Protein AF-A0AA48IDC5-F1 (afdb_monomer)

Mean predicted aligned error: 18.94 Å

Organism: NCBI:txid279322

Radius of gyration: 35.56 Å; Cα contacts (8 Å, |Δi|>4): 1472; chains: 1; bounding box: 93×81×82 Å

pLDDT: mean 74.86, std 23.6, range [21.69, 98.5]

Nearest PDB structures (foldseek):
  5vg6-assembly5_G  TM=8.678E-01  e=1.750E-10  Xanthobacter autotrophicus Py2
  4lcj-assembly4_G  TM=7.551E-01  e=1.052E-08  Homo sapiens
  6v8a-assembly1_A-2  TM=7.517E-01  e=8.453E-09  Homo sapiens
  7kwm-assembly1_A  TM=7.600E-01  e=1.052E-08  Homo sapiens
  1hku-assembly1_A  TM=7.545E-01  e=1.101E-07  Rattus norvegicus

Foldseek 3Di:
DDDDPPPDDDPDDPVPPPDDPLAFFFDPVFFDDPVPDDDPDDDDDLVVLLADPDPPDDDPPPPPDPPDDPDDDDDDDDDPDDDDLQQAADPVCLQPVDDPCPPNDPHDNDLLVNLVSAAAAAAFDDDFDDPDPDDDDQDDADDSGDHAGLNHAALQCVQPVAAPCASQFSRNNNFKDFDDDDADSHAHDPRIGGTPHDPPPDPPPQQQQKDLDDDPVNLVCLQVVNDDDDQQVVLCCQQPVPDDFPDDPDPDDPDDDDDDDDPPPDDDDDDDDDDDDDPVVVVVVVVVVPDDDDDDPDAPACVSSCVPDHDQDLVNADADPCQVAQAADQDPLQLAALLVVLLLVLPHQAHEFHEAELSCLSNSPPVRSNRLMYHPSRNAYEYEYKAQAQSRLLVSLLSCCVSQNCVSHQAYEYAQASLRPVSLVRRIHVNVLVVLRRVLSNLQSSSRSNRNHAYEYEHELHADQVDGCLLVCLLCCVQPRSHQAYEYFQHHSVCVPVDFRDLVVLLVSQVSNVVSCVVNVHDDRAYEYETFDQALVVFVVSCVVSVHSGHHDYLNCLQPSSRSNRNVVVHGDQDDLSNVLVSLSSSLSVQCSSQHSGPRSLLVSLQSSLLSLLSNLQDDRPVRGPDPDTTPSHGHRRTHHPDPSNNLSNDLESLSSSVSSCSRSNQDDQPRDHDHSSVSVYDDDPLRNNPNSPDDDDDPVSVDDPVPCPPCQPPVCPPVDHQLAAAEEEEADAEQVNQQVLVVSVVSNYAYAYEDQPQDQDFYDFDDDPPGGGRRSPSHPGYFHLVDPVRLLVRQLRALEYEADAFDDPCQFQSCALVSQVSHFQQREYEYLDEQRSHAPVSQVSQLPDPSHHVAYEEQYHVPPPDDPPPVLVVPPRYHYDPNCPQVDVCSVVVVVVLVVVQVVCVVVVHHRTPDDDVNSRD

Sequence (923 aa):
MTDTDIKVPKPIDDRDRGRMAGIAPVKAEYLIPADTTILVRSAPDDDAAEAAKDCRSGGDEKRQKTKGGWKARTKGQKPLLTGERSVRMCSGWEKTGKCPFGDQCKYAHSWDAYFAVKPVDIHYVRGTLSDEVTERVVGGEDPIGTKIDLATTCPVFAELGYCTFGWRCRFLGGHVKRAEGEEDNLTRVGGWELLGFPDMEGSREGRNAEVNWAKIDVLSSLQKSKYEYEFSPKYLAVVEPNKTFGRKPKKQPKKKRGPVNEEDAMNGEAEVTVQAPTEEEAMNEEEAANGEANGEQKGFVPGQAEAMDVPLRPEEKRRLNWDNGLYLAPLTTVGNLPFRRVCTDYGATITISEMALAEQIVQGKNEEWALVRRHESEKMFGVQLAGGWPNRMVPAAEVLARELGPSGIDFVDINMGCPIDLLFKQGAGSALMDNARRLGKICVGMNRALGEIPLTVKFRTGVANNHPIAHKLIPRFANEWGASAMTLHGRSRQQRYTKLADWAYIRKCVDVLRESTADAGLPPIPIFGNGDCYSAQSYWEEKEASGVDGVMVARGALIKPWLFTEIAERREWDISATERLEGIRKFAEYGLSHWGADTQGVNTTRRFLCEALSFQSRYIPIGLLERLPPMLNERPPAYRGRNELETLLGSSFVGDWVKISEMFLGPAGDDFNFQPKHKSNAYGSEEAQVIRTQGRWPRPGELTLNPDREADVRQFGSLGLINLHGKTVEMLGYGHIEGGAARLLHAFGCQILAANTASKKSGCHGYIIPGKGDVEGDIPTAWYSTQDPSSFKTFLSRSDILVGSLPSTPATRGMLTREHLAQLPPRALFINVRPGDLVFSDAILAALDAENGLFGAGLDVTDPEPLPAGHALFTHPRAVITPHSSADVEGYYDAGGELRVENIENMRRGGTPYNVVDPVKGY

Solvent-accessible surface area (backbone atoms only — not comparable to full-atom values): 53417 Å² total; per-residue (Å²): 138,80,84,81,81,76,76,74,76,75,85,74,69,71,80,82,70,81,64,66,88,55,51,40,58,60,37,75,92,36,50,56,68,76,93,72,58,78,79,84,63,85,76,77,59,76,63,62,31,63,67,52,79,80,78,84,61,79,84,79,75,83,71,79,80,77,87,78,86,92,77,89,84,77,94,86,73,81,90,76,78,86,88,66,90,65,75,46,71,30,71,53,24,50,74,66,75,48,49,99,54,56,95,76,45,95,41,43,86,44,68,69,70,37,59,75,58,49,71,57,41,28,57,41,84,84,73,88,80,66,98,66,90,73,86,78,86,86,82,82,92,59,92,78,67,87,33,72,37,67,87,15,43,31,64,47,28,75,73,68,59,30,43,98,52,50,94,54,27,34,24,39,24,47,43,47,44,81,48,90,75,86,73,43,81,74,55,25,56,94,59,31,30,56,46,61,62,69,79,81,89,71,68,82,72,63,57,83,55,37,44,45,75,78,51,69,67,60,33,52,24,24,56,68,70,64,59,86,68,86,55,47,65,60,54,39,51,71,77,39,68,90,58,66,78,88,57,80,82,79,79,75,82,76,80,83,76,78,90,78,81,90,80,79,89,78,82,82,91,80,85,89,77,86,78,80,85,57,76,74,65,61,56,60,58,58,57,70,72,66,69,78,93,83,73,90,81,77,69,92,60,72,71,76,66,53,80,79,54,85,74,78,50,82,83,70,35,56,79,80,86,56,82,83,40,36,30,47,43,62,31,73,90,63,31,42,65,32,49,51,50,49,26,35,78,25,54,35,45,31,44,37,18,26,71,32,47,16,61,41,48,50,43,34,36,69,74,46,48,55,43,58,40,40,47,73,83,56,81,32,36,30,38,27,36,31,55,53,46,44,78,32,40,18,48,26,33,32,48,48,34,71,76,37,32,73,90,49,32,60,29,40,30,41,40,27,43,48,63,40,62,74,48,29,76,66,34,9,18,31,43,35,69,85,34,59,73,59,41,45,52,28,40,40,42,26,31,59,40,26,53,53,38,30,27,30,39,35,31,31,32,24,56,44,77,94,53,67,45,40,66,74,46,43,44,44,37,55,76,73,25,57,41,51,31,41,33,41,30,29,35,23,37,70,42,66,74,85,58,78,51,37,53,70,61,46,22,56,35,44,54,49,40,56,52,48,29,56,77,67,72,45,74,93,64,52,37,27,40,30,58,79,40,56,44,22,66,53,43,52,54,51,26,65,74,23,66,35,63,30,56,38,35,48,70,30,39,52,34,34,43,51,48,40,41,17,45,75,69,68,38,86,71,68,70,50,56,62,61,50,48,49,55,53,47,49,32,50,48,40,19,28,54,72,63,25,51,24,70,67,12,42,53,51,29,45,52,51,48,39,52,42,42,56,35,32,19,73,48,71,58,56,88,49,37,72,57,82,80,70,57,74,75,36,38,78,64,66,58,56,43,99,44,70,66,34,31,56,53,40,45,56,40,56,32,52,39,52,50,60,43,28,66,60,63,27,79,79,56,97,85,69,79,85,75,67,78,54,64,54,76,56,62,70,57,80,70,56,44,66,64,50,66,80,54,82,83,82,52,81,75,74,72,51,88,63,90,89,50,84,74,62,80,68,68,78,47,89,78,78,55,76,78,54,58,75,32,30,36,30,28,41,35,57,42,64,68,42,21,37,48,46,51,56,43,41,74,51,45,26,44,36,33,33,30,39,75,77,37,58,87,50,34,36,80,67,83,66,62,89,98,53,48,28,60,77,29,75,74,45,79,47,57,26,20,69,74,40,71,68,43,37,50,55,49,39,50,57,19,44,30,40,37,37,57,43,54,55,37,93,83,35,50,49,60,48,40,50,72,53,56,66,44,32,37,68,52,15,35,41,34,35,66,31,48,21,48,35,37,45,49,71,33,53,50,55,31,45,75,37,95,68,25,38,56,32,38,42,28,36,38,43,35,62,74,78,68,60,91,86,45,65,64,84,72,35,94,46,43,46,76,52,92,62,49,91,74,76,49,93,60,46,69,54,55,54,47,52,53,52,52,51,31,54,53,36,39,75,73,72,46,74,64,56,78,71,76,41,67,91,70,26,80

InterPro domains:
  IPR000571 Zinc finger, CCCH-type [PF00642] (90-110)
  IPR000571 Zinc finger, CCCH-type [PS50103] (84-112)
  IPR000571 Zinc finger, CCCH-type [SM00356] (84-111)
  IPR000571 Zinc finger, CCCH-type [SM00356] (148-175)
  IPR006140 D-isomer specific 2-hydroxyacid dehydrogenase, NAD-binding domain [PF02826] (722-885)
  IPR013785 Aldolase-type TIM barrel [G3DSA:3.20.20.70] (321-575)
  IPR018517 tRNA-dihydrouridine synthase, conserved site [PS01136] (412-430)
  IPR035587 DUS-like, FMN-binding domain [PF01207] (328-578)
  IPR035587 DUS-like, FMN-binding domain [cd02801] (326-572)
  IPR036291 NAD(P)-binding domain superfamily [SSF51735] (719-885)
  IPR036855 Zinc finger, CCCH-type superfamily [SSF90229] (87-113)

Secondary structure (DSSP, 8-state):
-------PPPPP-GGGGTPPTTB--B-GGGBPPGGG-S----PPPTHHHHSS----S-----------------S------SS----PBPHHHHHHS--TTGGG-SSB--HHHHHTTSPPP-----SPPPSS----------SSTTS--TT---HHHHHHSS-TTGGG-TTGGGGEEE--S---SSSEETTEEESS---TTSTTTTGGGEE-PPPHHHHHHHHTT----SSHHHHHHHH-TTS-TT-PPPPPPPPPPPPPPS------------PPPPHHHHHHHHHTT-----S------GGGTTTSSPPPPTTTSPP---TT--EEPP-TTT--HHHHHHHHHTT--EEE---EEHHHHHTT-HHHHHHT-EETT-SEEEEEEE-S-HHHHHHHHHHHHHHHHHHH-SEEEEEE----HHHHHTT-GGGGTT-HHHHHHHHHHHHHHTTTS-EEEEEES-SSTT---HHHHHHHHHHTS--SEEEEESS-STTTTTS---HHHHHHHHHHHHHHHHHTTPPPPPEEEES---SHHHHHHHHHHH--SEEEE-HHHHH-TTHHHHHHHTS-----HHHHHHHHHHHHHHHHHHH-SSHHHHHHHHHHHHHHHHHHTT---GGGBSSSSPPTTPBPPSB--SSHHHHHHT--BHHHHHHHHHHHH-SPPTT-----SS--S-B--HHHHHHHHT-PPPPTTTSS--TT-TTGGGTT-TTSPPP-TT-EEEEES-SHHHHHHHHHHHHTTPEEEEEETT-------S---TT-S-SS--S-SEEEESS-HHHHHHHHTT-SEEEE-----TTTTT-B-HHHHTTSPTT-EEEE-S-GGGB-HHHHHHHHHSTT--SEEEESS-SSSSPPTT-GGGT-TTEEE--S-TT--TTHHHHHHHHHHHHHHHHHTTPPPTT---GGGT-

Structure (mmCIF, N/CA/C/O backbone):
data_AF-A0AA48IDC5-F1
#
_entry.id   AF-A0AA48IDC5-F1
#
loop_
_atom_site.group_PDB
_atom_site.id
_atom_site.type_symbol
_atom_site.label_atom_id
_atom_site.label_alt_id
_atom_site.label_comp_id
_atom_site.label_asym_id
_atom_site.label_entity_id
_atom_site.label_seq_id
_atom_site.pdbx_PDB_ins_code
_atom_site.Cartn_x
_atom_site.Cartn_y
_atom_site.Cartn_z
_atom_site.occupancy
_atom_site.B_iso_or_equiv
_atom_site.auth_seq_id
_atom_site.auth_comp_id
_atom_site.auth_asym_id
_atom_site.auth_atom_id
_atom_site.pdbx_PDB_model_num
ATOM 1 N N . MET A 1 1 ? 22.663 -29.780 32.218 1.00 31.39 1 MET A N 1
ATOM 2 C CA . MET A 1 1 ? 23.899 -28.983 32.094 1.00 31.39 1 MET A CA 1
ATOM 3 C C . MET A 1 1 ? 23.566 -27.848 31.137 1.00 31.39 1 MET A C 1
ATOM 5 O O . MET A 1 1 ? 23.567 -28.081 29.941 1.00 31.39 1 MET A O 1
ATOM 9 N N . THR A 1 2 ? 22.792 -26.862 31.596 1.00 26.19 2 THR A N 1
ATOM 10 C CA . THR A 1 2 ? 23.184 -25.638 32.340 1.00 26.19 2 THR A CA 1
ATOM 11 C C . THR A 1 2 ? 23.755 -24.568 31.417 1.00 26.19 2 THR A C 1
ATOM 13 O O . THR A 1 2 ? 24.827 -24.766 30.856 1.00 26.19 2 THR A O 1
ATOM 16 N N . ASP A 1 3 ? 22.994 -23.476 31.319 1.00 30.56 3 ASP A N 1
ATOM 17 C CA . ASP A 1 3 ? 23.389 -22.088 31.070 1.00 30.56 3 ASP A CA 1
ATOM 18 C C . ASP A 1 3 ? 24.533 -21.831 30.091 1.00 30.56 3 ASP A C 1
ATOM 20 O O . ASP A 1 3 ? 25.710 -21.799 30.444 1.00 30.56 3 ASP A O 1
ATOM 24 N N . THR A 1 4 ? 24.149 -21.464 28.873 1.00 27.50 4 THR A N 1
ATOM 25 C CA . THR A 1 4 ? 24.879 -20.439 28.130 1.00 27.50 4 THR A CA 1
ATOM 26 C C . THR A 1 4 ? 23.998 -19.202 28.066 1.00 27.50 4 THR A C 1
ATOM 28 O O . THR A 1 4 ? 23.135 -19.089 27.196 1.00 27.50 4 THR A O 1
ATOM 31 N N . ASP A 1 5 ? 24.221 -18.300 29.021 1.00 26.88 5 ASP A N 1
ATOM 32 C CA . ASP A 1 5 ? 23.822 -16.897 28.982 1.00 26.88 5 ASP A CA 1
ATOM 33 C C . ASP A 1 5 ? 24.224 -16.278 27.635 1.00 26.88 5 ASP A C 1
ATOM 35 O O . ASP A 1 5 ? 25.364 -15.847 27.434 1.00 26.88 5 ASP A O 1
ATOM 39 N N . ILE A 1 6 ? 23.277 -16.189 26.700 1.00 29.62 6 ILE A N 1
ATOM 40 C CA . ILE A 1 6 ? 23.376 -15.216 25.616 1.00 29.62 6 ILE A CA 1
ATOM 41 C C . ILE A 1 6 ? 23.132 -13.864 26.281 1.00 29.62 6 ILE A C 1
ATOM 43 O O . ILE A 1 6 ? 21.992 -13.457 26.500 1.00 29.62 6 ILE A O 1
ATOM 47 N N . LYS A 1 7 ? 24.216 -13.179 26.657 1.00 23.67 7 LYS A N 1
ATOM 48 C CA . LYS A 1 7 ? 24.152 -11.779 27.080 1.00 23.67 7 LYS A CA 1
ATOM 49 C C . LYS A 1 7 ? 23.504 -10.976 25.956 1.00 23.67 7 LYS A C 1
ATOM 51 O O . LYS A 1 7 ? 24.143 -10.701 24.943 1.00 23.67 7 LYS A O 1
ATOM 56 N N . VAL A 1 8 ? 22.248 -10.593 26.164 1.00 27.92 8 VAL A N 1
ATOM 57 C CA . VAL A 1 8 ? 21.567 -9.555 25.390 1.00 27.92 8 VAL A CA 1
ATOM 58 C C . VAL A 1 8 ? 22.476 -8.319 25.417 1.00 27.92 8 VAL A C 1
ATOM 60 O O . VAL A 1 8 ? 22.814 -7.851 26.512 1.00 27.92 8 VAL A O 1
ATOM 63 N N . PRO A 1 9 ? 22.950 -7.809 24.265 1.00 28.81 9 PRO A N 1
ATOM 64 C CA . PRO A 1 9 ? 23.740 -6.588 24.244 1.00 28.81 9 PRO A CA 1
ATOM 65 C C . PRO A 1 9 ? 22.922 -5.468 24.888 1.00 28.81 9 PRO A C 1
ATOM 67 O O . PRO A 1 9 ? 21.754 -5.280 24.550 1.00 28.81 9 PRO A O 1
ATOM 70 N N . LYS A 1 10 ? 23.519 -4.726 25.829 1.00 25.47 10 LYS A N 1
ATOM 71 C CA . LYS A 1 10 ? 22.894 -3.501 26.344 1.00 25.47 10 LYS A CA 1
ATOM 72 C C . LYS A 1 10 ? 22.547 -2.586 25.159 1.00 25.47 10 LYS A C 1
ATOM 74 O O . LYS A 1 10 ? 23.360 -2.510 24.233 1.00 25.47 10 LYS A O 1
ATOM 79 N N . PRO A 1 11 ? 21.411 -1.864 25.201 1.00 30.28 11 PRO A N 1
ATOM 80 C CA . PRO A 1 11 ? 21.120 -0.827 24.223 1.00 30.28 11 PRO A CA 1
ATOM 81 C C . PRO A 1 11 ? 22.310 0.129 24.178 1.00 30.28 11 PRO A C 1
ATOM 83 O O . PRO A 1 11 ? 22.698 0.692 25.203 1.00 30.28 11 PRO A O 1
ATOM 86 N N . ILE A 1 12 ? 22.939 0.240 23.013 1.00 34.03 12 ILE A N 1
ATOM 87 C CA . ILE A 1 12 ? 24.000 1.217 22.789 1.00 34.03 12 ILE A CA 1
ATOM 88 C C . ILE A 1 12 ? 23.316 2.588 22.822 1.00 34.03 12 ILE A C 1
ATOM 90 O O . ILE A 1 12 ? 22.380 2.813 22.057 1.00 34.03 12 ILE A O 1
ATOM 94 N N . ASP A 1 13 ? 23.738 3.469 23.731 1.00 34.34 13 ASP A N 1
ATOM 95 C CA . ASP A 1 13 ? 23.258 4.854 23.784 1.00 34.34 13 ASP A CA 1
ATOM 96 C C . ASP A 1 13 ? 23.673 5.555 22.479 1.00 34.34 13 ASP A C 1
ATOM 98 O O . ASP A 1 13 ? 24.862 5.724 22.199 1.00 34.34 13 ASP A O 1
ATOM 102 N N . ASP A 1 14 ? 22.693 5.931 21.652 1.00 40.31 14 ASP A N 1
ATOM 103 C CA . ASP A 1 14 ? 22.903 6.580 20.348 1.00 40.31 14 ASP A CA 1
ATOM 104 C C . ASP A 1 14 ? 23.605 7.949 20.459 1.00 40.31 14 ASP A C 1
ATOM 106 O O . ASP A 1 14 ? 24.038 8.513 19.450 1.00 40.31 14 ASP A O 1
ATOM 110 N N . ARG A 1 15 ? 23.771 8.482 21.678 1.00 38.53 15 ARG A N 1
ATOM 111 C CA . ARG A 1 15 ? 24.466 9.749 21.935 1.00 38.53 15 ARG A CA 1
ATOM 112 C C . ARG A 1 15 ? 25.980 9.695 21.712 1.00 38.53 15 ARG A C 1
ATOM 114 O O . ARG A 1 15 ? 26.565 10.738 21.439 1.00 38.53 15 ARG A O 1
ATOM 121 N N . ASP A 1 16 ? 26.602 8.516 21.734 1.00 36.53 16 ASP A N 1
ATOM 122 C CA . ASP A 1 16 ? 28.070 8.389 21.686 1.00 36.53 16 ASP A CA 1
ATOM 123 C C . ASP A 1 16 ? 28.682 8.364 20.268 1.00 36.53 16 ASP A C 1
ATOM 125 O O . ASP A 1 16 ? 29.903 8.303 20.128 1.00 36.53 16 ASP A O 1
ATOM 129 N N . ARG A 1 17 ? 27.882 8.419 19.188 1.00 43.44 17 ARG A N 1
ATOM 130 C CA . ARG A 1 17 ? 28.396 8.292 17.800 1.00 43.44 17 ARG A CA 1
ATOM 131 C C . ARG A 1 17 ? 28.074 9.445 16.844 1.00 43.44 17 ARG A C 1
ATOM 133 O O . ARG A 1 17 ? 28.305 9.301 15.648 1.00 43.44 17 ARG A O 1
ATOM 140 N N . GLY A 1 18 ? 27.547 10.575 17.323 1.00 40.53 18 GLY A N 1
ATOM 141 C CA . GLY A 1 18 ? 27.271 11.735 16.456 1.00 40.53 18 GLY A CA 1
ATOM 142 C C . GLY A 1 18 ? 26.286 11.446 15.309 1.00 40.53 18 GLY A C 1
ATOM 143 O O . GLY A 1 18 ? 26.368 12.067 14.251 1.00 40.53 18 GLY A O 1
ATOM 144 N N . ARG A 1 19 ? 25.378 10.476 15.486 1.00 52.69 19 ARG A N 1
ATOM 145 C CA . ARG A 1 19 ? 24.436 10.043 14.445 1.00 52.69 19 ARG A CA 1
ATOM 146 C C . ARG A 1 19 ? 23.284 11.034 14.276 1.00 52.69 19 ARG A C 1
ATOM 148 O O . ARG A 1 19 ? 22.738 11.548 15.249 1.00 52.69 19 ARG A O 1
ATOM 155 N N . MET A 1 20 ? 22.874 11.250 13.027 1.00 54.09 20 MET A N 1
ATOM 156 C CA . MET A 1 20 ? 21.693 12.049 12.701 1.00 54.09 20 MET A CA 1
ATOM 157 C C . MET A 1 20 ? 20.408 11.305 13.079 1.00 54.09 20 MET A C 1
ATOM 159 O O . MET A 1 20 ? 20.185 10.170 12.655 1.00 54.09 20 MET A O 1
ATOM 163 N N . ALA A 1 21 ? 19.531 11.967 13.833 1.00 58.72 21 ALA A N 1
ATOM 164 C CA . ALA A 1 21 ? 18.211 11.438 14.154 1.00 58.72 21 ALA A CA 1
ATOM 165 C C . ALA A 1 21 ? 17.409 11.135 12.872 1.00 58.72 21 ALA A C 1
ATOM 167 O O . ALA A 1 21 ? 17.327 11.968 11.970 1.00 58.72 21 ALA A O 1
ATOM 168 N N . GLY A 1 22 ? 16.792 9.950 12.805 1.00 69.81 22 GLY A N 1
ATOM 169 C CA . GLY A 1 22 ? 15.922 9.548 11.694 1.00 69.81 22 GLY A CA 1
ATOM 170 C C . GLY A 1 22 ? 16.614 8.850 10.518 1.00 69.81 22 GLY A C 1
ATOM 171 O O . GLY A 1 22 ? 15.933 8.538 9.544 1.00 69.81 22 GLY A O 1
ATOM 172 N N . ILE A 1 23 ? 17.918 8.557 10.591 1.00 76.81 23 ILE A N 1
ATOM 173 C CA . ILE A 1 23 ? 18.627 7.728 9.600 1.00 76.81 23 ILE A CA 1
ATOM 174 C C . ILE A 1 23 ? 18.795 6.303 10.135 1.00 76.81 23 ILE A C 1
ATOM 176 O O . ILE A 1 23 ? 19.140 6.105 11.297 1.00 76.81 23 ILE A O 1
ATOM 180 N N . ALA A 1 24 ? 18.551 5.309 9.282 1.00 80.88 24 ALA A N 1
ATOM 181 C CA . ALA A 1 24 ? 18.725 3.904 9.616 1.00 80.88 24 ALA A CA 1
ATOM 182 C C . ALA A 1 24 ? 20.210 3.549 9.773 1.00 80.88 24 ALA A C 1
ATOM 184 O O . ALA A 1 24 ? 21.031 3.971 8.953 1.00 80.88 24 ALA A O 1
ATOM 185 N N . PRO A 1 25 ? 20.569 2.747 10.787 1.00 84.62 25 PRO A N 1
ATOM 186 C CA . PRO A 1 25 ? 21.957 2.444 11.099 1.00 84.62 25 PRO A CA 1
ATOM 187 C C . PRO A 1 25 ? 22.474 1.328 10.187 1.00 84.62 25 PRO A C 1
ATOM 189 O O . PRO A 1 25 ? 22.516 0.168 10.585 1.00 84.62 25 PRO A O 1
ATOM 192 N N . VAL A 1 26 ? 22.830 1.668 8.950 1.00 83.88 26 VAL A N 1
ATOM 193 C CA . VAL A 1 26 ? 23.448 0.745 7.983 1.00 83.88 26 VAL A CA 1
ATOM 194 C C . VAL A 1 26 ? 24.960 0.705 8.206 1.00 83.88 26 VAL A C 1
ATOM 196 O O . VAL A 1 26 ? 25.578 1.753 8.383 1.00 83.88 26 VAL A O 1
ATOM 199 N N . LYS A 1 27 ? 25.552 -0.496 8.196 1.00 86.44 27 LYS A N 1
ATOM 200 C CA . LYS A 1 27 ? 26.997 -0.696 8.377 1.00 86.44 27 LYS A CA 1
ATOM 201 C C . LYS A 1 27 ? 27.793 0.020 7.284 1.00 86.44 27 LYS A C 1
ATOM 203 O O . LYS A 1 27 ? 27.407 0.000 6.113 1.00 86.44 27 LYS A O 1
ATOM 208 N N . ALA A 1 28 ? 28.920 0.614 7.671 1.00 84.44 28 ALA A N 1
ATOM 209 C CA . ALA A 1 28 ? 29.726 1.481 6.814 1.00 84.44 28 ALA A CA 1
ATOM 210 C C . ALA A 1 28 ? 30.139 0.845 5.473 1.00 84.44 28 ALA A C 1
ATOM 212 O O . ALA A 1 28 ? 30.149 1.535 4.459 1.00 84.44 28 ALA A O 1
ATOM 213 N N . GLU A 1 29 ? 30.423 -0.460 5.434 1.00 83.31 29 GLU A N 1
ATOM 214 C CA . GLU A 1 29 ? 30.843 -1.169 4.218 1.00 83.31 29 GLU A CA 1
ATOM 215 C C . GLU A 1 29 ? 29.757 -1.281 3.130 1.00 83.31 29 GLU A C 1
ATOM 217 O O . GLU A 1 29 ? 30.081 -1.559 1.976 1.00 83.31 29 GLU A O 1
ATOM 222 N N . TYR A 1 30 ? 28.486 -1.046 3.473 1.00 79.62 30 TYR A N 1
ATOM 223 C CA . TYR A 1 30 ? 27.371 -1.039 2.518 1.00 79.62 30 TYR A CA 1
ATOM 224 C C . TYR A 1 30 ? 26.939 0.373 2.114 1.00 79.62 30 TYR A C 1
ATOM 226 O O . TYR A 1 30 ? 26.104 0.516 1.218 1.00 79.62 30 TYR A O 1
ATOM 234 N N . LEU A 1 31 ? 27.467 1.417 2.759 1.00 77.12 31 LEU A N 1
ATOM 235 C CA . LEU A 1 31 ? 27.123 2.801 2.445 1.00 77.12 31 LEU A CA 1
ATOM 236 C C . LEU A 1 31 ? 27.760 3.237 1.123 1.00 77.12 31 LEU A C 1
ATOM 238 O O . LEU A 1 31 ? 28.914 2.928 0.831 1.00 77.12 31 LEU A O 1
ATOM 242 N N . ILE A 1 32 ? 27.005 3.998 0.335 1.00 70.00 32 ILE A N 1
ATOM 243 C CA . ILE A 1 32 ? 27.517 4.648 -0.873 1.00 70.00 32 ILE A CA 1
ATOM 244 C C . ILE A 1 32 ? 28.080 6.026 -0.459 1.00 70.00 32 ILE A C 1
ATOM 246 O O . ILE A 1 32 ? 27.336 6.793 0.159 1.00 70.00 32 ILE A O 1
ATOM 250 N N . PRO A 1 33 ? 29.361 6.354 -0.748 1.00 51.00 33 PRO A N 1
ATOM 251 C CA . PRO A 1 33 ? 29.984 7.620 -0.344 1.00 51.00 33 PRO A CA 1
ATOM 252 C C . PRO A 1 33 ? 29.205 8.858 -0.814 1.00 51.00 33 PRO A C 1
ATOM 254 O O . PRO A 1 33 ? 28.761 8.930 -1.960 1.00 51.00 33 PRO A O 1
ATOM 257 N N . ALA A 1 34 ? 29.062 9.854 0.066 1.00 45.72 34 ALA A N 1
ATOM 258 C CA . ALA A 1 34 ? 28.258 11.061 -0.172 1.00 45.72 34 ALA A CA 1
ATOM 259 C C . ALA A 1 34 ? 28.821 11.975 -1.288 1.00 45.72 34 ALA A C 1
ATOM 261 O O . ALA A 1 34 ? 28.124 12.823 -1.850 1.00 45.72 34 ALA A O 1
ATOM 262 N N . ASP A 1 35 ? 30.077 11.758 -1.649 1.00 37.09 35 ASP A N 1
ATOM 263 C CA . ASP A 1 35 ? 30.888 12.456 -2.642 1.00 37.09 35 ASP A CA 1
ATOM 264 C C . ASP A 1 35 ? 30.360 12.245 -4.079 1.00 37.09 35 ASP A C 1
ATOM 266 O O . ASP A 1 35 ? 30.745 12.956 -5.004 1.00 37.09 35 ASP A O 1
ATOM 270 N N . THR A 1 36 ? 29.462 11.267 -4.269 1.00 33.38 36 THR A N 1
ATOM 271 C CA . THR A 1 36 ? 28.839 10.894 -5.555 1.00 33.38 36 THR A CA 1
ATOM 272 C C . THR A 1 36 ? 27.326 11.151 -5.610 1.00 33.38 36 THR A C 1
ATOM 274 O O . THR A 1 36 ? 26.657 10.735 -6.558 1.00 33.38 36 THR A O 1
ATOM 277 N N . THR A 1 37 ? 26.743 11.842 -4.625 1.00 31.66 37 THR A N 1
ATOM 278 C CA . THR A 1 37 ? 25.279 11.928 -4.526 1.00 31.66 37 THR A CA 1
ATOM 279 C C . THR A 1 37 ? 24.675 13.060 -5.354 1.00 31.66 37 THR A C 1
ATOM 281 O O . THR A 1 37 ? 24.789 14.243 -5.036 1.00 31.66 37 THR A O 1
ATOM 284 N N . ILE A 1 38 ? 23.889 12.661 -6.357 1.00 31.53 38 ILE A N 1
ATOM 285 C CA . ILE A 1 38 ? 22.650 13.348 -6.729 1.00 31.53 38 ILE A CA 1
ATOM 286 C C . ILE A 1 38 ? 21.923 13.701 -5.426 1.00 31.53 38 ILE A C 1
ATOM 288 O O . ILE A 1 38 ? 21.572 12.808 -4.659 1.00 31.53 38 ILE A O 1
ATOM 292 N N . LEU A 1 39 ? 21.764 15.001 -5.179 1.00 30.66 39 LEU A N 1
ATOM 293 C CA . LEU A 1 39 ? 21.049 15.625 -4.065 1.00 30.66 39 LEU A CA 1
ATOM 294 C C . LEU A 1 39 ? 20.069 14.682 -3.339 1.00 30.66 39 LEU A C 1
ATOM 296 O O . LEU A 1 39 ? 18.935 14.489 -3.787 1.00 30.66 39 LEU A O 1
ATOM 300 N N . VAL A 1 40 ? 20.448 14.192 -2.155 1.00 31.97 40 VAL A N 1
ATOM 301 C CA . VAL A 1 40 ? 19.464 13.793 -1.139 1.00 31.97 40 VAL A CA 1
ATOM 302 C C . VAL A 1 40 ? 18.832 15.090 -0.637 1.00 31.97 40 VAL A C 1
ATOM 304 O O . VAL A 1 40 ? 19.255 15.673 0.357 1.00 31.97 40 VAL A O 1
ATOM 307 N N . ARG A 1 41 ? 17.853 15.613 -1.385 1.00 34.41 41 ARG A N 1
ATOM 308 C CA . ARG A 1 41 ? 16.985 16.679 -0.878 1.00 34.41 41 ARG A CA 1
ATOM 309 C C . ARG A 1 41 ? 16.205 16.124 0.309 1.00 34.41 41 ARG A C 1
ATOM 311 O O . ARG A 1 41 ? 15.836 14.949 0.316 1.00 34.41 41 ARG A O 1
ATOM 318 N N . SER A 1 42 ? 15.951 16.973 1.301 1.00 33.09 42 SER A N 1
ATOM 319 C CA . SER A 1 42 ? 15.080 16.661 2.432 1.00 33.09 42 SER A CA 1
ATOM 320 C C . SER A 1 42 ? 13.773 16.043 1.927 1.00 33.09 42 SER A C 1
ATOM 322 O O . SER A 1 42 ? 13.011 16.659 1.179 1.00 33.09 42 SER A O 1
ATOM 324 N N . ALA A 1 43 ? 13.548 14.779 2.288 1.00 37.38 43 ALA A N 1
ATOM 325 C CA . ALA A 1 43 ? 12.343 14.060 1.912 1.00 37.38 43 ALA A CA 1
ATOM 326 C C . ALA A 1 43 ? 11.121 14.774 2.523 1.00 37.38 43 ALA A C 1
ATOM 328 O O . ALA A 1 43 ? 11.148 15.091 3.716 1.00 37.38 43 ALA A O 1
ATOM 329 N N . PRO A 1 44 ? 10.049 15.039 1.754 1.00 36.22 44 PRO A N 1
ATOM 330 C CA . PRO A 1 44 ? 8.798 15.517 2.326 1.00 36.22 44 PRO A CA 1
ATOM 331 C C . PRO A 1 44 ? 8.267 14.517 3.361 1.00 36.22 44 PRO A C 1
ATOM 333 O O . PRO A 1 44 ? 8.351 13.307 3.160 1.00 36.22 44 PRO A O 1
ATOM 336 N N . ASP A 1 45 ? 7.695 15.031 4.449 1.00 42.38 45 ASP A N 1
ATOM 337 C CA . ASP A 1 45 ? 7.010 14.244 5.480 1.00 42.38 45 ASP A CA 1
ATOM 338 C C . ASP A 1 45 ? 5.945 13.314 4.849 1.00 42.38 45 ASP A C 1
ATOM 340 O O . ASP A 1 45 ? 5.235 13.725 3.922 1.00 42.38 45 ASP A O 1
ATOM 344 N N . ASP A 1 46 ? 5.797 12.078 5.361 1.00 44.44 46 ASP A N 1
ATOM 345 C CA . ASP A 1 46 ? 4.763 11.108 4.936 1.00 44.44 46 ASP A CA 1
ATOM 346 C C . ASP A 1 46 ? 3.347 11.744 5.025 1.00 44.44 46 ASP A C 1
ATOM 348 O O . ASP A 1 46 ? 2.410 11.327 4.337 1.00 44.44 46 ASP A O 1
ATOM 352 N N . ASP A 1 47 ? 3.195 12.810 5.816 1.00 42.50 47 ASP A N 1
ATOM 353 C CA . ASP A 1 47 ? 1.999 13.647 5.911 1.00 42.50 47 ASP A CA 1
ATOM 354 C C . ASP A 1 47 ? 1.567 14.306 4.584 1.00 42.50 47 ASP A C 1
ATOM 356 O O . ASP A 1 47 ? 0.365 14.513 4.365 1.00 42.50 47 ASP A O 1
ATOM 360 N N . ALA A 1 48 ? 2.498 14.580 3.661 1.00 37.94 48 ALA A N 1
ATOM 361 C CA . ALA A 1 48 ? 2.202 15.167 2.351 1.00 37.94 48 ALA A CA 1
ATOM 362 C C . ALA A 1 48 ? 1.478 14.191 1.401 1.00 37.94 48 ALA A C 1
ATOM 364 O O . ALA A 1 48 ? 0.783 14.632 0.479 1.00 37.94 48 ALA A O 1
ATOM 365 N N . ALA A 1 49 ? 1.610 12.877 1.625 1.00 37.91 49 ALA A N 1
ATOM 366 C CA . ALA A 1 49 ? 0.955 11.833 0.835 1.00 37.91 49 ALA A CA 1
ATOM 367 C C . ALA A 1 49 ? -0.544 11.697 1.170 1.00 37.91 49 ALA A C 1
ATOM 369 O O . ALA A 1 49 ? -1.363 11.510 0.276 1.00 37.91 49 ALA A O 1
ATOM 370 N N . GLU A 1 50 ? -0.920 11.870 2.442 1.00 40.31 50 GLU A N 1
ATOM 371 C CA . GLU A 1 50 ? -2.316 11.805 2.920 1.00 40.31 50 GLU A CA 1
ATOM 372 C C . GLU A 1 50 ? -3.069 13.146 2.797 1.00 40.31 50 GLU A C 1
ATOM 374 O O . GLU A 1 50 ? -4.277 13.222 3.037 1.00 40.31 50 GLU A O 1
ATOM 379 N N . ALA A 1 51 ? -2.362 14.237 2.479 1.00 31.83 51 ALA A N 1
ATOM 380 C CA . ALA A 1 51 ? -2.938 15.561 2.221 1.00 31.83 51 ALA A CA 1
ATOM 381 C C . ALA A 1 51 ? -3.250 15.811 0.729 1.00 31.83 51 ALA A C 1
ATOM 383 O O . ALA A 1 51 ? -3.890 16.812 0.389 1.00 31.83 51 ALA A O 1
ATOM 384 N N . ALA A 1 52 ? -2.813 14.921 -0.171 1.00 31.03 52 ALA A N 1
ATOM 385 C CA . ALA A 1 52 ? -3.096 15.028 -1.597 1.00 31.03 52 ALA A CA 1
ATOM 386 C C . ALA A 1 52 ? -4.600 14.845 -1.877 1.00 31.03 52 ALA A C 1
ATOM 388 O O . ALA A 1 52 ? -5.276 14.017 -1.265 1.00 31.03 52 ALA A O 1
ATOM 389 N N . LYS A 1 53 ? -5.148 15.652 -2.796 1.00 27.50 53 LYS A N 1
ATOM 390 C CA . LYS A 1 53 ? -6.564 15.580 -3.185 1.00 27.50 53 LYS A CA 1
ATOM 391 C C . LYS A 1 53 ? -6.863 14.190 -3.749 1.00 27.50 53 LYS A C 1
ATOM 393 O O . LYS A 1 53 ? -6.185 13.737 -4.660 1.00 27.50 53 LYS A O 1
ATOM 398 N N . ASP A 1 54 ? -7.898 13.550 -3.218 1.00 30.41 54 ASP A N 1
ATOM 399 C CA . ASP A 1 54 ? -8.399 12.257 -3.677 1.00 30.41 54 ASP A CA 1
ATOM 400 C C . ASP A 1 54 ? -8.865 12.368 -5.143 1.00 30.41 54 ASP A C 1
ATOM 402 O O . ASP A 1 54 ? -9.929 12.920 -5.430 1.00 30.41 54 ASP A O 1
ATOM 406 N N . CYS A 1 55 ? -8.066 11.872 -6.091 1.00 25.53 55 CYS A N 1
ATOM 407 C CA . CYS A 1 55 ? -8.375 11.858 -7.527 1.00 25.53 55 CYS A CA 1
ATOM 408 C C . CYS A 1 55 ? -9.400 10.768 -7.901 1.00 25.53 55 CYS A C 1
ATOM 410 O O . CYS A 1 55 ? -9.328 10.193 -8.983 1.00 25.53 55 CYS A O 1
ATOM 412 N N . ARG A 1 56 ? -10.348 10.436 -7.015 1.00 26.81 56 ARG A N 1
ATOM 413 C CA . ARG A 1 56 ? -11.440 9.487 -7.309 1.00 26.81 56 ARG A CA 1
ATOM 414 C C . ARG A 1 56 ? -12.579 10.111 -8.127 1.00 26.81 56 ARG A C 1
ATOM 416 O O . ARG A 1 56 ? -13.540 9.425 -8.461 1.00 26.81 56 ARG A O 1
ATOM 423 N N . SER A 1 57 ? -12.500 11.394 -8.481 1.00 24.36 57 SER A N 1
ATOM 424 C CA . SER A 1 57 ? -13.377 11.973 -9.500 1.00 24.36 57 SER A CA 1
ATOM 425 C C . SER A 1 57 ? -12.728 11.827 -10.872 1.00 24.36 57 SER A C 1
ATOM 427 O O . SER A 1 57 ? -11.706 12.464 -11.129 1.00 24.36 57 SER A O 1
ATOM 429 N N . GLY A 1 58 ? -13.343 11.028 -11.748 1.00 24.66 58 GLY A N 1
ATOM 430 C CA . GLY A 1 58 ? -13.058 11.059 -13.182 1.00 24.66 58 GLY A CA 1
ATOM 431 C C . GLY A 1 58 ? -12.986 12.503 -13.687 1.00 24.66 58 GLY A C 1
ATOM 432 O O . GLY A 1 58 ? -13.740 13.362 -13.224 1.00 24.66 58 GLY A O 1
ATOM 433 N N . GLY A 1 59 ? -12.015 12.760 -14.561 1.00 25.00 59 GLY A N 1
ATOM 434 C CA . GLY A 1 59 ? -11.630 14.097 -14.986 1.00 25.00 59 GLY A CA 1
ATOM 435 C C . GLY A 1 59 ? -12.803 14.939 -15.479 1.00 25.00 59 GLY A C 1
ATOM 436 O O . GLY A 1 59 ? -13.466 14.590 -16.449 1.00 25.00 59 GLY A O 1
ATOM 437 N N . ASP A 1 60 ? -12.988 16.090 -14.842 1.00 24.30 60 ASP A N 1
ATOM 438 C CA . ASP A 1 60 ? -13.475 17.291 -15.512 1.00 24.30 60 ASP A CA 1
ATOM 439 C C . ASP A 1 60 ? -12.278 18.242 -15.600 1.00 24.30 60 ASP A C 1
ATOM 441 O O . ASP A 1 60 ? -12.123 19.188 -14.820 1.00 24.30 60 ASP A O 1
ATOM 445 N N . GLU A 1 61 ? -11.384 17.968 -16.552 1.00 26.02 61 GLU A N 1
ATOM 446 C CA . GLU A 1 61 ? -10.533 19.030 -17.071 1.00 26.02 61 GLU A CA 1
ATOM 447 C C . GLU A 1 61 ? -11.458 20.111 -17.621 1.00 26.02 61 GLU A C 1
ATOM 449 O O . GLU A 1 61 ? -12.274 19.882 -18.520 1.00 26.02 61 GLU A O 1
ATOM 454 N N . LYS A 1 62 ? -11.353 21.314 -17.055 1.00 24.33 62 LYS A N 1
ATOM 455 C CA . LYS A 1 62 ? -12.009 22.506 -17.582 1.00 24.33 62 LYS A CA 1
ATOM 456 C C . LYS A 1 62 ? -11.461 22.790 -18.978 1.00 24.33 62 LYS A C 1
ATOM 458 O O . LYS A 1 62 ? -10.561 23.605 -19.153 1.00 24.33 62 LYS A O 1
ATOM 463 N N . ARG A 1 63 ? -12.067 22.174 -19.989 1.00 25.58 63 ARG A N 1
ATOM 464 C CA . ARG A 1 63 ? -11.966 22.607 -21.378 1.00 25.58 63 ARG A CA 1
ATOM 465 C C . ARG A 1 63 ? -12.544 24.020 -21.442 1.00 25.58 63 ARG A C 1
ATOM 467 O O . ARG A 1 63 ? -13.752 24.214 -21.274 1.00 25.58 63 ARG A O 1
ATOM 474 N N . GLN A 1 64 ? -11.682 25.017 -21.632 1.00 26.08 64 GLN A N 1
ATOM 475 C CA . GLN A 1 64 ? -12.110 26.371 -21.963 1.00 26.08 64 GLN A CA 1
ATOM 476 C C . GLN A 1 64 ? -13.022 26.290 -23.193 1.00 26.08 64 GLN A C 1
ATOM 478 O O . GLN A 1 64 ? -12.603 25.899 -24.280 1.00 26.08 64 GLN A O 1
ATOM 483 N N . LYS A 1 65 ? -14.305 26.616 -23.010 1.00 24.06 65 LYS A N 1
ATOM 484 C CA . LYS A 1 65 ? -15.251 26.769 -24.115 1.00 24.06 65 LYS A CA 1
ATOM 485 C C . LYS A 1 65 ? -14.903 28.050 -24.868 1.00 24.06 65 LYS A C 1
ATOM 487 O O . LYS A 1 65 ? -15.419 29.114 -24.533 1.00 24.06 65 LYS A O 1
ATOM 492 N N . THR A 1 66 ? -14.096 27.947 -25.915 1.00 26.00 66 THR A N 1
ATOM 493 C CA . THR A 1 66 ? -14.113 28.934 -26.995 1.00 26.00 66 THR A CA 1
ATOM 494 C C . THR A 1 66 ? -15.424 28.758 -27.765 1.00 26.00 66 THR A C 1
ATOM 496 O O . THR A 1 66 ? -15.660 27.781 -28.474 1.00 26.00 66 THR A O 1
ATOM 499 N N . LYS A 1 67 ? -16.358 29.688 -27.543 1.00 27.02 67 LYS A N 1
ATOM 500 C CA . LYS A 1 67 ? -17.574 29.821 -28.349 1.00 27.02 67 LYS A CA 1
ATOM 501 C C . LYS A 1 67 ? -17.180 30.380 -29.716 1.00 27.02 67 LYS A C 1
ATOM 503 O O . LYS A 1 67 ? -16.910 31.569 -29.823 1.00 27.02 67 LYS A O 1
ATOM 508 N N . GLY A 1 68 ? -17.212 29.552 -30.753 1.00 30.58 68 GLY A N 1
ATOM 509 C CA . GLY A 1 68 ? -17.159 30.033 -32.133 1.00 30.58 68 GLY A CA 1
ATOM 510 C C . GLY A 1 68 ? -16.779 28.940 -33.122 1.00 30.58 68 GLY A C 1
ATOM 511 O O . GLY A 1 68 ? -15.648 28.481 -33.114 1.00 30.58 68 GLY A O 1
ATOM 512 N N . GLY A 1 69 ? -17.721 28.550 -33.986 1.00 26.98 69 GLY A N 1
ATOM 513 C CA . GLY A 1 69 ? -17.419 27.759 -35.184 1.00 26.98 69 GLY A CA 1
ATOM 514 C C . GLY A 1 69 ? -17.896 26.308 -35.160 1.00 26.98 69 GLY A C 1
ATOM 515 O O . GLY A 1 69 ? -17.095 25.391 -35.282 1.00 26.98 69 GLY A O 1
ATOM 516 N N . TRP A 1 70 ? -19.208 26.077 -35.066 1.00 25.38 70 TRP A N 1
ATOM 517 C CA . TRP A 1 70 ? -19.791 24.779 -35.430 1.00 25.38 70 TRP A CA 1
ATOM 518 C C . TRP A 1 70 ? -20.767 24.946 -36.591 1.00 25.38 70 TRP A C 1
ATOM 520 O O . TRP A 1 70 ? -21.980 24.905 -36.411 1.00 25.38 70 TRP A O 1
ATOM 530 N N . LYS A 1 71 ? -20.226 25.174 -37.794 1.00 28.56 71 LYS A N 1
ATOM 531 C CA . LYS A 1 71 ? -20.894 24.861 -39.063 1.00 28.56 71 LYS A CA 1
ATOM 532 C C . LYS A 1 71 ? -19.847 24.459 -40.104 1.00 28.56 71 LYS A C 1
ATOM 534 O O . LYS A 1 71 ? -18.893 25.189 -40.329 1.00 28.56 71 LYS A O 1
ATOM 539 N N . ALA A 1 72 ? -20.121 23.320 -40.742 1.00 31.41 72 ALA A N 1
ATOM 540 C CA . ALA A 1 72 ? -19.465 22.741 -41.915 1.00 31.41 72 ALA A CA 1
ATOM 541 C C . ALA A 1 72 ? -18.109 22.036 -41.705 1.00 31.41 72 ALA A C 1
ATOM 543 O O . ALA A 1 72 ? -17.055 22.645 -41.833 1.00 31.41 72 ALA A O 1
ATOM 544 N N . ARG A 1 73 ? -18.150 20.699 -41.563 1.00 29.91 73 ARG A N 1
ATOM 545 C CA . ARG A 1 73 ? -17.483 19.794 -42.522 1.00 29.91 73 ARG A CA 1
ATOM 546 C C . ARG A 1 73 ? -17.881 18.316 -42.341 1.00 29.91 73 ARG A C 1
ATOM 548 O O . ARG A 1 73 ? -17.694 17.726 -41.288 1.00 29.91 73 ARG A O 1
ATOM 555 N N . THR A 1 74 ? -18.445 17.788 -43.432 1.00 27.58 74 THR A N 1
ATOM 556 C CA . THR A 1 74 ? -18.413 16.403 -43.951 1.00 27.58 74 THR A CA 1
ATOM 557 C C . THR A 1 74 ? -18.920 15.227 -43.102 1.00 27.58 74 THR A C 1
ATOM 559 O O . THR A 1 74 ? -18.216 14.642 -42.287 1.00 27.58 74 THR A O 1
ATOM 562 N N . LYS A 1 75 ? -20.140 14.785 -43.460 1.00 31.09 75 LYS A N 1
ATOM 563 C CA . LYS A 1 75 ? -20.592 13.384 -43.424 1.00 31.09 75 LYS A CA 1
ATOM 564 C C . LYS A 1 75 ? -19.510 12.479 -44.038 1.00 31.09 75 LYS A C 1
ATOM 566 O O . LYS A 1 75 ? -19.115 12.743 -45.169 1.00 31.09 75 LYS A O 1
ATOM 571 N N . GLY A 1 76 ? -19.093 11.416 -43.344 1.00 31.55 76 GLY A N 1
ATOM 572 C CA . GLY A 1 76 ? -18.354 10.321 -43.992 1.00 31.55 76 GLY A CA 1
ATOM 573 C C . GLY A 1 76 ? -17.227 9.623 -43.228 1.00 31.55 76 GLY A C 1
ATOM 574 O O . GLY A 1 76 ? -16.639 8.722 -43.808 1.00 31.55 76 GLY A O 1
ATOM 575 N N . GLN A 1 77 ? -16.915 9.953 -41.970 1.00 27.56 77 GLN A N 1
ATOM 576 C CA . GLN A 1 77 ? -15.951 9.167 -41.182 1.00 27.56 77 GLN A CA 1
ATOM 577 C C . GLN A 1 77 ? -16.446 8.959 -39.746 1.00 27.56 77 GLN A C 1
ATOM 579 O O . GLN A 1 77 ? -16.784 9.912 -39.045 1.00 27.56 77 GLN A O 1
ATOM 584 N N . LYS A 1 78 ? -16.532 7.685 -39.333 1.00 27.86 78 LYS A N 1
ATOM 585 C CA . LYS A 1 78 ? -16.785 7.276 -37.943 1.00 27.86 78 LYS A CA 1
ATOM 586 C C . LYS A 1 78 ? -15.634 7.810 -37.068 1.00 27.86 78 LYS A C 1
ATOM 588 O O . LYS A 1 78 ? -14.490 7.720 -37.513 1.00 27.86 78 LYS A O 1
ATOM 593 N N . PRO A 1 79 ? -15.876 8.329 -35.849 1.00 28.62 79 PRO A N 1
ATOM 594 C CA . PRO A 1 79 ? -14.788 8.727 -34.968 1.00 28.62 79 PRO A CA 1
ATOM 595 C C . PRO A 1 79 ? -14.055 7.462 -34.507 1.00 28.62 79 PRO A C 1
ATOM 597 O O . PRO A 1 79 ? -14.564 6.701 -33.685 1.00 28.62 79 PRO A O 1
ATOM 600 N N . LEU A 1 80 ? -12.880 7.218 -35.078 1.00 34.72 80 LEU A N 1
ATOM 601 C CA . LEU A 1 80 ? -11.885 6.310 -34.529 1.00 34.72 80 LEU A CA 1
ATOM 602 C C . LEU A 1 80 ? -11.222 7.000 -33.331 1.00 34.72 80 LEU A C 1
ATOM 604 O O . LEU A 1 80 ? -10.743 8.122 -33.453 1.00 34.72 80 LEU A O 1
ATOM 608 N N . LEU A 1 81 ? -11.184 6.280 -32.208 1.00 40.56 81 LEU A N 1
ATOM 609 C CA . LEU A 1 81 ? -10.111 6.319 -31.210 1.00 40.56 81 LEU A CA 1
ATOM 610 C C . LEU A 1 81 ? -9.812 7.689 -30.578 1.00 40.56 81 LEU A C 1
ATOM 612 O O . LEU A 1 81 ? -8.925 8.423 -31.003 1.00 40.56 81 LEU A O 1
ATOM 616 N N . THR A 1 82 ? -10.453 7.962 -29.444 1.00 29.70 82 THR A N 1
ATOM 617 C CA . THR A 1 82 ? -9.877 8.847 -28.425 1.00 29.70 82 THR A CA 1
ATOM 618 C C . THR A 1 82 ? -9.340 7.986 -27.283 1.00 29.70 82 THR A C 1
ATOM 620 O O . THR A 1 82 ? -10.124 7.510 -26.467 1.00 29.70 82 THR A O 1
ATOM 623 N N . GLY A 1 83 ? -8.018 7.777 -27.279 1.00 33.78 83 GLY A N 1
ATOM 624 C CA . GLY A 1 83 ? -7.213 7.347 -26.128 1.00 33.78 83 GLY A CA 1
ATOM 625 C C . GLY A 1 83 ? -7.480 5.949 -25.567 1.00 33.78 83 GLY A C 1
ATOM 626 O O . GLY A 1 83 ? -7.953 5.850 -24.449 1.00 33.78 83 GLY A O 1
ATOM 627 N N . GLU A 1 84 ? -7.190 4.889 -26.325 1.00 40.06 84 GLU A N 1
ATOM 628 C CA . GLU A 1 84 ? -6.953 3.509 -25.846 1.00 40.06 84 GLU A CA 1
ATOM 629 C C . GLU A 1 84 ? -6.628 2.661 -27.097 1.00 40.06 84 GLU A C 1
ATOM 631 O O . GLU A 1 84 ? -7.525 2.329 -27.871 1.00 40.06 84 GLU A O 1
ATOM 636 N N . ARG A 1 85 ? -5.360 2.291 -27.339 1.00 40.56 85 ARG A N 1
ATOM 637 C CA . ARG A 1 85 ? -4.987 1.296 -28.377 1.00 40.56 85 ARG A CA 1
ATOM 638 C C . ARG A 1 85 ? -5.339 -0.149 -27.970 1.00 40.56 85 ARG A C 1
ATOM 640 O O . ARG A 1 85 ? -4.807 -1.100 -28.526 1.00 40.56 85 ARG A O 1
ATOM 647 N N . SER A 1 86 ? -6.246 -0.347 -27.012 1.00 49.56 86 SER A N 1
ATOM 648 C CA . SER A 1 86 ? -6.751 -1.666 -26.631 1.00 49.56 86 SER A CA 1
ATOM 649 C C . SER A 1 86 ? -8.113 -1.901 -27.276 1.00 49.56 86 SER A C 1
ATOM 651 O O . SER A 1 86 ? -9.124 -1.340 -26.848 1.00 49.56 86 SER A O 1
ATOM 653 N N . VAL A 1 87 ? -8.165 -2.758 -28.291 1.00 57.91 87 VAL A N 1
ATOM 654 C CA . VAL A 1 87 ? -9.437 -3.264 -28.807 1.00 57.91 87 VAL A CA 1
ATOM 655 C C . VAL A 1 87 ? -10.092 -4.090 -27.698 1.00 57.91 87 VAL A C 1
ATOM 657 O O . VAL A 1 87 ? -9.600 -5.155 -27.337 1.00 57.91 87 VAL A O 1
ATOM 660 N N . ARG A 1 88 ? -11.187 -3.602 -27.106 1.00 68.94 88 ARG A N 1
ATOM 661 C CA . ARG A 1 88 ? -11.987 -4.399 -26.163 1.00 68.94 88 ARG A CA 1
ATOM 662 C C . ARG A 1 88 ? -12.982 -5.248 -26.948 1.00 68.94 88 ARG A C 1
ATOM 664 O O . ARG A 1 88 ? -13.719 -4.715 -27.779 1.00 68.94 88 ARG A O 1
ATOM 671 N N . MET A 1 89 ? -13.010 -6.549 -26.671 1.00 76.75 89 MET A N 1
ATOM 672 C CA . MET A 1 89 ? -13.996 -7.466 -27.244 1.00 76.75 89 MET A CA 1
ATOM 673 C C . MET A 1 89 ? -15.389 -7.183 -26.673 1.00 76.75 89 MET A C 1
ATOM 675 O O . MET A 1 89 ? -15.533 -6.885 -25.483 1.00 76.75 89 MET A O 1
ATOM 679 N N . CYS A 1 90 ? -16.430 -7.271 -27.502 1.00 78.94 90 CYS A N 1
ATOM 680 C CA . CYS A 1 90 ? -17.799 -7.167 -27.014 1.00 78.94 90 CYS A CA 1
ATOM 681 C C . CYS A 1 90 ? -18.186 -8.446 -26.271 1.00 78.94 90 CYS A C 1
ATOM 683 O O . CYS A 1 90 ? -18.299 -9.504 -26.880 1.00 78.94 90 CYS A O 1
ATOM 685 N N . SER A 1 91 ? -18.483 -8.338 -24.977 1.00 72.31 91 SER A N 1
ATOM 686 C CA . SER A 1 91 ? -18.872 -9.486 -24.148 1.00 72.31 91 SER A CA 1
ATOM 687 C C . SER A 1 91 ? -20.183 -10.155 -24.580 1.00 72.31 91 SER A C 1
ATOM 689 O O . SER A 1 91 ? -20.375 -11.341 -24.332 1.00 72.31 91 SER A O 1
ATOM 691 N N . GLY A 1 92 ? -21.106 -9.416 -25.208 1.00 72.75 92 GLY A N 1
ATOM 692 C CA . GLY A 1 92 ? -22.343 -9.988 -25.756 1.00 72.75 92 GLY A CA 1
ATOM 693 C C . GLY A 1 92 ? -22.081 -10.818 -27.012 1.00 72.75 92 GLY A C 1
ATOM 694 O O . GLY A 1 92 ? -22.574 -11.940 -27.130 1.00 72.75 92 GLY A O 1
ATOM 695 N N . TRP A 1 93 ? -21.247 -10.284 -27.908 1.00 80.44 93 TRP A N 1
ATOM 696 C CA . TRP A 1 93 ? -20.845 -10.965 -29.135 1.00 80.44 93 TRP A CA 1
ATOM 697 C C . TRP A 1 93 ? -19.962 -12.185 -28.849 1.00 80.44 93 TRP A C 1
ATOM 699 O O . TRP A 1 93 ? -20.261 -13.256 -29.355 1.00 80.44 93 TRP A O 1
ATOM 709 N N . GLU A 1 94 ? -18.966 -12.055 -27.966 1.00 75.81 94 GLU A N 1
ATOM 710 C CA . GLU A 1 94 ? -18.086 -13.147 -27.505 1.00 75.81 94 GLU A CA 1
ATOM 711 C C . GLU A 1 94 ? -18.887 -14.368 -27.036 1.00 75.81 94 GLU A C 1
ATOM 713 O O . GLU A 1 94 ? -18.540 -15.501 -27.337 1.00 75.81 94 GLU A O 1
ATOM 718 N N . LYS A 1 95 ? -19.988 -14.137 -26.315 1.00 70.69 95 LYS A N 1
ATOM 719 C CA . LYS A 1 95 ? -20.787 -15.213 -25.719 1.00 70.69 95 LYS A CA 1
ATOM 720 C C . LYS A 1 95 ? -21.813 -15.833 -26.654 1.00 70.69 95 LYS A C 1
ATOM 722 O O . LYS A 1 95 ? -22.149 -16.996 -26.491 1.00 70.69 95 LYS A O 1
ATOM 727 N N . THR A 1 96 ? -22.396 -15.039 -27.547 1.00 71.56 96 THR A N 1
ATOM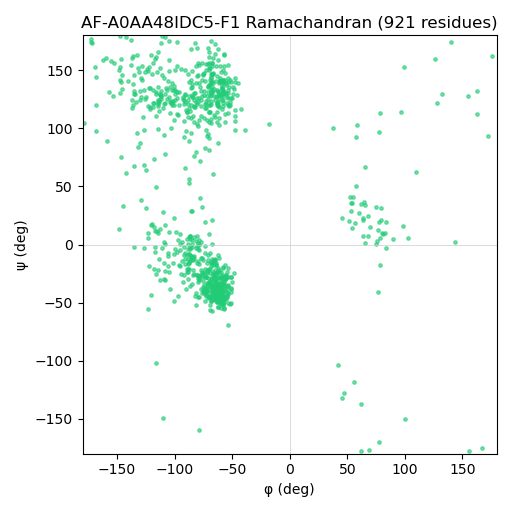 728 C CA . THR A 1 96 ? -23.613 -15.440 -28.281 1.00 71.56 96 THR A CA 1
ATOM 729 C C . THR A 1 96 ? -23.484 -15.318 -29.797 1.00 71.56 96 THR A C 1
ATOM 731 O O . THR A 1 96 ? -24.437 -15.598 -30.522 1.00 71.56 96 THR A O 1
ATOM 734 N N . GLY A 1 97 ? -22.350 -14.815 -30.293 1.00 74.69 97 GLY A N 1
ATOM 735 C CA . GLY A 1 97 ? -22.156 -14.411 -31.687 1.00 74.69 97 GLY A CA 1
ATOM 736 C C . GLY A 1 97 ? -23.021 -13.218 -32.118 1.00 74.69 97 GLY A C 1
ATOM 737 O O . GLY A 1 97 ? -22.968 -12.801 -33.274 1.00 74.69 97 GLY A O 1
ATOM 738 N N . LYS A 1 98 ? -23.838 -12.650 -31.218 1.00 79.19 98 LYS A N 1
ATOM 739 C CA . LYS A 1 98 ? -24.795 -11.577 -31.512 1.00 79.19 98 LYS A CA 1
ATOM 740 C C . LYS A 1 98 ? -24.587 -10.400 -30.564 1.00 79.19 98 LYS A C 1
ATOM 742 O O . LYS A 1 98 ? -24.484 -10.554 -29.352 1.00 79.19 98 LYS A O 1
ATOM 747 N N . CYS A 1 99 ? -24.555 -9.191 -31.119 1.00 80.88 99 CYS A N 1
ATOM 748 C CA . CYS A 1 99 ? -24.473 -7.960 -30.337 1.00 80.88 99 CYS A CA 1
ATOM 749 C C . CYS A 1 99 ? -25.778 -7.164 -30.463 1.00 80.88 99 CYS A C 1
ATOM 751 O O . CYS A 1 99 ? -26.164 -6.842 -31.588 1.00 80.88 99 CYS A O 1
ATOM 753 N N . PRO A 1 100 ? -26.422 -6.760 -29.351 1.00 77.56 100 PRO A N 1
ATOM 754 C CA . PRO A 1 100 ? -27.639 -5.943 -29.399 1.00 77.56 100 PRO A CA 1
ATOM 755 C C . PRO A 1 100 ? -27.412 -4.548 -30.005 1.00 77.56 100 PRO A C 1
ATOM 757 O O . PRO A 1 100 ? -28.367 -3.896 -30.411 1.00 77.56 100 PRO A O 1
ATOM 760 N N . PHE A 1 101 ? -26.157 -4.093 -30.086 1.00 80.69 101 PHE A N 1
ATOM 761 C CA . PHE A 1 101 ? -25.779 -2.802 -30.665 1.00 80.69 101 PHE A CA 1
ATOM 762 C C . PHE A 1 101 ? -25.290 -2.899 -32.122 1.00 80.69 101 PHE A C 1
ATOM 764 O O . PHE A 1 101 ? -25.052 -1.860 -32.737 1.00 80.69 101 PHE A O 1
ATOM 771 N N . GLY A 1 102 ? -25.132 -4.112 -32.676 1.00 78.62 102 GLY A N 1
ATOM 772 C CA . GLY A 1 102 ? -24.691 -4.340 -34.061 1.00 78.62 102 GLY A CA 1
ATOM 773 C C . GLY A 1 102 ? -23.491 -3.473 -34.469 1.00 78.62 102 GLY A C 1
ATOM 774 O O . GLY A 1 102 ? -22.535 -3.319 -33.710 1.00 78.62 102 GLY A O 1
ATOM 775 N N . ASP A 1 103 ? -23.572 -2.831 -35.633 1.00 74.81 103 ASP A N 1
ATOM 776 C CA . ASP A 1 103 ? -22.505 -1.980 -36.191 1.00 74.81 103 ASP A CA 1
ATOM 777 C C . ASP A 1 103 ? -22.262 -0.656 -35.438 1.00 74.81 103 ASP A C 1
ATOM 779 O O . ASP A 1 103 ? -21.325 0.082 -35.766 1.00 74.81 103 ASP A O 1
ATOM 783 N N . GLN A 1 104 ? -23.110 -0.325 -34.456 1.00 77.06 104 GLN A N 1
ATOM 784 C CA . GLN A 1 104 ? -22.947 0.832 -33.566 1.00 77.06 104 GLN A CA 1
ATOM 785 C C . GLN A 1 104 ? -22.190 0.478 -32.278 1.00 77.06 104 GLN A C 1
ATOM 787 O O . GLN A 1 104 ? -21.951 1.347 -31.436 1.00 77.06 104 GLN A O 1
ATOM 792 N N . CYS A 1 105 ? -21.817 -0.790 -32.098 1.00 76.19 105 CYS A N 1
ATOM 793 C CA . CYS A 1 105 ? -21.030 -1.219 -30.956 1.00 76.19 105 CYS A CA 1
ATOM 794 C C . CYS A 1 105 ? -19.625 -0.601 -30.990 1.00 76.19 105 CYS A C 1
ATOM 796 O O . CYS A 1 105 ? -18.936 -0.629 -32.005 1.00 76.19 105 CYS A O 1
ATOM 798 N N . LYS A 1 106 ? -19.175 -0.083 -29.845 1.00 76.62 106 LYS A N 1
ATOM 799 C CA . LYS A 1 106 ? -17.826 0.484 -29.668 1.00 76.62 106 LYS A CA 1
ATOM 800 C C . LYS A 1 106 ? -16.728 -0.566 -29.423 1.00 76.62 106 LYS A C 1
ATOM 802 O O . LYS A 1 106 ? -15.596 -0.200 -29.129 1.00 76.62 106 LYS A O 1
ATOM 807 N N . TYR A 1 107 ? -17.080 -1.848 -29.463 1.00 79.12 107 TYR A N 1
ATOM 808 C CA . TYR A 1 107 ? -16.226 -2.987 -29.127 1.00 79.12 107 TYR A CA 1
ATOM 809 C C . TYR A 1 107 ? -16.055 -3.901 -30.345 1.00 79.12 107 TYR A C 1
ATOM 811 O O . TYR A 1 107 ? -16.911 -3.901 -31.229 1.00 79.12 107 TYR A O 1
ATOM 819 N N . ALA A 1 108 ? -14.977 -4.687 -30.395 1.00 78.38 108 ALA A N 1
ATOM 820 C CA . ALA A 1 108 ? -14.751 -5.620 -31.499 1.00 78.38 108 ALA A CA 1
ATOM 821 C C . ALA A 1 108 ? -15.771 -6.764 -31.513 1.00 78.38 108 ALA A C 1
ATOM 823 O O . ALA A 1 108 ? -16.214 -7.231 -30.462 1.00 78.38 108 ALA A O 1
ATOM 824 N N . HIS A 1 109 ? -16.103 -7.200 -32.729 1.00 83.25 109 HIS A N 1
ATOM 825 C CA . HIS A 1 109 ? -16.972 -8.336 -33.057 1.00 83.25 109 HIS A CA 1
ATOM 826 C C . HIS A 1 109 ? -16.248 -9.339 -33.973 1.00 83.25 109 HIS A C 1
ATOM 828 O O . HIS A 1 109 ? -16.849 -9.911 -34.874 1.00 83.25 109 HIS A O 1
ATOM 834 N N . SER A 1 110 ? -14.928 -9.456 -33.838 1.00 81.62 110 SER A N 1
ATOM 835 C CA . SER A 1 110 ? -14.104 -10.369 -34.630 1.00 81.62 110 SER A CA 1
ATOM 836 C C . SER A 1 110 ? -12.867 -10.731 -33.821 1.00 81.62 110 SER A C 1
ATOM 838 O O . SER A 1 110 ? -12.169 -9.838 -33.326 1.00 81.62 110 SER A O 1
ATOM 840 N N . TRP A 1 111 ? -12.614 -12.034 -33.683 1.00 78.50 111 TRP A N 1
ATOM 841 C CA . TRP A 1 111 ? -11.414 -12.547 -33.031 1.00 78.50 111 TRP A CA 1
ATOM 842 C C . TRP A 1 111 ? -10.149 -12.165 -33.799 1.00 78.50 111 TRP A C 1
ATOM 844 O O . TRP A 1 111 ? -9.205 -11.703 -33.167 1.00 78.50 111 TRP A O 1
ATOM 854 N N . ASP A 1 112 ? -10.162 -12.204 -35.134 1.00 77.69 112 ASP A N 1
ATOM 855 C CA . ASP A 1 112 ? -9.031 -11.762 -35.965 1.00 77.69 112 ASP A CA 1
ATOM 856 C C . ASP A 1 112 ? -8.664 -10.298 -35.699 1.00 77.69 112 ASP A C 1
ATOM 858 O O . ASP A 1 112 ? -7.502 -9.963 -35.469 1.00 77.69 112 ASP A O 1
ATOM 862 N N . ALA A 1 113 ? -9.668 -9.416 -35.646 1.00 75.69 113 ALA A N 1
ATOM 863 C CA . ALA A 1 113 ? -9.457 -8.001 -35.345 1.00 75.69 113 ALA A CA 1
ATOM 864 C C . ALA A 1 113 ? -8.932 -7.775 -33.917 1.00 75.69 113 ALA A C 1
ATOM 866 O O . ALA A 1 113 ? -8.184 -6.829 -33.672 1.00 75.69 113 ALA A O 1
ATOM 867 N N . TYR A 1 114 ? -9.324 -8.625 -32.965 1.00 79.94 114 TYR A N 1
ATOM 868 C CA . TYR A 1 114 ? -8.816 -8.572 -31.597 1.00 79.94 114 TYR A CA 1
ATOM 869 C C . TYR A 1 114 ? -7.373 -9.080 -31.510 1.00 79.94 114 TYR A C 1
ATOM 871 O O . TYR A 1 114 ? -6.523 -8.388 -30.949 1.00 79.94 114 TYR A O 1
ATOM 879 N N . PHE A 1 115 ? -7.067 -10.237 -32.103 1.00 77.81 115 PHE A N 1
ATOM 880 C CA . PHE A 1 115 ? -5.725 -10.820 -32.108 1.00 77.81 115 PHE A CA 1
ATOM 881 C C . PHE A 1 115 ? -4.711 -9.963 -32.868 1.00 77.81 115 PHE A C 1
ATOM 883 O O . PHE A 1 115 ? -3.562 -9.889 -32.443 1.00 77.81 115 PHE A O 1
ATOM 890 N N . ALA A 1 116 ? -5.143 -9.223 -33.894 1.00 75.12 116 ALA A N 1
ATOM 891 C CA . ALA A 1 116 ? -4.299 -8.254 -34.592 1.00 75.12 116 ALA A CA 1
ATOM 892 C C . ALA A 1 116 ? -3.741 -7.148 -33.672 1.00 75.12 116 ALA A C 1
ATOM 894 O O . ALA A 1 116 ? -2.676 -6.599 -33.948 1.00 75.12 116 ALA A O 1
ATOM 895 N N . VAL A 1 117 ? -4.442 -6.813 -32.580 1.00 74.56 117 VAL A N 1
ATOM 896 C CA . VAL A 1 117 ? -4.053 -5.738 -31.643 1.00 74.56 117 VAL A CA 1
ATOM 897 C C . VAL A 1 117 ? -3.667 -6.282 -30.259 1.00 74.56 117 VAL A C 1
ATOM 899 O O . VAL A 1 117 ? -3.085 -5.565 -29.444 1.00 74.56 117 VAL A O 1
ATOM 902 N N . LYS A 1 118 ? -3.953 -7.558 -29.970 1.00 77.38 118 LYS A N 1
ATOM 903 C CA . LYS A 1 118 ? -3.579 -8.213 -28.712 1.00 77.38 118 LYS A CA 1
ATOM 904 C C . LYS A 1 118 ? -2.045 -8.265 -28.593 1.00 77.38 118 LYS A C 1
ATOM 906 O O . LYS A 1 118 ? -1.372 -8.752 -29.504 1.00 77.38 118 LYS A O 1
ATOM 911 N N . PRO A 1 119 ? -1.460 -7.804 -27.472 1.00 75.19 119 PRO A N 1
ATOM 912 C CA . PRO A 1 119 ? -0.027 -7.961 -27.253 1.00 75.19 119 PRO A CA 1
ATOM 913 C C . PRO A 1 119 ? 0.354 -9.440 -27.081 1.00 75.19 119 PRO A C 1
ATOM 915 O O . PRO A 1 119 ? -0.497 -10.273 -26.755 1.00 75.19 119 PRO A O 1
ATOM 918 N N . VAL A 1 120 ? 1.639 -9.752 -27.274 1.00 75.81 120 VAL A N 1
ATOM 919 C CA . VAL A 1 120 ? 2.171 -11.123 -27.156 1.00 75.81 120 VAL A CA 1
ATOM 920 C C . VAL A 1 120 ? 1.841 -11.696 -25.775 1.00 75.81 120 VAL A C 1
ATOM 922 O O . VAL A 1 120 ? 1.731 -10.950 -24.786 1.00 75.81 120 VAL A O 1
ATOM 925 N N . ASP A 1 121 ? 1.636 -13.008 -25.715 1.00 78.44 121 ASP A N 1
ATOM 926 C CA . ASP A 1 121 ? 1.520 -13.714 -24.448 1.00 78.44 121 ASP A CA 1
ATOM 927 C C . ASP A 1 121 ? 2.757 -13.505 -23.558 1.00 78.44 121 ASP A C 1
ATOM 929 O O . ASP A 1 121 ? 3.859 -13.188 -24.001 1.00 78.44 121 ASP A O 1
ATOM 933 N N . ILE A 1 122 ? 2.530 -13.621 -22.258 1.00 82.19 122 ILE A N 1
ATOM 934 C CA . ILE A 1 122 ? 3.487 -13.388 -21.191 1.00 82.19 122 ILE A CA 1
ATOM 935 C C . ILE A 1 122 ? 3.925 -14.750 -20.666 1.00 82.19 122 ILE A C 1
ATOM 937 O O . ILE A 1 122 ? 3.091 -15.608 -20.377 1.00 82.19 122 ILE A O 1
ATOM 941 N N . HIS A 1 123 ? 5.225 -14.937 -20.453 1.00 75.31 123 HIS A N 1
ATOM 942 C CA . HIS A 1 123 ? 5.698 -16.070 -19.666 1.00 75.31 123 HIS A CA 1
ATOM 943 C C . HIS A 1 123 ? 5.560 -15.766 -18.184 1.00 75.31 123 HIS A C 1
ATOM 945 O O . HIS A 1 123 ? 6.161 -14.826 -17.669 1.00 75.31 123 HIS A O 1
ATOM 951 N N . TYR A 1 124 ? 4.800 -16.602 -17.491 1.00 72.06 124 TYR A N 1
ATOM 952 C CA . TYR A 1 124 ? 4.792 -16.616 -16.041 1.00 72.06 124 TYR A CA 1
ATOM 953 C C . TYR A 1 124 ? 5.818 -17.636 -15.546 1.00 72.06 124 TYR A C 1
ATOM 955 O O . TYR A 1 124 ? 5.728 -18.820 -15.877 1.00 72.06 124 TYR A O 1
ATOM 963 N N . VAL A 1 125 ? 6.805 -17.201 -14.765 1.00 65.62 125 VAL A N 1
ATOM 964 C CA . VAL A 1 125 ? 7.804 -18.112 -14.195 1.00 65.62 125 VAL A CA 1
ATOM 965 C C . VAL A 1 125 ? 7.180 -18.861 -13.014 1.00 65.62 125 VAL A C 1
ATOM 967 O O . VAL A 1 125 ? 6.930 -18.268 -11.967 1.00 65.62 125 VAL A O 1
ATOM 970 N N . ARG A 1 126 ? 6.941 -20.171 -13.167 1.00 57.09 126 ARG A N 1
ATOM 971 C CA . ARG A 1 126 ? 6.656 -21.090 -12.051 1.00 57.09 126 ARG A CA 1
ATOM 972 C C . ARG A 1 126 ? 7.908 -21.912 -11.730 1.00 57.09 126 ARG A C 1
ATOM 974 O O . ARG A 1 126 ? 8.417 -22.603 -12.607 1.00 57.09 126 ARG A O 1
ATOM 981 N N . GLY A 1 127 ? 8.399 -21.832 -10.491 1.00 55.56 127 GLY A N 1
ATOM 982 C CA . GLY A 1 127 ? 9.570 -22.576 -10.006 1.00 55.56 127 GLY A CA 1
ATOM 983 C C . GLY A 1 127 ? 10.471 -21.746 -9.088 1.00 55.56 127 GLY A C 1
ATOM 984 O O . GLY A 1 127 ? 10.243 -20.550 -8.918 1.00 55.56 127 GLY A O 1
ATOM 985 N N . THR A 1 128 ? 11.490 -22.379 -8.500 1.00 49.81 128 THR A N 1
ATOM 986 C CA . THR A 1 128 ? 12.481 -21.703 -7.651 1.00 49.81 128 THR A CA 1
ATOM 987 C C . THR A 1 128 ? 13.230 -20.658 -8.472 1.00 49.81 128 THR A C 1
ATOM 989 O O . THR A 1 128 ? 13.872 -20.985 -9.471 1.00 49.81 128 THR A O 1
ATOM 992 N N . LEU A 1 129 ? 13.112 -19.394 -8.073 1.00 55.31 129 LEU A N 1
ATOM 993 C CA . LEU A 1 129 ? 13.834 -18.287 -8.689 1.00 55.31 129 LEU A CA 1
ATOM 994 C C . LEU A 1 129 ? 15.335 -18.449 -8.387 1.00 55.31 129 LEU A C 1
ATOM 996 O O . LEU A 1 129 ? 15.706 -18.716 -7.246 1.00 55.31 129 LEU A O 1
ATOM 1000 N N . SER A 1 130 ? 16.187 -18.345 -9.408 1.00 50.81 130 SER A N 1
ATOM 1001 C CA . SER A 1 130 ? 17.648 -18.333 -9.261 1.00 50.81 130 SER A CA 1
ATOM 1002 C C . SER A 1 130 ? 18.166 -16.898 -9.192 1.00 50.81 130 SER A C 1
ATOM 1004 O O . SER A 1 130 ? 17.601 -16.019 -9.841 1.00 50.81 130 SER A O 1
ATOM 1006 N N . ASP A 1 131 ? 19.285 -16.678 -8.501 1.00 42.28 131 ASP A N 1
ATOM 1007 C CA . ASP A 1 131 ? 19.926 -15.356 -8.370 1.00 42.28 131 ASP A CA 1
ATOM 1008 C C . ASP A 1 131 ? 20.461 -14.792 -9.707 1.00 42.28 131 ASP A C 1
ATOM 1010 O O . ASP A 1 131 ? 20.793 -13.612 -9.807 1.00 42.28 131 ASP A O 1
ATOM 1014 N N . GLU A 1 132 ? 20.528 -15.614 -10.758 1.00 38.88 132 GLU A N 1
ATOM 1015 C CA . GLU A 1 132 ? 20.972 -15.215 -12.093 1.00 38.88 132 GLU A CA 1
ATOM 1016 C C . GLU A 1 132 ? 19.809 -14.695 -12.957 1.00 38.88 132 GLU A C 1
ATOM 1018 O O . GLU A 1 132 ? 18.852 -15.417 -13.262 1.00 38.88 132 GLU A O 1
ATOM 1023 N N . VAL A 1 133 ? 19.919 -13.441 -13.414 1.00 37.09 133 VAL A N 1
ATOM 1024 C CA . VAL A 1 133 ? 18.989 -12.827 -14.377 1.00 37.09 133 VAL A CA 1
ATOM 1025 C C . VAL A 1 133 ? 19.181 -13.478 -15.752 1.00 37.09 133 VAL A C 1
ATOM 1027 O O . VAL A 1 133 ? 20.012 -13.052 -16.557 1.00 37.09 133 VAL A O 1
ATOM 1030 N N . THR A 1 134 ? 18.418 -14.533 -16.029 1.00 35.41 134 THR A N 1
ATOM 1031 C CA . THR A 1 134 ? 18.436 -15.219 -17.327 1.00 35.41 134 THR A CA 1
ATOM 1032 C C . THR A 1 134 ? 17.480 -14.543 -18.313 1.00 35.41 134 THR A C 1
ATOM 1034 O O . THR A 1 134 ? 16.274 -14.462 -18.084 1.00 35.41 134 THR A O 1
ATOM 1037 N N . GLU A 1 135 ? 18.014 -14.054 -19.436 1.00 34.38 135 GLU A N 1
ATOM 1038 C CA . GLU A 1 135 ? 17.200 -13.692 -20.602 1.00 34.38 135 GLU A CA 1
ATOM 1039 C C . GLU A 1 135 ? 16.584 -14.957 -21.195 1.00 34.38 135 GLU A C 1
ATOM 1041 O O . GLU A 1 135 ? 17.278 -15.955 -21.402 1.00 34.38 135 GLU A O 1
ATOM 1046 N N . ARG A 1 136 ? 15.280 -14.921 -21.478 1.00 43.59 136 ARG A N 1
ATOM 1047 C CA . ARG A 1 136 ? 14.568 -16.044 -22.088 1.00 43.59 136 ARG A CA 1
ATOM 1048 C C . ARG A 1 136 ? 14.121 -15.675 -23.495 1.00 43.59 136 ARG A C 1
ATOM 1050 O O . ARG A 1 136 ? 13.512 -14.631 -23.710 1.00 43.59 136 ARG A O 1
ATOM 1057 N N . VAL A 1 137 ? 14.467 -16.549 -24.435 1.00 35.53 137 VAL A N 1
ATOM 1058 C CA . VAL A 1 137 ? 14.165 -16.433 -25.863 1.00 35.53 137 VAL A CA 1
ATOM 1059 C C . VAL A 1 137 ? 12.718 -16.868 -26.098 1.00 35.53 137 VAL A C 1
ATOM 1061 O O . VAL A 1 137 ? 12.354 -17.993 -25.766 1.00 35.53 137 VAL A O 1
ATOM 1064 N N . VAL A 1 138 ? 11.914 -15.973 -26.671 1.00 37.78 138 VAL A N 1
ATOM 1065 C CA . VAL A 1 138 ? 10.545 -16.235 -27.149 1.00 37.78 138 VAL A CA 1
ATOM 1066 C C . VAL A 1 138 ? 10.657 -16.952 -28.500 1.00 37.78 138 VAL A C 1
ATOM 1068 O O . VAL A 1 138 ? 11.368 -16.459 -29.378 1.00 37.78 138 VAL A O 1
ATOM 1071 N N . GLY A 1 139 ? 10.023 -18.115 -28.684 1.00 30.78 139 GLY A N 1
ATOM 1072 C CA . GLY A 1 139 ? 10.209 -18.944 -29.885 1.00 30.78 139 GLY A CA 1
ATOM 1073 C C . GLY A 1 139 ? 8.923 -19.522 -30.488 1.00 30.78 139 GLY A C 1
ATOM 1074 O O . GLY A 1 139 ? 8.095 -20.062 -29.762 1.00 30.78 139 GLY A O 1
ATOM 1075 N N . GLY A 1 140 ? 8.830 -19.482 -31.831 1.00 35.75 140 GLY A N 1
ATOM 1076 C CA . GLY A 1 140 ? 7.968 -20.332 -32.680 1.00 35.75 140 GLY A CA 1
ATOM 1077 C C . GLY A 1 140 ? 7.055 -19.595 -33.684 1.00 35.75 140 GLY A C 1
ATOM 1078 O O . GLY A 1 140 ? 6.212 -18.803 -33.278 1.00 35.75 140 GLY A O 1
ATOM 1079 N N . GLU A 1 141 ? 7.183 -19.884 -34.989 1.00 42.78 141 GLU A N 1
ATOM 1080 C CA . GLU A 1 141 ? 6.322 -19.378 -36.085 1.00 42.78 141 GLU A CA 1
ATOM 1081 C C . GLU A 1 141 ? 5.142 -20.333 -36.380 1.00 42.78 141 GLU A C 1
ATOM 1083 O O . GLU A 1 141 ? 5.402 -21.496 -36.677 1.00 42.78 141 GLU A O 1
ATOM 1088 N N . ASP A 1 142 ? 3.876 -19.863 -36.345 1.00 45.16 142 ASP A N 1
ATOM 1089 C CA . ASP A 1 142 ? 2.719 -20.431 -37.091 1.00 45.16 142 ASP A CA 1
ATOM 1090 C C . ASP A 1 142 ? 1.440 -19.533 -36.975 1.00 45.16 142 ASP A C 1
ATOM 1092 O O . ASP A 1 142 ? 1.450 -18.546 -36.236 1.00 45.16 142 ASP A O 1
ATOM 1096 N N . PRO A 1 143 ? 0.312 -19.796 -37.671 1.00 44.78 143 PRO A N 1
ATOM 1097 C CA . PRO A 1 143 ? -0.265 -18.961 -38.722 1.00 44.78 143 PRO A CA 1
ATOM 1098 C C . PRO A 1 143 ? -1.376 -17.990 -38.241 1.00 44.78 143 PRO A C 1
ATOM 1100 O O . PRO A 1 143 ? -1.857 -17.188 -39.037 1.00 44.78 143 PRO A O 1
ATOM 1103 N N . ILE A 1 144 ? -1.715 -17.969 -36.936 1.00 51.28 144 ILE A N 1
ATOM 1104 C CA . ILE A 1 144 ? -2.339 -16.823 -36.222 1.00 51.28 144 ILE A CA 1
ATOM 1105 C C . ILE A 1 144 ? -1.191 -15.919 -35.727 1.00 51.28 144 ILE A C 1
ATOM 1107 O O . ILE A 1 144 ? -0.965 -15.723 -34.531 1.00 51.28 144 ILE A O 1
ATOM 1111 N N . GLY A 1 145 ? -0.366 -15.493 -36.683 1.00 47.72 145 GLY A N 1
ATOM 1112 C CA . GLY A 1 145 ? 1.040 -15.146 -36.489 1.00 47.72 145 GLY A CA 1
ATOM 1113 C C . GLY A 1 145 ? 1.365 -14.202 -35.325 1.00 47.72 145 GLY A C 1
ATOM 1114 O O . GLY A 1 145 ? 0.776 -13.134 -35.172 1.00 47.72 145 GLY A O 1
ATOM 1115 N N . THR A 1 146 ? 2.425 -14.563 -34.590 1.00 53.06 146 THR A N 1
ATOM 1116 C CA . THR A 1 146 ? 3.267 -13.749 -33.680 1.00 53.06 146 THR A CA 1
ATOM 1117 C C . THR A 1 146 ? 2.824 -13.494 -32.232 1.00 53.06 146 THR A C 1
ATOM 1119 O O . THR A 1 146 ? 3.595 -12.859 -31.512 1.00 53.06 146 THR A O 1
ATOM 1122 N N . LYS A 1 147 ? 1.650 -13.946 -31.755 1.00 58.81 147 LYS A N 1
ATOM 1123 C CA . LYS A 1 147 ? 1.144 -13.523 -30.419 1.00 58.81 147 LYS A CA 1
ATOM 1124 C C . LYS A 1 147 ? 0.857 -14.619 -29.387 1.00 58.81 147 LYS A C 1
ATOM 1126 O O . LYS A 1 147 ? 0.768 -14.271 -28.209 1.00 58.81 147 LYS A O 1
ATOM 1131 N N . ILE A 1 148 ? 0.696 -15.880 -29.790 1.00 66.94 148 ILE A N 1
ATOM 1132 C CA . ILE A 1 148 ? 0.446 -17.000 -28.867 1.00 66.94 148 ILE A CA 1
ATOM 1133 C C . ILE A 1 148 ? 1.756 -17.735 -28.630 1.00 66.94 148 ILE A C 1
ATOM 1135 O O . ILE A 1 148 ? 2.379 -18.189 -29.586 1.00 66.94 148 ILE A O 1
ATOM 1139 N N . ASP A 1 149 ? 2.145 -17.871 -27.368 1.00 72.12 149 ASP A N 1
ATOM 1140 C CA . ASP A 1 149 ? 3.350 -18.600 -26.982 1.00 72.12 149 ASP A CA 1
ATOM 1141 C C . ASP A 1 149 ? 2.970 -19.825 -26.142 1.00 72.12 149 ASP A C 1
ATOM 1143 O O . ASP A 1 149 ? 2.513 -19.706 -25.003 1.00 72.12 149 ASP A O 1
ATOM 1147 N N . LEU A 1 150 ? 3.150 -21.018 -26.717 1.00 71.75 150 LEU A N 1
ATOM 1148 C CA . LEU A 1 150 ? 2.767 -22.300 -26.111 1.00 71.75 150 LEU A CA 1
ATOM 1149 C C . LEU A 1 150 ? 3.610 -22.690 -24.890 1.00 71.75 150 LEU A C 1
ATOM 1151 O O . LEU A 1 150 ? 3.211 -23.577 -24.142 1.00 71.75 150 LEU A O 1
ATOM 1155 N N . ALA A 1 151 ? 4.754 -22.042 -24.664 1.00 70.56 151 ALA A N 1
ATOM 1156 C CA . ALA A 1 151 ? 5.558 -22.236 -23.461 1.00 70.56 151 ALA A CA 1
ATOM 1157 C C . ALA A 1 151 ? 5.080 -21.355 -22.291 1.00 70.56 151 ALA A C 1
ATOM 1159 O O . ALA A 1 151 ? 5.697 -21.332 -21.221 1.00 70.56 151 ALA A O 1
ATOM 1160 N N . THR A 1 152 ? 3.991 -20.603 -22.462 1.00 77.56 152 THR A N 1
ATOM 1161 C CA . THR A 1 152 ? 3.409 -19.811 -21.377 1.00 77.56 152 THR A CA 1
ATOM 1162 C C . THR A 1 152 ? 2.656 -20.685 -20.388 1.00 77.56 152 THR A C 1
ATOM 1164 O O . THR A 1 152 ? 2.068 -21.707 -20.720 1.00 77.56 152 THR A O 1
ATOM 1167 N N . THR A 1 153 ? 2.686 -20.281 -19.121 1.00 83.00 153 THR A N 1
ATOM 1168 C CA . THR A 1 153 ? 1.930 -20.929 -18.049 1.00 83.00 153 THR A CA 1
ATOM 1169 C C . THR A 1 153 ? 0.974 -19.902 -17.472 1.00 83.00 153 THR A C 1
ATOM 1171 O O . THR A 1 153 ? 1.406 -18.869 -16.971 1.00 83.00 153 THR A O 1
ATOM 1174 N N . CYS A 1 154 ? -0.330 -20.152 -17.552 1.00 86.06 154 CYS A N 1
ATOM 1175 C CA . CYS A 1 154 ? -1.320 -19.261 -16.959 1.00 86.06 154 CYS A CA 1
ATOM 1176 C C . CYS A 1 154 ? -1.483 -19.595 -15.467 1.00 86.06 154 CYS A C 1
ATOM 1178 O O . CYS A 1 154 ? -1.914 -20.711 -15.163 1.00 86.06 154 CYS A O 1
ATOM 1180 N N . PRO A 1 155 ? -1.195 -18.666 -14.532 1.00 83.88 155 PRO A N 1
ATOM 1181 C CA . PRO A 1 155 ? -1.347 -18.939 -13.103 1.00 83.88 155 PRO A CA 1
ATOM 1182 C C . PRO A 1 155 ? -2.792 -19.298 -12.732 1.00 83.88 155 PRO A C 1
ATOM 1184 O O . PRO A 1 155 ? -3.018 -20.270 -12.020 1.00 83.88 155 PRO A O 1
ATOM 1187 N N . VAL A 1 156 ? -3.764 -18.582 -13.310 1.00 84.44 156 VAL A N 1
ATOM 1188 C CA . VAL A 1 156 ? -5.201 -18.808 -13.085 1.00 84.44 156 VAL A CA 1
ATOM 1189 C C . VAL A 1 156 ? -5.631 -20.191 -13.579 1.00 84.44 156 VAL A C 1
ATOM 1191 O O . VAL A 1 156 ? -6.269 -20.943 -12.850 1.00 84.44 156 VAL A O 1
ATOM 1194 N N . PHE A 1 157 ? -5.251 -20.556 -14.809 1.00 84.88 157 PHE A N 1
ATOM 1195 C CA . PHE A 1 157 ? -5.587 -21.867 -15.372 1.00 84.88 157 PHE A CA 1
ATOM 1196 C C . PHE A 1 157 ? -4.955 -23.002 -14.574 1.00 84.88 157 PHE A C 1
ATOM 1198 O O . PHE A 1 157 ? -5.578 -24.032 -14.363 1.00 84.88 157 PHE A O 1
ATOM 1205 N N . ALA A 1 158 ? -3.718 -22.826 -14.124 1.00 82.38 158 ALA A N 1
ATOM 1206 C CA . ALA A 1 158 ? -3.012 -23.875 -13.419 1.00 82.38 158 ALA A CA 1
ATOM 1207 C C . ALA A 1 158 ? -3.439 -24.009 -11.943 1.00 82.38 158 ALA A C 1
ATOM 1209 O O . ALA A 1 158 ? -3.144 -25.031 -11.333 1.00 82.38 158 ALA A O 1
ATOM 1210 N N . GLU A 1 159 ? -4.112 -23.005 -11.370 1.00 78.19 159 GLU A N 1
ATOM 1211 C CA . GLU A 1 159 ? -4.796 -23.088 -10.068 1.00 78.19 159 GLU A CA 1
ATOM 1212 C C . GLU A 1 159 ? -6.187 -23.735 -10.211 1.00 78.19 159 GLU A C 1
ATOM 1214 O O . GLU A 1 159 ? -6.537 -24.618 -9.434 1.00 78.19 159 GLU A O 1
ATOM 1219 N N . LEU A 1 160 ? -6.967 -23.340 -11.226 1.00 75.56 160 LEU A N 1
ATOM 1220 C CA . LEU A 1 160 ? -8.380 -23.726 -11.346 1.00 75.56 160 LEU A CA 1
ATOM 1221 C C . LEU A 1 160 ? -8.699 -24.852 -12.336 1.00 75.56 160 LEU A C 1
ATOM 1223 O O . LEU A 1 160 ? -9.818 -25.361 -12.347 1.00 75.56 160 LEU A O 1
ATOM 1227 N N . GLY A 1 161 ? -7.780 -25.184 -13.235 1.00 79.12 161 GLY A N 1
ATOM 1228 C CA . GLY A 1 161 ? -8.048 -26.016 -14.412 1.00 79.12 161 GLY A CA 1
ATOM 1229 C C . GLY A 1 161 ? -8.810 -25.300 -15.538 1.00 79.12 161 GLY A C 1
ATOM 1230 O O . GLY A 1 161 ? -9.087 -25.919 -16.563 1.00 79.12 161 GLY A O 1
ATOM 1231 N N . TYR A 1 162 ? -9.150 -24.014 -15.377 1.00 81.44 162 TYR A N 1
ATOM 1232 C CA . TYR A 1 162 ? -9.792 -23.185 -16.404 1.00 81.44 162 TYR A CA 1
ATOM 1233 C C . TYR A 1 162 ? -9.475 -21.691 -16.229 1.00 81.44 162 TYR A C 1
ATOM 1235 O O . TYR A 1 162 ? -9.172 -21.225 -15.134 1.00 81.44 162 TYR A O 1
ATOM 1243 N N . CYS A 1 163 ? -9.560 -20.906 -17.310 1.00 82.19 163 CYS A N 1
ATOM 1244 C CA . CYS A 1 163 ? -9.356 -19.454 -17.274 1.00 82.19 163 CYS A CA 1
ATOM 1245 C C . CYS A 1 163 ? -10.597 -18.718 -17.789 1.00 82.19 163 CYS A C 1
ATOM 1247 O O . CYS A 1 163 ? -10.947 -18.808 -18.964 1.00 82.19 163 CYS A O 1
ATOM 1249 N N . THR A 1 164 ? -11.237 -17.921 -16.928 1.00 77.69 164 THR A N 1
ATOM 1250 C CA . THR A 1 164 ? -12.464 -17.168 -17.277 1.00 77.69 164 THR A CA 1
ATOM 1251 C C . THR A 1 164 ? -12.264 -16.083 -18.336 1.00 77.69 164 THR A C 1
ATOM 1253 O O . THR A 1 164 ? -13.238 -15.577 -18.895 1.00 77.69 164 THR A O 1
ATOM 1256 N N . PHE A 1 165 ? -11.014 -15.716 -18.621 1.00 80.62 165 PHE A N 1
ATOM 1257 C CA . PHE A 1 165 ? -10.681 -14.775 -19.687 1.00 80.62 165 PHE A CA 1
ATOM 1258 C C . PHE A 1 165 ? -10.549 -15.455 -21.053 1.00 80.62 165 PHE A C 1
ATOM 1260 O O . PHE A 1 165 ? -10.561 -14.742 -22.053 1.00 80.62 165 PHE A O 1
ATOM 1267 N N . GLY A 1 166 ? -10.470 -16.793 -21.112 1.00 83.38 166 GLY A N 1
ATOM 1268 C CA . GLY A 1 166 ? -10.428 -17.562 -22.360 1.00 83.38 166 GLY A CA 1
ATOM 1269 C C . GLY A 1 166 ? -9.420 -16.984 -23.356 1.00 83.38 166 GLY A C 1
ATOM 1270 O O . GLY A 1 166 ? -8.285 -16.679 -22.995 1.00 83.38 166 GLY A O 1
ATOM 1271 N N . TRP A 1 167 ? -9.868 -16.732 -24.584 1.00 82.69 167 TRP A N 1
ATOM 1272 C CA . TRP A 1 167 ? -9.083 -16.131 -25.672 1.00 82.69 167 TRP A CA 1
ATOM 1273 C C . TRP A 1 167 ? -8.483 -14.743 -25.369 1.00 82.69 167 TRP A C 1
ATOM 1275 O O . TRP A 1 167 ? -7.534 -14.317 -26.029 1.00 82.69 167 TRP A O 1
ATOM 1285 N N . ARG A 1 168 ? -9.001 -14.017 -24.367 1.00 85.00 168 ARG A N 1
ATOM 1286 C CA . ARG A 1 168 ? -8.475 -12.706 -23.935 1.00 85.00 168 ARG A CA 1
ATOM 1287 C C . ARG A 1 168 ? -7.288 -12.816 -22.977 1.00 85.00 168 ARG A C 1
ATOM 1289 O O . ARG A 1 168 ? -6.660 -11.801 -22.672 1.00 85.00 168 ARG A O 1
ATOM 1296 N N . CYS A 1 169 ? -6.991 -14.018 -22.486 1.00 87.19 169 CYS A N 1
ATOM 1297 C CA . CYS A 1 169 ? -5.883 -14.269 -21.575 1.00 87.19 169 CYS A CA 1
ATOM 1298 C C . CYS A 1 169 ? -4.543 -13.840 -22.196 1.00 87.19 169 CYS A C 1
ATOM 1300 O O . CYS A 1 169 ? -4.287 -14.042 -23.382 1.00 87.19 169 CYS A O 1
ATOM 1302 N N . ARG A 1 170 ? -3.667 -13.248 -21.383 1.00 88.00 170 ARG A N 1
ATOM 1303 C CA . ARG A 1 170 ? -2.284 -12.912 -21.745 1.00 88.00 170 ARG A CA 1
ATOM 1304 C C . ARG A 1 170 ? -1.307 -14.060 -21.506 1.00 88.00 170 ARG A C 1
ATOM 1306 O O . ARG A 1 170 ? -0.115 -13.858 -21.648 1.00 88.00 170 ARG A O 1
ATOM 1313 N N . PHE A 1 171 ? -1.806 -15.238 -21.158 1.00 87.50 171 PHE A N 1
ATOM 1314 C CA . PHE A 1 171 ? -1.051 -16.479 -20.976 1.00 87.50 171 PHE A CA 1
ATOM 1315 C C . PHE A 1 171 ? -1.734 -17.597 -21.780 1.00 87.50 171 PHE A C 1
ATOM 1317 O O . PHE A 1 171 ? -1.938 -18.701 -21.273 1.00 87.50 171 PHE A O 1
ATOM 1324 N N . LEU A 1 172 ? -2.226 -17.251 -22.976 1.00 86.00 172 LEU A N 1
ATOM 1325 C CA . LEU A 1 172 ? -3.183 -18.057 -23.729 1.00 86.00 172 LEU A CA 1
ATOM 1326 C C . LEU A 1 172 ? -2.592 -19.407 -24.136 1.00 86.00 172 LEU A C 1
ATOM 1328 O O . LEU A 1 172 ? -3.281 -20.419 -24.019 1.00 86.00 172 LEU A O 1
ATOM 1332 N N . GLY A 1 173 ? -1.320 -19.436 -24.543 1.00 80.44 173 GLY A N 1
ATOM 1333 C CA . GLY A 1 173 ? -0.650 -20.673 -24.944 1.00 80.44 173 GLY A CA 1
ATOM 1334 C C . GLY A 1 173 ? -0.671 -21.785 -23.890 1.00 80.44 173 GLY A C 1
ATOM 1335 O O . GLY A 1 173 ? -0.743 -22.954 -24.254 1.00 80.44 173 GLY A O 1
ATOM 1336 N N . GLY A 1 174 ? -0.727 -21.442 -22.600 1.00 80.50 174 GLY A N 1
ATOM 1337 C CA . GLY A 1 174 ? -0.821 -22.421 -21.513 1.00 80.50 174 GLY A CA 1
ATOM 1338 C C . GLY A 1 174 ? -2.168 -23.144 -21.390 1.00 80.50 174 GLY A C 1
ATOM 1339 O O . GLY A 1 174 ? -2.282 -24.065 -20.584 1.00 80.50 174 GLY A O 1
ATOM 1340 N N . HIS A 1 175 ? -3.200 -22.729 -22.132 1.00 85.56 175 HIS A N 1
ATOM 1341 C CA . HIS A 1 175 ? -4.530 -23.343 -22.062 1.00 85.56 175 HIS A CA 1
ATOM 1342 C C . HIS A 1 175 ? -5.266 -23.395 -23.412 1.00 85.56 175 HIS A C 1
ATOM 1344 O O . HIS A 1 175 ? -6.498 -23.322 -23.465 1.00 85.56 175 HIS A O 1
ATOM 1350 N N . VAL A 1 176 ? -4.513 -23.557 -24.503 1.00 85.50 176 VAL A N 1
ATOM 1351 C CA . VAL A 1 176 ? -5.032 -23.856 -25.847 1.00 85.50 176 VAL A CA 1
ATOM 1352 C C . VAL A 1 176 ? -4.325 -25.073 -26.436 1.00 85.50 176 VAL A C 1
ATOM 1354 O O . VAL A 1 176 ? -3.177 -25.361 -26.106 1.00 85.50 176 VAL A O 1
ATOM 1357 N N . LYS A 1 177 ? -4.995 -25.782 -27.343 1.00 84.44 177 LYS A N 1
ATOM 1358 C CA . LYS A 1 177 ? -4.383 -26.824 -28.185 1.00 84.44 177 LYS A CA 1
ATOM 1359 C C . LYS A 1 177 ? -4.885 -26.707 -29.620 1.00 84.44 177 LYS A C 1
ATOM 1361 O O . LYS A 1 177 ? -5.946 -26.132 -29.853 1.00 84.44 177 LYS A O 1
ATOM 1366 N N . ARG A 1 178 ? -4.158 -27.281 -30.578 1.00 82.44 178 ARG A N 1
ATOM 1367 C CA . ARG A 1 178 ? -4.679 -27.429 -31.943 1.00 82.44 178 ARG A CA 1
ATOM 1368 C C . ARG A 1 178 ? -5.829 -28.424 -31.964 1.00 82.44 178 ARG A C 1
ATOM 1370 O O . ARG A 1 178 ? -5.750 -29.463 -31.305 1.00 82.44 178 ARG A O 1
ATOM 1377 N N . ALA A 1 179 ? -6.867 -28.105 -32.725 1.00 76.94 179 ALA A N 1
ATOM 1378 C CA . ALA A 1 179 ? -8.012 -28.979 -32.922 1.00 76.94 179 ALA A CA 1
ATOM 1379 C C . ALA A 1 179 ? -8.493 -28.916 -34.375 1.00 76.94 179 ALA A C 1
ATOM 1381 O O . ALA A 1 179 ? -8.533 -27.847 -34.979 1.00 76.94 179 ALA A O 1
ATOM 1382 N N . GLU A 1 180 ? -8.872 -30.073 -34.915 1.00 70.50 180 GLU A N 1
ATOM 1383 C CA . GLU A 1 180 ? -9.504 -30.213 -36.229 1.00 70.50 180 GLU A CA 1
ATOM 1384 C C . GLU A 1 180 ? -11.024 -30.358 -36.030 1.00 70.50 180 GLU A C 1
ATOM 1386 O O . GLU A 1 180 ? -11.468 -31.168 -35.213 1.00 70.50 180 GLU A O 1
ATOM 1391 N N . GLY A 1 181 ? -11.838 -29.565 -36.735 1.00 68.31 181 GLY A N 1
ATOM 1392 C CA . GLY A 1 181 ? -13.303 -29.602 -36.621 1.00 68.31 181 GLY A CA 1
ATOM 1393 C C . GLY A 1 181 ? -13.985 -28.290 -37.018 1.00 68.31 181 GLY A C 1
ATOM 1394 O O . GLY A 1 181 ? -13.317 -27.347 -37.432 1.00 68.31 181 GLY A O 1
ATOM 1395 N N . GLU A 1 182 ? -15.318 -28.232 -36.898 1.00 70.62 182 GLU A N 1
ATOM 1396 C CA . GLU A 1 182 ? -16.077 -26.987 -37.094 1.00 70.62 182 GLU A CA 1
ATOM 1397 C C . GLU A 1 182 ? -15.671 -25.937 -36.050 1.00 70.62 182 GLU A C 1
ATOM 1399 O O . GLU A 1 182 ? -15.592 -26.230 -34.852 1.00 70.62 182 GLU A O 1
ATOM 1404 N N . GLU A 1 183 ? -15.397 -24.722 -36.528 1.00 72.81 183 GLU A N 1
ATOM 1405 C CA . GLU A 1 183 ? -15.116 -23.562 -35.686 1.00 72.81 183 GLU A CA 1
ATOM 1406 C C . GLU A 1 183 ? -16.396 -23.042 -35.032 1.00 72.81 183 GLU A C 1
ATOM 1408 O O . GLU A 1 183 ? -17.482 -23.062 -35.618 1.00 72.81 183 GLU A O 1
ATOM 1413 N N . ASP A 1 184 ? -16.251 -22.513 -33.824 1.00 72.69 184 ASP A N 1
ATOM 1414 C CA . ASP A 1 184 ? -17.308 -21.807 -33.121 1.00 72.69 184 ASP A CA 1
ATOM 1415 C C . ASP A 1 184 ? -16.763 -20.488 -32.546 1.00 72.69 184 ASP A C 1
ATOM 1417 O O . ASP A 1 184 ? -15.564 -20.260 -32.423 1.00 72.69 184 ASP A O 1
ATOM 1421 N N . ASN A 1 185 ? -17.645 -19.561 -32.185 1.00 70.62 185 ASN A N 1
ATOM 1422 C CA . ASN A 1 185 ? -17.193 -18.244 -31.723 1.00 70.62 185 ASN A CA 1
ATOM 1423 C C . ASN A 1 185 ? -16.722 -18.218 -30.253 1.00 70.62 185 ASN A C 1
ATOM 1425 O O . ASN A 1 185 ? -16.370 -17.138 -29.771 1.00 70.62 185 ASN A O 1
ATOM 1429 N N . LEU A 1 186 ? -16.729 -19.352 -29.536 1.00 74.31 186 LEU A N 1
ATOM 1430 C CA . LEU A 1 186 ? -16.576 -19.412 -28.078 1.00 74.31 186 LEU A CA 1
ATOM 1431 C C . LEU A 1 186 ? -15.399 -20.291 -27.625 1.00 74.31 186 LEU A C 1
ATOM 1433 O O . LEU A 1 186 ? -14.524 -19.818 -26.903 1.00 74.31 186 LEU A O 1
ATOM 1437 N N . THR A 1 187 ? -15.364 -21.553 -28.039 1.00 78.69 187 THR A N 1
ATOM 1438 C CA . THR A 1 187 ? -14.387 -22.573 -27.648 1.00 78.69 187 THR A CA 1
ATOM 1439 C C . THR A 1 187 ? -13.394 -22.937 -28.750 1.00 78.69 187 THR A C 1
ATOM 1441 O O . THR A 1 187 ? -12.295 -23.377 -28.408 1.00 78.69 187 THR A O 1
ATOM 1444 N N . ARG A 1 188 ? -13.719 -22.711 -30.037 1.00 81.25 188 ARG A N 1
ATOM 1445 C CA . ARG A 1 188 ? -12.890 -23.119 -31.189 1.00 81.25 188 ARG A CA 1
ATOM 1446 C C . ARG A 1 188 ? -12.682 -22.021 -32.229 1.00 81.25 188 ARG A C 1
ATOM 1448 O O . ARG A 1 188 ? -13.492 -21.870 -33.134 1.00 81.25 188 ARG A O 1
ATOM 1455 N N . VAL A 1 189 ? -11.563 -21.304 -32.149 1.00 78.06 189 VAL A N 1
ATOM 1456 C CA . VAL A 1 189 ? -11.280 -20.132 -32.993 1.00 78.06 189 VAL A CA 1
ATOM 1457 C C . VAL A 1 189 ? -9.952 -20.310 -33.731 1.00 78.06 189 VAL A C 1
ATOM 1459 O O . VAL A 1 189 ? -8.924 -20.564 -33.101 1.00 78.06 189 VAL A O 1
ATOM 1462 N N . GLY A 1 190 ? -9.953 -20.149 -35.058 1.00 74.50 190 GLY A N 1
ATOM 1463 C CA . GLY A 1 190 ? -8.740 -20.132 -35.885 1.00 74.50 190 GLY A CA 1
ATOM 1464 C C . GLY A 1 190 ? -7.938 -21.442 -35.855 1.00 74.50 190 GLY A C 1
ATOM 1465 O O . GLY A 1 190 ? -6.708 -21.417 -35.852 1.00 74.50 190 GLY A O 1
ATOM 1466 N N . GLY A 1 191 ? -8.610 -22.592 -35.764 1.00 75.56 191 GLY A N 1
ATOM 1467 C CA . GLY A 1 191 ? -7.962 -23.911 -35.636 1.00 75.56 191 GLY A CA 1
ATOM 1468 C C . GLY A 1 191 ? -7.394 -24.255 -34.245 1.00 75.56 191 GLY A C 1
ATOM 1469 O O . GLY A 1 191 ? -6.655 -25.235 -34.099 1.00 75.56 191 GLY A O 1
ATOM 1470 N N . TRP A 1 192 ? -7.731 -23.477 -33.211 1.00 81.38 192 TRP A N 1
ATOM 1471 C CA . TRP A 1 192 ? -7.374 -23.753 -31.814 1.00 81.38 192 TRP A CA 1
ATOM 1472 C C . TRP A 1 192 ? -8.615 -24.020 -30.963 1.00 81.38 192 TRP A C 1
ATOM 1474 O O . TRP A 1 192 ? -9.660 -23.417 -31.178 1.00 81.38 192 TRP A O 1
ATOM 1484 N N . GLU A 1 193 ? -8.477 -24.871 -29.949 1.00 84.44 193 GLU A N 1
ATOM 1485 C CA . GLU A 1 193 ? -9.501 -25.179 -28.946 1.00 84.44 193 GLU A CA 1
ATOM 1486 C C . GLU A 1 193 ? -9.031 -24.736 -27.551 1.00 84.44 193 GLU A C 1
ATOM 1488 O O . GLU A 1 193 ? -7.907 -25.053 -27.139 1.00 84.44 193 GLU A O 1
ATOM 1493 N N . LEU A 1 194 ? -9.886 -24.014 -26.815 1.00 84.38 194 LEU A N 1
ATOM 1494 C CA . LEU A 1 194 ? -9.647 -23.660 -25.411 1.00 84.38 194 LEU A CA 1
ATOM 1495 C C . LEU A 1 194 ? -9.768 -24.891 -24.510 1.00 84.38 194 LEU A C 1
ATOM 1497 O O . LEU A 1 194 ? -10.763 -25.614 -24.537 1.00 84.38 194 LEU A O 1
ATOM 1501 N N . LEU A 1 195 ? -8.781 -25.087 -23.640 1.00 82.94 195 LEU A N 1
ATOM 1502 C CA . LEU A 1 195 ? -8.794 -26.154 -22.647 1.00 82.94 195 LEU A CA 1
ATOM 1503 C C . LEU A 1 195 ? -9.618 -25.754 -21.421 1.00 82.94 195 LEU A C 1
ATOM 1505 O O . LEU A 1 195 ? -9.522 -24.626 -20.937 1.00 82.94 195 LEU A O 1
ATOM 1509 N N . GLY A 1 196 ? -10.404 -26.700 -20.902 1.00 72.88 196 GLY A N 1
ATOM 1510 C CA . GLY A 1 196 ? -11.087 -26.583 -19.610 1.00 72.88 196 GLY A CA 1
ATOM 1511 C C . GLY A 1 196 ? -12.136 -25.472 -19.512 1.00 72.88 196 GLY A C 1
ATOM 1512 O O . GLY A 1 196 ? -12.631 -25.224 -18.421 1.00 72.88 196 GLY A O 1
ATOM 1513 N N . PHE A 1 197 ? -12.482 -24.781 -20.603 1.00 70.44 197 PHE A N 1
ATOM 1514 C CA . PHE A 1 197 ? -13.421 -23.661 -20.562 1.00 70.44 197 PHE A CA 1
ATOM 1515 C C . PHE A 1 197 ? -14.841 -24.173 -20.248 1.00 70.44 197 PHE A C 1
ATOM 1517 O O . PHE A 1 197 ? -15.391 -24.922 -21.054 1.00 70.44 197 PHE A O 1
ATOM 1524 N N . PRO A 1 198 ? -15.430 -23.834 -19.085 1.00 63.12 198 PRO A N 1
ATOM 1525 C CA . PRO A 1 198 ? -16.699 -24.419 -18.667 1.00 63.12 198 PRO A CA 1
ATOM 1526 C C . PRO A 1 198 ? -17.872 -23.868 -19.487 1.00 63.12 198 PRO A C 1
ATOM 1528 O O . PRO A 1 198 ? -17.865 -22.695 -19.877 1.00 63.12 198 PRO A O 1
ATOM 1531 N N . ASP A 1 199 ? -18.917 -24.682 -19.665 1.00 53.75 199 ASP A N 1
ATOM 1532 C CA . ASP A 1 199 ? -20.213 -24.227 -20.175 1.00 53.75 199 ASP A CA 1
ATOM 1533 C C . ASP A 1 199 ? -20.735 -23.094 -19.274 1.00 53.75 199 ASP A C 1
ATOM 1535 O O . ASP A 1 199 ? -21.024 -23.264 -18.087 1.00 53.75 199 ASP A O 1
ATOM 1539 N N . MET A 1 200 ? -20.790 -21.883 -19.834 1.00 51.06 200 MET A N 1
ATOM 1540 C CA . MET A 1 200 ? -20.911 -20.612 -19.104 1.00 51.06 200 MET A CA 1
ATOM 1541 C C . MET A 1 200 ? -22.270 -20.360 -18.423 1.00 51.06 200 MET A C 1
ATOM 1543 O O . MET A 1 200 ? -22.506 -19.253 -17.928 1.00 51.06 200 MET A O 1
ATOM 1547 N N . GLU A 1 201 ? -23.164 -21.349 -18.371 1.00 40.78 201 GLU A N 1
ATOM 1548 C CA . GLU A 1 201 ? -24.492 -21.210 -17.763 1.00 40.78 201 GLU A CA 1
ATOM 1549 C C . GLU A 1 201 ? -24.473 -21.205 -16.220 1.00 40.78 201 GLU A C 1
ATOM 1551 O O . GLU A 1 201 ? -25.448 -20.757 -15.620 1.00 40.78 201 GLU A O 1
ATOM 1556 N N . GLY A 1 202 ? -23.366 -21.585 -15.558 1.00 37.34 202 GLY A N 1
ATOM 1557 C CA . GLY A 1 202 ? -23.341 -21.757 -14.091 1.00 37.34 202 GLY A CA 1
ATOM 1558 C C . GLY A 1 202 ? -22.408 -20.877 -13.236 1.00 37.34 202 GLY A C 1
ATOM 1559 O O . GLY A 1 202 ? -22.647 -20.739 -12.043 1.00 37.34 202 GLY A O 1
ATOM 1560 N N . SER A 1 203 ? -21.336 -20.268 -13.754 1.00 40.06 203 SER A N 1
ATOM 1561 C CA . SER A 1 203 ? -20.139 -20.037 -12.908 1.00 40.06 203 SER A CA 1
ATOM 1562 C C . SER A 1 203 ? -19.745 -18.572 -12.632 1.00 40.06 203 SER A C 1
ATOM 1564 O O . SER A 1 203 ? -18.584 -18.183 -12.809 1.00 40.06 203 SER A O 1
ATOM 1566 N N . ARG A 1 204 ? -20.676 -17.704 -12.202 1.00 44.47 204 ARG A N 1
ATOM 1567 C CA . ARG A 1 204 ? -20.260 -16.434 -11.552 1.00 44.47 204 ARG A CA 1
ATOM 1568 C C . ARG A 1 204 ? -19.872 -16.630 -10.088 1.00 44.47 204 ARG A C 1
ATOM 1570 O O . ARG A 1 204 ? -19.034 -15.867 -9.605 1.00 44.47 204 ARG A O 1
ATOM 1577 N N . GLU A 1 205 ? -20.460 -17.622 -9.431 1.00 41.44 205 GLU A N 1
ATOM 1578 C CA . GLU A 1 205 ? -20.149 -18.047 -8.067 1.00 41.44 205 GLU A CA 1
ATOM 1579 C C . GLU A 1 205 ? -18.941 -19.002 -8.115 1.00 41.44 205 GLU A C 1
ATOM 1581 O O . GLU A 1 205 ? -18.934 -19.938 -8.910 1.00 41.44 205 GLU A O 1
ATOM 1586 N N . GLY A 1 206 ? -17.884 -18.724 -7.339 1.00 49.78 206 GLY A N 1
ATOM 1587 C CA . GLY A 1 206 ? -16.716 -19.616 -7.212 1.00 49.78 206 GLY A CA 1
ATOM 1588 C C . GLY A 1 206 ? -15.471 -19.290 -8.054 1.00 49.78 206 GLY A C 1
ATOM 1589 O O . GLY A 1 206 ? -14.597 -20.139 -8.193 1.00 49.78 206 GLY A O 1
ATOM 1590 N N . ARG A 1 207 ? -15.329 -18.076 -8.611 1.00 59.59 207 ARG A N 1
ATOM 1591 C CA . ARG A 1 207 ? -14.072 -17.670 -9.279 1.00 59.59 207 ARG A CA 1
ATOM 1592 C C . ARG A 1 207 ? -12.913 -17.631 -8.274 1.00 59.59 207 ARG A C 1
ATOM 1594 O O . ARG A 1 207 ? -12.968 -16.831 -7.349 1.00 59.59 207 ARG A O 1
ATOM 1601 N N . ASN A 1 208 ? -11.863 -18.426 -8.496 1.00 66.94 208 ASN A N 1
ATOM 1602 C CA . ASN A 1 208 ? -10.587 -18.360 -7.760 1.00 66.94 208 ASN A CA 1
ATOM 1603 C C . ASN A 1 208 ? -10.732 -18.461 -6.233 1.00 66.94 208 ASN A C 1
ATOM 1605 O O . ASN A 1 208 ? -10.054 -17.733 -5.516 1.00 66.94 208 ASN A O 1
ATOM 1609 N N . ALA A 1 209 ? -11.683 -19.274 -5.753 1.00 80.06 209 ALA A N 1
ATOM 1610 C CA . ALA A 1 209 ? -12.044 -19.377 -4.335 1.00 80.06 209 ALA A CA 1
ATOM 1611 C C . ALA A 1 209 ? -12.352 -18.026 -3.638 1.00 80.06 209 ALA A C 1
ATOM 1613 O O . ALA A 1 209 ? -12.328 -17.907 -2.409 1.00 80.06 209 ALA A O 1
ATOM 1614 N N . GLU A 1 210 ? -12.674 -16.991 -4.424 1.00 87.44 210 GLU A N 1
ATOM 1615 C CA . GLU A 1 210 ? -13.156 -15.714 -3.918 1.00 87.44 210 GLU A CA 1
ATOM 1616 C C . GLU A 1 210 ? -14.653 -15.789 -3.627 1.00 87.44 210 GLU A C 1
ATOM 1618 O O . GLU A 1 210 ? -15.467 -16.155 -4.482 1.00 87.44 210 GLU A O 1
ATOM 1623 N N . VAL A 1 211 ? -15.022 -15.346 -2.432 1.00 89.31 211 VAL A N 1
ATOM 1624 C CA . VAL A 1 211 ? -16.400 -15.225 -1.959 1.00 89.31 211 VAL A CA 1
ATOM 1625 C C . VAL A 1 211 ? -16.790 -13.749 -1.808 1.00 89.31 211 VAL A C 1
ATOM 1627 O O . VAL A 1 211 ? -16.007 -12.838 -2.091 1.00 89.31 211 VAL A O 1
ATOM 1630 N N . ASN A 1 212 ? -18.031 -13.497 -1.384 1.00 91.38 212 ASN A N 1
ATOM 1631 C CA . ASN A 1 212 ? -18.630 -12.162 -1.250 1.00 91.38 212 ASN A CA 1
ATOM 1632 C C . ASN A 1 212 ? -18.821 -11.409 -2.577 1.00 91.38 212 ASN A C 1
ATOM 1634 O O . ASN A 1 212 ? -18.736 -10.180 -2.647 1.00 91.38 212 ASN A O 1
ATOM 1638 N N . TRP A 1 213 ? -19.111 -12.137 -3.654 1.00 87.25 213 TRP A N 1
ATOM 1639 C CA . TRP A 1 213 ? -19.528 -11.519 -4.907 1.00 87.25 213 TRP A CA 1
ATOM 1640 C C . TRP A 1 213 ? -20.922 -10.912 -4.767 1.00 87.25 213 TRP A C 1
ATOM 1642 O O . TRP A 1 213 ? -21.903 -11.615 -4.538 1.00 87.25 213 TRP A O 1
ATOM 1652 N N . ALA A 1 214 ? -21.022 -9.601 -4.972 1.00 82.31 214 ALA A N 1
ATOM 1653 C CA . ALA A 1 214 ? -22.312 -8.932 -5.003 1.00 82.31 214 ALA A CA 1
ATOM 1654 C C . ALA A 1 214 ? -23.150 -9.423 -6.197 1.00 82.31 214 ALA A C 1
ATOM 1656 O O . ALA A 1 214 ? -22.717 -9.347 -7.357 1.00 82.31 214 ALA A O 1
ATOM 1657 N N . LYS A 1 215 ? -24.362 -9.909 -5.917 1.00 87.12 215 LYS A N 1
ATOM 1658 C CA . LYS A 1 215 ? -25.296 -10.365 -6.950 1.00 87.12 215 LYS A CA 1
ATOM 1659 C C . LYS A 1 215 ? -25.781 -9.179 -7.801 1.00 87.12 215 LYS A C 1
ATOM 1661 O O . LYS A 1 215 ? -25.879 -8.041 -7.337 1.00 87.12 215 LYS A O 1
ATOM 1666 N N . ILE A 1 216 ? -26.031 -9.417 -9.091 1.00 86.06 216 ILE A N 1
ATOM 1667 C CA . ILE A 1 216 ? -26.326 -8.342 -10.066 1.00 86.06 216 ILE A CA 1
ATOM 1668 C C . ILE A 1 216 ? -27.640 -7.629 -9.733 1.00 86.06 216 ILE A C 1
ATOM 1670 O O . ILE A 1 216 ? -27.743 -6.409 -9.844 1.00 86.06 216 ILE A O 1
ATOM 1674 N N . ASP A 1 217 ? -28.648 -8.403 -9.363 1.00 89.75 217 ASP A N 1
ATOM 1675 C CA . ASP A 1 217 ? -29.963 -7.971 -8.901 1.00 89.75 217 ASP A CA 1
ATOM 1676 C C . ASP A 1 217 ? -29.865 -7.119 -7.630 1.00 89.75 217 ASP A C 1
ATOM 1678 O O . ASP A 1 217 ? -30.447 -6.032 -7.577 1.00 89.75 217 ASP A O 1
ATOM 1682 N N . VAL A 1 218 ? -29.043 -7.536 -6.666 1.00 90.44 218 VAL A N 1
ATOM 1683 C CA . VAL A 1 218 ? -28.740 -6.769 -5.449 1.00 90.44 218 VAL A CA 1
ATOM 1684 C C . VAL A 1 218 ? -28.124 -5.418 -5.805 1.00 90.44 218 VAL A C 1
ATOM 1686 O O . VAL A 1 218 ? -28.681 -4.374 -5.462 1.00 90.44 218 VAL A O 1
ATOM 1689 N N . LEU A 1 219 ? -27.039 -5.402 -6.585 1.00 91.56 219 LEU A N 1
ATOM 1690 C CA . LEU A 1 219 ? -26.403 -4.156 -7.025 1.00 91.56 219 LEU A CA 1
ATOM 1691 C C . LEU A 1 219 ? -27.369 -3.268 -7.816 1.00 91.56 219 LEU A C 1
ATOM 1693 O O . LEU A 1 219 ? -27.447 -2.061 -7.576 1.00 91.56 219 LEU A O 1
ATOM 1697 N N . SER A 1 220 ? -28.146 -3.851 -8.733 1.00 91.62 220 SER A N 1
ATOM 1698 C CA . SER A 1 220 ? -29.121 -3.102 -9.521 1.00 91.62 220 SER A CA 1
ATOM 1699 C C . SER A 1 220 ? -30.232 -2.515 -8.651 1.00 91.62 220 SER A C 1
ATOM 1701 O O . SER A 1 220 ? -30.720 -1.431 -8.981 1.00 91.62 220 SER A O 1
ATOM 1703 N N . SER A 1 221 ? -30.683 -3.213 -7.610 1.00 92.94 221 SER A N 1
ATOM 1704 C CA . SER A 1 221 ? -31.733 -2.719 -6.717 1.00 92.94 221 SER A CA 1
ATOM 1705 C C . SER A 1 221 ? -31.218 -1.577 -5.838 1.00 92.94 221 SER A C 1
ATOM 1707 O O . SER A 1 221 ? -31.891 -0.550 -5.744 1.00 92.94 221 SER A O 1
ATOM 1709 N N . LEU A 1 222 ? -29.991 -1.676 -5.314 1.00 92.88 222 LEU A N 1
ATOM 1710 C CA . LEU A 1 222 ? -29.313 -0.604 -4.575 1.00 92.88 222 LEU A CA 1
ATOM 1711 C C . LEU A 1 222 ? -29.140 0.652 -5.442 1.00 92.88 222 LEU A C 1
ATOM 1713 O O . LEU A 1 222 ? -29.577 1.743 -5.067 1.00 92.88 222 LEU A O 1
ATOM 1717 N N . GLN A 1 223 ? -28.608 0.496 -6.658 1.00 92.19 223 GLN A N 1
ATOM 1718 C CA . GLN A 1 223 ? -28.405 1.598 -7.610 1.00 92.19 223 GLN A CA 1
ATOM 1719 C C . GLN A 1 223 ? -29.716 2.298 -7.996 1.00 92.19 223 GLN A C 1
ATOM 1721 O O . GLN A 1 223 ? -29.746 3.516 -8.172 1.00 92.19 223 GLN A O 1
ATOM 1726 N N . LYS A 1 224 ? -30.814 1.540 -8.110 1.00 91.44 224 LYS A N 1
ATOM 1727 C CA . LYS A 1 224 ? -32.160 2.066 -8.395 1.00 91.44 224 LYS A CA 1
ATOM 1728 C C . LYS A 1 224 ? -32.897 2.541 -7.138 1.00 91.44 224 LYS A C 1
ATOM 1730 O O . LYS A 1 224 ? -34.036 2.984 -7.259 1.00 91.44 224 LYS A O 1
ATOM 1735 N N . SER A 1 225 ? -32.276 2.450 -5.957 1.00 88.25 225 SER A N 1
ATOM 1736 C CA . SER A 1 225 ? -32.900 2.740 -4.656 1.00 88.25 225 SER A CA 1
ATOM 1737 C C . SER A 1 225 ? -34.206 1.960 -4.424 1.00 88.25 225 SER A C 1
ATOM 1739 O O . SER A 1 225 ? -35.155 2.487 -3.852 1.00 88.25 225 SER A O 1
ATOM 1741 N N . LYS A 1 226 ? -34.254 0.714 -4.910 1.00 91.69 226 LYS A N 1
ATOM 1742 C CA . LYS A 1 226 ? -35.362 -0.245 -4.763 1.00 91.69 226 LYS A CA 1
ATOM 1743 C C . LYS A 1 226 ? -35.032 -1.403 -3.818 1.00 91.69 226 LYS A C 1
ATOM 1745 O O . LYS A 1 226 ? -35.832 -2.317 -3.692 1.00 91.69 226 LYS A O 1
ATOM 1750 N N . TYR A 1 227 ? -33.844 -1.399 -3.220 1.00 92.88 227 TYR A N 1
ATOM 1751 C CA . TYR A 1 227 ? -33.466 -2.401 -2.232 1.00 92.88 227 TYR A CA 1
ATOM 1752 C C . TYR A 1 227 ? -34.354 -2.254 -0.993 1.00 92.88 227 TYR A C 1
ATOM 1754 O O . TYR A 1 227 ? -34.489 -1.155 -0.450 1.00 92.88 227 TYR A O 1
ATOM 1762 N N . GLU A 1 228 ? -34.964 -3.354 -0.568 1.00 92.19 228 GLU A N 1
ATOM 1763 C CA . GLU A 1 228 ? -35.844 -3.386 0.596 1.00 92.19 228 GLU A CA 1
ATOM 1764 C C . GLU A 1 228 ? -35.016 -3.570 1.866 1.00 92.19 228 GLU A C 1
ATOM 1766 O O . GLU A 1 228 ? -34.197 -4.482 1.946 1.00 92.19 228 GLU A O 1
ATOM 1771 N N . TYR A 1 229 ? -35.218 -2.684 2.839 1.00 92.31 229 TYR A N 1
ATOM 1772 C CA . TYR A 1 229 ? -34.575 -2.733 4.149 1.00 92.31 229 TYR A CA 1
ATOM 1773 C C . TYR A 1 229 ? -35.640 -3.034 5.200 1.00 92.31 229 TYR A C 1
ATOM 1775 O O . TYR A 1 229 ? -36.662 -2.346 5.256 1.00 92.31 229 TYR A O 1
ATOM 1783 N N . GLU A 1 230 ? -35.390 -4.021 6.048 1.00 90.31 230 GLU A N 1
ATOM 1784 C CA . GLU A 1 230 ? -36.322 -4.460 7.084 1.00 90.31 230 GLU A CA 1
ATOM 1785 C C . GLU A 1 230 ? -36.105 -3.696 8.392 1.00 90.31 230 GLU A C 1
ATOM 1787 O O . GLU A 1 230 ? -37.069 -3.318 9.068 1.00 90.31 230 GLU A O 1
ATOM 1792 N N . PHE A 1 231 ? -34.840 -3.428 8.730 1.00 91.12 231 PHE A N 1
ATOM 1793 C CA . PHE A 1 231 ? -34.441 -2.842 10.007 1.00 91.12 231 PHE A CA 1
ATOM 1794 C C . PHE A 1 231 ? -34.161 -1.339 9.908 1.00 91.12 231 PHE A C 1
ATOM 1796 O O . PHE A 1 231 ? -34.678 -0.545 10.700 1.00 91.12 231 PHE A O 1
ATOM 1803 N N . SER A 1 232 ? -33.367 -0.901 8.930 1.00 91.75 232 SER A N 1
ATOM 1804 C CA . SER A 1 232 ? -32.860 0.477 8.895 1.00 91.75 232 SER A CA 1
ATOM 1805 C C . SER A 1 232 ? -33.944 1.561 8.872 1.00 91.75 232 SER A C 1
ATOM 1807 O O . SER A 1 232 ? -33.804 2.531 9.621 1.00 91.75 232 SER A O 1
ATOM 1809 N N . PRO A 1 233 ? -35.028 1.467 8.071 1.00 89.94 233 PRO A N 1
ATOM 1810 C CA . PRO A 1 233 ? -36.077 2.484 8.063 1.00 89.94 233 PRO A CA 1
ATOM 1811 C C . PRO A 1 233 ? -36.768 2.617 9.422 1.00 89.94 233 PRO A C 1
ATOM 1813 O O . PRO A 1 233 ? -37.024 3.735 9.869 1.00 89.94 233 PRO A O 1
ATOM 1816 N N . LYS A 1 234 ? -37.005 1.485 10.100 1.00 89.56 234 LYS A N 1
ATOM 1817 C CA . LYS A 1 234 ? -37.594 1.419 11.442 1.00 89.56 234 LYS A CA 1
ATOM 1818 C C . LYS A 1 234 ? -36.689 2.121 12.458 1.00 89.56 234 LYS A C 1
ATOM 1820 O O . LYS A 1 234 ? -37.116 3.068 13.115 1.00 89.56 234 LYS A O 1
ATOM 1825 N N . TYR A 1 235 ? -35.415 1.735 12.505 1.00 88.88 235 TYR A N 1
ATOM 1826 C CA . TYR A 1 235 ? -34.432 2.330 13.412 1.00 88.88 235 TYR A CA 1
ATOM 1827 C C . TYR A 1 235 ? -34.273 3.846 13.203 1.00 88.88 235 TYR A C 1
ATOM 1829 O O . TYR A 1 235 ? -34.253 4.634 14.153 1.00 88.88 235 TYR A O 1
ATOM 1837 N N . LEU A 1 236 ? -34.186 4.282 11.944 1.00 87.81 236 LEU A N 1
ATOM 1838 C CA . LEU A 1 236 ? -33.984 5.691 11.605 1.00 87.81 236 LEU A CA 1
ATOM 1839 C C . LEU A 1 236 ? -35.207 6.556 11.917 1.00 87.81 236 LEU A C 1
ATOM 1841 O O . LEU A 1 236 ? -35.024 7.712 12.295 1.00 87.81 236 LEU A O 1
ATOM 1845 N N . ALA A 1 237 ? -36.424 6.010 11.833 1.00 86.62 237 ALA A N 1
ATOM 1846 C CA . ALA A 1 237 ? -37.635 6.720 12.239 1.00 86.62 237 ALA A CA 1
ATOM 1847 C C . ALA A 1 237 ? -37.612 7.104 13.730 1.00 86.62 237 ALA A C 1
ATOM 1849 O O . ALA A 1 237 ? -38.081 8.180 14.091 1.00 86.62 237 ALA A O 1
ATOM 1850 N N . VAL A 1 238 ? -37.009 6.273 14.586 1.00 84.12 238 VAL A N 1
ATOM 1851 C CA . VAL A 1 238 ? -36.858 6.560 16.023 1.00 84.12 238 VAL A CA 1
ATOM 1852 C C . VAL A 1 238 ? -35.714 7.537 16.282 1.00 84.12 238 VAL A C 1
ATOM 1854 O O . VAL A 1 238 ? -35.838 8.488 17.053 1.00 84.12 238 VAL A O 1
ATOM 1857 N N . VAL A 1 239 ? -34.569 7.313 15.640 1.00 82.62 239 VAL A N 1
ATOM 1858 C CA . VAL A 1 239 ? -33.314 7.969 16.025 1.00 82.62 239 VAL A CA 1
ATOM 1859 C C . VAL A 1 239 ? -33.062 9.283 15.275 1.00 82.62 239 VAL A C 1
ATOM 1861 O O . VAL A 1 239 ? -32.374 10.175 15.795 1.00 82.62 239 VAL A O 1
ATOM 1864 N N . GLU A 1 240 ? -33.617 9.428 14.072 1.00 78.06 240 GLU A N 1
ATOM 1865 C CA . GLU A 1 240 ? -33.563 10.630 13.236 1.00 78.06 240 GLU A CA 1
ATOM 1866 C C . GLU A 1 240 ? -34.899 10.869 12.478 1.00 78.06 240 GLU A C 1
ATOM 1868 O O . GLU A 1 240 ? -34.882 10.954 11.249 1.00 78.06 240 GLU A O 1
ATOM 1873 N N . PRO A 1 241 ? -36.048 11.074 13.165 1.00 67.06 241 PRO A N 1
ATOM 1874 C CA . PRO A 1 241 ? -37.384 11.172 12.538 1.00 67.06 241 PRO A CA 1
ATOM 1875 C C . PRO A 1 241 ? -37.498 12.249 11.446 1.00 67.06 241 PRO A C 1
ATOM 1877 O O . PRO A 1 241 ? -38.294 12.137 10.519 1.00 67.06 241 PRO A O 1
ATOM 1880 N N . ASN A 1 242 ? -36.667 13.293 11.531 1.00 65.81 242 ASN A N 1
ATOM 1881 C CA . ASN A 1 242 ? -36.666 14.428 10.605 1.00 65.81 242 ASN A CA 1
ATOM 1882 C C . ASN A 1 242 ? -35.671 14.286 9.437 1.00 65.81 242 ASN A C 1
ATOM 1884 O O . ASN A 1 242 ? -35.532 15.217 8.640 1.00 65.81 242 ASN A O 1
ATOM 1888 N N . LYS A 1 243 ? -34.937 13.169 9.326 1.00 63.09 243 LYS A N 1
ATOM 1889 C CA . LYS A 1 243 ? -34.008 12.921 8.216 1.00 63.09 243 LYS A CA 1
ATOM 1890 C C . LYS A 1 243 ? -34.499 11.762 7.360 1.00 63.09 243 LYS A C 1
ATOM 1892 O O . LYS A 1 243 ? -34.650 10.639 7.814 1.00 63.09 243 LYS A O 1
ATOM 1897 N N . THR A 1 244 ? -34.695 12.037 6.075 1.00 55.94 244 THR A N 1
ATOM 1898 C CA . THR A 1 244 ? -35.111 11.027 5.099 1.00 55.94 244 THR A CA 1
ATOM 1899 C C . THR A 1 244 ? -33.989 10.041 4.790 1.00 55.94 244 THR A C 1
ATOM 1901 O O . THR A 1 244 ? -32.854 10.447 4.512 1.00 55.94 244 THR A O 1
ATOM 1904 N N . PHE A 1 245 ? -34.348 8.759 4.749 1.00 57.34 245 PHE A N 1
ATOM 1905 C CA . PHE A 1 245 ? -33.541 7.671 4.204 1.00 57.34 245 PHE A CA 1
ATOM 1906 C C . PHE A 1 245 ? -32.990 8.040 2.815 1.00 57.34 245 PHE A C 1
ATOM 1908 O O . PHE A 1 245 ? -33.708 8.576 1.970 1.00 57.34 245 PHE A O 1
ATOM 1915 N N . GLY A 1 246 ? -31.703 7.800 2.563 1.00 52.31 246 GLY A N 1
ATOM 1916 C CA . GLY A 1 246 ? -31.152 7.873 1.206 1.00 52.31 246 GLY A CA 1
ATOM 1917 C C . GLY A 1 246 ? -30.846 9.265 0.613 1.00 52.31 246 GLY A C 1
ATOM 1918 O O . GLY A 1 246 ? -30.061 9.328 -0.337 1.00 52.31 246 GLY A O 1
ATOM 1919 N N . ARG A 1 247 ? -31.382 10.384 1.137 1.00 42.44 247 ARG A N 1
ATOM 1920 C CA . ARG A 1 247 ? -31.236 11.737 0.537 1.00 42.44 247 ARG A CA 1
ATOM 1921 C C . ARG A 1 247 ? -30.327 12.691 1.327 1.00 42.44 247 ARG A C 1
ATOM 1923 O O . ARG A 1 247 ? -30.355 12.728 2.554 1.00 42.44 247 ARG A O 1
ATOM 1930 N N . LYS A 1 248 ? -29.556 13.521 0.602 1.00 32.34 248 LYS A N 1
ATOM 1931 C CA . LYS A 1 248 ? -28.749 14.620 1.175 1.00 32.34 248 LYS A CA 1
ATOM 1932 C C . LYS A 1 248 ? -29.648 15.600 1.951 1.00 32.34 248 LYS A C 1
ATOM 1934 O O . LYS A 1 248 ? -30.732 15.920 1.457 1.00 32.34 248 LYS A O 1
ATOM 1939 N N . PRO A 1 249 ? -29.201 16.148 3.097 1.00 32.06 249 PRO A N 1
ATOM 1940 C CA . PRO A 1 249 ? -29.911 17.246 3.744 1.00 32.06 249 PRO A CA 1
ATOM 1941 C C . PRO A 1 249 ? -30.008 18.438 2.779 1.00 32.06 249 PRO A C 1
ATOM 1943 O O . PRO A 1 249 ? -29.008 18.842 2.177 1.00 32.06 249 PRO A O 1
ATOM 1946 N N . LYS A 1 250 ? -31.212 19.004 2.607 1.00 27.86 250 LYS A N 1
ATOM 1947 C CA . LYS A 1 250 ? -31.391 20.269 1.877 1.00 27.86 250 LYS A CA 1
ATOM 1948 C C . LYS A 1 250 ? -30.548 21.337 2.582 1.00 27.86 250 LYS A C 1
ATOM 1950 O O . LYS A 1 250 ? -30.717 21.551 3.780 1.00 27.86 250 LYS A O 1
ATOM 1955 N N . LYS A 1 251 ? -29.645 22.002 1.849 1.00 29.28 251 LYS A N 1
ATOM 1956 C CA . LYS A 1 251 ? -28.948 23.197 2.351 1.00 29.28 251 LYS A CA 1
ATOM 1957 C C . LYS A 1 251 ? -30.010 24.188 2.830 1.00 29.28 251 LYS A C 1
ATOM 1959 O O . LYS A 1 251 ? -30.846 24.606 2.031 1.00 29.28 251 LYS A O 1
ATOM 1964 N N . GLN A 1 252 ? -29.978 24.553 4.109 1.00 28.14 252 GLN A N 1
ATOM 1965 C CA . GLN A 1 252 ? -30.744 25.701 4.582 1.00 28.14 252 GLN A CA 1
ATOM 1966 C C . GLN A 1 252 ? -30.263 26.953 3.826 1.00 28.14 252 GLN A C 1
ATOM 1968 O O . GLN A 1 252 ? -29.062 27.071 3.548 1.00 28.14 252 GLN A O 1
ATOM 1973 N N . PRO A 1 253 ? -31.167 27.869 3.444 1.00 28.31 253 PRO A N 1
ATOM 1974 C CA . PRO A 1 253 ? -30.779 29.079 2.739 1.00 28.31 253 PRO A CA 1
ATOM 1975 C C . PRO A 1 253 ? -29.881 29.916 3.653 1.00 28.31 253 PRO A C 1
ATOM 1977 O O . PRO A 1 253 ? -30.272 30.288 4.759 1.00 28.31 253 PRO A O 1
ATOM 1980 N N . LYS A 1 254 ? -28.654 30.201 3.198 1.00 30.73 254 LYS A N 1
ATOM 1981 C CA . LYS A 1 254 ? -27.771 31.158 3.871 1.00 30.73 254 LYS A CA 1
ATOM 1982 C C . LYS A 1 254 ? -28.503 32.502 3.938 1.00 30.73 254 LYS A C 1
ATOM 1984 O O . LYS A 1 254 ? -28.864 33.045 2.894 1.00 30.73 254 LYS A O 1
ATOM 1989 N N . LYS A 1 255 ? -28.706 33.042 5.146 1.00 28.05 255 LYS A N 1
ATOM 1990 C CA . LYS A 1 255 ? -29.091 34.448 5.326 1.00 28.05 255 LYS A CA 1
ATOM 1991 C C . LYS A 1 255 ? -28.060 35.310 4.589 1.00 28.05 255 LYS A C 1
ATOM 1993 O O . LYS A 1 255 ? -26.864 35.189 4.852 1.00 28.05 255 LYS A O 1
ATOM 1998 N N . LYS A 1 256 ? -28.523 36.126 3.639 1.00 25.58 256 LYS A N 1
ATOM 1999 C CA . LYS A 1 256 ? -27.696 37.109 2.930 1.00 25.58 256 LYS A CA 1
ATOM 2000 C C . LYS A 1 256 ? -27.091 38.061 3.968 1.00 25.58 256 LYS A C 1
ATOM 2002 O O . LYS A 1 256 ? -27.839 38.756 4.648 1.00 25.58 256 LYS A O 1
ATOM 2007 N N . ARG A 1 257 ? -25.763 38.081 4.100 1.00 30.03 257 ARG A N 1
ATOM 2008 C CA . ARG A 1 257 ? -25.057 39.255 4.634 1.00 30.03 257 ARG A CA 1
ATOM 2009 C C . ARG A 1 257 ? -24.987 40.284 3.500 1.00 30.03 257 ARG A C 1
ATOM 2011 O O . ARG A 1 257 ? -24.802 39.890 2.349 1.00 30.03 257 ARG A O 1
ATOM 2018 N N . GLY A 1 258 ? -25.268 41.544 3.831 1.00 27.20 258 GLY A N 1
ATOM 2019 C CA . GLY A 1 258 ? -25.317 42.666 2.890 1.00 27.20 258 GLY A CA 1
ATOM 2020 C C . GLY A 1 258 ? -23.966 42.943 2.219 1.00 27.20 258 GLY A C 1
ATOM 2021 O O . GLY A 1 258 ? -22.961 42.355 2.622 1.00 27.20 258 GLY A O 1
ATOM 2022 N N . PRO A 1 259 ? -23.954 43.786 1.174 1.00 27.34 259 PRO A N 1
ATOM 2023 C CA . PRO A 1 259 ? -22.763 44.034 0.376 1.00 27.34 259 PRO A CA 1
ATOM 2024 C C . PRO A 1 259 ? -21.725 44.788 1.213 1.00 27.34 259 PRO A C 1
ATOM 2026 O O . PRO A 1 259 ? -22.064 45.730 1.925 1.00 27.34 259 PRO A O 1
ATOM 2029 N N . VAL A 1 260 ? -20.476 44.335 1.146 1.00 28.98 260 VAL A N 1
ATOM 2030 C CA . VAL A 1 260 ? -19.316 45.054 1.681 1.00 28.98 260 VAL A CA 1
ATOM 2031 C C . VAL A 1 260 ? -18.780 45.916 0.539 1.00 28.98 260 VAL A C 1
ATOM 2033 O O . VAL A 1 260 ? -18.635 45.410 -0.573 1.00 28.98 260 VAL A O 1
ATOM 2036 N N . ASN A 1 261 ? -18.575 47.206 0.810 1.00 26.52 261 ASN A N 1
ATOM 2037 C CA . ASN A 1 261 ? -18.082 48.200 -0.143 1.00 26.52 261 ASN A CA 1
ATOM 2038 C C . ASN A 1 261 ? -16.686 47.835 -0.679 1.00 26.52 261 ASN A C 1
ATOM 2040 O O . ASN A 1 261 ? -15.845 47.313 0.049 1.00 26.52 261 ASN A O 1
ATOM 2044 N N . GLU A 1 262 ? -16.468 48.133 -1.959 1.00 29.59 262 GLU A N 1
ATOM 2045 C CA . GLU A 1 262 ? -15.308 47.770 -2.786 1.00 29.59 262 GLU A CA 1
ATOM 2046 C C . GLU A 1 262 ? -14.096 48.727 -2.668 1.00 29.59 262 GLU A C 1
ATOM 2048 O O . GLU A 1 262 ? -13.325 48.832 -3.614 1.00 29.59 262 GLU A O 1
ATOM 2053 N N . GLU A 1 263 ? -13.867 49.411 -1.540 1.00 25.94 263 GLU A N 1
ATOM 2054 C CA . GLU A 1 263 ? -12.830 50.472 -1.483 1.00 25.94 263 GLU A CA 1
ATOM 2055 C C . GLU A 1 263 ? -11.574 50.206 -0.630 1.00 25.94 263 GLU A C 1
ATOM 2057 O O . GLU A 1 263 ? -10.637 50.988 -0.726 1.00 25.94 263 GLU A O 1
ATOM 2062 N N . ASP A 1 264 ? -11.441 49.081 0.084 1.00 27.94 264 ASP A N 1
ATOM 2063 C CA . ASP A 1 264 ? -10.227 48.816 0.899 1.00 27.94 264 ASP A CA 1
ATOM 2064 C C . ASP A 1 264 ? -9.260 47.778 0.294 1.00 27.94 264 ASP A C 1
ATOM 2066 O O . ASP A 1 264 ? -8.308 47.328 0.933 1.00 27.94 264 ASP A O 1
ATOM 2070 N N . ALA A 1 265 ? -9.468 47.377 -0.961 1.00 29.64 265 ALA A N 1
ATOM 2071 C CA . ALA A 1 265 ? -8.618 46.402 -1.644 1.00 29.64 265 ALA A CA 1
ATOM 2072 C C . ALA A 1 265 ? -7.422 47.062 -2.345 1.00 29.64 265 ALA A C 1
ATOM 2074 O O . ALA A 1 265 ? -7.228 46.845 -3.535 1.00 29.64 265 ALA A O 1
ATOM 2075 N N . MET A 1 266 ? -6.631 47.870 -1.636 1.00 29.09 266 MET A N 1
ATOM 2076 C CA . MET A 1 266 ? -5.341 48.369 -2.128 1.00 29.09 266 MET A CA 1
ATOM 2077 C C . MET A 1 266 ? -4.557 49.027 -0.987 1.00 29.09 266 MET A C 1
ATOM 2079 O O . MET A 1 266 ? -4.817 50.178 -0.656 1.00 29.09 266 MET A O 1
ATOM 2083 N N . ASN A 1 267 ? -3.628 48.283 -0.373 1.00 25.36 267 ASN A N 1
ATOM 2084 C CA . ASN A 1 267 ? -2.277 48.724 0.021 1.00 25.36 267 ASN A CA 1
ATOM 2085 C C . ASN A 1 267 ? -1.646 47.774 1.054 1.00 25.36 267 ASN A C 1
ATOM 2087 O O . ASN A 1 267 ? -2.233 47.508 2.096 1.00 25.36 267 ASN A O 1
ATOM 2091 N N . GLY A 1 268 ? -0.395 47.388 0.792 1.00 25.39 268 GLY A N 1
ATOM 2092 C CA . GLY A 1 268 ? 0.629 47.279 1.834 1.00 25.39 268 GLY A CA 1
ATOM 2093 C C . GLY A 1 268 ? 0.882 45.900 2.438 1.00 25.39 268 GLY A C 1
ATOM 2094 O O . GLY A 1 268 ? 0.058 45.343 3.149 1.00 25.39 268 GLY A O 1
ATOM 2095 N N . GLU A 1 269 ? 2.086 45.406 2.179 1.00 30.38 269 GLU A N 1
ATOM 2096 C CA . GLU A 1 269 ? 2.775 44.293 2.831 1.00 30.38 269 GLU A CA 1
ATOM 2097 C C . GLU A 1 269 ? 2.794 44.424 4.368 1.00 30.38 269 GLU A C 1
ATOM 2099 O O . GLU A 1 269 ? 3.042 45.510 4.890 1.00 30.38 269 GLU A O 1
ATOM 2104 N N . ALA A 1 270 ? 2.603 43.315 5.093 1.00 23.73 270 ALA A N 1
ATOM 2105 C CA . ALA A 1 270 ? 3.052 43.183 6.481 1.00 23.73 270 ALA A CA 1
ATOM 2106 C C . ALA A 1 270 ? 3.220 41.706 6.883 1.00 23.73 270 ALA A C 1
ATOM 2108 O O . ALA A 1 270 ? 2.344 40.868 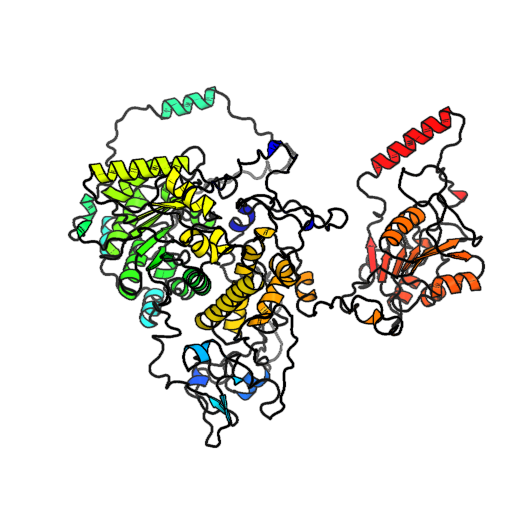6.660 1.00 23.73 270 ALA A O 1
ATOM 2109 N N . GLU A 1 271 ? 4.377 41.419 7.474 1.00 23.95 271 GLU A N 1
ATOM 2110 C CA . GLU A 1 271 ? 4.803 40.154 8.068 1.00 23.95 271 GLU A CA 1
ATOM 2111 C C . GLU A 1 271 ? 3.810 39.622 9.115 1.00 23.95 271 GLU A C 1
ATOM 2113 O O . GLU A 1 271 ? 3.314 40.362 9.963 1.00 23.95 271 GLU A O 1
ATOM 2118 N N . VAL A 1 272 ? 3.574 38.306 9.117 1.00 24.33 272 VAL A N 1
ATOM 2119 C CA . VAL A 1 272 ? 2.817 37.632 10.181 1.00 24.33 272 VAL A CA 1
ATOM 2120 C C . VAL A 1 272 ? 3.799 37.150 11.246 1.00 24.33 272 VAL A C 1
ATOM 2122 O O . VAL A 1 272 ? 4.337 36.047 11.165 1.00 24.33 272 VAL A O 1
ATOM 2125 N N . THR A 1 273 ? 4.022 37.976 12.265 1.00 21.69 273 THR A N 1
ATOM 2126 C CA . THR A 1 273 ? 4.539 37.523 13.560 1.00 21.69 273 THR A CA 1
ATOM 2127 C C . THR A 1 273 ? 3.370 36.996 14.391 1.00 21.69 273 THR A C 1
ATOM 2129 O O . THR A 1 273 ? 2.409 37.707 14.675 1.00 21.69 273 THR A O 1
ATOM 2132 N N . VAL A 1 274 ? 3.430 35.718 14.766 1.00 26.05 274 VAL A N 1
ATOM 2133 C CA . VAL A 1 274 ? 2.472 35.098 15.689 1.00 26.05 274 VAL A CA 1
ATOM 2134 C C . VAL A 1 274 ? 2.932 35.412 17.112 1.00 26.05 274 VAL A C 1
ATOM 2136 O O . VAL A 1 274 ? 3.909 34.832 17.580 1.00 26.05 274 VAL A O 1
ATOM 2139 N N . GLN A 1 275 ? 2.253 36.331 17.798 1.00 24.09 275 GLN A N 1
ATOM 2140 C CA . GLN A 1 275 ? 2.371 36.463 19.252 1.00 24.09 275 GLN A CA 1
ATOM 2141 C C . GLN A 1 275 ? 1.401 35.492 19.936 1.00 24.09 275 GLN A C 1
ATOM 2143 O O . GLN A 1 275 ? 0.253 35.344 19.518 1.00 24.09 275 GLN A O 1
ATOM 2148 N N . ALA A 1 276 ? 1.897 34.796 20.961 1.00 29.34 276 ALA A N 1
ATOM 2149 C CA . ALA A 1 276 ? 1.103 33.928 21.824 1.00 29.34 276 ALA A CA 1
ATOM 2150 C C . ALA A 1 276 ? 0.142 34.759 22.705 1.00 29.34 276 ALA A C 1
ATOM 2152 O O . ALA A 1 276 ? 0.477 35.904 23.020 1.00 29.34 276 ALA A O 1
ATOM 2153 N N . PRO A 1 277 ? -1.016 34.208 23.119 1.00 29.84 277 PRO A N 1
ATOM 2154 C CA . PRO A 1 277 ? -1.962 34.923 23.971 1.00 29.84 277 PRO A CA 1
ATOM 2155 C C . PRO A 1 277 ? -1.386 35.127 25.377 1.00 29.84 277 PRO A C 1
ATOM 2157 O O . PRO A 1 277 ? -0.632 34.288 25.877 1.00 29.84 277 PRO A O 1
ATOM 2160 N N . THR A 1 278 ? -1.736 36.245 26.008 1.00 32.09 278 THR A N 1
ATOM 2161 C CA . THR A 1 278 ? -1.311 36.613 27.364 1.00 32.09 278 THR A CA 1
ATOM 2162 C C . THR A 1 278 ? -2.132 35.893 28.440 1.00 32.09 278 THR A C 1
ATOM 2164 O O . THR A 1 278 ? -3.269 35.482 28.213 1.00 32.09 278 THR A O 1
ATOM 2167 N N . GLU A 1 279 ? -1.551 35.761 29.638 1.00 31.22 279 GLU A N 1
ATOM 2168 C CA . GLU A 1 279 ? -2.099 35.028 30.797 1.00 31.22 279 GLU A CA 1
ATOM 2169 C C . GLU A 1 279 ? -3.500 35.498 31.257 1.00 31.22 279 GLU A C 1
ATOM 2171 O O . GLU A 1 279 ? -4.215 34.731 31.895 1.00 31.22 279 GLU A O 1
ATOM 2176 N N . GLU A 1 280 ? -3.955 36.696 30.868 1.00 26.92 280 GLU A N 1
ATOM 2177 C CA . GLU A 1 280 ? -5.318 37.187 31.143 1.00 26.92 280 GLU A CA 1
ATOM 2178 C C . GLU A 1 280 ? -6.405 36.570 30.237 1.00 26.92 280 GLU A C 1
ATOM 2180 O O . GLU A 1 280 ? -7.555 36.456 30.660 1.00 26.92 280 GLU A O 1
ATOM 2185 N N . GLU A 1 281 ? -6.077 36.111 29.020 1.00 30.19 281 GLU A N 1
ATOM 2186 C CA . GLU A 1 281 ? -7.048 35.416 28.151 1.00 30.19 281 GLU A CA 1
ATOM 2187 C C . GLU A 1 281 ? -7.223 33.940 28.549 1.00 30.19 281 GLU A C 1
ATOM 2189 O O . GLU A 1 281 ? -8.302 33.377 28.367 1.00 30.19 281 GLU A O 1
ATOM 2194 N N . ALA A 1 282 ? -6.203 33.335 29.171 1.00 32.41 282 ALA A N 1
ATOM 2195 C CA . ALA A 1 282 ? -6.250 31.962 29.682 1.00 32.41 282 ALA A CA 1
ATOM 2196 C C . ALA A 1 282 ? -7.127 31.821 30.942 1.00 32.41 282 ALA A C 1
ATOM 2198 O O . ALA A 1 282 ? -7.729 30.770 31.159 1.00 32.41 282 ALA A O 1
ATOM 2199 N N . MET A 1 283 ? -7.258 32.883 31.744 1.00 28.23 283 MET A N 1
ATOM 2200 C CA . MET A 1 283 ? -8.089 32.869 32.956 1.00 28.23 283 MET A CA 1
ATOM 2201 C C . MET A 1 283 ? -9.597 32.964 32.665 1.00 28.23 283 MET A C 1
ATOM 2203 O O . MET A 1 283 ? -10.401 32.467 33.451 1.00 28.23 283 MET A O 1
ATOM 2207 N N . ASN A 1 284 ? -10.006 33.508 31.512 1.00 28.55 284 ASN A N 1
ATOM 2208 C CA . ASN A 1 284 ? -11.424 33.578 31.130 1.00 28.55 284 ASN A CA 1
ATOM 2209 C C . ASN A 1 284 ? -11.979 32.257 30.554 1.00 28.55 284 ASN A C 1
ATOM 2211 O O . ASN A 1 284 ? -13.198 32.088 30.484 1.00 28.55 284 ASN A O 1
ATOM 2215 N N . GLU A 1 285 ? -11.127 31.295 30.176 1.00 30.42 285 GLU A N 1
ATOM 2216 C CA . GLU A 1 285 ? -11.574 29.944 29.793 1.00 30.42 285 GLU A CA 1
ATOM 2217 C C . GLU A 1 285 ? -11.783 29.014 31.005 1.00 30.42 285 GLU A C 1
ATOM 2219 O O . GLU A 1 285 ? -12.592 28.086 30.919 1.00 30.42 285 GLU A O 1
ATOM 2224 N N . GLU A 1 286 ? -11.157 29.286 32.158 1.00 29.50 286 GLU A N 1
ATOM 2225 C CA . GLU A 1 286 ? -11.411 28.540 33.404 1.00 29.50 286 GLU A CA 1
ATOM 2226 C C . GLU A 1 286 ? -12.753 28.914 34.063 1.00 29.50 286 GLU A C 1
ATOM 2228 O O . GLU A 1 286 ? -13.427 28.041 34.613 1.00 29.50 286 GLU A O 1
ATOM 2233 N N . GLU A 1 287 ? -13.229 30.159 33.934 1.00 27.38 287 GLU A N 1
ATOM 2234 C CA . GLU A 1 287 ? -14.559 30.546 34.445 1.00 27.38 287 GLU A CA 1
ATOM 2235 C C . GLU A 1 287 ? -15.720 30.030 33.572 1.00 27.38 287 GLU A C 1
ATOM 2237 O O . GLU A 1 287 ? -16.809 29.758 34.083 1.00 27.38 287 GLU A O 1
ATOM 2242 N N . ALA A 1 288 ? -15.489 29.767 32.279 1.00 28.95 288 ALA A N 1
ATOM 2243 C CA . ALA A 1 288 ? -16.467 29.094 31.416 1.00 28.95 288 ALA A CA 1
ATOM 2244 C C . ALA A 1 288 ? -16.626 27.591 31.737 1.00 28.95 288 ALA A C 1
ATOM 2246 O O . ALA A 1 288 ? -17.616 26.975 31.331 1.00 28.95 288 ALA A O 1
ATOM 2247 N N . ALA A 1 289 ? -15.681 27.003 32.483 1.00 30.64 289 ALA A N 1
ATOM 2248 C CA . ALA A 1 289 ? -15.721 25.611 32.926 1.00 30.64 289 ALA A CA 1
ATOM 2249 C C . ALA A 1 289 ? -16.486 25.399 34.252 1.00 30.64 289 ALA A C 1
ATOM 2251 O O . ALA A 1 289 ? -16.847 24.260 34.548 1.00 30.64 289 ALA A O 1
ATOM 2252 N N . ASN A 1 290 ? -16.796 26.465 35.007 1.00 29.64 290 ASN A N 1
ATOM 2253 C CA . ASN A 1 290 ? -17.448 26.391 36.327 1.00 29.64 290 ASN A CA 1
ATOM 2254 C C . ASN A 1 290 ? -18.808 27.121 36.429 1.00 29.64 290 ASN A C 1
ATOM 2256 O O . ASN A 1 290 ? -19.316 27.337 37.528 1.00 29.64 290 ASN A O 1
ATOM 2260 N N . GLY A 1 291 ? -19.448 27.456 35.305 1.00 24.55 291 GLY A N 1
ATOM 2261 C CA . GLY A 1 291 ? -20.818 27.982 35.291 1.00 24.55 291 GLY A CA 1
ATOM 2262 C C . GLY A 1 291 ? -21.858 26.919 35.670 1.00 24.55 291 GLY A C 1
ATOM 2263 O O . GLY A 1 291 ? -22.061 25.948 34.942 1.00 24.55 291 GLY A O 1
ATOM 2264 N N . GLU A 1 292 ? -22.509 27.124 36.813 1.00 25.75 292 GLU A N 1
ATOM 2265 C CA . GLU A 1 292 ? -23.443 26.217 37.474 1.00 25.75 292 GLU A CA 1
ATOM 2266 C C . GLU A 1 292 ? -24.527 25.592 36.580 1.00 25.75 292 GLU A C 1
ATOM 2268 O O . GLU A 1 292 ? -25.187 26.214 35.744 1.00 25.75 292 GLU A O 1
ATOM 2273 N N . ALA A 1 293 ? -24.742 24.313 36.876 1.00 37.16 293 ALA A N 1
ATOM 2274 C CA . ALA A 1 293 ? -25.839 23.467 36.466 1.00 37.16 293 ALA A CA 1
ATOM 2275 C C . ALA A 1 293 ? -27.216 24.132 36.646 1.00 37.16 293 ALA A C 1
ATOM 2277 O O . ALA A 1 293 ? -27.715 24.251 37.759 1.00 37.16 293 ALA A O 1
ATOM 2278 N N . ASN A 1 294 ? -27.885 24.460 35.539 1.00 27.91 294 ASN A N 1
ATOM 2279 C CA . ASN A 1 294 ? -29.348 24.462 35.474 1.00 27.91 294 ASN A CA 1
ATOM 2280 C C . ASN A 1 294 ? -29.832 24.360 34.023 1.00 27.91 294 ASN A C 1
ATOM 2282 O O . ASN A 1 294 ? -30.056 25.338 33.316 1.00 27.91 294 ASN A O 1
ATOM 2286 N N . GLY A 1 295 ? -29.986 23.118 33.580 1.00 25.06 295 GLY A N 1
ATOM 2287 C CA . GLY A 1 295 ? -30.563 22.750 32.295 1.00 25.06 295 GLY A CA 1
ATOM 2288 C C . GLY A 1 295 ? -30.379 21.256 32.107 1.00 25.06 295 GLY A C 1
ATOM 2289 O O . GLY A 1 295 ? -29.307 20.831 31.693 1.00 25.06 295 GLY A O 1
ATOM 2290 N N . GLU A 1 296 ? -31.389 20.467 32.488 1.00 28.62 296 GLU A N 1
ATOM 2291 C CA . GLU A 1 296 ? -31.387 18.998 32.474 1.00 28.62 296 GLU A CA 1
ATOM 2292 C C . GLU A 1 296 ? -30.675 18.409 31.237 1.00 28.62 296 GLU A C 1
ATOM 2294 O O . GLU A 1 296 ? -31.244 18.272 30.150 1.00 28.62 296 GLU A O 1
ATOM 2299 N N . GLN A 1 297 ? -29.415 18.008 31.420 1.00 33.47 297 GLN A N 1
ATOM 2300 C CA . GLN A 1 297 ? -28.659 17.198 30.474 1.00 33.47 297 GLN A CA 1
ATOM 2301 C C . GLN A 1 297 ? -29.191 15.761 30.519 1.00 33.47 297 GLN A C 1
ATOM 2303 O O . GLN A 1 297 ? -28.636 14.888 31.181 1.00 33.47 297 GLN A O 1
ATOM 2308 N N . LYS A 1 298 ? -30.277 15.478 29.794 1.00 29.23 298 LYS A N 1
ATOM 2309 C CA . LYS A 1 298 ? -30.673 14.090 29.518 1.00 29.23 298 LYS A CA 1
ATOM 2310 C C . LYS A 1 298 ? -29.810 13.541 28.382 1.00 29.23 298 LYS A C 1
ATOM 2312 O O . LYS A 1 298 ? -30.017 13.852 27.207 1.00 29.23 298 LYS A O 1
ATOM 2317 N N . GLY A 1 299 ? -28.810 12.738 28.752 1.00 35.47 299 GLY A N 1
ATOM 2318 C CA . GLY A 1 299 ? -28.033 11.912 27.831 1.00 35.47 299 GLY A CA 1
ATOM 2319 C C . GLY A 1 299 ? -28.941 11.028 26.968 1.00 35.47 299 GLY A C 1
ATOM 2320 O O . GLY A 1 299 ? -30.070 10.715 27.335 1.00 35.47 299 GLY A O 1
ATOM 2321 N N . PHE A 1 300 ? -28.467 10.638 25.783 1.00 41.03 300 PHE A N 1
ATOM 2322 C CA . PHE A 1 300 ? -29.134 9.592 25.004 1.00 41.03 300 PHE A CA 1
ATOM 2323 C C . PHE A 1 300 ? -29.084 8.293 25.815 1.00 41.03 300 PHE A C 1
ATOM 2325 O O . PHE A 1 300 ? -28.022 7.688 25.923 1.00 41.03 300 PHE A O 1
ATOM 2332 N N . VAL A 1 301 ? -30.220 7.912 26.398 1.00 42.28 301 VAL A N 1
ATOM 2333 C CA . VAL A 1 301 ? -30.410 6.635 27.085 1.00 42.28 301 VAL A CA 1
ATOM 2334 C C . VAL A 1 301 ? -30.847 5.603 26.032 1.00 42.28 301 VAL A C 1
ATOM 2336 O O . VAL A 1 301 ? -31.807 5.882 25.303 1.00 42.28 301 VAL A O 1
ATOM 2339 N N . PRO A 1 302 ? -30.180 4.436 25.924 1.00 45.62 302 PRO A N 1
ATOM 2340 C CA . PRO A 1 302 ? -30.510 3.360 24.975 1.00 45.62 302 PRO A CA 1
ATOM 2341 C C . PRO A 1 302 ? -32.000 2.960 24.924 1.00 45.62 302 PRO A C 1
ATOM 2343 O O . PRO A 1 302 ? -32.487 2.546 23.867 1.00 45.62 302 PRO A O 1
ATOM 2346 N N . GLY A 1 303 ? -32.739 3.202 26.013 1.00 45.50 303 GLY A N 1
ATOM 2347 C CA . GLY A 1 303 ? -34.155 2.874 26.210 1.00 45.50 303 GLY A CA 1
ATOM 2348 C C . GLY A 1 303 ? -35.142 3.313 25.125 1.00 45.50 303 GLY A C 1
ATOM 2349 O O . GLY A 1 303 ? -36.144 2.644 24.909 1.00 45.50 303 GLY A O 1
ATOM 2350 N N . GLN A 1 304 ? -34.883 4.386 24.368 1.00 44.00 304 GLN A N 1
ATOM 2351 C CA . GLN A 1 304 ? -35.812 4.791 23.295 1.00 44.00 304 GLN A CA 1
ATOM 2352 C C . GLN A 1 304 ? -35.710 3.924 22.030 1.00 44.00 304 GLN A C 1
ATOM 2354 O O . GLN A 1 304 ? -36.664 3.864 21.259 1.00 44.00 304 GLN A O 1
ATOM 2359 N N . ALA A 1 305 ? -34.586 3.231 21.815 1.00 41.59 305 ALA A N 1
ATOM 2360 C CA . ALA A 1 305 ? -34.437 2.268 20.723 1.00 41.59 305 ALA A CA 1
ATOM 2361 C C . ALA A 1 305 ? -34.883 0.849 21.126 1.00 41.59 305 ALA A C 1
ATOM 2363 O O . ALA A 1 305 ? -35.093 0.012 20.255 1.00 41.59 305 ALA A O 1
ATOM 2364 N N . GLU A 1 306 ? -35.024 0.546 22.419 1.00 45.06 306 GLU A N 1
ATOM 2365 C CA . GLU A 1 306 ? -35.450 -0.770 22.944 1.00 45.06 306 GLU A CA 1
ATOM 2366 C C . GLU A 1 306 ? -36.897 -1.148 22.583 1.00 45.06 306 GLU A C 1
ATOM 2368 O O . GLU A 1 306 ? -37.255 -2.316 22.644 1.00 45.06 306 GLU A O 1
ATOM 2373 N N . ALA A 1 307 ? -37.717 -0.197 22.128 1.00 46.16 307 ALA A N 1
ATOM 2374 C CA . ALA A 1 307 ? -39.128 -0.420 21.809 1.00 46.16 307 ALA A CA 1
ATOM 2375 C C . ALA A 1 307 ? -39.404 -1.093 20.443 1.00 46.16 307 ALA A C 1
ATOM 2377 O O . ALA A 1 307 ? -40.566 -1.194 20.055 1.00 46.16 307 ALA A O 1
ATOM 2378 N N . MET A 1 308 ? -38.375 -1.494 19.681 1.00 53.25 308 MET A N 1
ATOM 2379 C CA . MET A 1 308 ? -38.553 -2.007 18.309 1.00 53.25 308 MET A CA 1
ATOM 2380 C C . MET A 1 308 ? -38.326 -3.514 18.153 1.00 53.25 308 MET A C 1
ATOM 2382 O O . MET A 1 308 ? -38.970 -4.082 17.285 1.00 53.25 308 MET A O 1
ATOM 2386 N N . ASP A 1 309 ? -37.447 -4.109 18.971 1.00 52.97 309 ASP A N 1
ATOM 2387 C CA . ASP A 1 309 ? -37.151 -5.547 19.114 1.00 52.97 309 ASP A CA 1
ATOM 2388 C C . ASP A 1 309 ? -36.275 -5.741 20.374 1.00 52.97 309 ASP A C 1
ATOM 2390 O O . ASP A 1 309 ? -35.537 -4.820 20.753 1.00 52.97 309 ASP A O 1
ATOM 2394 N N . VAL A 1 310 ? -36.333 -6.916 21.021 1.00 54.00 310 VAL A N 1
ATOM 2395 C CA . VAL A 1 310 ? -35.464 -7.247 22.170 1.00 54.00 310 VAL A CA 1
ATOM 2396 C C . VAL A 1 310 ? -34.005 -7.226 21.692 1.00 54.00 310 VAL A C 1
ATOM 2398 O O . VAL A 1 310 ? -33.671 -7.973 20.771 1.00 54.00 310 VAL A O 1
ATOM 2401 N N . PRO A 1 311 ? -33.122 -6.374 22.252 1.00 56.56 311 PRO A N 1
ATOM 2402 C CA . PRO A 1 311 ? -31.715 -6.369 21.872 1.00 56.56 311 PRO A CA 1
ATOM 2403 C C . PRO A 1 311 ? -31.106 -7.746 22.138 1.00 56.56 311 PRO A C 1
ATOM 2405 O O . PRO A 1 311 ? -31.307 -8.282 23.228 1.00 56.56 311 PRO A O 1
ATOM 2408 N N . LEU A 1 312 ? -30.337 -8.278 21.180 1.00 60.50 312 LEU A N 1
ATOM 2409 C CA . LEU A 1 312 ? -29.519 -9.463 21.437 1.00 60.50 312 LEU A CA 1
ATOM 2410 C C . LEU A 1 312 ? -28.655 -9.188 22.667 1.00 60.50 312 LEU A C 1
ATOM 2412 O O . LEU A 1 312 ? -27.947 -8.173 22.730 1.00 60.50 312 LEU A O 1
ATOM 2416 N N . ARG A 1 313 ? -28.738 -10.075 23.655 1.00 64.75 313 ARG A N 1
ATOM 2417 C CA . ARG A 1 313 ? -27.888 -10.007 24.840 1.00 64.75 313 ARG A CA 1
ATOM 2418 C C . ARG A 1 313 ? -26.432 -10.109 24.381 1.00 64.75 313 ARG A C 1
ATOM 2420 O O . ARG A 1 313 ? -26.152 -10.820 23.416 1.00 64.75 313 ARG A O 1
ATOM 2427 N N . PRO A 1 314 ? -25.473 -9.479 25.079 1.00 64.12 314 PRO A N 1
ATOM 2428 C CA . PRO A 1 314 ? -24.051 -9.657 24.773 1.00 64.12 314 PRO A CA 1
ATOM 2429 C C . PRO A 1 314 ? -23.621 -11.134 24.678 1.00 64.12 314 PRO A C 1
ATOM 2431 O O . PRO A 1 314 ? -22.699 -11.465 23.940 1.00 64.12 314 PRO A O 1
ATOM 2434 N N . GLU A 1 315 ? -24.310 -12.021 25.401 1.00 64.94 315 GLU A N 1
ATOM 2435 C CA . GLU A 1 315 ? -24.124 -13.477 25.389 1.00 64.94 315 GLU A CA 1
ATOM 2436 C C . GLU A 1 315 ? -24.634 -14.171 24.117 1.00 64.94 315 GLU A C 1
ATOM 2438 O O . GLU A 1 315 ? -24.097 -15.208 23.740 1.00 64.94 315 GLU A O 1
ATOM 2443 N N . GLU A 1 316 ? -25.641 -13.606 23.450 1.00 68.56 316 GLU A N 1
ATOM 2444 C CA . GL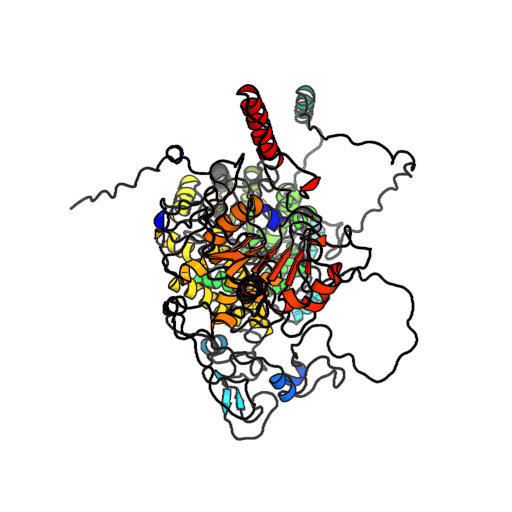U A 1 316 ? -26.250 -14.151 22.227 1.00 68.56 316 GLU A CA 1
ATOM 2445 C C . GLU A 1 316 ? -25.465 -13.750 20.971 1.00 68.56 316 GLU A C 1
ATOM 2447 O O . GLU A 1 316 ? -25.691 -14.282 19.887 1.00 68.56 316 GLU A O 1
ATOM 2452 N N . LYS A 1 317 ? -24.520 -12.815 21.103 1.00 76.25 317 LYS A N 1
ATOM 2453 C CA . LYS A 1 317 ? -23.672 -12.383 19.999 1.00 76.25 317 LYS A CA 1
ATOM 2454 C C . LYS A 1 317 ? -22.467 -13.307 19.847 1.00 76.25 317 LYS A C 1
ATOM 2456 O O . LYS A 1 317 ? -21.816 -13.658 20.834 1.00 76.25 317 LYS A O 1
ATOM 2461 N N . ARG A 1 318 ? -22.115 -13.655 18.601 1.00 81.94 318 ARG A N 1
ATOM 2462 C CA . ARG A 1 318 ? -20.908 -14.444 18.310 1.00 81.94 318 ARG A CA 1
ATOM 2463 C C . ARG A 1 318 ? -19.701 -13.759 18.951 1.00 81.94 318 ARG A C 1
ATOM 2465 O O . ARG A 1 318 ? -19.489 -12.561 18.782 1.00 81.94 318 ARG A O 1
ATOM 2472 N N . ARG A 1 319 ? -18.894 -14.509 19.698 1.00 81.75 319 ARG A N 1
ATOM 2473 C CA . ARG A 1 319 ? -17.679 -13.961 20.307 1.00 81.75 319 ARG A CA 1
ATOM 2474 C C . ARG A 1 319 ? -16.503 -14.050 19.351 1.00 81.75 319 ARG A C 1
ATOM 2476 O O . ARG A 1 319 ? -16.321 -15.051 18.659 1.00 81.75 319 ARG A O 1
ATOM 2483 N N . LEU A 1 320 ? -15.695 -12.999 19.352 1.00 85.62 320 LEU A N 1
ATOM 2484 C CA . LEU A 1 320 ? -14.429 -12.965 18.640 1.00 85.62 320 LEU A CA 1
ATOM 2485 C C . LEU A 1 320 ? -13.356 -13.580 19.534 1.00 85.62 320 LEU A C 1
ATOM 2487 O O . LEU A 1 320 ? -12.974 -12.987 20.538 1.00 85.62 320 LEU A O 1
ATOM 2491 N N . ASN A 1 321 ? -12.894 -14.779 19.179 1.00 81.06 321 ASN A N 1
ATOM 2492 C CA . ASN A 1 321 ? -11.707 -15.361 19.793 1.00 81.06 321 ASN A CA 1
ATOM 2493 C C . ASN A 1 321 ? -10.480 -14.929 18.983 1.00 81.06 321 ASN A C 1
ATOM 2495 O O . ASN A 1 321 ? -10.205 -15.488 17.921 1.00 81.06 321 ASN A O 1
ATOM 2499 N N . TRP A 1 322 ? -9.807 -13.885 19.461 1.00 87.19 322 TRP A N 1
ATOM 2500 C CA . TRP A 1 322 ? -8.615 -13.299 18.839 1.00 87.19 322 TRP A CA 1
ATOM 2501 C C . TRP A 1 322 ? -7.340 -13.603 19.631 1.00 87.19 322 TRP A C 1
ATOM 2503 O O . TRP A 1 322 ? -6.318 -12.950 19.418 1.00 87.19 322 TRP A O 1
ATOM 2513 N N . ASP A 1 323 ? -7.382 -14.587 20.531 1.00 76.94 323 ASP A N 1
ATOM 2514 C CA . ASP A 1 323 ? -6.239 -14.959 21.357 1.00 76.94 323 ASP A CA 1
ATOM 2515 C C . ASP A 1 323 ? -5.055 -15.363 20.473 1.00 76.94 323 ASP A C 1
ATOM 2517 O O . ASP A 1 323 ? -5.160 -16.240 19.615 1.00 76.94 323 ASP A O 1
ATOM 2521 N N . ASN A 1 324 ? -3.916 -14.691 20.670 1.00 79.56 324 ASN A N 1
ATOM 2522 C CA . ASN A 1 324 ? -2.710 -14.830 19.844 1.00 79.56 324 ASN A CA 1
ATOM 2523 C C . ASN A 1 324 ? -2.929 -14.565 18.339 1.00 79.56 324 ASN A C 1
ATOM 2525 O O . ASN A 1 324 ? -2.100 -14.950 17.515 1.00 79.56 324 ASN A O 1
ATOM 2529 N N . GLY A 1 325 ? -4.024 -13.894 17.974 1.00 90.56 325 GLY A N 1
ATOM 2530 C CA . GLY A 1 325 ? -4.332 -13.536 16.600 1.00 90.56 325 GLY A CA 1
ATOM 2531 C C . GLY A 1 325 ? -3.364 -12.488 16.053 1.00 90.56 325 GLY A C 1
ATOM 2532 O O . GLY A 1 325 ? -3.143 -11.441 16.660 1.00 90.56 325 GLY A O 1
ATOM 2533 N N . LEU A 1 326 ? -2.815 -12.753 14.870 1.00 96.94 326 LEU A N 1
ATOM 2534 C CA . LEU A 1 326 ? -1.951 -11.835 14.140 1.00 96.94 326 LEU A CA 1
ATOM 2535 C C . LEU A 1 326 ? -2.794 -10.990 13.188 1.00 96.94 326 LEU A C 1
ATOM 2537 O O . LEU A 1 326 ? -3.290 -11.487 12.174 1.00 96.94 326 LEU A O 1
ATOM 2541 N N . TYR A 1 327 ? -2.984 -9.720 13.554 1.00 97.75 327 TYR A N 1
ATOM 2542 C CA . TYR A 1 327 ? -3.987 -8.852 12.946 1.00 97.75 327 TYR A CA 1
ATOM 2543 C C . TYR A 1 327 ? -3.375 -7.837 11.975 1.00 97.75 327 TYR A C 1
ATOM 2545 O O . TYR A 1 327 ? -2.669 -6.908 12.376 1.00 97.75 327 TYR A O 1
ATOM 2553 N N . LEU A 1 328 ? -3.689 -7.989 10.687 1.00 98.25 328 LEU A N 1
ATOM 2554 C CA . LEU A 1 328 ? -3.375 -7.014 9.647 1.00 98.25 328 LEU A CA 1
ATOM 2555 C C . LEU A 1 328 ? -4.338 -5.818 9.696 1.00 98.25 328 LEU A C 1
ATOM 2557 O O . LEU A 1 328 ? -5.554 -5.984 9.734 1.00 98.25 328 LEU A O 1
ATOM 2561 N N . ALA A 1 329 ? -3.798 -4.600 9.653 1.00 97.56 329 ALA A N 1
ATOM 2562 C CA . ALA A 1 329 ? -4.590 -3.376 9.638 1.00 97.56 329 ALA A CA 1
ATOM 2563 C C . ALA A 1 329 ? -5.354 -3.165 8.314 1.00 97.56 329 ALA A C 1
ATOM 2565 O O . ALA A 1 329 ? -4.892 -3.594 7.257 1.00 97.56 329 ALA A O 1
ATOM 2566 N N . PRO A 1 330 ? -6.461 -2.397 8.331 1.00 96.00 330 PRO A N 1
ATOM 2567 C CA . PRO A 1 330 ? -7.104 -1.923 7.111 1.00 96.00 330 PRO A CA 1
ATOM 2568 C C . PRO A 1 330 ? -6.241 -0.831 6.472 1.00 96.00 330 PRO A C 1
ATOM 2570 O O . PRO A 1 330 ? -5.952 0.197 7.095 1.00 96.00 330 PRO A O 1
ATOM 2573 N N . LEU A 1 331 ? -5.814 -1.053 5.228 1.00 93.38 331 LEU A N 1
ATOM 2574 C CA . LEU A 1 331 ? -4.846 -0.205 4.530 1.00 93.38 331 LEU A CA 1
ATOM 2575 C C . LEU A 1 331 ? -5.412 0.241 3.179 1.00 93.38 331 LEU A C 1
ATOM 2577 O O . LEU A 1 331 ? -5.374 -0.499 2.207 1.00 93.38 331 LEU A O 1
ATOM 2581 N N . THR A 1 332 ? -5.950 1.455 3.093 1.00 87.94 332 THR A N 1
ATOM 2582 C CA . THR A 1 332 ? -6.536 1.967 1.843 1.00 87.94 332 THR A CA 1
ATOM 2583 C C . THR A 1 332 ? -5.508 1.985 0.703 1.00 87.94 332 THR A C 1
ATOM 2585 O O . THR A 1 332 ? -4.396 2.475 0.874 1.00 87.94 332 THR A O 1
ATOM 2588 N N . THR A 1 333 ? -5.907 1.554 -0.492 1.00 83.75 333 THR A N 1
ATOM 2589 C CA . THR A 1 333 ? -5.120 1.375 -1.730 1.00 83.75 333 THR A CA 1
ATOM 2590 C C . THR A 1 333 ? -4.234 0.129 -1.755 1.00 83.75 333 THR A C 1
ATOM 2592 O O . THR A 1 333 ? -4.137 -0.530 -2.788 1.00 83.75 333 THR A O 1
ATOM 2595 N N . VAL A 1 334 ? -3.573 -0.196 -0.646 1.00 89.75 334 VAL A N 1
ATOM 2596 C CA . VAL A 1 334 ? -2.521 -1.230 -0.607 1.00 89.75 334 VAL A CA 1
ATOM 2597 C C . VAL A 1 334 ? -2.936 -2.509 0.129 1.00 89.75 334 VAL A C 1
ATOM 2599 O O . VAL A 1 334 ? -2.325 -3.549 -0.069 1.00 89.75 334 VAL A O 1
ATOM 2602 N N . GLY A 1 335 ? -4.015 -2.471 0.913 1.00 92.75 335 GLY A N 1
ATOM 2603 C CA . GLY A 1 335 ? -4.625 -3.598 1.636 1.00 92.75 335 GLY A CA 1
ATOM 2604 C C . GLY A 1 335 ? -5.625 -4.413 0.809 1.00 92.75 335 GLY A C 1
ATOM 2605 O O . GLY A 1 335 ? -6.588 -4.964 1.353 1.00 92.75 335 GLY A O 1
ATOM 2606 N N . ASN A 1 336 ? -5.424 -4.455 -0.508 1.00 95.50 336 ASN A N 1
ATOM 2607 C CA . ASN A 1 336 ? -6.255 -5.213 -1.441 1.00 95.50 336 ASN A CA 1
ATOM 2608 C C . ASN A 1 336 ? -6.155 -6.729 -1.187 1.00 95.50 336 ASN A C 1
ATOM 2610 O O . ASN A 1 336 ? -5.248 -7.207 -0.506 1.00 95.50 336 ASN A O 1
ATOM 2614 N N . LEU A 1 337 ? -7.102 -7.499 -1.733 1.00 95.50 337 LEU A N 1
ATOM 2615 C CA . LEU A 1 337 ? -7.191 -8.942 -1.489 1.00 95.50 337 LEU A CA 1
ATOM 2616 C C . LEU A 1 337 ? -5.881 -9.705 -1.801 1.00 95.50 337 LEU A C 1
ATOM 2618 O O . LEU A 1 337 ? -5.459 -10.486 -0.945 1.00 95.50 337 LEU A O 1
ATOM 2622 N N . PRO A 1 338 ? -5.181 -9.456 -2.930 1.00 96.12 338 PRO A N 1
ATOM 2623 C CA . PRO A 1 338 ? -3.870 -10.057 -3.190 1.00 96.12 338 PRO A CA 1
ATOM 2624 C C . PRO A 1 338 ? -2.846 -9.814 -2.078 1.00 96.12 338 PRO A C 1
ATOM 2626 O O . PRO A 1 338 ? -2.197 -10.758 -1.629 1.00 96.12 338 PRO A O 1
ATOM 2629 N N . PHE A 1 339 ? -2.742 -8.581 -1.570 1.00 97.81 339 PHE A N 1
ATOM 2630 C CA . PHE A 1 339 ? -1.846 -8.266 -0.455 1.00 97.81 339 PHE A CA 1
ATOM 2631 C C . PHE A 1 339 ? -2.206 -9.042 0.818 1.00 97.81 339 PHE A C 1
ATOM 2633 O O . PHE A 1 339 ? -1.333 -9.618 1.466 1.00 97.81 339 PHE A O 1
ATOM 2640 N N . ARG A 1 340 ? -3.498 -9.108 1.165 1.00 98.00 340 ARG A N 1
ATOM 2641 C CA . ARG A 1 340 ? -3.955 -9.834 2.362 1.00 98.00 340 ARG A CA 1
ATOM 2642 C C . ARG A 1 340 ? -3.682 -11.333 2.265 1.00 98.00 340 ARG A C 1
ATOM 2644 O O . ARG A 1 340 ? -3.306 -11.936 3.269 1.00 98.00 340 ARG A O 1
ATOM 2651 N N . ARG A 1 341 ? -3.801 -11.922 1.067 1.00 96.50 341 ARG A N 1
ATOM 2652 C CA . ARG A 1 341 ? -3.395 -13.314 0.807 1.00 96.50 341 ARG A CA 1
ATOM 2653 C C . ARG A 1 341 ? -1.898 -13.512 1.043 1.00 96.50 341 ARG A C 1
ATOM 2655 O O . ARG A 1 341 ? -1.535 -14.431 1.764 1.00 96.50 341 ARG A O 1
ATOM 2662 N N . VAL A 1 342 ? -1.042 -12.615 0.544 1.00 97.44 342 VAL A N 1
ATOM 2663 C CA . VAL A 1 342 ? 0.407 -12.670 0.831 1.00 97.44 342 VAL A CA 1
ATOM 2664 C C . VAL A 1 342 ? 0.678 -12.595 2.338 1.00 97.44 342 VAL A C 1
ATOM 2666 O O . VAL A 1 342 ? 1.445 -13.395 2.860 1.00 97.44 342 VAL A O 1
ATOM 2669 N N . CYS A 1 343 ? 0.025 -11.693 3.074 1.00 98.19 343 CYS A N 1
ATOM 2670 C CA . CYS A 1 343 ? 0.167 -11.643 4.534 1.00 98.19 343 CYS A CA 1
ATOM 2671 C C . CYS A 1 343 ? -0.332 -12.921 5.228 1.00 98.19 343 CYS A C 1
ATOM 2673 O O . CYS A 1 343 ? 0.256 -13.338 6.223 1.00 98.19 343 CYS A O 1
ATOM 2675 N N . THR A 1 344 ? -1.390 -13.547 4.705 1.00 97.69 344 THR A N 1
ATOM 2676 C CA . THR A 1 344 ? -1.926 -14.820 5.216 1.00 97.69 344 THR A CA 1
ATOM 2677 C C . THR A 1 344 ? -0.927 -15.960 5.022 1.00 97.69 344 THR A C 1
ATOM 2679 O O . THR A 1 344 ? -0.706 -16.729 5.955 1.00 97.69 344 THR A O 1
ATOM 2682 N N . ASP A 1 345 ? -0.262 -16.029 3.864 1.00 96.62 345 ASP A N 1
ATOM 2683 C CA . ASP A 1 345 ? 0.818 -16.994 3.604 1.00 96.62 345 ASP A CA 1
ATOM 2684 C C . ASP A 1 345 ? 1.970 -16.855 4.609 1.00 96.62 345 ASP A C 1
ATOM 2686 O O . ASP A 1 345 ? 2.588 -17.847 4.985 1.00 96.62 345 ASP A O 1
ATOM 2690 N N . TYR A 1 346 ? 2.239 -15.629 5.065 1.00 97.38 346 TYR A N 1
ATOM 2691 C CA . TYR A 1 346 ? 3.235 -15.331 6.096 1.00 97.38 346 TYR A CA 1
ATOM 2692 C C . TYR A 1 346 ? 2.702 -15.438 7.536 1.00 97.38 346 TYR A C 1
ATOM 2694 O O . TYR A 1 346 ? 3.411 -15.107 8.486 1.00 97.38 346 TYR A O 1
ATOM 2702 N N . GLY A 1 347 ? 1.474 -15.918 7.730 1.00 96.38 347 GLY A N 1
ATOM 2703 C CA . GLY A 1 347 ? 0.933 -16.247 9.049 1.00 96.38 347 GLY A CA 1
ATOM 2704 C C . GLY A 1 347 ? -0.038 -15.229 9.646 1.00 96.38 347 GLY A C 1
ATOM 2705 O O . GLY A 1 347 ? -0.465 -15.430 10.782 1.00 96.38 347 GLY A O 1
ATOM 2706 N N . ALA A 1 348 ? -0.440 -14.173 8.928 1.00 97.56 348 ALA A N 1
ATOM 2707 C CA . ALA A 1 348 ? -1.549 -13.330 9.384 1.00 97.56 348 ALA A CA 1
ATOM 2708 C C . ALA A 1 348 ? -2.820 -14.181 9.554 1.00 97.56 348 ALA A C 1
ATOM 2710 O O . ALA A 1 348 ? -3.228 -14.896 8.638 1.00 97.56 348 ALA A O 1
ATOM 2711 N N . THR A 1 349 ? -3.455 -14.109 10.724 1.00 96.88 349 THR A N 1
ATOM 2712 C CA . THR A 1 349 ? -4.642 -14.924 11.039 1.00 96.88 349 THR A CA 1
ATOM 2713 C C . THR A 1 349 ? -5.934 -14.122 11.002 1.00 96.88 349 THR A C 1
ATOM 2715 O O . THR A 1 349 ? -6.998 -14.710 10.821 1.00 96.88 349 THR A O 1
ATOM 2718 N N . ILE A 1 350 ? -5.845 -12.801 11.184 1.00 97.69 350 ILE A N 1
ATOM 2719 C CA . ILE A 1 350 ? -6.975 -11.874 11.127 1.00 97.69 350 ILE A CA 1
ATOM 2720 C C . ILE A 1 350 ? -6.678 -10.850 10.034 1.00 97.69 350 ILE A C 1
ATOM 2722 O O . ILE A 1 350 ? -5.704 -10.095 10.115 1.00 97.69 350 ILE A O 1
ATOM 2726 N N . THR A 1 351 ? -7.524 -10.819 9.011 1.00 97.88 351 THR A N 1
ATOM 2727 C CA . THR A 1 351 ? -7.460 -9.849 7.920 1.00 97.88 351 THR A CA 1
ATOM 2728 C C . THR A 1 351 ? -8.715 -8.987 7.909 1.00 97.88 351 THR A C 1
ATOM 2730 O O . THR A 1 351 ? -9.752 -9.317 8.487 1.00 97.88 351 THR A O 1
ATOM 2733 N N . ILE A 1 352 ? -8.620 -7.830 7.269 1.00 98.00 352 ILE A N 1
ATOM 2734 C CA . ILE A 1 352 ? -9.728 -6.889 7.157 1.00 98.00 352 ILE A CA 1
ATOM 2735 C C . ILE A 1 352 ? -9.661 -6.180 5.812 1.00 98.00 352 ILE A C 1
ATOM 2737 O O . ILE A 1 352 ? -8.572 -5.932 5.289 1.00 98.00 352 ILE A O 1
ATOM 2741 N N . SER A 1 353 ? -10.822 -5.864 5.245 1.00 97.44 353 SER A N 1
ATOM 2742 C CA . SER A 1 353 ? -10.919 -5.099 4.006 1.00 97.44 353 SER A CA 1
ATOM 2743 C C . SER A 1 353 ? -10.222 -3.741 4.110 1.00 97.44 353 SER A C 1
ATOM 2745 O O . SER A 1 353 ? -10.017 -3.177 5.188 1.00 97.44 353 SER A O 1
ATOM 2747 N N . GLU A 1 354 ? -9.959 -3.142 2.953 1.00 95.44 354 GLU A N 1
ATOM 2748 C CA . GLU A 1 354 ? -9.763 -1.698 2.889 1.00 95.44 354 GLU A CA 1
ATOM 2749 C C . GLU A 1 354 ? -10.993 -0.957 3.440 1.00 95.44 354 GLU A C 1
ATOM 2751 O O . GLU A 1 354 ? -12.084 -1.520 3.578 1.00 95.44 354 GLU A O 1
ATOM 2756 N N . MET A 1 355 ? -10.826 0.330 3.741 1.00 93.69 355 MET A N 1
ATOM 2757 C CA . MET A 1 355 ? -11.921 1.165 4.221 1.00 93.69 355 MET A CA 1
ATOM 2758 C C . MET A 1 355 ? -12.989 1.339 3.132 1.00 93.69 355 MET A C 1
ATOM 2760 O O . MET A 1 355 ? -12.760 2.063 2.161 1.00 93.69 355 MET A O 1
ATOM 2764 N N . ALA A 1 356 ? -14.165 0.746 3.349 1.00 95.69 356 ALA A N 1
ATOM 2765 C CA . ALA A 1 356 ? -15.327 0.883 2.487 1.00 95.69 356 ALA A CA 1
ATOM 2766 C C . ALA A 1 356 ? -16.252 2.030 2.950 1.00 95.69 356 ALA A C 1
ATOM 2768 O O . ALA A 1 356 ? -16.718 2.079 4.087 1.00 95.69 356 ALA A O 1
ATOM 2769 N N . LEU A 1 357 ? -16.559 2.980 2.078 1.00 95.75 357 LEU A N 1
ATOM 2770 C CA . LEU A 1 357 ? -17.497 4.069 2.285 1.00 95.75 357 LEU A CA 1
ATOM 2771 C C . LEU A 1 357 ? -18.930 3.528 2.317 1.00 95.75 357 LEU A C 1
ATOM 2773 O O . LEU A 1 357 ? -19.490 3.115 1.299 1.00 95.75 357 LEU A O 1
ATOM 2777 N N . ALA A 1 358 ? -19.575 3.633 3.478 1.00 96.06 358 ALA A N 1
ATOM 2778 C CA . ALA A 1 358 ? -20.935 3.144 3.702 1.00 96.06 358 ALA A CA 1
ATOM 2779 C C . ALA A 1 358 ? -21.951 3.720 2.698 1.00 96.06 358 ALA A C 1
ATOM 2781 O O . ALA A 1 358 ? -22.858 3.027 2.243 1.00 96.06 358 ALA A O 1
ATOM 2782 N N . GLU A 1 359 ? -21.781 4.984 2.290 1.00 93.69 359 GLU A N 1
ATOM 2783 C CA . GLU A 1 359 ? -22.630 5.591 1.260 1.00 93.69 359 GLU A CA 1
ATOM 2784 C C . GLU A 1 359 ? -22.496 4.892 -0.103 1.00 93.69 359 GLU A C 1
ATOM 2786 O O . GLU A 1 359 ? -23.499 4.739 -0.797 1.00 93.69 359 GLU A O 1
ATOM 2791 N N . GLN A 1 360 ? -21.300 4.447 -0.488 1.00 95.25 360 GLN A N 1
ATOM 2792 C CA . GLN A 1 360 ? -21.064 3.814 -1.787 1.00 95.25 360 GLN A CA 1
ATOM 2793 C C . GLN A 1 360 ? -21.505 2.345 -1.814 1.00 95.25 360 GLN A C 1
ATOM 2795 O O . GLN A 1 360 ? -22.032 1.898 -2.837 1.00 95.25 360 GLN A O 1
ATOM 2800 N N . ILE A 1 361 ? -21.405 1.639 -0.681 1.00 95.62 361 ILE A N 1
ATOM 2801 C CA . ILE A 1 361 ? -22.005 0.307 -0.495 1.00 95.62 361 ILE A CA 1
ATOM 2802 C C . ILE A 1 361 ? -23.520 0.373 -0.720 1.00 95.62 361 ILE A C 1
ATOM 2804 O O . ILE A 1 361 ? -24.052 -0.345 -1.567 1.00 95.62 361 ILE A O 1
ATOM 2808 N N . VAL A 1 362 ? -24.204 1.312 -0.055 1.00 95.00 362 VAL A N 1
ATOM 2809 C CA . VAL A 1 362 ? -25.661 1.522 -0.184 1.00 95.00 362 VAL A CA 1
ATOM 2810 C C . VAL A 1 362 ? -26.065 2.002 -1.585 1.00 95.00 362 VAL A C 1
ATOM 2812 O O . VAL A 1 362 ? -27.176 1.746 -2.036 1.00 95.00 362 VAL A O 1
ATOM 2815 N N . GLN A 1 363 ? -25.170 2.678 -2.310 1.00 94.31 363 GLN A N 1
ATOM 2816 C CA . GLN A 1 363 ? -25.388 3.057 -3.712 1.00 94.31 363 GLN A CA 1
ATOM 2817 C C . GLN A 1 363 ? -25.129 1.913 -4.707 1.00 94.31 363 GLN A C 1
ATOM 2819 O O . GLN A 1 363 ? -25.317 2.116 -5.908 1.00 94.31 363 GLN A O 1
ATOM 2824 N N . GLY A 1 364 ? -24.669 0.742 -4.252 1.00 93.19 364 GLY A N 1
ATOM 2825 C CA . GLY A 1 364 ? -24.341 -0.386 -5.124 1.00 93.19 364 GLY A CA 1
ATOM 2826 C C . GLY A 1 364 ? -23.178 -0.087 -6.074 1.00 93.19 364 GLY A C 1
ATOM 2827 O O . GLY A 1 364 ? -23.220 -0.472 -7.243 1.00 93.19 364 GLY A O 1
ATOM 2828 N N . LYS A 1 365 ? -22.162 0.668 -5.628 1.00 94.06 365 LYS A N 1
ATOM 2829 C CA . LYS A 1 365 ? -20.973 0.956 -6.446 1.00 94.06 365 LYS A CA 1
ATOM 2830 C C . LYS A 1 365 ? -20.089 -0.286 -6.550 1.00 94.06 365 LYS A C 1
ATOM 2832 O O . LYS A 1 365 ? -19.606 -0.781 -5.539 1.00 94.06 365 LYS A O 1
ATOM 2837 N N . ASN A 1 366 ? -19.846 -0.753 -7.776 1.00 90.50 366 ASN A N 1
ATOM 2838 C CA . ASN A 1 366 ? -19.071 -1.974 -8.033 1.00 90.50 366 ASN A CA 1
ATOM 2839 C C . ASN A 1 366 ? -17.658 -1.930 -7.435 1.00 90.50 366 ASN A C 1
ATOM 2841 O O . ASN A 1 366 ? -17.183 -2.947 -6.945 1.00 90.50 366 ASN A O 1
ATOM 2845 N N . GLU A 1 367 ? -17.002 -0.769 -7.491 1.00 90.38 367 GLU A N 1
ATOM 2846 C CA . GLU A 1 367 ? -15.653 -0.562 -6.947 1.00 90.38 367 GLU A CA 1
ATOM 2847 C C . GLU A 1 367 ? -15.628 -0.774 -5.429 1.00 90.38 367 GLU A C 1
ATOM 2849 O O . GLU A 1 367 ? -14.745 -1.453 -4.920 1.00 90.38 367 GLU A O 1
ATOM 2854 N N . GLU A 1 368 ? -16.652 -0.293 -4.721 1.00 93.25 368 GLU A N 1
ATOM 2855 C CA . GLU A 1 368 ? -16.729 -0.423 -3.266 1.00 93.25 368 GLU A CA 1
ATOM 2856 C C . GLU A 1 368 ? -17.075 -1.844 -2.825 1.00 93.25 368 GLU A C 1
ATOM 2858 O O . GLU A 1 368 ? -16.502 -2.380 -1.881 1.00 93.25 368 GLU A O 1
ATOM 2863 N N . TRP A 1 369 ? -17.973 -2.495 -3.565 1.00 93.88 369 TRP A N 1
ATOM 2864 C CA . TRP A 1 369 ? -18.305 -3.903 -3.362 1.00 93.88 369 TRP A CA 1
ATOM 2865 C C . TRP A 1 369 ? -17.161 -4.855 -3.733 1.00 93.88 369 TRP A C 1
ATOM 2867 O O . TRP A 1 369 ? -17.178 -6.015 -3.331 1.00 93.88 369 TRP A O 1
ATOM 2877 N N . ALA A 1 370 ? -16.151 -4.400 -4.479 1.00 91.94 370 ALA A N 1
ATOM 2878 C CA . ALA A 1 370 ? -14.942 -5.187 -4.700 1.00 91.94 370 ALA A CA 1
ATOM 2879 C C . ALA A 1 370 ? -14.044 -5.236 -3.450 1.00 91.94 370 ALA A C 1
ATOM 2881 O O . ALA A 1 370 ? -13.357 -6.235 -3.253 1.00 91.94 370 ALA A O 1
ATOM 2882 N N . LEU A 1 371 ? -14.085 -4.214 -2.582 1.00 94.75 371 LEU A N 1
ATOM 2883 C CA . LEU A 1 371 ? -13.249 -4.141 -1.374 1.00 94.75 371 LEU A CA 1
ATOM 2884 C C . LEU A 1 371 ? -13.634 -5.188 -0.321 1.00 94.75 371 LEU A C 1
ATOM 2886 O O . LEU A 1 371 ? -12.776 -5.650 0.427 1.00 94.75 371 LEU A O 1
ATOM 2890 N N . VAL A 1 372 ? -14.914 -5.572 -0.276 1.00 94.94 372 VAL A N 1
ATOM 2891 C CA . VAL A 1 372 ? -15.469 -6.527 0.704 1.00 94.94 372 VAL A CA 1
ATOM 2892 C C . VAL A 1 372 ? -15.331 -7.993 0.275 1.00 94.94 372 VAL A C 1
ATOM 2894 O O . VAL A 1 372 ? -15.838 -8.890 0.952 1.00 94.94 372 VAL A O 1
ATOM 2897 N N . ARG A 1 373 ? -14.652 -8.248 -0.852 1.00 93.88 373 ARG A N 1
ATOM 2898 C CA . ARG A 1 373 ? -14.338 -9.607 -1.300 1.00 93.88 373 ARG A CA 1
ATOM 2899 C C . ARG A 1 373 ? -13.333 -10.271 -0.372 1.00 93.88 373 ARG A C 1
ATOM 2901 O O . ARG A 1 373 ? -12.403 -9.624 0.118 1.00 93.88 373 ARG A O 1
ATOM 2908 N N . ARG A 1 374 ? -13.525 -11.575 -0.201 1.00 94.12 374 ARG A N 1
ATOM 2909 C CA . ARG A 1 374 ? -12.738 -12.457 0.660 1.00 94.12 374 ARG A CA 1
ATOM 2910 C C . ARG A 1 374 ? -12.221 -13.632 -0.159 1.00 94.12 374 ARG A C 1
ATOM 2912 O O . ARG A 1 374 ? -12.910 -14.077 -1.072 1.00 94.12 374 ARG A O 1
ATOM 2919 N N . HIS A 1 375 ? -11.054 -14.152 0.192 1.00 93.94 375 HIS A N 1
ATOM 2920 C CA . HIS A 1 375 ? -10.564 -15.440 -0.301 1.00 93.94 375 HIS A CA 1
ATOM 2921 C C . HIS A 1 375 ? -10.683 -16.517 0.786 1.00 93.94 375 HIS A C 1
ATOM 2923 O O . HIS A 1 375 ? -10.551 -16.208 1.970 1.00 93.94 375 HIS A O 1
ATOM 2929 N N . GLU A 1 376 ? -10.898 -17.781 0.413 1.00 91.81 376 GLU A N 1
ATOM 2930 C CA . GLU A 1 376 ? -11.057 -18.889 1.374 1.00 91.81 376 GLU A CA 1
ATOM 2931 C C . GLU A 1 376 ? -9.860 -19.076 2.324 1.00 91.81 376 GLU A C 1
ATOM 2933 O O . GLU A 1 376 ? -10.022 -19.539 3.451 1.00 91.81 376 GLU A O 1
ATOM 2938 N N . SER A 1 377 ? -8.659 -18.668 1.895 1.00 92.81 377 SER A N 1
ATOM 2939 C CA . SER A 1 377 ? -7.452 -18.714 2.729 1.00 92.81 377 SER A CA 1
ATOM 2940 C C . SER A 1 377 ? -7.523 -17.769 3.932 1.00 92.81 377 SER A C 1
ATOM 2942 O O . SER A 1 377 ? -6.842 -17.997 4.931 1.00 92.81 377 SER A O 1
ATOM 2944 N N . GLU A 1 378 ? -8.320 -16.697 3.856 1.00 94.75 378 GLU A N 1
ATOM 2945 C CA . GLU A 1 378 ? -8.511 -15.756 4.959 1.00 94.75 378 GLU A CA 1
ATOM 2946 C C . GLU A 1 378 ? -9.366 -16.427 6.040 1.00 94.75 378 GLU A C 1
ATOM 2948 O O . GLU A 1 378 ? -10.592 -16.476 5.938 1.00 94.75 378 GLU A O 1
ATOM 2953 N N . LYS A 1 379 ? -8.717 -16.954 7.086 1.00 90.38 379 LYS A N 1
ATOM 2954 C CA . LYS A 1 379 ? -9.380 -17.692 8.180 1.00 90.38 379 LYS A CA 1
ATOM 2955 C C . LYS A 1 379 ? -10.399 -16.840 8.930 1.00 90.38 379 LYS A C 1
ATOM 2957 O O . LYS A 1 379 ? -11.464 -17.330 9.290 1.00 90.38 379 LYS A O 1
ATOM 2962 N N . MET A 1 380 ? -10.065 -15.572 9.147 1.00 94.31 380 MET A N 1
ATOM 2963 C CA . MET A 1 380 ? -10.928 -14.604 9.800 1.00 94.31 380 MET A CA 1
ATOM 2964 C C . MET A 1 380 ? -10.862 -13.278 9.057 1.00 94.31 380 MET A C 1
ATOM 2966 O O . MET A 1 380 ? -9.798 -12.663 8.987 1.00 94.31 380 MET A O 1
ATOM 2970 N N . PHE A 1 381 ? -12.003 -12.849 8.521 1.00 97.06 381 PHE A N 1
ATOM 2971 C CA . PHE A 1 381 ? -12.084 -11.682 7.649 1.00 97.06 381 PHE A CA 1
ATOM 2972 C C . PHE A 1 381 ? -13.104 -10.663 8.154 1.00 97.06 381 PHE A C 1
ATOM 2974 O O . PHE A 1 381 ? -14.283 -10.979 8.335 1.00 97.06 381 PHE A O 1
ATOM 2981 N N . GLY A 1 382 ? -12.654 -9.424 8.334 1.00 97.19 382 GLY A N 1
ATOM 2982 C CA . GLY A 1 382 ? -13.513 -8.293 8.660 1.00 97.19 382 GLY A CA 1
ATOM 2983 C C . GLY A 1 382 ? -13.767 -7.347 7.491 1.00 97.19 382 GLY A C 1
ATOM 2984 O O . GLY A 1 382 ? -12.958 -7.236 6.571 1.00 97.19 382 GLY A O 1
ATOM 2985 N N . VAL A 1 383 ? -14.847 -6.571 7.575 1.00 98.31 383 VAL A N 1
ATOM 2986 C CA . VAL A 1 383 ? -15.093 -5.434 6.671 1.00 98.31 383 VAL A CA 1
ATOM 2987 C C . VAL A 1 383 ? -15.066 -4.127 7.446 1.00 98.31 383 VAL A C 1
ATOM 2989 O O . VAL A 1 383 ? -15.856 -3.941 8.368 1.00 98.31 383 VAL A O 1
ATOM 2992 N N . GLN A 1 384 ? -14.201 -3.190 7.053 1.00 98.31 384 GLN A N 1
ATOM 2993 C CA . GLN A 1 384 ? -14.174 -1.860 7.656 1.00 98.31 384 GLN A CA 1
ATOM 2994 C C . GLN A 1 384 ? -15.079 -0.879 6.905 1.00 98.31 384 GLN A C 1
ATOM 2996 O O . GLN A 1 384 ? -14.854 -0.593 5.731 1.00 98.31 384 GLN A O 1
ATOM 3001 N N . LEU A 1 385 ? -16.044 -0.282 7.607 1.00 97.94 385 LEU A N 1
ATOM 3002 C CA . LEU A 1 385 ? -16.927 0.762 7.096 1.00 97.94 385 LEU A CA 1
ATOM 3003 C C . LEU A 1 385 ? -16.525 2.162 7.576 1.00 97.94 385 LEU A C 1
ATOM 3005 O O . LEU A 1 385 ? -16.241 2.391 8.752 1.00 97.94 385 LEU A O 1
ATOM 3009 N N . ALA A 1 386 ? -16.599 3.136 6.672 1.00 96.44 386 ALA A N 1
ATOM 3010 C CA . ALA A 1 386 ? -16.451 4.555 6.963 1.00 96.44 386 ALA A CA 1
ATOM 3011 C C . ALA A 1 386 ? -17.688 5.356 6.549 1.00 96.44 386 ALA A C 1
ATOM 3013 O O . ALA A 1 386 ? -18.217 5.241 5.443 1.00 96.44 386 ALA A O 1
ATOM 3014 N N . GLY A 1 387 ? -18.121 6.237 7.441 1.00 94.50 387 GLY A N 1
ATOM 3015 C CA . GLY A 1 387 ? -19.242 7.138 7.220 1.00 94.50 387 GLY A CA 1
ATOM 3016 C C . GLY A 1 387 ? -19.535 7.944 8.477 1.00 94.50 387 GLY A C 1
ATOM 3017 O O . GLY A 1 387 ? -19.064 7.620 9.559 1.00 94.50 387 GLY A O 1
ATOM 3018 N N . GLY A 1 388 ? -20.270 9.043 8.323 1.00 91.44 388 GLY A N 1
ATOM 3019 C CA . GLY A 1 388 ? -20.455 10.022 9.400 1.00 91.44 388 GLY A CA 1
ATOM 3020 C C . GLY A 1 388 ? -21.848 10.049 10.016 1.00 91.44 388 GLY A C 1
ATOM 3021 O O . GLY A 1 388 ? -22.112 10.907 10.859 1.00 91.44 388 GLY A O 1
ATOM 3022 N N . TRP A 1 389 ? -22.770 9.199 9.548 1.00 92.62 389 TRP A N 1
ATOM 3023 C CA . TRP A 1 389 ? -24.204 9.354 9.806 1.00 92.62 389 TRP A CA 1
ATOM 3024 C C . TRP A 1 389 ? -24.944 8.010 9.929 1.00 92.62 389 TRP A C 1
ATOM 3026 O O . TRP A 1 389 ? -24.700 7.119 9.107 1.00 92.62 389 TRP A O 1
ATOM 3036 N N . PRO A 1 390 ? -25.897 7.873 10.880 1.00 93.62 390 PRO A N 1
ATOM 3037 C CA . PRO A 1 390 ? -26.696 6.654 11.046 1.00 93.62 390 PRO A CA 1
ATOM 3038 C C . PRO A 1 390 ? -27.425 6.228 9.768 1.00 93.62 390 PRO A C 1
ATOM 3040 O O . PRO A 1 390 ? -27.396 5.058 9.404 1.00 93.62 390 PRO A O 1
ATOM 3043 N N . ASN A 1 391 ? -27.996 7.183 9.026 1.00 90.94 391 ASN A N 1
ATOM 3044 C CA . ASN A 1 391 ? -28.749 6.935 7.791 1.00 90.94 391 ASN A CA 1
ATOM 3045 C C . ASN A 1 391 ? -27.919 6.408 6.600 1.00 90.94 391 ASN A C 1
ATOM 3047 O O . ASN A 1 391 ? -28.465 6.213 5.513 1.00 90.94 391 ASN A O 1
ATOM 3051 N N . ARG A 1 392 ? -26.607 6.221 6.780 1.00 91.12 392 ARG A N 1
ATOM 3052 C CA . ARG A 1 392 ? -25.695 5.584 5.818 1.00 91.12 392 ARG A CA 1
ATOM 3053 C C . ARG A 1 392 ? -25.024 4.351 6.411 1.00 91.12 392 ARG A C 1
ATOM 3055 O O . ARG A 1 392 ? -24.963 3.329 5.743 1.00 91.12 392 ARG A O 1
ATOM 3062 N N . MET A 1 393 ? -24.568 4.445 7.659 1.00 96.50 393 MET A N 1
ATOM 3063 C CA . MET A 1 393 ? -23.844 3.368 8.335 1.00 96.50 393 MET A CA 1
ATOM 3064 C C . MET A 1 393 ? -24.736 2.166 8.663 1.00 96.50 393 MET A C 1
ATOM 3066 O O . MET A 1 393 ? -24.348 1.036 8.389 1.00 96.50 393 MET A O 1
ATOM 3070 N N . VAL A 1 394 ? -25.942 2.401 9.194 1.00 96.50 394 VAL A N 1
ATOM 3071 C CA . VAL A 1 394 ? -26.872 1.320 9.571 1.00 96.50 394 VAL A CA 1
ATOM 3072 C C . VAL A 1 394 ? -27.379 0.553 8.338 1.00 96.50 394 VAL A C 1
ATOM 3074 O O . VAL A 1 394 ? -27.258 -0.669 8.335 1.00 96.50 394 VAL A O 1
ATOM 3077 N N . PRO A 1 395 ? -27.812 1.219 7.244 1.00 96.00 395 PRO A N 1
ATOM 3078 C CA . PRO A 1 395 ? -28.188 0.515 6.015 1.00 96.00 395 PRO A CA 1
ATOM 3079 C C . PRO A 1 395 ? -27.038 -0.254 5.367 1.00 96.00 395 PRO A C 1
ATOM 3081 O O . PRO A 1 395 ? -27.266 -1.318 4.801 1.00 96.00 395 PRO A O 1
ATOM 3084 N N . ALA A 1 396 ? -25.807 0.265 5.429 1.00 97.19 396 ALA A N 1
ATOM 3085 C CA . ALA A 1 396 ? -24.646 -0.454 4.910 1.00 97.19 396 ALA A CA 1
ATOM 3086 C C . ALA A 1 396 ? -24.393 -1.742 5.705 1.00 97.19 396 ALA A C 1
ATOM 3088 O O . ALA A 1 396 ? -24.190 -2.790 5.103 1.00 97.19 396 ALA A O 1
ATOM 3089 N N . ALA A 1 397 ? -24.461 -1.675 7.037 1.00 97.56 397 ALA A N 1
ATOM 3090 C CA . ALA A 1 397 ? -24.316 -2.841 7.903 1.00 97.56 397 ALA A CA 1
ATOM 3091 C C . ALA A 1 397 ? -25.405 -3.898 7.645 1.00 97.56 397 ALA A C 1
ATOM 3093 O O . ALA A 1 397 ? -25.078 -5.069 7.488 1.00 97.56 397 ALA A O 1
ATOM 3094 N N . GLU A 1 398 ? -26.669 -3.479 7.523 1.00 96.50 398 GLU A N 1
ATOM 3095 C CA . GLU A 1 398 ? -27.797 -4.375 7.219 1.00 96.50 398 GLU A CA 1
ATOM 3096 C C . GLU A 1 398 ? -27.616 -5.093 5.876 1.00 96.50 398 GLU A C 1
ATOM 3098 O O . GLU A 1 398 ? -27.827 -6.298 5.772 1.00 96.50 398 GLU A O 1
ATOM 3103 N N . VAL A 1 399 ? -27.187 -4.363 4.843 1.00 95.94 399 VAL A N 1
ATOM 3104 C CA . VAL A 1 399 ? -26.950 -4.938 3.513 1.00 95.94 399 VAL A CA 1
ATOM 3105 C C . VAL A 1 399 ? -25.798 -5.936 3.540 1.00 95.94 399 VAL A C 1
ATOM 3107 O O . VAL A 1 399 ? -25.921 -7.014 2.970 1.00 95.94 399 VAL A O 1
ATOM 3110 N N . LEU A 1 400 ? -24.688 -5.616 4.212 1.00 95.94 400 LEU A N 1
ATOM 3111 C CA . LEU A 1 400 ? -23.569 -6.553 4.325 1.00 95.94 400 LEU A CA 1
ATOM 3112 C C . LEU A 1 400 ? -23.971 -7.812 5.100 1.00 95.94 400 LEU A C 1
ATOM 3114 O O . LEU A 1 400 ? -23.663 -8.913 4.653 1.00 95.94 400 LEU A O 1
ATOM 3118 N N . ALA A 1 401 ? -24.697 -7.667 6.211 1.00 95.25 401 ALA A N 1
ATOM 3119 C CA . ALA A 1 401 ? -25.172 -8.805 6.991 1.00 95.25 401 ALA A CA 1
ATOM 3120 C C . ALA A 1 401 ? -26.090 -9.716 6.173 1.00 95.25 401 ALA A C 1
ATOM 3122 O O . ALA A 1 401 ? -25.906 -10.930 6.179 1.00 95.25 401 ALA A O 1
ATOM 3123 N N . ARG A 1 402 ? -27.040 -9.138 5.431 1.00 94.12 402 ARG A N 1
ATOM 3124 C CA . ARG A 1 402 ? -28.004 -9.915 4.649 1.00 94.12 402 ARG A CA 1
ATOM 3125 C C . ARG A 1 402 ? -27.380 -10.598 3.438 1.00 94.12 402 ARG A C 1
ATOM 3127 O O . ARG A 1 402 ? -27.689 -11.750 3.161 1.00 94.12 402 ARG A O 1
ATOM 3134 N N . GLU A 1 403 ? -26.540 -9.878 2.702 1.00 94.12 403 GLU A N 1
ATOM 3135 C CA . GLU A 1 403 ? -26.053 -10.345 1.402 1.00 94.12 403 GLU A CA 1
ATOM 3136 C C . GLU A 1 403 ? -24.781 -11.195 1.511 1.00 94.12 403 GLU A C 1
ATOM 3138 O O . GLU A 1 403 ? -24.508 -11.989 0.612 1.00 94.12 403 GLU A O 1
ATOM 3143 N N . LEU A 1 404 ? -24.002 -11.045 2.590 1.00 92.56 404 LEU A N 1
ATOM 3144 C CA . LEU A 1 404 ? -22.738 -11.768 2.789 1.00 92.56 404 LEU A CA 1
ATOM 3145 C C . LEU A 1 404 ? -22.805 -12.773 3.945 1.00 92.56 404 LEU A C 1
ATOM 3147 O O . LEU A 1 404 ? -22.157 -13.817 3.885 1.00 92.56 404 LEU A O 1
ATOM 3151 N N . GLY A 1 405 ? -23.612 -12.489 4.970 1.00 88.56 405 GLY A N 1
ATOM 3152 C CA . GLY A 1 405 ? -23.841 -13.380 6.104 1.00 88.56 405 GLY A CA 1
ATOM 3153 C C . GLY A 1 405 ? -22.593 -13.710 6.942 1.00 88.56 405 GLY A C 1
ATOM 3154 O O . GLY A 1 405 ? -21.488 -13.230 6.669 1.00 88.56 405 GLY A O 1
ATOM 3155 N N . PRO A 1 406 ? -22.749 -14.566 7.971 1.00 83.94 406 PRO A N 1
ATOM 3156 C CA . PRO A 1 406 ? -21.650 -14.979 8.851 1.00 83.94 406 PRO A CA 1
ATOM 3157 C C . PRO A 1 406 ? -20.581 -15.854 8.177 1.00 83.94 406 PRO A C 1
ATOM 3159 O O . PRO A 1 406 ? -19.484 -15.992 8.713 1.00 83.94 406 PRO A O 1
ATOM 3162 N N . SER A 1 407 ? -20.895 -16.471 7.031 1.00 84.38 407 SER A N 1
ATOM 3163 C CA . SER A 1 407 ? -19.931 -17.231 6.221 1.00 84.38 407 SER A CA 1
ATOM 3164 C C . SER A 1 407 ? -19.043 -16.320 5.371 1.00 84.38 407 SER A C 1
ATOM 3166 O O . SER A 1 407 ? -17.896 -16.665 5.094 1.00 84.38 407 SER A O 1
ATOM 3168 N N . GLY A 1 408 ? -19.552 -15.152 4.968 1.00 89.19 408 GLY A N 1
ATOM 3169 C CA . GLY A 1 408 ? -18.812 -14.174 4.181 1.00 89.19 408 GLY A CA 1
ATOM 3170 C C . GLY A 1 408 ? -17.979 -13.207 5.017 1.00 89.19 408 GLY A C 1
ATOM 3171 O O . GLY A 1 408 ? -16.880 -12.830 4.598 1.00 89.19 408 GLY A O 1
ATOM 3172 N N . ILE A 1 409 ? -18.467 -12.807 6.197 1.00 93.94 409 ILE A N 1
ATOM 3173 C CA . ILE A 1 409 ? -17.820 -11.819 7.074 1.00 93.94 409 ILE A CA 1
ATOM 3174 C C . ILE A 1 409 ? -17.843 -12.296 8.533 1.00 93.94 409 ILE A C 1
ATOM 3176 O O . ILE A 1 409 ? -18.898 -12.618 9.073 1.00 93.94 409 ILE A O 1
ATOM 3180 N N . ASP A 1 410 ? -16.684 -12.263 9.197 1.00 95.56 410 ASP A N 1
ATOM 3181 C CA . ASP A 1 410 ? -16.542 -12.641 10.608 1.00 95.56 410 ASP A CA 1
ATOM 3182 C C . ASP A 1 410 ? -16.756 -11.472 11.577 1.00 95.56 410 ASP A C 1
ATOM 3184 O O . ASP A 1 410 ? -17.084 -11.707 12.736 1.00 95.56 410 ASP A O 1
ATOM 3188 N N . PHE A 1 411 ? -16.570 -10.225 11.129 1.00 97.25 411 PHE A N 1
ATOM 3189 C CA . PHE A 1 411 ? -16.886 -9.006 11.884 1.00 97.25 411 PHE A CA 1
ATOM 3190 C C . PHE A 1 411 ? -16.970 -7.765 10.980 1.00 97.25 411 PHE A C 1
ATOM 3192 O O . PHE A 1 411 ? -16.387 -7.716 9.898 1.00 97.25 411 PHE A O 1
ATOM 3199 N N . VAL A 1 412 ? -17.656 -6.718 11.437 1.00 98.19 412 VAL A N 1
ATOM 3200 C CA . VAL A 1 412 ? -17.681 -5.407 10.769 1.00 98.19 412 VAL A CA 1
ATOM 3201 C C . VAL A 1 412 ? -17.060 -4.355 11.676 1.00 98.19 412 VAL A C 1
ATOM 3203 O O . VAL A 1 412 ? -17.443 -4.229 12.833 1.00 98.19 412 VAL A O 1
ATOM 3206 N N . ASP A 1 413 ? -16.121 -3.577 11.149 1.00 98.50 413 ASP A N 1
ATOM 3207 C CA . ASP A 1 413 ? -15.382 -2.551 11.884 1.00 98.50 413 ASP A CA 1
ATOM 3208 C C . ASP A 1 413 ? -15.843 -1.139 11.509 1.00 98.50 413 ASP A C 1
ATOM 3210 O O . ASP A 1 413 ? -16.081 -0.840 10.338 1.00 98.50 413 ASP A O 1
ATOM 3214 N N . ILE A 1 414 ? -15.931 -0.234 12.484 1.00 98.31 414 ILE A N 1
ATOM 3215 C CA . ILE A 1 414 ? -16.185 1.190 12.230 1.00 98.31 414 ILE A CA 1
ATOM 3216 C C . ILE A 1 414 ? -14.861 1.953 12.206 1.00 98.31 414 ILE A C 1
ATOM 3218 O O . ILE A 1 414 ? -14.174 2.066 13.225 1.00 98.31 414 ILE A O 1
ATOM 3222 N N . ASN A 1 415 ? -14.559 2.592 11.072 1.00 97.38 415 ASN A N 1
ATOM 3223 C CA . ASN A 1 415 ? -13.431 3.508 10.971 1.00 97.38 415 ASN A CA 1
ATOM 3224 C C . ASN A 1 415 ? -13.733 4.839 11.678 1.00 97.38 415 ASN A C 1
ATOM 3226 O O . ASN A 1 415 ? -14.470 5.690 11.172 1.00 97.38 415 ASN A O 1
ATOM 3230 N N . MET A 1 416 ? -13.074 5.047 12.814 1.00 94.94 416 MET A N 1
ATOM 3231 C CA . MET A 1 416 ? -13.040 6.308 13.559 1.00 94.94 416 MET A CA 1
ATOM 3232 C C . MET A 1 416 ? -11.615 6.858 13.688 1.00 94.94 416 MET A C 1
ATOM 3234 O O . MET A 1 416 ? -11.325 7.677 14.555 1.00 94.94 416 MET A O 1
ATOM 3238 N N . GLY A 1 417 ? -10.690 6.375 12.858 1.00 88.81 417 GLY A N 1
ATOM 3239 C CA . GLY A 1 417 ? -9.266 6.695 12.961 1.00 88.81 417 GLY A CA 1
ATOM 3240 C C . GLY A 1 417 ? -8.713 7.487 11.782 1.00 88.81 417 GLY A C 1
ATOM 3241 O O . GLY A 1 417 ? -7.677 8.137 11.922 1.00 88.81 417 GLY A O 1
ATOM 3242 N N . CYS A 1 418 ? -9.366 7.444 10.617 1.00 89.56 418 CYS A N 1
ATOM 3243 C CA . CYS A 1 418 ? -8.849 8.068 9.403 1.00 89.56 418 CYS A CA 1
ATOM 3244 C C . CYS A 1 418 ? -8.696 9.598 9.582 1.00 89.56 418 CYS A C 1
ATOM 3246 O O . CYS A 1 418 ? -9.670 10.264 9.964 1.00 89.56 418 CYS A O 1
ATOM 3248 N N . PRO A 1 419 ? -7.497 10.171 9.337 1.00 85.50 419 PRO A N 1
ATOM 3249 C CA . PRO A 1 419 ? -7.253 11.603 9.503 1.00 85.50 419 PRO A CA 1
ATOM 3250 C C . PRO A 1 419 ? -7.546 12.440 8.245 1.00 85.50 419 PRO A C 1
ATOM 3252 O O . PRO A 1 419 ? -7.553 13.670 8.348 1.00 85.50 419 PRO A O 1
ATOM 3255 N N . ILE A 1 420 ? -7.806 11.800 7.093 1.00 85.00 420 ILE A N 1
ATOM 3256 C CA . ILE A 1 420 ? -7.977 12.447 5.780 1.00 85.00 420 ILE A CA 1
ATOM 3257 C C . ILE A 1 420 ? -8.982 13.600 5.868 1.00 85.00 420 ILE A C 1
ATOM 3259 O O . ILE A 1 420 ? -10.130 13.420 6.283 1.00 85.00 420 ILE A O 1
ATOM 3263 N N . ASP A 1 421 ? -8.565 14.791 5.430 1.00 83.44 421 ASP A N 1
ATOM 3264 C CA . ASP A 1 421 ? -9.343 16.023 5.598 1.00 83.44 421 ASP A CA 1
ATOM 3265 C C . ASP A 1 421 ? -10.695 15.975 4.882 1.00 83.44 421 ASP A C 1
ATOM 3267 O O . ASP A 1 421 ? -11.683 16.500 5.395 1.00 83.44 421 ASP A O 1
ATOM 3271 N N . LEU A 1 422 ? -10.759 15.337 3.708 1.00 84.00 422 LEU A N 1
ATOM 3272 C CA . LEU A 1 422 ? -12.006 15.171 2.961 1.00 84.00 422 LEU A CA 1
ATOM 3273 C C . LEU A 1 422 ? -13.043 14.388 3.776 1.00 84.00 422 LEU A C 1
ATOM 3275 O O . LEU A 1 422 ? -14.193 14.815 3.876 1.00 84.00 422 LEU A O 1
ATOM 3279 N N . LEU A 1 423 ? -12.625 13.275 4.381 1.00 84.50 423 LEU A N 1
ATOM 3280 C CA . LEU A 1 423 ? -13.495 12.404 5.164 1.00 84.50 423 LEU A CA 1
ATOM 3281 C C . LEU A 1 423 ? -13.861 13.049 6.510 1.00 84.50 423 LEU A C 1
ATOM 3283 O O . LEU A 1 423 ? -15.029 13.051 6.903 1.00 84.50 423 LEU A O 1
ATOM 3287 N N . PHE A 1 424 ? -12.888 13.692 7.163 1.00 89.00 424 PHE A N 1
ATOM 3288 C CA . PHE A 1 424 ? -13.098 14.428 8.409 1.00 89.00 424 PHE A CA 1
ATOM 3289 C C . PHE A 1 424 ? -14.139 15.545 8.241 1.00 89.00 424 PHE A C 1
ATOM 3291 O O . PHE A 1 424 ? -15.085 15.642 9.020 1.00 89.00 424 PHE A O 1
ATOM 3298 N N . LYS A 1 425 ? -14.039 16.343 7.166 1.00 88.94 425 LYS A N 1
ATOM 3299 C CA . LYS A 1 425 ? -15.000 17.419 6.851 1.00 88.94 425 LYS A CA 1
ATOM 3300 C C . LYS A 1 425 ? -16.420 16.909 6.582 1.00 88.94 425 LYS A C 1
ATOM 3302 O O . LYS A 1 425 ? -17.377 17.659 6.752 1.00 88.94 425 LYS A O 1
ATOM 3307 N N . GLN A 1 426 ? -16.577 15.650 6.175 1.00 88.44 426 GLN A N 1
ATOM 3308 C CA . GLN A 1 426 ? -17.886 15.005 6.010 1.00 88.44 426 GLN A CA 1
ATOM 3309 C C . GLN A 1 426 ? -18.473 14.485 7.337 1.00 88.44 426 GLN A C 1
ATOM 3311 O O . GLN A 1 426 ? -19.612 14.007 7.364 1.00 88.44 426 GLN A O 1
ATOM 3316 N N . GLY A 1 427 ? -17.727 14.607 8.441 1.00 89.62 427 GLY A N 1
ATOM 3317 C CA . GLY A 1 427 ? -18.100 14.102 9.760 1.00 89.62 427 GLY A CA 1
ATOM 3318 C C . GLY A 1 427 ? -17.856 12.603 9.934 1.00 89.62 427 GLY A C 1
ATOM 3319 O O . GLY A 1 427 ? -18.510 11.996 10.777 1.00 89.62 427 GLY A O 1
ATOM 3320 N N . ALA A 1 428 ? -16.978 12.008 9.121 1.00 91.00 428 ALA A N 1
ATOM 3321 C CA . ALA A 1 428 ? -16.602 10.596 9.154 1.00 91.00 428 ALA A CA 1
ATOM 3322 C C . ALA A 1 428 ? -15.137 10.420 9.608 1.00 91.00 428 ALA A C 1
ATOM 3324 O O . ALA A 1 428 ? -14.404 11.398 9.780 1.00 91.00 428 ALA A O 1
ATOM 3325 N N . GLY A 1 429 ? -14.699 9.173 9.809 1.00 91.81 429 GLY A N 1
ATOM 3326 C CA . GLY A 1 429 ? -13.358 8.885 10.321 1.00 91.81 429 GLY A CA 1
ATOM 3327 C C . GLY A 1 429 ? -13.164 9.474 11.720 1.00 91.81 429 GLY A C 1
ATOM 3328 O O . GLY A 1 429 ? -14.068 9.427 12.553 1.00 91.81 429 GLY A O 1
ATOM 3329 N N . SER A 1 430 ? -12.005 10.083 11.970 1.00 92.38 430 SER A N 1
ATOM 3330 C CA . SER A 1 430 ? -11.670 10.683 13.277 1.00 92.38 430 SER A CA 1
ATOM 3331 C C . SER A 1 430 ? -12.639 11.769 13.770 1.00 92.38 430 SER A C 1
ATOM 3333 O O . SER A 1 430 ? -12.728 11.984 14.975 1.00 92.38 430 SER A O 1
ATOM 3335 N N . ALA A 1 431 ? -13.435 12.392 12.890 1.00 93.19 431 ALA A N 1
ATOM 3336 C CA . ALA A 1 431 ? -14.459 13.365 13.292 1.00 93.19 431 ALA A CA 1
ATOM 3337 C C . ALA A 1 431 ? -15.586 12.754 14.145 1.00 93.19 431 ALA A C 1
ATOM 3339 O O . ALA A 1 431 ? -16.281 13.476 14.858 1.00 93.19 431 ALA A O 1
ATOM 3340 N N . LEU A 1 432 ? -15.792 11.432 14.072 1.00 93.38 432 LEU A N 1
ATOM 3341 C CA . LEU A 1 432 ? -16.809 10.745 14.871 1.00 93.38 432 LEU A CA 1
ATOM 3342 C C . LEU A 1 432 ? -16.505 10.785 16.371 1.00 93.38 432 LEU A C 1
ATOM 3344 O O . LEU A 1 432 ? -17.440 10.770 17.172 1.00 93.38 432 LEU A O 1
ATOM 3348 N N . MET A 1 433 ? -15.225 10.861 16.747 1.00 93.06 433 MET A N 1
ATOM 3349 C CA . MET A 1 433 ? -14.803 10.820 18.147 1.00 93.06 433 MET A CA 1
ATOM 3350 C C . MET A 1 433 ? -15.313 12.026 18.951 1.00 93.06 433 MET A C 1
ATOM 3352 O O . MET A 1 433 ? -15.717 11.862 20.099 1.00 93.06 433 MET A O 1
ATOM 3356 N N . ASP A 1 434 ? -15.402 13.205 18.328 1.00 90.62 434 ASP A N 1
ATOM 3357 C CA . ASP A 1 434 ? -15.913 14.426 18.971 1.00 90.62 434 ASP A CA 1
ATOM 3358 C C . ASP A 1 434 ? -17.452 14.461 19.050 1.00 90.62 434 ASP A C 1
ATOM 3360 O O . ASP A 1 434 ? -18.042 15.377 19.622 1.00 90.62 434 ASP A O 1
ATOM 3364 N N . ASN A 1 435 ? -18.149 13.471 18.474 1.00 91.12 435 ASN A N 1
ATOM 3365 C CA . ASN A 1 435 ? -19.610 13.421 18.450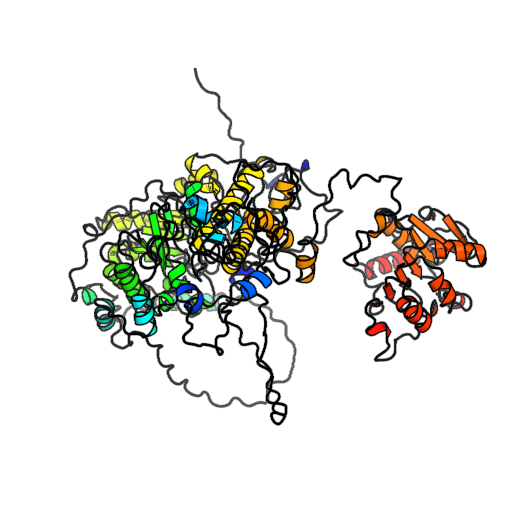 1.00 91.12 435 ASN A CA 1
ATOM 3366 C C . ASN A 1 435 ? -20.159 12.119 19.045 1.00 91.12 435 ASN A C 1
ATOM 3368 O O . ASN A 1 435 ? -20.850 11.348 18.373 1.00 91.12 435 ASN A O 1
ATOM 3372 N N . ALA A 1 436 ? -19.912 11.910 20.340 1.00 91.25 436 ALA A N 1
ATOM 3373 C CA . ALA A 1 436 ? -20.308 10.700 21.065 1.00 91.25 436 ALA A CA 1
ATOM 3374 C C . ALA A 1 436 ? -21.807 10.356 20.937 1.00 91.25 436 ALA A C 1
ATOM 3376 O O . ALA A 1 436 ? -22.171 9.188 20.838 1.00 91.25 436 ALA A O 1
ATOM 3377 N N . ARG A 1 437 ? -22.703 11.358 20.875 1.00 90.38 437 ARG A N 1
ATOM 3378 C CA . ARG A 1 437 ? -24.147 11.122 20.673 1.00 90.38 437 ARG A CA 1
ATOM 3379 C C . ARG A 1 437 ? -24.436 10.493 19.313 1.00 90.38 437 ARG A C 1
ATOM 3381 O O . ARG A 1 437 ? -25.252 9.582 19.216 1.00 90.38 437 ARG A O 1
ATOM 3388 N N . ARG A 1 438 ? -23.825 11.010 18.246 1.00 93.00 438 ARG A N 1
ATOM 3389 C CA . ARG A 1 438 ? -24.005 10.457 16.900 1.00 93.00 438 ARG A CA 1
ATOM 3390 C C . ARG A 1 438 ? -23.336 9.099 16.775 1.00 93.00 438 ARG A C 1
ATOM 3392 O O . ARG A 1 438 ? -23.911 8.209 16.161 1.00 93.00 438 ARG A O 1
ATOM 3399 N N . LEU A 1 439 ? -22.164 8.955 17.376 1.00 93.62 439 LEU A N 1
ATOM 3400 C CA . LEU A 1 439 ? -21.430 7.706 17.394 1.00 93.62 439 LEU A CA 1
ATOM 3401 C C . LEU A 1 439 ? -22.228 6.590 18.076 1.00 93.62 439 LEU A C 1
ATOM 3403 O O . LEU A 1 439 ? -22.419 5.547 17.464 1.00 93.62 439 LEU A O 1
ATOM 3407 N N . GLY A 1 440 ? -22.815 6.842 19.249 1.00 93.94 440 GLY A N 1
ATOM 3408 C CA . GLY A 1 440 ? -23.673 5.862 19.919 1.00 93.94 440 GLY A CA 1
ATOM 3409 C C . GLY A 1 440 ? -24.864 5.414 19.069 1.00 93.94 440 GLY A C 1
ATOM 3410 O O . GLY A 1 440 ? -25.153 4.225 18.986 1.00 93.94 440 GLY A O 1
ATOM 3411 N N . LYS A 1 441 ? -25.501 6.339 18.338 1.00 93.56 441 LYS A N 1
ATOM 3412 C CA . LYS A 1 441 ? -26.562 6.006 17.366 1.00 93.56 441 LYS A CA 1
ATOM 3413 C C . LYS A 1 441 ? -26.056 5.120 16.220 1.00 93.56 441 LYS A C 1
ATOM 3415 O O . LYS A 1 441 ? -26.770 4.245 15.749 1.00 93.56 441 LYS A O 1
ATOM 3420 N N . ILE A 1 442 ? -24.837 5.353 15.738 1.00 95.44 442 ILE A N 1
ATOM 3421 C CA . ILE A 1 442 ? -24.240 4.525 14.686 1.00 95.44 442 ILE A CA 1
ATOM 3422 C C . ILE A 1 442 ? -23.927 3.132 15.236 1.00 95.44 442 ILE A C 1
ATOM 3424 O O . ILE A 1 442 ? -24.384 2.153 14.656 1.00 95.44 442 ILE A O 1
ATOM 3428 N N . CYS A 1 443 ? -23.210 3.042 16.359 1.00 95.75 443 CYS A N 1
ATOM 3429 C CA . CYS A 1 443 ? -22.802 1.770 16.948 1.00 95.75 443 CYS A CA 1
ATOM 3430 C C . CYS A 1 443 ? -24.010 0.906 17.324 1.00 95.75 443 CYS A C 1
ATOM 3432 O O . CYS A 1 443 ? -24.088 -0.226 16.869 1.00 95.75 443 CYS A O 1
ATOM 3434 N N . VAL A 1 444 ? -24.996 1.449 18.049 1.00 93.88 444 VAL A N 1
ATOM 3435 C CA . VAL A 1 444 ? -26.203 0.697 18.437 1.00 93.88 444 VAL A CA 1
ATOM 3436 C C . VAL A 1 444 ? -26.993 0.237 17.210 1.00 93.88 444 VAL A C 1
ATOM 3438 O O . VAL A 1 444 ? -27.422 -0.913 17.151 1.00 93.88 444 VAL A O 1
ATOM 3441 N N . GLY A 1 445 ? -27.182 1.114 16.219 1.00 93.81 445 GLY A N 1
ATOM 3442 C CA . GLY A 1 445 ? -27.913 0.770 15.001 1.00 93.81 445 GLY A CA 1
ATOM 3443 C C . GLY A 1 445 ? -27.209 -0.305 14.175 1.00 93.81 445 GLY A C 1
ATOM 3444 O O . GLY A 1 445 ? -27.842 -1.275 13.775 1.00 93.81 445 GLY A O 1
ATOM 3445 N N . MET A 1 446 ? -25.898 -0.170 13.954 1.00 96.12 446 MET A N 1
ATOM 3446 C CA . MET A 1 446 ? -25.114 -1.168 13.220 1.00 96.12 446 MET A CA 1
ATOM 3447 C C . MET A 1 446 ? -25.047 -2.492 13.974 1.00 96.12 446 MET A C 1
ATOM 3449 O O . MET A 1 446 ? -25.254 -3.531 13.365 1.00 96.12 446 MET A O 1
ATOM 3453 N N . ASN A 1 447 ? -24.814 -2.456 15.288 1.00 93.31 447 ASN A N 1
ATOM 3454 C CA . ASN A 1 447 ? -24.757 -3.646 16.130 1.00 93.31 447 ASN A CA 1
ATOM 3455 C C . ASN A 1 447 ? -26.023 -4.502 15.978 1.00 93.31 447 ASN A C 1
ATOM 3457 O O . ASN A 1 447 ? -25.936 -5.712 15.828 1.00 93.31 447 ASN A O 1
ATOM 3461 N N . ARG A 1 448 ? -27.196 -3.858 15.948 1.00 91.00 448 ARG A N 1
ATOM 3462 C CA . ARG A 1 448 ? -28.480 -4.538 15.739 1.00 91.00 448 ARG A CA 1
ATOM 3463 C C . ARG A 1 448 ? -28.690 -4.994 14.297 1.00 91.00 448 ARG A C 1
ATOM 3465 O O . ARG A 1 448 ? -29.133 -6.113 14.085 1.00 91.00 448 ARG A O 1
ATOM 3472 N N . ALA A 1 449 ? -28.345 -4.157 13.318 1.00 93.50 449 ALA A N 1
ATOM 3473 C CA . ALA A 1 449 ? -28.459 -4.497 11.898 1.00 93.50 449 ALA A CA 1
ATOM 3474 C C . ALA A 1 449 ? -27.592 -5.703 11.492 1.00 93.50 449 ALA A C 1
ATOM 3476 O O . ALA A 1 449 ? -27.931 -6.412 10.551 1.00 93.50 449 ALA A O 1
ATOM 3477 N N . LEU A 1 450 ? -26.472 -5.914 12.188 1.00 93.69 450 LEU A N 1
ATOM 3478 C CA . LEU A 1 450 ? -25.543 -7.020 11.959 1.00 93.69 450 LEU A CA 1
ATOM 3479 C C . LEU A 1 450 ? -25.992 -8.345 12.591 1.00 93.69 450 LEU A C 1
ATOM 3481 O O . LEU A 1 450 ? -25.456 -9.393 12.229 1.00 93.69 450 LEU A O 1
ATOM 3485 N N . GLY A 1 451 ? -26.945 -8.310 13.527 1.00 90.69 451 GLY A N 1
ATOM 3486 C CA . GLY A 1 451 ? -27.383 -9.486 14.275 1.00 90.69 451 GLY A CA 1
ATOM 3487 C C . GLY A 1 451 ? -26.215 -10.176 14.986 1.00 90.69 451 GLY A C 1
ATOM 3488 O O . GLY A 1 451 ? -25.544 -9.584 15.833 1.00 90.69 451 GLY A O 1
ATOM 3489 N N . GLU A 1 452 ? -25.958 -11.431 14.620 1.00 89.56 452 GLU A N 1
ATOM 3490 C CA . GLU A 1 4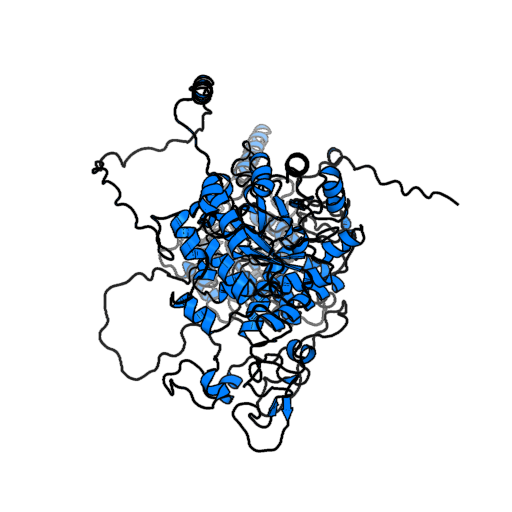52 ? -24.883 -12.245 15.197 1.00 89.56 452 GLU A CA 1
ATOM 3491 C C . GLU A 1 452 ? -23.475 -11.769 14.807 1.00 89.56 452 GLU A C 1
ATOM 3493 O O . GLU A 1 452 ? -22.521 -12.092 15.516 1.00 89.56 452 GLU A O 1
ATOM 3498 N N . ILE A 1 453 ? -23.321 -11.005 13.713 1.00 94.06 453 ILE A N 1
ATOM 3499 C CA . ILE A 1 453 ? -22.009 -10.555 13.231 1.00 94.06 453 ILE A CA 1
ATOM 3500 C C . ILE A 1 453 ? -21.434 -9.501 14.205 1.00 94.06 453 ILE A C 1
ATOM 3502 O O . ILE A 1 453 ? -22.030 -8.441 14.425 1.00 94.06 453 ILE A O 1
ATOM 3506 N N . PRO A 1 454 ? -20.256 -9.749 14.806 1.00 94.94 454 PRO A N 1
ATOM 3507 C CA . PRO A 1 454 ? -19.581 -8.824 15.712 1.00 94.94 454 PRO A CA 1
ATOM 3508 C C . PRO A 1 454 ? -19.324 -7.446 15.096 1.00 94.94 454 PRO A C 1
ATOM 3510 O O . PRO A 1 454 ? -18.951 -7.327 13.932 1.00 94.94 454 PRO A O 1
ATOM 3513 N N . LEU A 1 455 ? -19.486 -6.400 15.911 1.00 96.75 455 LEU A N 1
ATOM 3514 C CA . LEU A 1 455 ? -19.195 -5.017 15.541 1.00 96.75 455 LEU A CA 1
ATOM 3515 C C . LEU A 1 455 ? -17.934 -4.612 16.290 1.00 96.75 455 LEU A C 1
ATOM 3517 O O . LEU A 1 455 ? -17.921 -4.661 17.518 1.00 96.75 455 LEU A O 1
ATOM 3521 N N . THR A 1 456 ? -16.898 -4.201 15.580 1.00 97.56 456 THR A N 1
ATOM 3522 C CA . THR A 1 456 ? -15.644 -3.731 16.166 1.00 97.56 456 THR A CA 1
ATOM 3523 C C . THR A 1 456 ? -15.434 -2.258 15.861 1.00 97.56 456 THR A C 1
ATOM 3525 O O . THR A 1 456 ? -16.136 -1.648 15.047 1.00 97.56 456 THR A O 1
ATOM 3528 N N . VAL A 1 457 ? -14.493 -1.649 16.572 1.00 98.00 457 VAL A N 1
ATOM 3529 C CA . VAL A 1 457 ? -14.199 -0.228 16.430 1.00 98.00 457 VAL A CA 1
ATOM 3530 C C . VAL A 1 457 ? -12.701 0.033 16.354 1.00 98.00 457 VAL A C 1
ATOM 3532 O O . VAL A 1 457 ? -11.955 -0.357 17.251 1.00 98.00 457 VAL A O 1
ATOM 3535 N N . LYS A 1 458 ? -12.266 0.797 15.344 1.00 98.19 458 LYS A N 1
ATOM 3536 C CA . LYS A 1 458 ? -10.888 1.292 15.242 1.00 98.19 458 LYS A CA 1
ATOM 3537 C C . LYS A 1 458 ? -10.831 2.811 15.369 1.00 98.19 458 LYS A C 1
ATOM 3539 O O . LYS A 1 458 ? -11.363 3.534 14.525 1.00 98.19 458 LYS A O 1
ATOM 3544 N N . PHE A 1 459 ? -10.127 3.310 16.381 1.00 97.25 459 PHE A N 1
ATOM 3545 C CA . PHE A 1 459 ? -10.045 4.740 16.701 1.00 97.25 459 PHE A CA 1
ATOM 3546 C C . PHE A 1 459 ? -8.622 5.189 17.065 1.00 97.25 459 PHE A C 1
ATOM 3548 O O . PHE A 1 459 ? -7.673 4.405 17.056 1.00 97.25 459 PHE A O 1
ATOM 3555 N N . ARG A 1 460 ? -8.472 6.496 17.289 1.00 96.50 460 ARG A N 1
ATOM 3556 C CA . ARG A 1 460 ? -7.234 7.190 17.681 1.00 96.50 460 ARG A CA 1
ATOM 3557 C C . ARG A 1 460 ? -7.315 7.639 19.142 1.00 96.50 460 ARG A C 1
ATOM 3559 O O . ARG A 1 460 ? -8.350 7.465 19.775 1.00 96.50 460 ARG A O 1
ATOM 3566 N N . THR A 1 461 ? -6.267 8.255 19.686 1.00 96.12 461 THR A N 1
ATOM 3567 C CA . THR A 1 461 ? -6.319 8.809 21.058 1.00 96.12 461 THR A CA 1
ATOM 3568 C C . THR A 1 461 ? -7.326 9.960 21.188 1.00 96.12 461 THR A C 1
ATOM 3570 O O . THR A 1 461 ? -7.949 10.137 22.235 1.00 96.12 461 THR A O 1
ATOM 3573 N N . GLY A 1 462 ? -7.540 10.710 20.105 1.00 94.19 462 GLY A N 1
ATOM 3574 C CA . GLY A 1 462 ? -8.474 11.828 19.998 1.00 94.19 462 GLY A CA 1
ATOM 3575 C C . GLY A 1 462 ? -8.227 12.640 18.726 1.00 94.19 462 GLY A C 1
ATOM 3576 O O . GLY A 1 462 ? -7.388 12.277 17.895 1.00 94.19 462 GLY A O 1
ATOM 3577 N N . VAL A 1 463 ? -8.942 13.754 18.561 1.00 91.06 463 VAL A N 1
ATOM 3578 C CA . VAL A 1 463 ? -8.719 14.673 17.432 1.00 91.06 463 VAL A CA 1
ATOM 3579 C C . VAL A 1 463 ? -7.514 15.585 17.684 1.00 91.06 463 VAL A C 1
ATOM 3581 O O . VAL A 1 463 ? -6.663 15.719 16.801 1.00 91.06 463 VAL A O 1
ATOM 3584 N N . ALA A 1 464 ? -7.409 16.163 18.883 1.00 88.75 464 ALA A N 1
ATOM 3585 C CA . ALA A 1 464 ? -6.340 17.086 19.263 1.00 88.75 464 ALA A CA 1
ATOM 3586 C C . ALA A 1 464 ? -5.234 16.413 20.094 1.00 88.75 464 ALA A C 1
ATOM 3588 O O . ALA A 1 464 ? -5.499 15.472 20.840 1.00 88.75 464 ALA A O 1
ATOM 3589 N N . ASN A 1 465 ? -3.999 16.914 19.982 1.00 83.00 465 ASN A N 1
ATOM 3590 C CA . ASN A 1 465 ? -2.819 16.334 20.644 1.00 83.00 465 ASN A CA 1
ATOM 3591 C C . ASN A 1 465 ? -2.919 16.322 22.175 1.00 83.00 465 ASN A C 1
ATOM 3593 O O . ASN A 1 465 ? -2.613 15.311 22.796 1.00 83.00 465 ASN A O 1
ATOM 3597 N N . ASN A 1 466 ? -3.381 17.423 22.769 1.00 84.75 466 ASN A N 1
ATOM 3598 C CA . ASN A 1 466 ? -3.384 17.618 24.223 1.00 84.75 466 ASN A CA 1
ATOM 3599 C C . ASN A 1 466 ? -4.744 17.311 24.865 1.00 84.75 466 ASN A C 1
ATOM 3601 O O . ASN A 1 466 ? -4.968 17.622 26.029 1.00 84.75 466 ASN A O 1
ATOM 3605 N N . HIS A 1 467 ? -5.671 16.719 24.111 1.00 90.69 467 HIS A N 1
ATOM 3606 C CA . HIS A 1 467 ? -7.012 16.418 24.599 1.00 90.69 467 HIS A CA 1
ATOM 3607 C C . HIS A 1 467 ? -7.430 14.999 24.184 1.00 90.69 467 HIS A C 1
ATOM 3609 O O . HIS A 1 467 ? -8.312 14.819 23.334 1.00 90.69 467 HIS A O 1
ATOM 3615 N N . PRO A 1 468 ? -6.769 13.962 24.730 1.00 93.31 468 PRO A N 1
ATOM 3616 C CA . PRO A 1 468 ? -7.050 12.591 24.349 1.00 93.31 468 PRO A CA 1
ATOM 3617 C C . PRO A 1 468 ? -8.358 12.127 25.014 1.00 93.31 468 PRO A C 1
ATOM 3619 O O . PRO A 1 468 ? -8.534 12.235 26.225 1.00 93.31 468 PRO A O 1
ATOM 3622 N N . ILE A 1 469 ? -9.296 11.602 24.228 1.00 95.75 469 ILE A N 1
ATOM 3623 C CA . ILE A 1 469 ? -10.673 11.282 24.658 1.00 95.75 469 ILE A CA 1
ATOM 3624 C C . ILE A 1 469 ? -11.015 9.792 24.585 1.00 95.75 469 ILE A C 1
ATOM 3626 O O . ILE A 1 469 ? -12.076 9.396 25.057 1.00 95.75 469 ILE A O 1
ATOM 3630 N N . ALA A 1 470 ? -10.127 8.958 24.039 1.00 96.81 470 ALA A N 1
ATOM 3631 C CA . ALA A 1 470 ? -10.341 7.518 23.884 1.00 96.81 470 ALA A CA 1
ATOM 3632 C C . ALA A 1 470 ? -10.782 6.831 25.189 1.00 96.81 470 ALA A C 1
ATOM 3634 O O . ALA A 1 470 ? -11.821 6.176 25.207 1.00 96.81 470 ALA A O 1
ATOM 3635 N N . HIS A 1 471 ? -10.065 7.067 26.294 1.00 96.69 471 HIS A N 1
ATOM 3636 C CA . HIS A 1 471 ? -10.404 6.523 27.618 1.00 96.69 471 HIS A CA 1
ATOM 3637 C C . HIS A 1 471 ? -11.831 6.858 28.095 1.00 96.69 471 HIS A C 1
ATOM 3639 O O . HIS A 1 471 ? -12.417 6.085 28.838 1.00 96.69 471 HIS A O 1
ATOM 3645 N N . LYS A 1 472 ? -12.423 7.976 27.646 1.00 96.00 472 LYS A N 1
ATOM 3646 C CA . LYS A 1 472 ? -13.805 8.359 27.990 1.00 96.00 472 LYS A CA 1
ATOM 3647 C C . LYS A 1 472 ? -14.850 7.629 27.138 1.00 96.00 472 LYS A C 1
ATOM 3649 O O . LYS A 1 472 ? -15.993 7.483 27.558 1.00 96.00 472 LYS A O 1
ATOM 3654 N N . LEU A 1 473 ? -14.487 7.210 25.924 1.00 96.38 473 LEU A N 1
ATOM 3655 C CA . LEU A 1 473 ? -15.389 6.520 24.995 1.00 96.38 473 LEU A CA 1
ATOM 3656 C C . LEU A 1 473 ? -15.394 5.001 25.200 1.00 96.38 473 LEU A C 1
ATOM 3658 O O . LEU A 1 473 ? -16.415 4.367 24.951 1.00 96.38 473 LEU A O 1
ATOM 3662 N N . ILE A 1 474 ? -14.282 4.428 25.665 1.00 96.75 474 ILE A N 1
ATOM 3663 C CA . ILE A 1 474 ? -14.100 2.982 25.865 1.00 96.75 474 ILE A CA 1
ATOM 3664 C C . ILE A 1 474 ? -15.212 2.333 26.705 1.00 96.75 474 ILE A C 1
ATOM 3666 O O . ILE A 1 474 ? -15.824 1.389 26.197 1.00 96.75 474 ILE A O 1
ATOM 3670 N N . PRO A 1 475 ? -15.576 2.852 27.897 1.00 94.94 475 PRO A N 1
ATOM 3671 C CA . PRO A 1 475 ? -16.668 2.273 28.680 1.00 94.94 475 PRO A CA 1
ATOM 3672 C C . PRO A 1 475 ? -18.000 2.274 27.924 1.00 94.94 475 PRO A C 1
ATOM 3674 O O . PRO A 1 475 ? -18.789 1.346 28.040 1.00 94.94 475 PRO A O 1
ATOM 3677 N N . ARG A 1 476 ? -18.244 3.287 27.084 1.00 94.44 476 ARG A N 1
ATOM 3678 C CA . ARG A 1 476 ? -19.479 3.395 26.295 1.00 94.44 476 ARG A CA 1
ATOM 3679 C C . ARG A 1 476 ? -19.508 2.396 25.146 1.00 94.44 476 ARG A C 1
ATOM 3681 O O . ARG A 1 476 ? -20.544 1.784 24.901 1.00 94.44 476 ARG A O 1
ATOM 3688 N N . PHE A 1 477 ? -18.380 2.198 24.460 1.00 94.62 477 PHE A N 1
ATOM 3689 C CA . PHE A 1 477 ? -18.260 1.164 23.431 1.00 94.62 477 PHE A CA 1
ATOM 3690 C C . PHE A 1 477 ? -18.561 -0.224 24.000 1.00 94.62 477 PHE A C 1
ATOM 3692 O O . PHE A 1 477 ? -19.337 -0.958 23.392 1.00 94.62 477 PHE A O 1
ATOM 3699 N N . ALA A 1 478 ? -17.978 -0.550 25.155 1.00 89.44 478 ALA A N 1
ATOM 3700 C CA . ALA A 1 478 ? -18.161 -1.833 25.822 1.00 89.44 478 ALA A CA 1
ATOM 3701 C C . ALA A 1 478 ? -19.584 -1.999 26.384 1.00 89.44 478 ALA A C 1
ATOM 3703 O O . ALA A 1 478 ? -20.291 -2.934 26.013 1.00 89.44 478 ALA A O 1
ATOM 3704 N N . ASN A 1 479 ? -20.019 -1.061 27.228 1.00 88.62 479 ASN A N 1
ATOM 3705 C CA . ASN A 1 479 ? -21.165 -1.260 28.116 1.00 88.62 479 ASN A CA 1
ATOM 3706 C C . ASN A 1 479 ? -22.489 -0.771 27.512 1.00 88.62 479 ASN A C 1
ATOM 3708 O O . ASN A 1 479 ? -23.539 -1.337 27.797 1.00 88.62 479 ASN A O 1
ATOM 3712 N N . GLU A 1 480 ? -22.466 0.279 26.681 1.00 88.56 480 GLU A N 1
ATOM 3713 C CA . GLU A 1 480 ? -23.689 0.900 26.143 1.00 88.56 480 GLU A CA 1
ATOM 3714 C C . GLU A 1 480 ? -23.952 0.536 24.678 1.00 88.56 480 GLU A C 1
ATOM 3716 O O . GLU A 1 480 ? -25.102 0.415 24.255 1.00 88.56 480 GLU A O 1
ATOM 3721 N N . TRP A 1 481 ? -22.899 0.459 23.861 1.00 91.56 481 TRP A N 1
ATOM 3722 C CA . TRP A 1 481 ? -23.033 0.425 22.402 1.00 91.56 481 TRP A CA 1
ATOM 3723 C C . TRP A 1 481 ? -22.778 -0.951 21.782 1.00 91.56 481 TRP A C 1
ATOM 3725 O O . TRP A 1 481 ? -23.079 -1.139 20.601 1.00 91.56 481 TRP A O 1
ATOM 3735 N N . GLY A 1 482 ? -22.277 -1.909 22.568 1.00 88.38 482 GLY A N 1
ATOM 3736 C CA . GLY A 1 482 ? -22.146 -3.314 22.177 1.00 88.38 482 GLY A CA 1
ATOM 3737 C C . GLY A 1 482 ? -20.997 -3.602 21.207 1.00 88.38 482 GLY A C 1
ATOM 3738 O O . GLY A 1 482 ? -21.124 -4.483 20.351 1.00 88.38 482 GLY A O 1
ATOM 3739 N N . ALA A 1 483 ? -19.891 -2.859 21.300 1.00 93.25 483 ALA A N 1
ATOM 3740 C CA . ALA A 1 483 ? -18.680 -3.171 20.550 1.00 93.25 483 ALA A CA 1
ATOM 3741 C C . ALA A 1 483 ? -18.047 -4.468 21.078 1.00 93.25 483 ALA A C 1
ATOM 3743 O O . ALA A 1 483 ? -17.803 -4.619 22.271 1.00 93.25 483 ALA A O 1
ATOM 3744 N N . SER A 1 484 ? -17.765 -5.398 20.172 1.00 93.94 484 SER A N 1
ATOM 3745 C CA . SER A 1 484 ? -17.270 -6.743 20.475 1.00 93.94 484 SER A CA 1
ATOM 3746 C C . SER A 1 484 ? -15.741 -6.841 20.497 1.00 93.94 484 SER A C 1
ATOM 3748 O O . SER A 1 484 ? -15.217 -7.814 21.023 1.00 93.94 484 SER A O 1
ATOM 3750 N N . ALA A 1 485 ? -15.033 -5.862 19.925 1.00 95.44 485 ALA A N 1
ATOM 3751 C CA . ALA A 1 485 ? -13.584 -5.690 20.039 1.00 95.44 485 ALA A CA 1
ATOM 3752 C C . ALA A 1 485 ? -13.191 -4.243 19.700 1.00 95.44 485 ALA A C 1
ATOM 3754 O O . ALA A 1 485 ? -13.946 -3.515 19.041 1.00 95.44 485 ALA A O 1
ATOM 3755 N N . MET A 1 486 ? -12.000 -3.828 20.129 1.00 96.69 486 MET A N 1
ATOM 3756 C CA . MET A 1 486 ? -11.487 -2.472 19.933 1.00 96.69 486 MET A CA 1
ATOM 3757 C C . MET A 1 486 ? -10.066 -2.479 19.370 1.00 96.69 486 MET A C 1
ATOM 3759 O O . MET A 1 486 ? -9.258 -3.355 19.666 1.00 96.69 486 MET A O 1
ATOM 3763 N N . THR A 1 487 ? -9.721 -1.469 18.576 1.00 98.06 487 THR A N 1
ATOM 3764 C CA . THR A 1 487 ? -8.336 -1.199 18.183 1.00 98.06 487 THR A CA 1
ATOM 3765 C C . THR A 1 487 ? -8.011 0.278 18.346 1.00 98.06 487 THR A C 1
ATOM 3767 O O . THR A 1 487 ? -8.646 1.137 17.727 1.00 98.06 487 THR A O 1
ATOM 3770 N N . LEU A 1 488 ? -6.983 0.577 19.138 1.00 98.06 488 LEU A N 1
ATOM 3771 C CA . LEU A 1 488 ? -6.557 1.940 19.441 1.00 98.06 488 LEU A CA 1
ATOM 3772 C C . LEU A 1 488 ? -5.216 2.247 18.776 1.00 98.06 488 LEU A C 1
ATOM 3774 O O . LEU A 1 488 ? -4.192 1.646 19.084 1.00 98.06 488 LEU A O 1
ATOM 3778 N N . HIS A 1 489 ? -5.214 3.227 17.875 1.00 97.25 489 HIS A N 1
ATOM 3779 C CA . HIS A 1 489 ? -3.981 3.822 17.372 1.00 97.25 489 HIS A CA 1
ATOM 3780 C C . HIS A 1 489 ? -3.466 4.858 18.375 1.00 97.25 489 HIS A C 1
ATOM 3782 O O . HIS A 1 489 ? -4.168 5.829 18.660 1.00 97.25 489 HIS A O 1
ATOM 3788 N N . GLY A 1 490 ? -2.233 4.685 18.861 1.00 95.69 490 GLY A N 1
ATOM 3789 C CA . GLY A 1 490 ? -1.585 5.543 19.869 1.00 95.69 490 GLY A CA 1
ATOM 3790 C C . GLY A 1 490 ? -1.246 6.968 19.411 1.00 95.69 490 GLY A C 1
ATOM 3791 O O . GLY A 1 490 ? -0.373 7.609 19.975 1.00 95.69 490 GLY A O 1
ATOM 3792 N N . ARG A 1 491 ? -1.895 7.491 18.369 1.00 93.94 491 ARG A N 1
ATOM 3793 C CA . ARG A 1 491 ? -1.742 8.881 17.924 1.00 93.94 491 ARG A CA 1
ATOM 3794 C C . ARG A 1 491 ? -3.088 9.579 17.882 1.00 93.94 491 ARG A C 1
ATOM 3796 O O . ARG A 1 491 ? -4.101 8.959 17.567 1.00 93.94 491 ARG A O 1
ATOM 3803 N N . SER A 1 492 ? -3.080 10.887 18.089 1.00 93.88 492 SER A N 1
ATOM 3804 C CA . SER A 1 492 ? -4.202 11.764 17.778 1.00 93.88 492 SER A CA 1
ATOM 3805 C C . SER A 1 492 ? -4.349 11.910 16.260 1.00 93.88 492 SER A C 1
ATOM 3807 O O . SER A 1 492 ? -3.472 11.524 15.475 1.00 93.88 492 SER A O 1
ATOM 3809 N N . ARG A 1 493 ? -5.458 12.490 15.803 1.00 90.75 493 ARG A N 1
ATOM 3810 C CA . ARG A 1 493 ? -5.609 12.893 14.401 1.00 90.75 493 ARG A CA 1
ATOM 3811 C C . ARG A 1 493 ? -4.551 13.929 14.001 1.00 90.75 493 ARG A C 1
ATOM 3813 O O . ARG A 1 493 ? -3.922 13.757 12.960 1.00 90.75 493 ARG A O 1
ATOM 3820 N N . GLN A 1 494 ? -4.386 14.988 14.799 1.00 87.31 494 GLN A N 1
ATOM 3821 C CA . GLN A 1 494 ? -3.457 16.097 14.535 1.00 87.31 494 GLN A CA 1
ATOM 3822 C C . GLN A 1 494 ? -2.001 15.641 14.425 1.00 87.31 494 GLN A C 1
ATOM 3824 O O . GLN A 1 494 ? -1.274 16.159 13.587 1.00 87.31 494 GLN A O 1
ATOM 3829 N N . GLN A 1 495 ? -1.596 14.645 15.215 1.00 81.75 495 GLN A N 1
ATOM 3830 C CA . GLN A 1 495 ? -0.260 14.053 15.148 1.00 81.75 495 GLN A CA 1
ATOM 3831 C C . GLN A 1 495 ? 0.038 13.407 13.796 1.00 81.75 495 GLN A C 1
ATOM 3833 O O . GLN A 1 495 ? 1.212 13.238 13.483 1.00 81.75 495 GLN A O 1
ATOM 3838 N N . ARG A 1 496 ? -0.990 12.999 13.034 1.00 79.81 496 ARG A N 1
ATOM 3839 C CA . ARG A 1 496 ? -0.860 12.200 11.806 1.00 79.81 496 ARG A CA 1
ATOM 3840 C C . ARG A 1 496 ? 0.182 11.091 11.970 1.00 79.81 496 ARG A C 1
ATOM 3842 O O . ARG A 1 496 ? -0.151 10.109 12.645 1.00 79.81 496 ARG A O 1
ATOM 3849 N N . TYR A 1 497 ? 1.384 11.248 11.401 1.00 68.56 497 TYR A N 1
ATOM 3850 C CA . TYR A 1 497 ? 2.536 10.359 11.585 1.00 68.56 497 TYR A CA 1
ATOM 3851 C C . TYR A 1 497 ? 3.810 11.052 12.107 1.00 68.56 497 TYR A C 1
ATOM 3853 O O . TYR A 1 497 ? 4.828 10.383 12.254 1.00 68.56 497 TYR A O 1
ATOM 3861 N N . THR A 1 498 ? 3.738 12.338 12.460 1.00 65.00 498 THR A N 1
ATOM 3862 C CA . THR A 1 498 ? 4.876 13.187 12.881 1.00 65.00 498 THR A CA 1
ATOM 3863 C C . THR A 1 498 ? 5.527 12.800 14.212 1.00 65.00 498 THR A C 1
ATOM 3865 O O . THR A 1 498 ? 6.679 13.139 14.466 1.00 65.00 498 THR A O 1
ATOM 3868 N N . LYS A 1 499 ? 4.796 12.108 15.094 1.00 78.12 499 LYS A N 1
ATOM 3869 C CA . LYS A 1 499 ? 5.270 11.668 16.421 1.00 78.12 499 LYS A CA 1
ATOM 3870 C C . LYS A 1 499 ? 5.207 10.155 16.546 1.00 78.12 499 LYS A C 1
ATOM 3872 O O . LYS A 1 499 ? 4.486 9.527 15.779 1.00 78.12 499 LYS A O 1
ATOM 3877 N N . LEU A 1 500 ? 5.897 9.563 17.514 1.00 87.44 500 LEU A N 1
ATOM 3878 C CA . LEU A 1 500 ? 5.725 8.146 17.856 1.00 87.44 500 LEU A CA 1
ATOM 3879 C C . LEU A 1 500 ? 4.336 7.882 18.458 1.00 87.44 500 LEU A C 1
ATOM 3881 O O . LEU A 1 500 ? 3.682 8.800 18.962 1.00 87.44 500 LEU A O 1
ATOM 3885 N N . ALA A 1 501 ? 3.866 6.641 18.352 1.00 91.81 501 ALA A N 1
ATOM 3886 C CA . ALA A 1 501 ? 2.658 6.192 19.033 1.00 91.81 501 ALA A CA 1
ATOM 3887 C C . ALA A 1 501 ? 2.855 6.160 20.562 1.00 91.81 501 ALA A C 1
ATOM 3889 O O . ALA A 1 501 ? 3.870 5.686 21.060 1.00 91.81 501 ALA A O 1
ATOM 3890 N N . ASP A 1 502 ? 1.867 6.662 21.297 1.00 95.19 502 ASP A N 1
ATOM 3891 C CA . ASP A 1 502 ? 1.831 6.704 22.757 1.00 95.19 502 ASP A CA 1
ATOM 3892 C C . ASP A 1 502 ? 1.245 5.402 23.323 1.00 95.19 502 ASP A C 1
ATOM 3894 O O . ASP A 1 502 ? 0.032 5.253 23.517 1.00 95.19 502 ASP A O 1
ATOM 3898 N N . TRP A 1 503 ? 2.128 4.435 23.560 1.00 96.44 503 TRP A N 1
ATOM 3899 C CA . TRP A 1 503 ? 1.783 3.132 24.125 1.00 96.44 503 TRP A CA 1
ATOM 3900 C C . TRP A 1 503 ? 1.457 3.174 25.621 1.00 96.44 503 TRP A C 1
ATOM 3902 O O . TRP A 1 503 ? 0.653 2.369 26.097 1.00 96.44 503 TRP A O 1
ATOM 3912 N N . ALA A 1 504 ? 1.971 4.165 26.354 1.00 96.75 504 ALA A N 1
ATOM 3913 C CA . ALA A 1 504 ? 1.591 4.395 27.746 1.00 96.75 504 ALA A CA 1
ATOM 3914 C C . ALA A 1 504 ? 0.119 4.830 27.853 1.00 96.75 504 ALA A C 1
ATOM 3916 O O . ALA A 1 504 ? -0.623 4.374 28.726 1.00 96.75 504 ALA A O 1
ATOM 3917 N N . TYR A 1 505 ? -0.356 5.659 26.923 1.00 97.12 505 TYR A N 1
ATOM 3918 C CA . TYR A 1 505 ? -1.770 6.004 26.851 1.00 97.12 505 TYR A CA 1
ATOM 3919 C C . TYR A 1 505 ? -2.648 4.831 26.387 1.00 97.12 505 TYR A C 1
ATOM 3921 O O . TYR A 1 505 ? -3.783 4.693 26.857 1.00 97.12 505 TYR A O 1
ATOM 3929 N N . ILE A 1 506 ? -2.136 3.958 25.508 1.00 98.19 506 ILE A N 1
ATOM 3930 C CA . ILE A 1 506 ? -2.811 2.692 25.176 1.00 98.19 506 ILE A CA 1
ATOM 3931 C C . ILE A 1 506 ? -2.981 1.845 26.440 1.00 98.19 506 ILE A C 1
ATOM 3933 O O . ILE A 1 506 ? -4.100 1.409 26.701 1.00 98.19 506 ILE A O 1
ATOM 3937 N N . ARG A 1 507 ? -1.935 1.697 27.266 1.00 98.31 507 ARG A N 1
ATOM 3938 C CA . ARG A 1 507 ? -2.018 0.985 28.551 1.00 98.31 507 ARG A CA 1
ATOM 3939 C C . ARG A 1 507 ? -3.139 1.524 29.437 1.00 98.31 507 ARG A C 1
ATOM 3941 O O . ARG A 1 507 ? -4.006 0.765 29.856 1.00 98.31 507 ARG A O 1
ATOM 3948 N N . LYS A 1 508 ? -3.188 2.846 29.633 1.00 98.12 508 LYS A N 1
ATOM 3949 C CA . LYS A 1 508 ? -4.269 3.501 30.391 1.00 98.12 508 LYS A CA 1
ATOM 3950 C C . LYS A 1 508 ? -5.656 3.136 29.848 1.00 98.12 508 LYS A C 1
ATOM 3952 O O . LYS A 1 508 ? -6.593 2.930 30.611 1.00 98.12 508 LYS A O 1
ATOM 3957 N N . CYS A 1 509 ? -5.808 3.090 28.527 1.00 98.12 509 CYS A N 1
ATOM 3958 C CA . CYS A 1 509 ? -7.067 2.727 27.880 1.00 98.12 509 CYS A CA 1
ATOM 3959 C C . CYS A 1 509 ? -7.437 1.247 28.079 1.00 98.12 509 CYS A C 1
ATOM 3961 O O . CYS A 1 509 ? -8.621 0.944 28.226 1.00 98.12 509 CYS A O 1
ATOM 3963 N N . VAL A 1 510 ? -6.449 0.347 28.101 1.00 97.94 510 VAL A N 1
ATOM 3964 C CA . VAL A 1 510 ? -6.645 -1.071 28.438 1.00 97.94 510 VAL A CA 1
ATOM 3965 C C . VAL A 1 510 ? -7.138 -1.205 29.874 1.00 97.94 510 VAL A C 1
ATOM 3967 O O . VAL A 1 510 ? -8.164 -1.845 30.086 1.00 97.94 510 VAL A O 1
ATOM 3970 N N . ASP A 1 511 ? -6.477 -0.558 30.836 1.00 97.88 511 ASP A N 1
ATOM 3971 C CA . ASP A 1 511 ? -6.863 -0.631 32.250 1.00 97.88 511 ASP A CA 1
ATOM 3972 C C . ASP A 1 511 ? -8.324 -0.167 32.447 1.00 97.88 511 ASP A C 1
ATOM 3974 O O . ASP A 1 511 ? -9.127 -0.886 33.040 1.00 97.88 511 ASP A O 1
ATOM 3978 N N . VAL A 1 512 ? -8.714 0.956 31.823 1.00 97.75 512 VAL A N 1
ATOM 3979 C CA . VAL A 1 512 ? -10.105 1.460 31.833 1.00 97.75 512 VAL A CA 1
ATOM 3980 C C . VAL A 1 512 ? -11.095 0.468 31.210 1.00 97.75 512 VAL A C 1
ATOM 3982 O O . VAL A 1 512 ? -12.213 0.311 31.705 1.00 97.75 512 VAL A O 1
ATOM 3985 N N . LEU A 1 513 ? -10.727 -0.207 30.115 1.00 96.56 513 LEU A N 1
ATOM 3986 C CA . LEU A 1 513 ? -11.588 -1.230 29.513 1.00 96.56 513 LEU A CA 1
ATOM 3987 C C . LEU A 1 513 ? -11.787 -2.411 30.469 1.00 96.56 513 LEU A C 1
ATOM 3989 O O . LEU A 1 513 ? -12.910 -2.884 30.629 1.00 96.56 513 LEU A O 1
ATOM 3993 N N . ARG A 1 514 ? -10.708 -2.901 31.087 1.00 95.75 514 ARG A N 1
ATOM 3994 C CA . ARG A 1 514 ? -10.757 -4.055 31.996 1.00 95.75 514 ARG A CA 1
ATOM 3995 C C . ARG A 1 514 ? -11.582 -3.749 33.246 1.00 95.75 514 ARG A C 1
ATOM 3997 O O . ARG A 1 514 ? -12.429 -4.561 33.599 1.00 95.75 514 ARG A O 1
ATOM 4004 N N . GLU A 1 515 ? -11.404 -2.573 33.844 1.00 95.81 515 GLU A N 1
ATOM 4005 C CA . GLU A 1 515 ? -12.200 -2.107 34.988 1.00 95.81 515 GLU A CA 1
ATOM 4006 C C . GLU A 1 515 ? -13.685 -1.971 34.616 1.00 95.81 515 GLU A C 1
ATOM 4008 O O . GLU A 1 515 ? -14.542 -2.627 35.203 1.00 95.81 515 GLU A O 1
ATOM 4013 N N . SER A 1 516 ? -13.996 -1.221 33.551 1.00 94.19 516 SER A N 1
ATOM 4014 C CA . SER A 1 516 ? -15.391 -0.959 33.160 1.00 94.19 516 SER A CA 1
ATOM 4015 C C . SER A 1 516 ? -16.169 -2.196 32.702 1.00 94.19 516 SER A C 1
ATOM 4017 O O . SER A 1 516 ? -17.391 -2.231 32.862 1.00 94.19 516 SER A O 1
ATOM 4019 N N . THR A 1 517 ? -15.495 -3.199 32.128 1.00 92.00 517 THR A N 1
ATOM 4020 C CA . THR A 1 517 ? -16.130 -4.476 31.758 1.00 92.00 517 THR A CA 1
ATOM 4021 C C . THR A 1 517 ? -16.341 -5.376 32.969 1.00 92.00 517 THR A C 1
ATOM 4023 O O . THR A 1 517 ? -17.403 -5.988 33.068 1.00 92.00 517 THR A O 1
ATOM 4026 N N . ALA A 1 518 ? -15.398 -5.407 33.917 1.00 92.56 518 ALA A N 1
ATOM 4027 C CA . ALA A 1 518 ? -15.560 -6.131 35.175 1.00 92.56 518 ALA A CA 1
ATOM 4028 C C . ALA A 1 518 ? -16.730 -5.575 36.004 1.00 92.56 518 ALA A C 1
ATOM 4030 O O . ALA A 1 518 ? -17.588 -6.347 36.432 1.00 92.56 518 ALA A O 1
ATOM 4031 N N . ASP A 1 519 ? -16.824 -4.249 36.142 1.00 91.94 519 ASP A N 1
ATOM 4032 C CA . ASP A 1 519 ? -17.916 -3.578 36.862 1.00 91.94 519 ASP A CA 1
ATOM 4033 C C . ASP A 1 519 ? -19.290 -3.850 36.236 1.00 91.94 519 ASP A C 1
ATOM 4035 O O . ASP A 1 519 ? -20.294 -3.993 36.934 1.00 91.94 519 ASP A O 1
ATOM 4039 N N . ALA A 1 520 ? -19.342 -3.949 34.906 1.00 88.12 520 ALA A N 1
ATOM 4040 C CA . ALA A 1 520 ? -20.559 -4.264 34.167 1.00 88.12 520 ALA A CA 1
ATOM 4041 C C . ALA A 1 520 ? -20.889 -5.771 34.135 1.00 88.12 520 ALA A C 1
ATOM 4043 O O . ALA A 1 520 ? -21.892 -6.156 33.532 1.00 88.12 520 ALA A O 1
ATOM 4044 N N . GLY A 1 521 ? -20.059 -6.632 34.740 1.00 88.75 521 GLY A N 1
ATOM 4045 C CA . GLY A 1 521 ? -20.211 -8.090 34.680 1.00 88.75 521 GLY A CA 1
ATOM 4046 C C . GLY A 1 521 ? -20.072 -8.656 33.263 1.00 88.75 521 GLY A C 1
ATOM 4047 O O . GLY A 1 521 ? -20.600 -9.727 32.963 1.00 88.75 521 GLY A O 1
ATOM 4048 N N . LEU A 1 522 ? -19.399 -7.925 32.373 1.00 85.69 522 LEU A N 1
ATOM 4049 C CA . LEU A 1 522 ? -19.198 -8.320 30.989 1.00 85.69 522 LEU A CA 1
ATOM 4050 C C . LEU A 1 522 ? -17.977 -9.235 30.859 1.00 85.69 522 LEU A C 1
ATOM 4052 O O . LEU A 1 522 ? -16.997 -9.105 31.594 1.00 85.69 522 LEU A O 1
ATOM 4056 N N . PRO A 1 523 ? -17.994 -10.156 29.886 1.00 84.88 523 PRO A N 1
ATOM 4057 C CA . PRO A 1 523 ? -16.800 -10.911 29.543 1.00 84.88 523 PRO A CA 1
ATOM 4058 C C . PRO A 1 523 ? -15.669 -9.998 29.040 1.00 84.88 523 PRO A C 1
ATOM 4060 O O . PRO A 1 523 ? -15.946 -8.920 28.506 1.00 84.88 523 PRO A O 1
ATOM 4063 N N . PRO A 1 524 ? -14.405 -10.458 29.100 1.00 86.75 524 PRO A N 1
ATOM 4064 C CA . PRO A 1 524 ? -13.286 -9.732 28.512 1.00 86.75 524 PRO A CA 1
ATOM 4065 C C . PRO A 1 524 ? -13.525 -9.414 27.029 1.00 86.75 524 PRO A C 1
ATOM 4067 O O . PRO A 1 524 ? -13.818 -10.304 26.229 1.00 86.75 524 PRO A O 1
ATOM 4070 N N . ILE A 1 525 ? -13.393 -8.134 26.674 1.00 91.62 525 ILE A N 1
ATOM 4071 C CA . ILE A 1 525 ? -13.491 -7.639 25.295 1.00 91.62 525 ILE A CA 1
ATOM 4072 C C . ILE A 1 525 ? -12.074 -7.489 24.723 1.00 91.62 525 ILE A C 1
ATOM 4074 O O . ILE A 1 525 ? -11.270 -6.769 25.328 1.00 91.62 525 ILE A O 1
ATOM 4078 N N . PRO A 1 526 ? -11.755 -8.098 23.565 1.00 94.06 526 PRO A N 1
ATOM 4079 C CA . PRO A 1 526 ? -10.448 -7.944 22.940 1.00 94.06 526 PRO A CA 1
ATOM 4080 C C . PRO A 1 526 ? -10.114 -6.483 22.609 1.00 94.06 526 PRO A C 1
ATOM 4082 O O . PRO A 1 526 ? -10.921 -5.763 22.010 1.00 94.06 526 PRO A O 1
ATOM 4085 N N . ILE A 1 527 ? -8.903 -6.053 22.953 1.00 95.75 527 ILE A N 1
ATOM 4086 C CA . ILE A 1 527 ? -8.345 -4.741 22.625 1.00 95.75 527 ILE A CA 1
ATOM 4087 C C . ILE A 1 527 ? -6.955 -4.887 22.013 1.00 95.75 527 ILE A C 1
ATOM 4089 O O . ILE A 1 527 ? -6.047 -5.478 22.592 1.00 95.75 527 ILE A O 1
ATOM 4093 N N . PHE A 1 528 ? -6.794 -4.315 20.822 1.00 97.56 528 PHE A N 1
ATOM 4094 C CA . PHE A 1 528 ? -5.535 -4.310 20.090 1.00 97.56 528 PHE A CA 1
ATOM 4095 C C . PHE A 1 528 ? -4.899 -2.921 20.114 1.00 97.56 528 PHE A C 1
ATOM 4097 O O . PHE A 1 528 ? -5.557 -1.908 19.847 1.00 97.56 528 PHE A O 1
ATOM 4104 N N . GLY A 1 529 ? -3.598 -2.878 20.386 1.00 97.75 529 GLY A N 1
ATOM 4105 C CA . GLY A 1 529 ? -2.786 -1.683 20.185 1.00 97.75 529 GLY A CA 1
ATOM 4106 C C . GLY A 1 529 ? -2.423 -1.514 18.711 1.00 97.75 529 GLY A C 1
ATOM 4107 O O . GLY A 1 529 ? -2.387 -2.475 17.945 1.00 97.75 529 GLY A O 1
ATOM 4108 N N . ASN A 1 530 ? -2.166 -0.289 18.272 1.00 97.31 530 ASN A N 1
ATOM 4109 C CA . ASN A 1 530 ? -1.733 -0.008 16.909 1.00 97.31 530 ASN A CA 1
ATOM 4110 C C . ASN A 1 530 ? -0.792 1.197 16.902 1.00 97.31 530 ASN A C 1
ATOM 4112 O O . ASN A 1 530 ? -1.039 2.187 17.589 1.00 97.31 530 ASN A O 1
ATOM 4116 N N . GLY A 1 531 ? 0.237 1.136 16.057 1.00 93.00 531 GLY A N 1
ATOM 4117 C CA . GLY A 1 531 ? 1.217 2.205 15.864 1.00 93.00 531 GLY A CA 1
ATOM 4118 C C . GLY A 1 531 ? 2.647 1.674 15.895 1.00 93.00 531 GLY A C 1
ATOM 4119 O O . GLY A 1 531 ? 3.007 0.944 16.796 1.00 93.00 531 GLY A O 1
ATOM 4120 N N . ASP A 1 532 ? 3.444 2.019 14.887 1.00 90.94 532 ASP A N 1
ATOM 4121 C CA . ASP A 1 532 ? 4.915 1.881 14.857 1.00 90.94 532 ASP A CA 1
ATOM 4122 C C . ASP A 1 532 ? 5.534 0.501 15.140 1.00 90.94 532 ASP A C 1
ATOM 4124 O O . ASP A 1 532 ? 6.745 0.387 15.268 1.00 90.94 532 ASP A O 1
ATOM 4128 N N . CYS A 1 533 ? 4.735 -0.565 15.121 1.00 93.06 533 CYS A N 1
ATOM 4129 C CA . CYS A 1 533 ? 5.224 -1.938 15.163 1.00 93.06 533 CYS A CA 1
ATOM 4130 C C . CYS A 1 533 ? 5.873 -2.325 13.819 1.00 93.06 533 CYS A C 1
ATOM 4132 O O . CYS A 1 533 ? 5.206 -2.320 12.775 1.00 93.06 533 CYS A O 1
ATOM 4134 N N . TYR A 1 534 ? 7.175 -2.630 13.855 1.00 92.06 534 TYR A N 1
ATOM 4135 C CA . TYR A 1 534 ? 7.995 -2.940 12.674 1.00 92.06 534 TYR A CA 1
ATOM 4136 C C . TYR A 1 534 ? 8.918 -4.164 12.835 1.00 92.06 534 TYR A C 1
ATOM 4138 O O . TYR A 1 534 ? 9.593 -4.562 11.887 1.00 92.06 534 TYR A O 1
ATOM 4146 N N . SER A 1 535 ? 8.931 -4.789 14.007 1.00 93.69 535 SER A N 1
ATOM 4147 C CA . SER A 1 535 ? 9.778 -5.938 14.338 1.00 93.69 535 SER A CA 1
ATOM 4148 C C . SER A 1 535 ? 9.039 -6.872 15.294 1.00 93.69 535 SER A C 1
ATOM 4150 O O . SER A 1 535 ? 8.081 -6.451 15.960 1.00 93.69 535 SER A O 1
ATOM 4152 N N . ALA A 1 536 ? 9.467 -8.133 15.370 1.00 95.00 536 ALA A N 1
ATOM 4153 C CA . ALA A 1 536 ? 8.930 -9.072 16.349 1.00 95.00 536 ALA A CA 1
ATOM 4154 C C . ALA A 1 536 ? 9.223 -8.593 17.770 1.00 95.00 536 ALA A C 1
ATOM 4156 O O . ALA A 1 536 ? 8.349 -8.661 18.633 1.00 95.00 536 ALA A O 1
ATOM 4157 N N . GLN A 1 537 ? 10.419 -8.048 17.996 1.00 93.69 537 GLN A N 1
ATOM 4158 C CA . GLN A 1 537 ? 10.790 -7.480 19.288 1.00 93.69 537 GLN A CA 1
ATOM 4159 C C . GLN A 1 537 ? 9.818 -6.372 19.723 1.00 93.69 537 GLN A C 1
ATOM 4161 O O . GLN A 1 537 ? 9.199 -6.491 20.780 1.00 93.69 537 GLN A O 1
ATOM 4166 N N . SER A 1 538 ? 9.595 -5.351 18.886 1.00 92.31 538 SER A N 1
ATOM 4167 C CA . SER A 1 538 ? 8.677 -4.255 19.224 1.00 92.31 538 SER A CA 1
ATOM 4168 C C . SER A 1 538 ? 7.231 -4.730 19.372 1.00 92.31 538 SER A C 1
ATOM 4170 O O . SER A 1 538 ? 6.479 -4.162 20.153 1.00 92.31 538 SER A O 1
ATOM 4172 N N . TYR A 1 539 ? 6.808 -5.773 18.649 1.00 96.00 539 TYR A N 1
ATOM 4173 C CA . TYR A 1 539 ? 5.484 -6.365 18.856 1.00 96.00 539 TYR A CA 1
ATOM 4174 C C . TYR A 1 539 ? 5.312 -6.887 20.289 1.00 96.00 539 TYR A C 1
ATOM 4176 O O . TYR A 1 539 ? 4.314 -6.576 20.940 1.00 96.00 539 TYR A O 1
ATOM 4184 N N . TRP A 1 540 ? 6.262 -7.693 20.772 1.00 95.94 540 TRP A N 1
ATOM 4185 C CA . TRP A 1 540 ? 6.157 -8.338 22.081 1.00 95.94 540 TRP A CA 1
ATOM 4186 C C . TRP A 1 540 ? 6.393 -7.364 23.231 1.00 95.94 540 TRP A C 1
ATOM 4188 O O . TRP A 1 540 ? 5.619 -7.391 24.184 1.00 95.94 540 TRP A O 1
ATOM 4198 N N . GLU A 1 541 ? 7.367 -6.459 23.105 1.00 94.75 541 GLU A N 1
ATOM 4199 C CA . GLU A 1 541 ? 7.614 -5.401 24.093 1.00 94.75 541 GLU A CA 1
ATOM 4200 C C . GLU A 1 541 ? 6.364 -4.539 24.307 1.00 94.75 541 GLU A C 1
ATOM 4202 O O . GLU A 1 541 ? 5.921 -4.361 25.441 1.00 94.75 541 GLU A O 1
ATOM 4207 N N . GLU A 1 542 ? 5.734 -4.068 23.226 1.00 95.56 542 GLU A N 1
ATOM 4208 C CA . GLU A 1 542 ? 4.551 -3.213 23.336 1.00 95.56 542 GLU A CA 1
ATOM 4209 C C . GLU A 1 542 ? 3.318 -3.982 23.808 1.00 95.56 542 GLU A C 1
ATOM 4211 O O . GLU A 1 542 ? 2.518 -3.458 24.589 1.00 95.56 542 GLU A O 1
ATOM 4216 N N . LYS A 1 543 ? 3.165 -5.246 23.391 1.00 96.31 543 LYS A N 1
ATOM 4217 C CA . LYS A 1 543 ? 2.097 -6.119 23.890 1.00 96.31 543 LYS A CA 1
ATOM 4218 C C . LYS A 1 543 ? 2.199 -6.305 25.405 1.00 96.31 543 LYS A C 1
ATOM 4220 O O . LYS A 1 543 ? 1.205 -6.142 26.109 1.00 96.31 543 LYS A O 1
ATOM 4225 N N . GLU A 1 544 ? 3.390 -6.623 25.903 1.00 96.12 544 GLU A N 1
ATOM 4226 C CA . GLU A 1 544 ? 3.644 -6.877 27.324 1.00 96.12 544 GLU A CA 1
ATOM 4227 C C . GLU A 1 544 ? 3.547 -5.594 28.160 1.00 96.12 544 GLU A C 1
ATOM 4229 O O . GLU A 1 544 ? 2.883 -5.587 29.198 1.00 96.12 544 GLU A O 1
ATOM 4234 N N . ALA A 1 545 ? 4.130 -4.486 27.693 1.00 95.88 545 ALA A N 1
ATOM 4235 C CA . ALA A 1 545 ? 4.107 -3.211 28.407 1.00 95.88 545 ALA A CA 1
ATOM 4236 C C . ALA A 1 545 ? 2.692 -2.614 28.502 1.00 95.88 545 ALA A C 1
ATOM 4238 O O . ALA A 1 545 ? 2.277 -2.121 29.561 1.00 95.88 545 ALA A O 1
ATOM 4239 N N . SER A 1 546 ? 1.926 -2.670 27.406 1.00 97.00 546 SER A N 1
ATOM 4240 C CA . SER A 1 546 ? 0.596 -2.057 27.340 1.00 97.00 546 SER A CA 1
ATOM 4241 C C . SER A 1 546 ? -0.557 -2.975 27.752 1.00 97.00 546 SER A C 1
ATOM 4243 O O . SER A 1 546 ? -1.658 -2.480 27.988 1.00 97.00 546 SER A O 1
ATOM 4245 N N . GLY A 1 547 ? -0.324 -4.283 27.890 1.00 95.88 547 GLY A N 1
ATOM 4246 C CA . GLY A 1 547 ? -1.348 -5.248 28.304 1.00 95.88 547 GLY A CA 1
ATOM 4247 C C . GLY A 1 547 ? -2.443 -5.495 27.260 1.00 95.88 547 GLY A C 1
ATOM 4248 O O . GLY A 1 547 ? -3.495 -6.039 27.596 1.00 95.88 547 GLY A O 1
ATOM 4249 N N . VAL A 1 548 ? -2.227 -5.080 26.007 1.00 96.81 548 VAL A N 1
ATOM 4250 C CA . VAL A 1 548 ? -3.142 -5.362 24.891 1.00 96.81 548 VAL A CA 1
ATOM 4251 C C . VAL A 1 548 ? -3.152 -6.853 24.549 1.00 96.81 548 VAL A C 1
ATOM 4253 O O . VAL A 1 548 ? -2.157 -7.560 24.724 1.00 96.81 548 VAL A O 1
ATOM 4256 N N . ASP A 1 549 ? -4.260 -7.336 23.990 1.00 95.81 549 ASP A N 1
ATOM 4257 C CA . ASP A 1 549 ? -4.395 -8.747 23.600 1.00 95.81 549 ASP A CA 1
ATOM 4258 C C . ASP A 1 549 ? -3.538 -9.081 22.365 1.00 95.81 549 ASP A C 1
ATOM 4260 O O . ASP A 1 549 ? -3.083 -10.213 22.184 1.00 95.81 549 ASP A O 1
ATOM 4264 N N . GLY A 1 550 ? -3.232 -8.065 21.555 1.00 96.31 550 GLY A N 1
ATOM 4265 C CA . GLY A 1 550 ? -2.305 -8.131 20.432 1.00 96.31 550 GLY A CA 1
ATOM 4266 C C . GLY A 1 550 ? -2.035 -6.754 19.829 1.00 96.31 550 GLY A C 1
ATOM 4267 O O . GLY A 1 550 ? -2.614 -5.742 20.236 1.00 96.31 550 GLY A O 1
ATOM 4268 N N . VAL A 1 551 ? -1.152 -6.711 18.833 1.00 97.56 551 VAL A N 1
ATOM 4269 C CA . VAL A 1 551 ? -0.850 -5.484 18.086 1.00 97.56 551 VAL A CA 1
ATOM 4270 C C . VAL A 1 551 ? -1.352 -5.624 16.655 1.00 97.56 551 VAL A C 1
ATOM 4272 O O . VAL A 1 551 ? -1.002 -6.559 15.942 1.00 97.56 551 VAL A O 1
ATOM 4275 N N . MET A 1 552 ? -2.172 -4.674 16.213 1.00 97.81 552 MET A N 1
ATOM 4276 C CA . MET A 1 552 ? -2.572 -4.583 14.815 1.00 97.81 552 MET A CA 1
ATOM 4277 C C . MET A 1 552 ? -1.421 -3.979 14.000 1.00 97.81 552 MET A C 1
ATOM 4279 O O . MET A 1 552 ? -1.031 -2.824 14.212 1.00 97.81 552 MET A O 1
ATOM 4283 N N . VAL A 1 553 ? -0.909 -4.736 13.032 1.00 97.62 553 VAL A N 1
ATOM 4284 C CA . VAL A 1 553 ? 0.256 -4.377 12.214 1.00 97.62 553 VAL A CA 1
ATOM 4285 C C . VAL A 1 553 ? -0.194 -3.669 10.934 1.00 97.62 553 VAL A C 1
ATOM 4287 O O . VAL A 1 553 ? -1.041 -4.166 10.199 1.00 97.62 553 VAL A O 1
ATOM 4290 N N . ALA A 1 554 ? 0.370 -2.488 10.662 1.00 94.44 554 ALA A N 1
ATOM 4291 C CA . ALA A 1 554 ? -0.003 -1.640 9.523 1.00 94.44 554 ALA A CA 1
ATOM 4292 C C . ALA A 1 554 ? 1.157 -1.472 8.526 1.00 94.44 554 ALA A C 1
ATOM 4294 O O . ALA A 1 554 ? 1.456 -2.376 7.755 1.00 94.44 554 ALA A O 1
ATOM 4295 N N . ARG A 1 555 ? 1.852 -0.325 8.563 1.00 92.50 555 ARG A N 1
ATOM 4296 C CA . ARG A 1 555 ? 2.990 -0.026 7.674 1.00 92.50 555 ARG A CA 1
ATOM 4297 C C . ARG A 1 555 ? 4.111 -1.062 7.766 1.00 92.50 555 ARG A C 1
ATOM 4299 O O . ARG A 1 555 ? 4.741 -1.335 6.754 1.00 92.50 555 ARG A O 1
ATOM 4306 N N . GLY A 1 556 ? 4.319 -1.666 8.937 1.00 94.31 556 GLY A N 1
ATOM 4307 C CA . GLY A 1 556 ? 5.301 -2.735 9.085 1.00 94.31 556 GLY A CA 1
ATOM 4308 C C . GLY A 1 556 ? 5.022 -3.933 8.177 1.00 94.31 556 GLY A C 1
ATOM 4309 O O . GLY A 1 556 ? 5.952 -4.421 7.550 1.00 94.31 556 GLY A O 1
ATOM 4310 N N . ALA A 1 557 ? 3.754 -4.320 7.998 1.00 96.56 557 ALA A N 1
ATOM 4311 C CA . ALA A 1 557 ? 3.370 -5.392 7.079 1.00 96.56 557 ALA A CA 1
ATOM 4312 C C . ALA A 1 557 ? 3.534 -4.991 5.603 1.00 96.56 557 ALA A C 1
ATOM 4314 O O . ALA A 1 557 ? 3.870 -5.833 4.779 1.00 96.56 557 ALA A O 1
ATOM 4315 N N . LEU A 1 558 ? 3.329 -3.713 5.255 1.00 94.88 558 LEU A N 1
ATOM 4316 C CA . LEU A 1 558 ? 3.563 -3.220 3.888 1.00 94.88 558 LEU A CA 1
ATOM 4317 C C . LEU A 1 558 ? 5.037 -3.291 3.490 1.00 94.88 558 LEU A C 1
ATOM 4319 O O . LEU A 1 558 ? 5.345 -3.577 2.338 1.00 94.88 558 LEU A O 1
ATOM 4323 N N . ILE A 1 559 ? 5.933 -3.021 4.438 1.00 93.75 559 ILE A N 1
ATOM 4324 C CA . ILE A 1 559 ? 7.378 -3.075 4.211 1.00 93.75 559 ILE A CA 1
ATOM 4325 C C . ILE A 1 559 ? 7.883 -4.524 4.301 1.00 93.75 559 ILE A C 1
ATOM 4327 O O . ILE A 1 559 ? 8.679 -4.947 3.467 1.00 93.75 559 ILE A O 1
ATOM 4331 N N . LYS A 1 560 ? 7.391 -5.289 5.284 1.00 94.44 560 LYS A N 1
ATOM 4332 C CA . LYS A 1 560 ? 7.756 -6.683 5.560 1.00 94.44 560 LYS A CA 1
ATOM 4333 C C . LYS A 1 560 ? 6.495 -7.548 5.706 1.00 94.44 560 LYS A C 1
ATOM 4335 O O . LYS A 1 560 ? 6.027 -7.747 6.827 1.00 94.44 560 LYS A O 1
ATOM 4340 N N . PRO A 1 561 ? 5.932 -8.107 4.622 1.00 96.62 561 PRO A N 1
ATOM 4341 C CA . PRO A 1 561 ? 4.789 -9.017 4.740 1.00 96.62 561 PRO A CA 1
ATOM 4342 C C . PRO A 1 561 ? 5.068 -10.225 5.651 1.00 96.62 561 PRO A C 1
ATOM 4344 O O . PRO A 1 561 ? 4.165 -10.686 6.345 1.00 96.62 561 PRO A O 1
ATOM 4347 N N . TRP A 1 562 ? 6.328 -10.670 5.719 1.00 96.50 562 TRP A N 1
ATOM 4348 C CA . TRP A 1 562 ? 6.815 -11.731 6.611 1.00 96.50 562 TRP A CA 1
ATOM 4349 C C . TRP A 1 562 ? 6.944 -11.330 8.090 1.00 96.50 562 TRP A C 1
ATOM 4351 O O . TRP A 1 562 ? 7.266 -12.179 8.916 1.00 96.50 562 TRP A O 1
ATOM 4361 N N . LEU A 1 563 ? 6.642 -10.081 8.468 1.00 96.75 563 LEU A N 1
ATOM 4362 C CA . LEU A 1 563 ? 6.630 -9.641 9.872 1.00 96.75 563 LEU A CA 1
ATOM 4363 C C . LEU A 1 563 ? 5.689 -10.500 10.734 1.00 96.75 563 LEU A C 1
ATOM 4365 O O . LEU A 1 563 ? 5.950 -10.716 11.910 1.00 96.75 563 LEU A O 1
ATOM 4369 N N . PHE A 1 564 ? 4.619 -11.052 10.158 1.00 97.75 564 PHE A N 1
ATOM 4370 C CA . PHE A 1 564 ? 3.759 -11.996 10.874 1.00 97.75 564 PHE A CA 1
ATOM 4371 C C . PHE A 1 564 ? 4.485 -13.300 11.235 1.00 97.75 564 PHE A C 1
ATOM 4373 O O . PHE A 1 564 ? 4.306 -13.804 12.342 1.00 97.75 564 PHE A O 1
ATOM 4380 N N . THR A 1 565 ? 5.359 -13.799 10.357 1.00 96.94 565 THR A N 1
ATOM 4381 C CA . THR A 1 565 ? 6.214 -14.961 10.632 1.00 96.94 565 THR A CA 1
ATOM 4382 C C . THR A 1 565 ? 7.233 -14.630 11.718 1.00 96.94 565 THR A C 1
ATOM 4384 O O . THR A 1 565 ? 7.390 -15.394 12.666 1.00 96.94 565 THR A O 1
ATOM 4387 N N . GLU A 1 566 ? 7.864 -13.455 11.637 1.00 95.69 566 GLU A N 1
ATOM 4388 C CA . GLU A 1 566 ? 8.790 -12.968 12.667 1.00 95.69 566 GLU A CA 1
ATOM 4389 C C . GLU A 1 566 ? 8.118 -12.912 14.050 1.00 95.69 566 GLU A C 1
ATOM 4391 O O . GLU A 1 566 ? 8.672 -13.396 15.039 1.00 95.69 566 GLU A O 1
ATOM 4396 N N . ILE A 1 567 ? 6.899 -12.362 14.125 1.00 96.88 567 ILE A N 1
ATOM 4397 C CA . ILE A 1 567 ? 6.125 -12.257 15.369 1.00 96.88 567 ILE A CA 1
ATOM 4398 C C . ILE A 1 567 ? 5.766 -13.644 15.911 1.00 96.88 567 ILE A C 1
ATOM 4400 O O . ILE A 1 567 ? 5.951 -13.886 17.108 1.00 96.88 567 ILE A O 1
ATOM 4404 N N . ALA A 1 568 ? 5.269 -14.539 15.050 1.00 96.25 568 ALA A N 1
ATOM 4405 C CA . ALA A 1 568 ? 4.882 -15.900 15.421 1.00 96.25 568 ALA A CA 1
ATOM 4406 C C . ALA A 1 568 ? 6.068 -16.698 15.983 1.00 96.25 568 ALA A C 1
ATOM 4408 O O . ALA A 1 568 ? 5.930 -17.393 16.987 1.00 96.25 568 ALA A O 1
ATOM 4409 N N . GLU A 1 569 ? 7.239 -16.562 15.362 1.00 95.81 569 GLU A N 1
ATOM 4410 C CA . GLU A 1 569 ? 8.463 -17.265 15.756 1.00 95.81 569 GLU A CA 1
ATOM 4411 C C . GLU A 1 569 ? 9.286 -16.520 16.815 1.00 95.81 569 GLU A C 1
ATOM 4413 O O . GLU A 1 569 ? 10.293 -17.043 17.289 1.00 95.81 569 GLU A O 1
ATOM 4418 N N . ARG A 1 570 ? 8.866 -15.308 17.199 1.00 94.44 570 ARG A N 1
ATOM 4419 C CA . ARG A 1 570 ? 9.578 -14.415 18.126 1.00 94.44 570 ARG A CA 1
ATOM 4420 C C . ARG A 1 570 ? 11.039 -14.163 17.729 1.00 94.44 570 ARG A C 1
ATOM 4422 O O . ARG A 1 570 ? 11.921 -14.141 18.587 1.00 94.44 570 ARG A O 1
ATOM 4429 N N . ARG A 1 571 ? 11.305 -13.969 16.437 1.00 92.25 571 ARG A N 1
ATOM 4430 C CA . ARG A 1 571 ? 12.653 -13.678 15.925 1.00 92.25 571 ARG A CA 1
ATOM 4431 C C . ARG A 1 571 ? 12.619 -12.767 14.711 1.00 92.25 571 ARG A C 1
ATOM 4433 O O . ARG A 1 571 ? 11.680 -12.814 13.926 1.00 92.25 571 ARG A O 1
ATOM 4440 N N . GLU A 1 572 ? 13.689 -12.010 14.511 1.00 89.12 572 GLU A N 1
ATOM 4441 C CA . GLU A 1 572 ? 13.880 -11.236 13.284 1.00 89.12 572 GLU A CA 1
ATOM 4442 C C . GLU A 1 572 ? 14.372 -12.147 12.148 1.00 89.12 572 GLU A C 1
ATOM 4444 O O . GLU A 1 572 ? 15.211 -13.029 12.361 1.00 89.12 572 GLU A O 1
ATOM 4449 N N . TRP A 1 573 ? 13.844 -11.951 10.940 1.00 88.94 573 TRP A N 1
ATOM 4450 C CA . TRP A 1 573 ? 14.209 -12.734 9.759 1.00 88.94 573 TRP A CA 1
ATOM 4451 C C . TRP A 1 573 ? 15.110 -11.920 8.825 1.00 88.94 573 TRP A C 1
ATOM 4453 O O . TRP A 1 573 ? 14.744 -10.830 8.379 1.00 88.94 573 TRP A O 1
ATOM 4463 N N . ASP A 1 574 ? 16.269 -12.483 8.468 1.00 89.69 574 ASP A N 1
ATOM 4464 C CA . ASP A 1 574 ? 17.123 -11.955 7.396 1.00 89.69 574 ASP A CA 1
ATOM 4465 C C . ASP A 1 574 ? 16.761 -12.585 6.051 1.00 89.69 574 ASP A C 1
ATOM 4467 O O . ASP A 1 574 ? 17.532 -13.354 5.478 1.00 89.69 574 ASP A O 1
ATOM 4471 N N . ILE A 1 575 ? 15.548 -12.300 5.574 1.00 90.75 575 ILE A N 1
ATOM 4472 C CA . ILE A 1 575 ? 15.041 -12.861 4.320 1.00 90.75 575 ILE A CA 1
ATOM 4473 C C . ILE A 1 575 ? 15.960 -12.472 3.149 1.00 90.75 575 ILE A C 1
ATOM 4475 O O . ILE A 1 575 ? 16.389 -11.320 3.020 1.00 90.75 575 ILE A O 1
ATOM 4479 N N . SER A 1 576 ? 16.290 -13.432 2.290 1.00 89.31 576 SER A N 1
ATOM 4480 C CA . SER A 1 576 ? 17.112 -13.202 1.099 1.00 89.31 576 SER A CA 1
ATOM 4481 C C . SER A 1 576 ? 16.360 -12.393 0.034 1.00 89.31 576 SER A C 1
ATOM 4483 O O . SER A 1 576 ? 15.128 -12.320 0.020 1.00 89.31 576 SER A O 1
ATOM 4485 N N . ALA A 1 577 ? 17.091 -11.798 -0.910 1.00 88.31 577 ALA A N 1
ATOM 4486 C CA . ALA A 1 577 ? 16.491 -11.092 -2.046 1.00 88.31 577 ALA A CA 1
ATOM 4487 C C . ALA A 1 577 ? 15.549 -11.991 -2.875 1.00 88.31 577 ALA A C 1
ATOM 4489 O O . ALA A 1 577 ? 14.514 -11.534 -3.356 1.00 88.31 577 ALA A O 1
ATOM 4490 N N . THR A 1 578 ? 15.869 -13.279 -2.980 1.00 86.44 578 THR A N 1
ATOM 4491 C CA . THR A 1 578 ? 15.111 -14.268 -3.756 1.00 86.44 578 THR A CA 1
ATOM 4492 C C . THR A 1 578 ? 13.823 -14.687 -3.055 1.00 86.44 578 THR A C 1
ATOM 4494 O O . THR A 1 578 ? 12.769 -14.748 -3.685 1.00 86.44 578 THR A O 1
ATOM 4497 N N . GLU A 1 579 ? 13.851 -14.861 -1.734 1.00 90.12 579 GLU A N 1
ATOM 4498 C CA . GLU A 1 579 ? 12.632 -15.080 -0.945 1.00 90.12 579 GLU A CA 1
ATOM 4499 C C . GLU A 1 579 ? 11.712 -13.843 -0.948 1.00 90.12 579 GLU A C 1
ATOM 4501 O O . GLU A 1 579 ? 10.487 -13.978 -0.992 1.00 90.12 579 GLU A O 1
ATOM 4506 N N . ARG A 1 580 ? 12.276 -12.624 -0.972 1.00 92.00 580 ARG A N 1
ATOM 4507 C CA . ARG A 1 580 ? 11.492 -11.388 -1.178 1.00 92.00 580 ARG A CA 1
ATOM 4508 C C . ARG A 1 580 ? 10.834 -11.373 -2.556 1.00 92.00 580 ARG A C 1
ATOM 4510 O O . ARG A 1 580 ? 9.653 -11.044 -2.674 1.00 92.00 580 ARG A O 1
ATOM 4517 N N . LEU A 1 581 ? 11.590 -11.740 -3.589 1.00 90.38 581 LEU A N 1
ATOM 4518 C CA . LEU A 1 581 ? 11.106 -11.808 -4.964 1.00 90.38 581 LEU A CA 1
ATOM 4519 C C . LEU A 1 581 ? 9.995 -12.861 -5.130 1.00 90.38 581 LEU A C 1
ATOM 4521 O O . LEU A 1 581 ? 9.038 -12.628 -5.864 1.00 90.38 581 LEU A O 1
ATOM 4525 N N . GLU A 1 582 ? 10.052 -13.963 -4.384 1.00 89.81 582 GLU A N 1
ATOM 4526 C CA . GLU A 1 582 ? 8.980 -14.961 -4.316 1.00 89.81 582 GLU A CA 1
ATOM 4527 C C . GLU A 1 582 ? 7.679 -14.385 -3.723 1.00 89.81 582 GLU A C 1
ATOM 4529 O O . GLU A 1 582 ? 6.591 -14.621 -4.251 1.00 89.81 582 GLU A O 1
ATOM 4534 N N . GLY A 1 583 ? 7.765 -13.553 -2.680 1.00 92.19 583 GLY A N 1
ATOM 4535 C CA . GLY A 1 583 ? 6.604 -12.820 -2.157 1.00 92.19 583 GLY A CA 1
ATOM 4536 C C . GLY A 1 583 ? 5.977 -11.870 -3.191 1.00 92.19 583 GLY A C 1
ATOM 4537 O O . GLY A 1 583 ? 4.752 -11.787 -3.311 1.00 92.19 583 GLY A O 1
ATOM 4538 N N . ILE A 1 584 ? 6.812 -11.198 -3.990 1.00 94.44 584 ILE A N 1
ATOM 4539 C CA . ILE A 1 584 ? 6.398 -10.323 -5.104 1.00 94.44 584 ILE A CA 1
ATOM 4540 C C . ILE A 1 584 ? 5.732 -11.148 -6.220 1.00 94.44 584 ILE A C 1
ATOM 4542 O O . ILE A 1 584 ? 4.679 -10.756 -6.733 1.00 94.44 584 ILE A O 1
ATOM 4546 N N . ARG A 1 585 ? 6.286 -12.322 -6.553 1.00 92.06 585 ARG A N 1
ATOM 4547 C CA . ARG A 1 585 ? 5.699 -13.276 -7.505 1.00 92.06 585 ARG A CA 1
ATOM 4548 C C . ARG A 1 585 ? 4.299 -13.700 -7.062 1.00 92.06 585 ARG A C 1
ATOM 4550 O O . ARG A 1 585 ? 3.360 -13.596 -7.851 1.00 92.06 585 ARG A O 1
ATOM 4557 N N . LYS A 1 586 ? 4.138 -14.115 -5.799 1.00 92.88 586 LYS A N 1
ATOM 4558 C CA . LYS A 1 586 ? 2.840 -14.496 -5.216 1.00 92.88 586 LYS A CA 1
ATOM 4559 C C . LYS A 1 586 ? 1.820 -13.363 -5.271 1.00 92.88 586 LYS A C 1
ATOM 4561 O O . LYS A 1 586 ? 0.673 -13.597 -5.636 1.00 92.88 586 LYS A O 1
ATOM 4566 N N . PHE A 1 587 ? 2.231 -12.125 -4.981 1.00 96.06 587 PHE A N 1
ATOM 4567 C CA . PHE A 1 587 ? 1.350 -10.968 -5.153 1.00 96.06 587 PHE A CA 1
ATOM 4568 C C . PHE A 1 587 ? 0.849 -10.860 -6.599 1.00 96.06 587 PHE A C 1
ATOM 4570 O O . PHE A 1 587 ? -0.345 -10.663 -6.823 1.00 96.06 587 PHE A O 1
ATOM 4577 N N . ALA A 1 588 ? 1.746 -10.996 -7.584 1.00 94.38 588 ALA A N 1
ATOM 4578 C CA . ALA A 1 588 ? 1.370 -10.966 -8.994 1.00 94.38 588 ALA A CA 1
ATOM 4579 C C . ALA A 1 588 ? 0.417 -12.121 -9.353 1.00 94.38 588 ALA A C 1
ATOM 4581 O O . ALA A 1 588 ? -0.567 -11.887 -10.048 1.00 94.38 588 ALA A O 1
ATOM 4582 N N . GLU A 1 589 ? 0.658 -13.334 -8.843 1.00 91.12 589 GLU A N 1
ATOM 4583 C CA . GLU A 1 589 ? -0.227 -14.497 -9.025 1.00 91.12 589 GLU A CA 1
ATOM 4584 C C . GLU A 1 589 ? -1.642 -14.201 -8.518 1.00 91.12 589 GLU A C 1
ATOM 4586 O O . GLU A 1 589 ? -2.613 -14.255 -9.274 1.00 91.12 589 GLU A O 1
ATOM 4591 N N . TYR A 1 590 ? -1.746 -13.792 -7.252 1.00 93.38 590 TYR A N 1
ATOM 4592 C CA . TYR A 1 590 ? -3.020 -13.483 -6.611 1.00 93.38 590 TYR A CA 1
ATOM 4593 C C . TYR A 1 590 ? -3.720 -12.293 -7.274 1.00 93.38 590 TYR A C 1
ATOM 4595 O O . TYR A 1 590 ? -4.945 -12.282 -7.383 1.00 93.38 590 TYR A O 1
ATOM 4603 N N . GLY A 1 591 ? -2.964 -11.309 -7.766 1.00 93.19 591 GLY A N 1
ATOM 4604 C CA . GLY A 1 591 ? -3.499 -10.188 -8.533 1.00 93.19 591 GLY A CA 1
ATOM 4605 C C . GLY A 1 591 ? -4.103 -10.608 -9.873 1.00 93.19 591 GLY A C 1
ATOM 4606 O O . GLY A 1 591 ? -5.190 -10.144 -10.216 1.00 93.19 591 GLY A O 1
ATOM 4607 N N . LEU A 1 592 ? -3.465 -11.532 -10.597 1.00 90.75 592 LEU A N 1
ATOM 4608 C CA . LEU A 1 592 ? -3.995 -12.070 -11.855 1.00 90.75 592 LEU A CA 1
ATOM 4609 C C . LEU A 1 592 ? -5.263 -12.902 -11.629 1.00 90.75 592 LEU A C 1
ATOM 4611 O O . LEU A 1 592 ? -6.205 -12.797 -12.417 1.00 90.75 592 LEU A O 1
ATOM 4615 N N . SER A 1 593 ? -5.327 -13.669 -10.539 1.00 87.19 593 SER A N 1
ATOM 4616 C CA . SER A 1 593 ? -6.552 -14.368 -10.132 1.00 87.19 593 SER A CA 1
ATOM 4617 C C . SER A 1 593 ? -7.665 -13.377 -9.744 1.00 87.19 593 SER A C 1
ATOM 4619 O O . SER A 1 593 ? -8.823 -13.563 -10.122 1.00 87.19 593 SER A O 1
ATOM 4621 N N . HIS A 1 594 ? -7.334 -12.275 -9.072 1.00 90.44 594 HIS A N 1
ATOM 4622 C CA . HIS A 1 594 ? -8.328 -11.321 -8.575 1.00 90.44 594 HIS A CA 1
ATOM 4623 C C . HIS A 1 594 ? -8.846 -10.319 -9.624 1.00 90.44 594 HIS A C 1
ATOM 4625 O O . HIS A 1 594 ? -10.056 -10.143 -9.807 1.00 90.44 594 HIS A O 1
ATOM 4631 N N . TRP A 1 595 ? -7.938 -9.630 -10.319 1.00 89.69 595 TRP A N 1
ATOM 4632 C CA . TRP A 1 595 ? -8.267 -8.582 -11.293 1.00 89.69 595 TRP A CA 1
ATOM 4633 C C . TRP A 1 595 ? -8.343 -9.095 -12.722 1.00 89.69 595 TRP A C 1
ATOM 4635 O O . TRP A 1 595 ? -9.061 -8.515 -13.540 1.00 89.69 595 TRP A O 1
ATOM 4645 N N . GLY A 1 596 ? -7.635 -10.181 -13.010 1.00 86.94 596 GLY A N 1
ATOM 4646 C CA . GLY A 1 596 ? -7.719 -10.886 -14.271 1.00 86.94 596 GLY A CA 1
ATOM 4647 C C . GLY A 1 596 ? -6.397 -11.099 -14.982 1.00 86.94 596 GLY A C 1
ATOM 4648 O O . GLY A 1 596 ? -5.419 -10.384 -14.777 1.00 86.94 596 GLY A O 1
ATOM 4649 N N . ALA A 1 597 ? -6.415 -12.078 -15.883 1.00 88.38 597 ALA A N 1
ATOM 4650 C CA . ALA A 1 597 ? -5.282 -12.446 -16.721 1.00 88.38 597 ALA A CA 1
ATOM 4651 C C . ALA A 1 597 ? -5.338 -11.817 -18.127 1.00 88.38 597 ALA A C 1
ATOM 4653 O O . ALA A 1 597 ? -4.492 -12.124 -18.963 1.00 88.38 597 ALA A O 1
ATOM 4654 N N . ASP A 1 598 ? -6.324 -10.962 -18.419 1.00 86.31 598 ASP A N 1
ATOM 4655 C CA . ASP A 1 598 ? -6.355 -10.159 -19.646 1.00 86.31 598 ASP A CA 1
ATOM 4656 C C . ASP A 1 598 ? -5.497 -8.887 -19.513 1.00 86.31 598 ASP A C 1
ATOM 4658 O O . ASP A 1 598 ? -4.979 -8.570 -18.445 1.00 86.31 598 ASP A O 1
ATOM 4662 N N . THR A 1 599 ? -5.324 -8.124 -20.599 1.00 85.06 599 THR A N 1
ATOM 4663 C CA . THR A 1 599 ? -4.479 -6.910 -20.587 1.00 85.06 599 THR A CA 1
ATOM 4664 C C . THR A 1 599 ? -4.874 -5.917 -19.489 1.00 85.06 599 THR A C 1
ATOM 4666 O O . THR A 1 599 ? -4.004 -5.307 -18.869 1.00 85.06 599 THR A O 1
ATOM 4669 N N . GLN A 1 600 ? -6.174 -5.755 -19.222 1.00 85.06 600 GLN A N 1
ATOM 4670 C CA . GLN A 1 600 ? -6.647 -4.849 -18.178 1.00 85.06 600 GLN A CA 1
ATOM 4671 C C . GLN A 1 600 ? -6.300 -5.381 -16.782 1.00 85.06 600 GLN A C 1
ATOM 4673 O O . GLN A 1 600 ? -5.810 -4.615 -15.947 1.00 85.06 600 GLN A O 1
ATOM 4678 N N . GLY A 1 601 ? -6.530 -6.670 -16.528 1.00 88.38 601 GLY A N 1
ATOM 4679 C CA . GLY A 1 601 ? -6.189 -7.313 -15.264 1.00 88.38 601 GLY A CA 1
ATOM 4680 C C . GLY A 1 601 ? -4.681 -7.323 -14.993 1.00 88.38 601 GLY A C 1
ATOM 4681 O O . GLY A 1 601 ? -4.262 -6.961 -13.894 1.00 88.38 601 GLY A O 1
ATOM 4682 N N . VAL A 1 602 ? -3.854 -7.580 -16.013 1.00 90.00 602 VAL A N 1
ATOM 4683 C CA . VAL A 1 602 ? -2.384 -7.483 -15.936 1.00 90.00 602 VAL A CA 1
ATOM 4684 C C . VAL A 1 602 ? -1.943 -6.066 -15.556 1.00 90.00 602 VAL A C 1
ATOM 4686 O O . VAL A 1 602 ? -1.162 -5.895 -14.621 1.00 90.00 602 VAL A O 1
ATOM 4689 N N . ASN A 1 603 ? -2.471 -5.032 -16.218 1.00 90.12 603 ASN A N 1
ATOM 4690 C CA . ASN A 1 603 ? -2.120 -3.638 -15.915 1.00 90.12 603 ASN A CA 1
ATOM 4691 C C . ASN A 1 603 ? -2.611 -3.198 -14.528 1.00 90.12 603 ASN A C 1
ATOM 4693 O O . ASN A 1 603 ? -1.929 -2.442 -13.835 1.00 90.12 603 ASN A O 1
ATOM 4697 N N . THR A 1 604 ? -3.777 -3.688 -14.104 1.00 91.38 604 THR A N 1
ATOM 4698 C CA . THR A 1 604 ? -4.307 -3.431 -12.758 1.00 91.38 604 THR A CA 1
ATOM 4699 C C . THR A 1 604 ? -3.412 -4.079 -11.702 1.00 91.38 604 THR A C 1
ATOM 4701 O O . THR A 1 604 ? -2.992 -3.406 -10.762 1.00 91.38 604 THR A O 1
ATOM 4704 N N . THR A 1 605 ? -3.029 -5.341 -11.914 1.00 94.38 605 THR A N 1
ATOM 4705 C CA . THR A 1 605 ? -2.077 -6.069 -11.064 1.00 94.38 605 THR A CA 1
ATOM 4706 C C . THR A 1 605 ? -0.744 -5.337 -10.979 1.00 94.38 605 THR A C 1
ATOM 4708 O O . THR A 1 605 ? -0.238 -5.112 -9.883 1.00 94.38 605 THR A O 1
ATOM 4711 N N . ARG A 1 606 ? -0.210 -4.881 -12.119 1.00 94.19 606 ARG A N 1
ATOM 4712 C CA . ARG A 1 606 ? 1.041 -4.119 -12.190 1.00 94.19 606 ARG A CA 1
ATOM 4713 C C . ARG A 1 606 ? 0.990 -2.852 -11.353 1.00 94.19 606 ARG A C 1
ATOM 4715 O O . ARG A 1 606 ? 1.913 -2.591 -10.588 1.00 94.19 606 ARG A O 1
ATOM 4722 N N . ARG A 1 607 ? -0.090 -2.078 -11.480 1.00 92.62 607 ARG A N 1
ATOM 4723 C CA . ARG A 1 607 ? -0.279 -0.835 -10.729 1.00 92.62 607 ARG A CA 1
ATOM 4724 C C . ARG A 1 607 ? -0.233 -1.084 -9.224 1.00 92.62 607 ARG A C 1
ATOM 4726 O O . ARG A 1 607 ? 0.533 -0.426 -8.532 1.00 92.62 607 ARG A O 1
ATOM 4733 N N . PHE A 1 608 ? -1.018 -2.035 -8.721 1.00 94.06 608 PHE A N 1
ATOM 4734 C CA . PHE A 1 608 ? -1.050 -2.325 -7.285 1.00 94.06 608 PHE A CA 1
ATOM 4735 C C . PHE A 1 608 ? 0.222 -3.012 -6.782 1.00 94.06 608 PHE A C 1
ATOM 4737 O O . PHE A 1 608 ? 0.607 -2.792 -5.636 1.00 94.06 608 PHE A O 1
ATOM 4744 N N . LEU A 1 609 ? 0.912 -3.775 -7.634 1.00 95.00 609 LEU A N 1
ATOM 4745 C CA . LEU A 1 609 ? 2.228 -4.312 -7.307 1.00 95.00 609 LEU A CA 1
ATOM 4746 C C . LEU A 1 609 ? 3.258 -3.187 -7.147 1.00 95.00 609 LEU A C 1
ATOM 4748 O O . LEU A 1 609 ? 4.015 -3.194 -6.183 1.00 95.00 609 LEU A O 1
ATOM 4752 N N . CYS A 1 610 ? 3.256 -2.187 -8.031 1.00 92.81 610 CYS A N 1
ATOM 4753 C CA . CYS A 1 610 ? 4.141 -1.027 -7.896 1.00 92.81 610 CYS A CA 1
ATOM 4754 C C . CYS A 1 610 ? 3.825 -0.204 -6.633 1.00 92.81 610 CYS A C 1
ATOM 4756 O O . CYS A 1 610 ? 4.748 0.256 -5.963 1.00 92.81 610 CYS A O 1
ATOM 4758 N N . GLU A 1 611 ? 2.547 -0.070 -6.250 1.00 91.00 611 GLU A N 1
ATOM 4759 C CA . GLU A 1 611 ? 2.180 0.533 -4.956 1.00 91.00 611 GLU A CA 1
ATOM 4760 C C . GLU A 1 611 ? 2.746 -0.279 -3.778 1.00 91.00 611 GLU A C 1
ATOM 4762 O O . GLU A 1 611 ? 3.270 0.306 -2.832 1.00 91.00 611 GLU A O 1
ATOM 4767 N N . ALA A 1 612 ? 2.709 -1.614 -3.829 1.00 92.81 612 ALA A N 1
ATOM 4768 C CA . ALA A 1 612 ? 3.302 -2.459 -2.790 1.00 92.81 612 ALA A CA 1
ATOM 4769 C C . ALA A 1 612 ? 4.837 -2.319 -2.736 1.00 92.81 612 ALA A C 1
ATOM 4771 O O . ALA A 1 612 ? 5.406 -2.137 -1.657 1.00 92.81 612 ALA A O 1
ATOM 4772 N N . LEU A 1 613 ? 5.504 -2.318 -3.896 1.00 92.56 613 LEU A N 1
ATOM 4773 C CA . LEU A 1 613 ? 6.956 -2.130 -4.011 1.00 92.56 613 LEU A CA 1
ATOM 4774 C C . LEU A 1 613 ? 7.418 -0.783 -3.444 1.00 92.56 613 LEU A C 1
ATOM 4776 O O . LEU A 1 613 ? 8.488 -0.708 -2.847 1.00 92.56 613 LEU A O 1
ATOM 4780 N N . SER A 1 614 ? 6.581 0.255 -3.529 1.00 88.31 614 SER A N 1
ATOM 4781 C CA . SER A 1 614 ? 6.872 1.573 -2.952 1.00 88.31 614 SER A CA 1
ATOM 4782 C C . SER A 1 614 ? 7.058 1.574 -1.421 1.00 88.31 614 SER A C 1
ATOM 4784 O O . SER A 1 614 ? 7.698 2.471 -0.858 1.00 88.31 614 SER A O 1
ATOM 4786 N N . PHE A 1 615 ? 6.511 0.563 -0.735 1.00 90.00 615 PHE A N 1
ATOM 4787 C CA . PHE A 1 615 ? 6.745 0.309 0.686 1.00 90.00 615 PHE A CA 1
ATOM 4788 C C . PHE A 1 615 ? 7.836 -0.737 0.904 1.00 90.00 615 PHE A C 1
ATOM 4790 O O . PHE A 1 615 ? 8.708 -0.522 1.743 1.00 90.00 615 PHE A O 1
ATOM 4797 N N . GLN A 1 616 ? 7.819 -1.843 0.157 1.00 91.69 616 GLN A N 1
ATOM 4798 C CA . GLN A 1 616 ? 8.785 -2.938 0.318 1.00 91.69 616 GLN A CA 1
ATOM 4799 C C . GLN A 1 616 ? 10.232 -2.521 0.019 1.00 91.69 616 GLN A C 1
ATOM 4801 O O . GLN A 1 616 ? 11.159 -3.110 0.577 1.00 91.69 616 GLN A O 1
ATOM 4806 N N . SER A 1 617 ? 10.444 -1.477 -0.791 1.00 89.06 617 SER A N 1
ATOM 4807 C CA . SER A 1 617 ? 11.774 -0.900 -1.027 1.00 89.06 617 SER A CA 1
ATOM 4808 C C . SER A 1 617 ? 12.389 -0.225 0.195 1.00 89.06 617 SER A C 1
ATOM 4810 O O . SER A 1 617 ? 13.601 -0.043 0.261 1.00 89.06 617 SER A O 1
ATOM 4812 N N . ARG A 1 618 ? 11.575 0.093 1.209 1.00 87.06 618 ARG A N 1
ATOM 4813 C CA . ARG A 1 618 ? 12.041 0.652 2.485 1.00 87.06 618 ARG A CA 1
ATOM 4814 C C . ARG A 1 618 ? 12.659 -0.405 3.404 1.00 87.06 618 ARG A C 1
ATOM 4816 O O . ARG A 1 618 ? 13.241 -0.036 4.421 1.00 87.06 618 ARG A O 1
ATOM 4823 N N . TYR A 1 619 ? 12.508 -1.695 3.094 1.00 90.38 619 TYR A N 1
ATOM 4824 C CA . TYR A 1 619 ? 13.134 -2.755 3.876 1.00 90.38 619 TYR A CA 1
ATOM 4825 C C . TYR A 1 619 ? 14.649 -2.729 3.675 1.00 90.38 619 TYR A C 1
ATOM 4827 O O . TYR A 1 619 ? 15.137 -2.769 2.546 1.00 90.38 619 TYR A O 1
ATOM 4835 N N . ILE A 1 620 ? 15.372 -2.708 4.791 1.00 88.94 620 ILE A N 1
ATOM 4836 C CA . ILE A 1 620 ? 16.819 -2.885 4.836 1.00 88.94 620 ILE A CA 1
ATOM 4837 C C . ILE A 1 620 ? 17.066 -4.286 5.403 1.00 88.94 620 ILE A C 1
ATOM 4839 O O . ILE A 1 620 ? 16.554 -4.577 6.489 1.00 88.94 620 ILE A O 1
ATOM 4843 N N . PRO A 1 621 ? 17.824 -5.147 4.705 1.00 90.38 621 PRO A N 1
ATOM 4844 C CA . PRO A 1 621 ? 18.208 -6.457 5.217 1.00 90.38 621 PRO A CA 1
ATOM 4845 C C . PRO A 1 621 ? 18.849 -6.343 6.597 1.00 90.38 621 PRO A C 1
ATOM 4847 O O . PRO A 1 621 ? 19.703 -5.483 6.823 1.00 90.38 621 PRO A O 1
ATOM 4850 N N . ILE A 1 622 ? 18.466 -7.209 7.533 1.00 89.44 622 ILE A N 1
ATOM 4851 C CA . ILE A 1 622 ? 18.931 -7.064 8.918 1.00 89.44 622 ILE A CA 1
ATOM 4852 C C . ILE A 1 622 ? 20.437 -7.313 9.041 1.00 89.44 622 ILE A C 1
ATOM 4854 O O . ILE A 1 622 ? 21.086 -6.701 9.886 1.00 89.44 622 ILE A O 1
ATOM 4858 N N . GLY A 1 623 ? 21.018 -8.126 8.149 1.00 87.38 623 GLY A N 1
ATOM 4859 C CA . GLY A 1 623 ? 22.465 -8.325 8.065 1.00 87.38 623 GLY A CA 1
ATOM 4860 C C . GLY A 1 623 ? 23.256 -7.054 7.723 1.00 87.38 623 GLY A C 1
ATOM 4861 O O . GLY A 1 623 ? 24.449 -6.981 8.032 1.00 87.38 623 GLY A O 1
ATOM 4862 N N . LEU A 1 624 ? 22.604 -6.041 7.140 1.00 89.31 624 LEU A N 1
ATOM 4863 C CA . LEU A 1 624 ? 23.189 -4.739 6.800 1.00 89.31 624 LEU A CA 1
ATOM 4864 C C . LEU A 1 624 ? 23.091 -3.721 7.941 1.00 89.31 624 LEU A C 1
ATOM 4866 O O . LEU A 1 624 ? 23.742 -2.681 7.878 1.00 89.31 624 LEU A O 1
ATOM 4870 N N . LEU A 1 625 ? 22.297 -3.997 8.976 1.00 89.56 625 LEU A N 1
ATOM 4871 C CA . LEU A 1 625 ? 22.083 -3.072 10.083 1.00 89.56 625 LEU A CA 1
ATOM 4872 C C . LEU A 1 625 ? 23.161 -3.225 11.164 1.00 89.56 625 LEU A C 1
ATOM 4874 O O . LEU A 1 625 ? 23.586 -4.329 11.503 1.00 89.56 625 LEU A O 1
ATOM 4878 N N . GLU A 1 626 ? 23.594 -2.107 11.742 1.00 87.19 626 GLU A N 1
ATOM 4879 C CA . GLU A 1 626 ? 24.510 -2.068 12.888 1.00 87.19 626 GLU A CA 1
ATOM 4880 C C . GLU A 1 626 ? 23.792 -2.363 14.209 1.00 87.19 626 GLU A C 1
ATOM 4882 O O . GLU A 1 626 ? 24.419 -2.825 15.163 1.00 87.19 626 GLU A O 1
ATOM 4887 N N . ARG A 1 627 ? 22.486 -2.073 14.279 1.00 86.50 627 ARG A N 1
ATOM 4888 C CA . ARG A 1 627 ? 21.641 -2.336 15.448 1.00 86.50 627 ARG A CA 1
ATOM 4889 C C . ARG A 1 627 ? 20.321 -2.955 15.018 1.00 86.50 627 ARG A C 1
ATOM 4891 O O . ARG A 1 627 ? 19.761 -2.587 13.988 1.00 86.50 627 ARG A O 1
ATOM 4898 N N . LEU A 1 628 ? 19.808 -3.839 15.862 1.00 82.81 628 LEU A N 1
ATOM 4899 C CA . LEU A 1 628 ? 18.463 -4.381 15.749 1.00 82.81 628 LEU A CA 1
ATOM 4900 C C . LEU A 1 628 ? 17.667 -4.026 17.013 1.00 82.81 628 LEU A C 1
ATOM 4902 O O . LEU A 1 628 ? 18.265 -3.956 18.091 1.00 82.81 628 LEU A O 1
ATOM 4906 N N . PRO A 1 629 ? 16.349 -3.795 16.891 1.00 77.88 629 PRO A N 1
ATOM 4907 C CA . PRO A 1 629 ? 15.587 -3.706 15.646 1.00 77.88 629 PRO A CA 1
ATOM 4908 C C . PRO A 1 629 ? 15.716 -2.305 15.002 1.00 77.88 629 PRO A C 1
ATOM 4910 O O . PRO A 1 629 ? 15.937 -1.324 15.719 1.00 77.88 629 PRO A O 1
ATOM 4913 N N . PRO A 1 630 ? 15.563 -2.175 13.669 1.00 78.38 630 PRO A N 1
ATOM 4914 C CA . PRO A 1 630 ? 15.410 -0.864 13.041 1.00 78.38 630 PRO A CA 1
ATOM 4915 C C . PRO A 1 630 ? 14.086 -0.226 13.470 1.00 78.38 630 PRO A C 1
ATOM 4917 O O . PRO A 1 630 ? 13.082 -0.919 13.661 1.00 78.38 630 PRO A O 1
ATOM 4920 N N . MET A 1 631 ? 14.051 1.100 13.573 1.00 81.69 631 MET A N 1
ATOM 4921 C CA . MET A 1 631 ? 12.806 1.817 13.856 1.00 81.69 631 MET A CA 1
ATOM 4922 C C . MET A 1 631 ? 12.063 2.156 12.565 1.00 81.69 631 MET A C 1
ATOM 4924 O O . MET A 1 631 ? 12.661 2.463 11.539 1.00 81.69 631 MET A O 1
ATOM 4928 N N . LEU A 1 632 ? 10.729 2.170 12.610 1.00 82.50 632 LEU A N 1
ATOM 4929 C CA . LEU A 1 632 ? 9.906 2.450 11.426 1.00 82.50 632 LEU A CA 1
ATOM 4930 C C . LEU A 1 632 ? 10.139 3.857 10.834 1.00 82.50 632 LEU A C 1
ATOM 4932 O O . LEU A 1 632 ? 9.903 4.086 9.649 1.00 82.50 632 LEU A O 1
ATOM 4936 N N . ASN A 1 633 ? 10.537 4.813 11.673 1.00 78.06 633 ASN A N 1
ATOM 4937 C CA . ASN A 1 633 ? 10.820 6.198 11.297 1.00 78.06 633 ASN A CA 1
ATOM 4938 C C . ASN A 1 633 ? 12.268 6.423 10.837 1.00 78.06 633 ASN A C 1
ATOM 4940 O O . ASN A 1 633 ? 12.572 7.512 10.354 1.00 78.06 633 ASN A O 1
ATOM 4944 N N . GLU A 1 634 ? 13.144 5.429 10.971 1.00 77.88 634 GLU A N 1
ATOM 4945 C CA . GLU A 1 634 ? 14.494 5.495 10.425 1.00 77.88 634 GLU A CA 1
ATOM 4946 C C . GLU A 1 634 ? 14.464 5.322 8.903 1.00 77.88 634 GLU A C 1
ATOM 4948 O O . GLU A 1 634 ? 13.802 4.434 8.361 1.00 77.88 634 GLU A O 1
ATOM 4953 N N . ARG A 1 635 ? 15.171 6.199 8.189 1.00 73.25 635 ARG A N 1
ATOM 4954 C CA . ARG A 1 635 ? 15.245 6.191 6.727 1.00 73.25 635 ARG A CA 1
ATOM 4955 C C . ARG A 1 635 ? 16.566 5.591 6.255 1.00 73.25 635 ARG A C 1
ATOM 4957 O O . ARG A 1 635 ? 17.607 6.008 6.761 1.00 73.25 635 ARG A O 1
ATOM 4964 N N . PRO A 1 636 ? 16.555 4.663 5.282 1.00 71.25 636 PRO A N 1
ATOM 4965 C CA . PRO A 1 636 ? 17.792 4.152 4.709 1.00 71.25 636 PRO A CA 1
ATOM 4966 C C . PRO A 1 636 ? 18.615 5.299 4.101 1.00 71.25 636 PRO A C 1
ATOM 4968 O O . PRO A 1 636 ? 18.063 6.059 3.298 1.00 71.25 636 PRO A O 1
ATOM 4971 N N . PRO A 1 637 ? 19.911 5.430 4.435 1.00 72.56 637 PRO A N 1
ATOM 4972 C CA . PRO A 1 637 ? 20.844 6.182 3.599 1.00 72.56 637 PRO A CA 1
ATOM 4973 C C . PRO A 1 637 ? 21.014 5.479 2.241 1.00 72.56 637 PRO A C 1
ATOM 4975 O O . PRO A 1 637 ? 20.531 4.365 2.051 1.00 72.56 637 PRO A O 1
ATOM 4978 N N . ALA A 1 638 ? 21.707 6.099 1.284 1.00 73.75 638 ALA A N 1
ATOM 4979 C CA . ALA A 1 638 ? 22.071 5.399 0.053 1.00 73.75 638 ALA A CA 1
ATOM 4980 C C . ALA A 1 638 ? 22.995 4.213 0.389 1.00 73.75 638 ALA A C 1
ATOM 4982 O O . ALA A 1 638 ? 24.071 4.402 0.961 1.00 73.75 638 ALA A O 1
ATOM 4983 N N . TYR A 1 639 ? 22.563 2.995 0.059 1.00 77.44 639 TYR A N 1
ATOM 4984 C CA . TYR A 1 639 ? 23.292 1.768 0.368 1.00 77.44 639 TYR A CA 1
ATOM 4985 C C . TYR A 1 639 ? 23.267 0.789 -0.807 1.00 77.44 639 TYR A C 1
ATOM 4987 O O . TYR A 1 639 ? 22.350 0.805 -1.632 1.00 77.44 639 TYR A O 1
ATOM 4995 N N . ARG A 1 640 ? 24.277 -0.081 -0.872 1.00 80.62 640 ARG A N 1
ATOM 4996 C CA . ARG A 1 640 ? 24.313 -1.240 -1.768 1.00 80.62 640 ARG A CA 1
ATOM 4997 C C . ARG A 1 640 ? 23.872 -2.483 -0.997 1.00 80.62 640 ARG A C 1
ATOM 4999 O O . ARG A 1 640 ? 24.363 -2.733 0.099 1.00 80.62 640 ARG A O 1
ATOM 5006 N N . GLY A 1 641 ? 22.944 -3.254 -1.560 1.00 81.12 641 GLY A N 1
ATOM 5007 C CA . GLY A 1 641 ? 22.499 -4.525 -0.982 1.00 81.12 641 GLY A CA 1
ATOM 5008 C C . GLY A 1 641 ? 23.580 -5.613 -1.033 1.00 81.12 641 GLY A C 1
ATOM 5009 O O . GLY A 1 641 ? 24.622 -5.435 -1.665 1.00 81.12 641 GLY A O 1
ATOM 5010 N N . ARG A 1 642 ? 23.308 -6.782 -0.433 1.00 83.44 642 ARG A N 1
ATOM 5011 C CA . ARG A 1 642 ? 24.191 -7.970 -0.480 1.00 83.44 642 ARG A CA 1
ATOM 5012 C C . ARG A 1 642 ? 24.499 -8.420 -1.912 1.00 83.44 642 ARG A C 1
ATOM 5014 O O . ARG A 1 642 ? 25.560 -8.977 -2.169 1.00 83.44 642 ARG A O 1
ATOM 5021 N N . ASN A 1 643 ? 23.574 -8.182 -2.842 1.00 81.94 643 ASN A N 1
ATOM 5022 C CA . ASN A 1 643 ? 23.724 -8.448 -4.270 1.00 81.94 643 ASN A CA 1
ATOM 5023 C C . ASN A 1 643 ? 22.953 -7.409 -5.116 1.00 81.94 643 ASN A C 1
ATOM 5025 O O . ASN A 1 643 ? 22.327 -6.481 -4.589 1.00 81.94 643 ASN A O 1
ATOM 5029 N N . GLU A 1 644 ? 23.022 -7.537 -6.444 1.00 79.25 644 GLU A N 1
ATOM 5030 C CA . GLU A 1 644 ? 22.356 -6.621 -7.385 1.00 79.25 644 GLU A CA 1
ATOM 5031 C C . GLU A 1 644 ? 20.831 -6.661 -7.257 1.00 79.25 644 GLU A C 1
ATOM 5033 O O . GLU A 1 644 ? 20.197 -5.607 -7.238 1.00 79.25 644 GLU A O 1
ATOM 5038 N N . LEU A 1 645 ? 20.242 -7.851 -7.096 1.00 80.75 645 LEU A N 1
ATOM 5039 C CA . LEU A 1 645 ? 18.797 -8.001 -6.913 1.00 80.75 645 LEU A CA 1
ATOM 5040 C C . LEU A 1 645 ? 18.323 -7.294 -5.640 1.00 80.75 645 LEU A C 1
ATOM 5042 O O . LEU A 1 645 ? 17.312 -6.603 -5.649 1.00 80.75 645 LEU A O 1
ATOM 5046 N N . GLU A 1 646 ? 19.063 -7.417 -4.545 1.00 84.06 646 GLU A N 1
ATOM 5047 C CA . GLU A 1 646 ? 18.748 -6.729 -3.301 1.00 84.06 646 GLU A CA 1
ATOM 5048 C C . GLU A 1 646 ? 18.852 -5.212 -3.427 1.00 84.06 646 GLU A C 1
ATOM 5050 O O . GLU A 1 646 ? 18.008 -4.488 -2.901 1.00 84.06 646 GLU A O 1
ATOM 5055 N N . THR A 1 647 ? 19.862 -4.745 -4.162 1.00 81.50 647 THR A N 1
ATOM 5056 C CA . THR A 1 647 ? 20.034 -3.324 -4.477 1.00 81.50 647 THR A CA 1
ATOM 5057 C C . THR A 1 647 ? 18.855 -2.813 -5.312 1.00 81.50 647 THR A C 1
ATOM 5059 O O . THR A 1 647 ? 18.302 -1.757 -5.013 1.00 81.50 647 THR A O 1
ATOM 5062 N N . LEU A 1 648 ? 18.399 -3.595 -6.298 1.00 81.62 648 LEU A N 1
ATOM 5063 C CA . LEU A 1 648 ? 17.219 -3.291 -7.108 1.00 81.62 648 LEU A CA 1
ATOM 5064 C C . LEU A 1 648 ? 15.942 -3.249 -6.254 1.00 81.62 648 LEU A C 1
ATOM 5066 O O . LEU A 1 648 ? 15.153 -2.313 -6.364 1.00 81.62 648 LEU A O 1
ATOM 5070 N N . LEU A 1 649 ? 15.754 -4.229 -5.367 1.00 86.00 649 LEU A N 1
ATOM 5071 C CA . LEU A 1 649 ? 14.607 -4.290 -4.459 1.00 86.00 649 LEU A CA 1
ATOM 5072 C C . LEU A 1 649 ? 14.611 -3.166 -3.416 1.00 86.00 649 LEU A C 1
ATOM 5074 O O . LEU A 1 649 ? 13.546 -2.829 -2.912 1.00 86.00 649 LEU A O 1
ATOM 5078 N N . GLY A 1 650 ? 15.774 -2.605 -3.073 1.00 82.69 650 GLY A N 1
ATOM 5079 C CA . GLY A 1 650 ? 15.924 -1.435 -2.199 1.00 82.69 650 GLY A CA 1
ATOM 5080 C C . GLY A 1 650 ? 15.798 -0.086 -2.919 1.00 82.69 650 GLY A C 1
ATOM 5081 O O . GLY A 1 650 ? 15.871 0.960 -2.275 1.00 82.69 650 GLY A O 1
ATOM 5082 N N . SER A 1 651 ? 15.613 -0.081 -4.244 1.00 81.50 651 SER A N 1
ATOM 5083 C CA . SER A 1 651 ? 15.557 1.148 -5.037 1.00 81.50 651 SER A CA 1
ATOM 5084 C C . SER A 1 651 ? 14.286 1.960 -4.772 1.00 81.50 651 SER A C 1
ATOM 5086 O O . SER A 1 651 ? 13.172 1.431 -4.737 1.00 81.50 651 SER A O 1
ATOM 5088 N N . SER A 1 652 ? 14.439 3.279 -4.646 1.00 76.06 652 SER A N 1
ATOM 5089 C CA . SER A 1 652 ? 13.332 4.238 -4.555 1.00 76.06 652 SER A CA 1
ATOM 5090 C C . SER A 1 652 ? 12.850 4.747 -5.921 1.00 76.06 652 SER A C 1
ATOM 5092 O O . SER A 1 652 ? 11.929 5.563 -5.981 1.00 76.06 652 SER A O 1
ATOM 5094 N N . PHE A 1 653 ? 13.446 4.289 -7.027 1.00 75.44 653 PHE A N 1
ATOM 5095 C CA . PHE A 1 653 ? 13.082 4.733 -8.372 1.00 75.44 653 PHE A CA 1
ATOM 5096 C C . PHE A 1 653 ? 11.874 3.971 -8.921 1.00 75.44 653 PHE A C 1
ATOM 5098 O O . PHE A 1 653 ? 11.859 2.743 -8.983 1.00 75.44 653 PHE A O 1
ATOM 5105 N N . VAL A 1 654 ? 10.884 4.713 -9.430 1.00 76.81 654 VAL A N 1
ATOM 5106 C CA . VAL A 1 654 ? 9.650 4.129 -9.982 1.00 76.81 654 VAL A CA 1
ATOM 5107 C C . VAL A 1 654 ? 9.918 3.183 -11.156 1.00 76.81 654 VAL A C 1
ATOM 5109 O O . VAL A 1 654 ? 9.287 2.132 -11.255 1.00 76.81 654 VAL A O 1
ATOM 5112 N N . GLY A 1 655 ? 10.858 3.538 -12.039 1.00 77.88 655 GLY A N 1
ATOM 5113 C CA . GLY A 1 655 ? 11.212 2.711 -13.196 1.00 77.88 655 GLY A CA 1
ATOM 5114 C C . GLY A 1 655 ? 11.721 1.323 -12.799 1.00 77.88 655 GLY A C 1
ATOM 5115 O O . GLY A 1 655 ? 11.403 0.340 -13.464 1.00 77.88 655 GLY A O 1
ATOM 5116 N N . ASP A 1 656 ? 12.419 1.223 -11.666 1.00 81.31 656 ASP A N 1
ATOM 5117 C CA . ASP A 1 656 ? 12.926 -0.048 -11.153 1.00 81.31 656 ASP A CA 1
ATOM 5118 C C . ASP A 1 656 ? 11.770 -0.921 -10.630 1.00 81.31 656 ASP A C 1
ATOM 5120 O O . ASP A 1 656 ? 11.754 -2.129 -10.861 1.00 81.31 656 ASP A O 1
ATOM 5124 N N . TRP A 1 657 ? 10.735 -0.324 -10.023 1.00 87.00 657 TRP A N 1
ATOM 5125 C CA . TRP A 1 657 ? 9.522 -1.049 -9.615 1.00 87.00 657 TRP A CA 1
ATOM 5126 C C . TRP A 1 657 ? 8.737 -1.578 -10.812 1.00 87.00 657 TRP A C 1
ATOM 5128 O O . TRP A 1 657 ? 8.277 -2.724 -10.800 1.00 87.00 657 TRP A O 1
ATOM 5138 N N . VAL A 1 658 ? 8.623 -0.770 -11.874 1.00 85.19 658 VAL A N 1
ATOM 5139 C CA . VAL A 1 658 ? 8.032 -1.228 -13.134 1.00 85.19 658 VAL A CA 1
ATOM 5140 C C . VAL A 1 658 ? 8.859 -2.388 -13.680 1.00 85.19 658 VAL A C 1
ATOM 5142 O O . VAL A 1 658 ? 8.282 -3.431 -13.977 1.00 85.19 658 VAL A O 1
ATOM 5145 N N . LYS A 1 659 ? 10.191 -2.292 -13.696 1.00 83.50 659 LYS A N 1
ATOM 5146 C CA . LYS A 1 659 ? 11.062 -3.378 -14.161 1.00 83.50 659 LYS A CA 1
ATOM 5147 C C . LYS A 1 659 ? 10.895 -4.671 -13.360 1.00 83.50 659 LYS A C 1
ATOM 5149 O O . LYS A 1 659 ? 10.762 -5.736 -13.958 1.00 83.50 659 LYS A O 1
ATOM 5154 N N . ILE A 1 660 ? 10.829 -4.593 -12.030 1.00 86.00 660 ILE A N 1
ATOM 5155 C CA . ILE A 1 660 ? 10.544 -5.754 -11.169 1.00 86.00 660 ILE A CA 1
ATOM 5156 C C . ILE A 1 660 ? 9.191 -6.369 -11.546 1.00 86.00 660 ILE A C 1
ATOM 5158 O O . ILE A 1 660 ? 9.076 -7.583 -11.697 1.00 86.00 660 ILE A O 1
ATOM 5162 N N . SER A 1 661 ? 8.162 -5.545 -11.762 1.00 89.44 661 SER A N 1
ATOM 5163 C CA . SER A 1 661 ? 6.842 -6.051 -12.152 1.00 89.44 661 SER A CA 1
ATOM 5164 C C . SER A 1 661 ? 6.839 -6.743 -13.525 1.00 89.44 661 SER A C 1
ATOM 5166 O O . SER A 1 661 ? 6.054 -7.666 -13.742 1.00 89.44 661 SER A O 1
ATOM 5168 N N . GLU A 1 662 ? 7.729 -6.357 -14.449 1.00 86.25 662 GLU A N 1
ATOM 5169 C CA . GLU A 1 662 ? 7.852 -7.001 -15.764 1.00 86.25 662 GLU A CA 1
ATOM 5170 C C . GLU A 1 662 ? 8.333 -8.448 -15.696 1.00 86.25 662 GLU A C 1
ATOM 5172 O O . GLU A 1 662 ? 7.977 -9.238 -16.570 1.00 86.25 662 GLU A O 1
ATOM 5177 N N . MET A 1 663 ? 9.056 -8.820 -14.635 1.00 84.56 663 MET A N 1
ATOM 5178 C CA . MET A 1 663 ? 9.516 -10.196 -14.420 1.00 84.56 663 MET A CA 1
ATOM 5179 C C . MET A 1 663 ? 8.351 -11.195 -14.328 1.00 84.56 663 MET A C 1
ATOM 5181 O O . MET A 1 663 ? 8.517 -12.364 -14.666 1.00 84.56 663 MET A O 1
ATOM 5185 N N . PHE A 1 664 ? 7.166 -10.739 -13.900 1.00 87.06 664 PHE A N 1
ATOM 5186 C CA . PHE A 1 664 ? 5.982 -11.587 -13.695 1.00 87.06 664 PHE A CA 1
ATOM 5187 C C . PHE A 1 664 ? 4.813 -11.247 -14.619 1.00 87.06 664 PHE A C 1
ATOM 5189 O O . PHE A 1 664 ? 3.952 -12.086 -14.873 1.00 87.06 664 PHE A O 1
ATOM 5196 N N . LEU A 1 665 ? 4.753 -10.004 -15.098 1.00 88.44 665 LEU A N 1
ATOM 5197 C CA . LEU A 1 665 ? 3.619 -9.461 -15.847 1.00 88.44 665 LEU A CA 1
ATOM 5198 C C . LEU A 1 665 ? 3.988 -9.111 -17.299 1.00 88.44 665 LEU A C 1
ATOM 5200 O O . LEU A 1 665 ? 3.215 -8.439 -17.984 1.00 88.44 665 LEU A O 1
ATOM 5204 N N . GLY A 1 666 ? 5.168 -9.543 -17.761 1.00 82.81 666 GLY A N 1
ATOM 5205 C CA . GLY A 1 666 ? 5.716 -9.240 -19.085 1.00 82.81 666 GLY A CA 1
ATOM 5206 C C . GLY A 1 666 ? 6.115 -7.770 -19.239 1.00 82.81 666 GLY A C 1
ATOM 5207 O O . GLY A 1 666 ? 5.998 -7.008 -18.284 1.00 82.81 666 GLY A O 1
ATOM 5208 N N . PRO A 1 667 ? 6.565 -7.326 -20.420 1.00 80.31 667 PRO A N 1
ATOM 5209 C CA . PRO A 1 667 ? 6.909 -5.922 -20.650 1.00 80.31 667 PRO A CA 1
ATOM 5210 C C . PRO A 1 667 ? 5.722 -4.982 -20.390 1.00 80.31 667 PRO A C 1
ATOM 5212 O O . PRO A 1 667 ? 4.579 -5.301 -20.745 1.00 80.31 667 PRO A O 1
ATOM 5215 N N . ALA A 1 668 ? 5.974 -3.830 -19.765 1.00 78.44 668 ALA A N 1
ATOM 5216 C CA . ALA A 1 668 ? 4.978 -2.770 -19.678 1.00 78.44 668 ALA A CA 1
ATOM 5217 C C . ALA A 1 668 ? 4.730 -2.190 -21.084 1.00 78.44 668 ALA A C 1
ATOM 5219 O O . ALA A 1 668 ? 5.653 -2.065 -21.883 1.00 78.44 668 ALA A O 1
ATOM 5220 N N . GLY A 1 669 ? 3.473 -1.880 -21.416 1.00 69.25 669 GLY A N 1
ATOM 5221 C CA . GLY A 1 669 ? 3.169 -1.218 -22.689 1.00 69.25 669 GLY A CA 1
ATOM 5222 C C . GLY A 1 669 ? 3.648 0.234 -22.682 1.00 69.25 669 GLY A C 1
ATOM 5223 O O . GLY A 1 669 ? 3.695 0.838 -21.615 1.00 69.25 669 GLY A O 1
ATOM 5224 N N . ASP A 1 670 ? 3.919 0.804 -23.858 1.00 64.69 670 ASP A N 1
ATOM 5225 C CA . ASP A 1 670 ? 4.424 2.184 -24.003 1.00 64.69 670 ASP A CA 1
ATOM 5226 C C . ASP A 1 670 ? 3.527 3.242 -23.325 1.00 64.69 670 ASP A C 1
ATOM 5228 O O . ASP A 1 670 ? 4.008 4.269 -22.859 1.00 64.69 670 ASP A O 1
ATOM 5232 N N . ASP A 1 671 ? 2.223 2.967 -23.220 1.00 65.50 671 ASP A N 1
ATOM 5233 C CA . ASP A 1 671 ? 1.234 3.849 -22.588 1.00 65.50 671 ASP A CA 1
ATOM 5234 C C . ASP A 1 671 ? 1.113 3.647 -21.056 1.00 65.50 671 ASP A C 1
ATOM 5236 O O . ASP A 1 671 ? 0.316 4.321 -20.396 1.00 65.50 671 ASP A O 1
ATOM 5240 N N . PHE A 1 672 ? 1.826 2.680 -20.461 1.00 74.81 672 PHE A N 1
ATOM 5241 C CA . PHE A 1 672 ? 1.741 2.409 -19.024 1.00 74.81 672 PHE A CA 1
ATOM 5242 C C . PHE A 1 672 ? 2.595 3.405 -18.237 1.00 74.81 672 PHE A C 1
ATOM 5244 O O . PHE A 1 672 ? 3.809 3.259 -18.125 1.00 74.81 672 PHE A O 1
ATOM 5251 N N . ASN A 1 673 ? 1.928 4.377 -17.617 1.00 73.94 673 ASN A N 1
ATOM 5252 C CA . ASN A 1 673 ? 2.535 5.275 -16.645 1.00 73.94 673 ASN A CA 1
ATOM 5253 C C . ASN A 1 673 ? 2.070 4.919 -15.222 1.00 73.94 673 ASN A C 1
ATOM 5255 O O . ASN A 1 673 ? 0.874 4.736 -14.965 1.00 73.94 673 ASN A O 1
ATOM 5259 N N . PHE A 1 674 ? 3.014 4.842 -14.285 1.00 79.31 674 PHE A N 1
ATOM 5260 C CA . PHE A 1 674 ? 2.730 4.658 -12.870 1.00 79.31 674 PHE A CA 1
ATOM 5261 C C . PHE A 1 674 ? 3.249 5.845 -12.069 1.00 79.31 674 PHE A C 1
ATOM 5263 O O . PHE A 1 674 ? 4.444 6.116 -12.034 1.00 79.31 674 PHE A O 1
ATOM 5270 N N . GLN A 1 675 ? 2.350 6.504 -11.346 1.00 75.25 675 GLN A N 1
ATOM 5271 C CA . GLN A 1 675 ? 2.712 7.469 -10.321 1.00 75.25 675 GLN A CA 1
ATOM 5272 C C . GLN A 1 675 ? 2.257 6.913 -8.970 1.00 75.25 675 GLN A C 1
ATOM 5274 O O . GLN A 1 675 ? 1.057 6.657 -8.815 1.00 75.25 675 GLN A O 1
ATOM 5279 N N . PRO A 1 676 ? 3.173 6.715 -8.006 1.00 70.12 676 PRO A N 1
ATOM 5280 C CA . PRO A 1 676 ? 2.799 6.190 -6.703 1.00 70.12 676 PRO A CA 1
ATOM 5281 C C . PRO A 1 676 ? 1.830 7.148 -6.011 1.00 70.12 676 PRO A C 1
ATOM 5283 O O . PRO A 1 676 ? 2.062 8.360 -5.930 1.00 70.12 676 PRO A O 1
ATOM 5286 N N . LYS A 1 677 ? 0.699 6.604 -5.551 1.00 65.56 677 LYS A N 1
ATOM 5287 C CA . LYS A 1 677 ? -0.375 7.389 -4.933 1.00 65.56 677 LYS A CA 1
ATOM 5288 C C . LYS A 1 677 ? 0.067 7.981 -3.605 1.00 65.56 677 LYS A C 1
ATOM 5290 O O . LYS A 1 677 ? -0.230 9.134 -3.288 1.00 65.56 677 LYS A O 1
ATOM 5295 N N . HIS A 1 678 ? 0.767 7.177 -2.821 1.00 57.12 678 HIS A N 1
ATOM 5296 C CA . HIS A 1 678 ? 1.493 7.674 -1.674 1.00 57.12 678 HIS A CA 1
ATOM 5297 C C . HIS A 1 678 ? 2.754 8.316 -2.248 1.00 57.12 678 HIS A C 1
ATOM 5299 O O . HIS A 1 678 ? 3.454 7.653 -3.000 1.00 57.12 678 HIS A O 1
ATOM 5305 N N . LYS A 1 679 ? 3.041 9.596 -1.966 1.00 47.41 679 LYS A N 1
ATOM 5306 C CA . LYS A 1 679 ? 4.305 10.258 -2.360 1.00 47.41 679 LYS A CA 1
ATOM 5307 C C . LYS A 1 679 ? 5.487 9.634 -1.607 1.00 47.41 679 LYS A C 1
ATOM 5309 O O . LYS A 1 679 ? 6.153 10.272 -0.804 1.00 47.41 679 LYS A O 1
ATOM 5314 N N . SER A 1 680 ? 5.694 8.346 -1.804 1.00 42.16 680 SER A N 1
ATOM 5315 C CA . SER A 1 680 ? 6.652 7.488 -1.146 1.00 42.16 680 SER A CA 1
ATOM 5316 C C . SER A 1 680 ? 8.018 7.739 -1.764 1.00 42.16 680 SER A C 1
ATOM 5318 O O . SER A 1 680 ? 8.481 6.907 -2.527 1.00 42.16 680 SER A O 1
ATOM 5320 N N . ASN A 1 681 ? 8.631 8.893 -1.486 1.00 44.00 681 ASN A N 1
ATOM 5321 C CA . ASN A 1 681 ? 10.027 9.223 -1.817 1.00 44.00 681 ASN A CA 1
ATOM 5322 C C . ASN A 1 681 ? 10.490 8.859 -3.245 1.00 44.00 681 ASN A C 1
ATOM 5324 O O . ASN A 1 681 ? 11.680 8.658 -3.468 1.00 44.00 681 ASN A O 1
ATOM 5328 N N . ALA A 1 682 ? 9.562 8.733 -4.195 1.00 40.16 682 ALA A N 1
ATOM 5329 C CA . ALA A 1 682 ? 9.858 8.205 -5.509 1.00 40.16 682 ALA A CA 1
ATOM 5330 C C . ALA A 1 682 ? 10.313 9.363 -6.388 1.00 40.16 682 ALA A C 1
ATOM 5332 O O . ALA A 1 682 ? 9.560 10.318 -6.600 1.00 40.16 682 ALA A O 1
ATOM 5333 N N . TYR A 1 683 ? 11.554 9.296 -6.857 1.00 39.06 683 TYR A N 1
ATOM 5334 C CA . TYR A 1 683 ? 12.147 10.323 -7.704 1.00 39.06 683 TYR A CA 1
ATOM 5335 C C . TYR A 1 683 ? 12.023 9.924 -9.180 1.00 39.06 683 TYR A C 1
ATOM 5337 O O . TYR A 1 683 ? 12.347 8.797 -9.557 1.00 39.06 683 TYR A O 1
ATOM 5345 N N . GLY A 1 684 ? 11.545 10.857 -10.009 1.00 35.22 684 GLY A N 1
ATOM 5346 C CA . GLY A 1 684 ? 11.475 10.735 -11.468 1.00 35.22 684 GLY A CA 1
ATOM 5347 C C . GLY A 1 684 ? 10.376 11.618 -12.071 1.00 35.22 684 GLY A C 1
ATOM 5348 O O . GLY A 1 684 ? 9.234 11.566 -11.620 1.00 35.22 684 GLY A O 1
ATOM 5349 N N . SER A 1 685 ? 10.716 12.443 -13.067 1.00 34.62 685 SER A N 1
ATOM 5350 C CA . SER A 1 685 ? 9.736 13.053 -13.982 1.00 34.62 685 SER A CA 1
ATOM 5351 C C . SER A 1 685 ? 9.144 11.979 -14.910 1.00 34.62 685 SER A C 1
ATOM 5353 O O . SER A 1 685 ? 9.710 10.889 -15.014 1.00 34.62 685 SER A O 1
ATOM 5355 N N . GLU A 1 686 ? 8.038 12.274 -15.608 1.00 32.47 686 GLU A N 1
ATOM 5356 C CA . GLU A 1 686 ? 7.459 11.377 -16.634 1.00 32.47 686 GLU A CA 1
ATOM 5357 C C . GLU A 1 686 ? 8.516 10.897 -17.651 1.00 32.47 686 GLU A C 1
ATOM 5359 O O . GLU A 1 686 ? 8.494 9.750 -18.089 1.00 32.47 686 GLU A O 1
ATOM 5364 N N . GLU A 1 687 ? 9.514 11.730 -17.949 1.00 29.12 687 GLU A N 1
ATOM 5365 C CA . GLU A 1 687 ? 10.623 11.413 -18.858 1.00 29.12 687 GLU A CA 1
ATOM 5366 C C . GLU A 1 687 ? 11.596 10.366 -18.287 1.00 29.12 687 GLU A C 1
ATOM 5368 O O . GLU A 1 687 ? 12.088 9.515 -19.024 1.00 29.12 687 GLU A O 1
ATOM 5373 N N . ALA A 1 688 ? 11.835 10.345 -16.970 1.00 30.22 688 ALA A N 1
ATOM 5374 C CA . ALA A 1 688 ? 12.722 9.363 -16.334 1.00 30.22 688 ALA A CA 1
ATOM 5375 C C . ALA A 1 688 ? 12.117 7.944 -16.289 1.00 30.22 688 ALA A C 1
ATOM 5377 O O . ALA A 1 688 ? 12.847 6.956 -16.188 1.00 30.22 688 ALA A O 1
ATOM 5378 N N . GLN A 1 689 ? 10.786 7.834 -16.373 1.00 31.17 689 GLN A N 1
ATOM 5379 C CA . GLN A 1 689 ? 10.047 6.568 -16.313 1.00 31.17 689 GLN A CA 1
ATOM 5380 C C . GLN A 1 689 ? 10.070 5.799 -17.642 1.00 31.17 689 GLN A C 1
ATOM 5382 O O . GLN A 1 689 ? 10.077 4.569 -17.628 1.00 31.17 689 GLN A O 1
ATOM 5387 N N . VAL A 1 690 ? 10.144 6.507 -18.775 1.00 28.66 690 VAL A N 1
ATOM 5388 C CA . VAL A 1 690 ? 10.211 5.923 -20.132 1.00 28.66 690 VAL A CA 1
ATOM 5389 C C . VAL A 1 690 ? 11.620 5.401 -20.461 1.00 28.66 690 VAL A C 1
ATOM 5391 O O . VAL A 1 690 ? 11.787 4.466 -21.236 1.00 28.66 690 VAL A O 1
ATOM 5394 N N . ILE A 1 691 ? 12.648 5.965 -19.824 1.00 30.75 691 ILE A N 1
ATOM 5395 C CA . ILE A 1 691 ? 14.063 5.711 -20.129 1.00 30.75 691 ILE A CA 1
ATOM 5396 C C . ILE A 1 691 ? 14.567 4.335 -19.655 1.00 30.75 691 ILE A C 1
ATOM 5398 O O . ILE A 1 691 ? 15.371 3.706 -20.341 1.00 30.75 691 ILE A O 1
ATOM 5402 N N . ARG A 1 692 ? 14.117 3.840 -18.492 1.00 33.19 692 ARG A N 1
ATOM 5403 C CA . ARG A 1 692 ? 14.651 2.598 -17.885 1.00 33.19 692 ARG A CA 1
ATOM 5404 C C . ARG A 1 692 ? 13.848 1.331 -18.175 1.00 33.19 692 ARG A C 1
ATOM 5406 O O . ARG A 1 692 ? 14.377 0.235 -18.020 1.00 33.19 692 ARG A O 1
ATOM 5413 N N . THR A 1 693 ? 12.596 1.448 -18.603 1.00 31.36 693 THR A N 1
ATOM 5414 C CA . THR A 1 693 ? 11.740 0.291 -18.922 1.00 31.36 693 THR A CA 1
ATOM 5415 C C . THR A 1 693 ? 12.202 -0.446 -20.184 1.00 31.36 693 THR A C 1
ATOM 5417 O O . THR A 1 693 ? 12.023 -1.660 -20.281 1.00 31.36 693 THR A O 1
ATOM 5420 N N . GLN A 1 694 ? 12.909 0.234 -21.095 1.00 32.69 694 GLN A N 1
ATOM 5421 C CA . GLN A 1 694 ? 13.360 -0.341 -22.370 1.00 32.69 694 GLN A CA 1
ATOM 5422 C C . GLN A 1 694 ? 14.799 -0.911 -22.377 1.00 32.69 694 GLN A C 1
ATOM 5424 O O . GLN A 1 694 ? 15.191 -1.525 -23.366 1.00 32.69 694 GLN A O 1
ATOM 5429 N N . GLY A 1 695 ? 15.588 -0.778 -21.301 1.00 30.44 695 GLY A N 1
ATOM 5430 C CA . GLY A 1 695 ? 16.990 -1.232 -21.261 1.00 30.44 695 GLY A CA 1
ATOM 5431 C C . GLY A 1 695 ? 17.235 -2.416 -20.319 1.00 30.44 695 GLY A C 1
ATOM 5432 O O . GLY A 1 695 ? 16.823 -2.393 -19.160 1.00 30.44 695 GLY A O 1
ATOM 5433 N N . ARG A 1 696 ? 17.935 -3.457 -20.786 1.00 32.06 696 ARG A N 1
ATOM 5434 C CA . ARG A 1 696 ? 18.580 -4.443 -19.900 1.00 32.06 696 ARG A CA 1
ATOM 5435 C C . ARG A 1 696 ? 19.745 -3.758 -19.169 1.00 32.06 696 ARG A C 1
ATOM 5437 O O . ARG A 1 696 ? 20.444 -2.945 -19.767 1.00 32.06 696 ARG A O 1
ATOM 5444 N N . TRP A 1 697 ? 19.975 -4.110 -17.903 1.00 32.81 697 TRP A N 1
ATOM 5445 C CA . TRP A 1 697 ? 21.191 -3.720 -17.182 1.00 32.81 697 TRP A CA 1
ATOM 5446 C C . TRP A 1 697 ? 22.439 -4.331 -17.852 1.00 32.81 697 TRP A C 1
ATOM 5448 O O . TRP A 1 697 ? 22.413 -5.533 -18.142 1.00 32.81 697 TRP A O 1
ATOM 5458 N N . PRO A 1 698 ? 23.515 -3.553 -18.092 1.00 28.67 698 PRO A N 1
ATOM 5459 C CA . PRO A 1 698 ? 24.763 -4.098 -18.610 1.00 28.67 698 PRO A CA 1
ATOM 5460 C C . PRO A 1 698 ? 25.432 -4.985 -17.560 1.00 28.67 698 PRO A C 1
ATOM 5462 O O . PRO A 1 698 ? 25.448 -4.654 -16.372 1.00 28.67 698 PRO A O 1
ATOM 5465 N N . ARG A 1 699 ? 25.997 -6.113 -17.992 1.00 29.31 699 ARG A N 1
ATOM 5466 C CA . ARG A 1 699 ? 26.690 -7.055 -17.100 1.00 29.31 699 ARG A CA 1
ATOM 5467 C C . ARG A 1 699 ? 28.083 -6.541 -16.700 1.00 29.31 699 ARG A C 1
ATOM 5469 O O . ARG A 1 699 ? 28.712 -5.830 -17.479 1.00 29.31 699 ARG A O 1
ATOM 5476 N N . PRO A 1 700 ? 28.652 -6.980 -15.559 1.00 30.58 700 PRO A N 1
ATOM 5477 C CA . PRO A 1 700 ? 30.006 -6.596 -15.136 1.00 30.58 700 PRO A CA 1
ATOM 5478 C C . PRO A 1 700 ? 31.122 -6.851 -16.171 1.00 30.58 700 PRO A C 1
ATOM 5480 O O . PRO A 1 700 ? 32.099 -6.114 -16.203 1.00 30.58 700 PRO A O 1
ATOM 5483 N N . GLY A 1 701 ? 30.970 -7.847 -17.054 1.00 32.09 701 GLY A N 1
ATOM 5484 C CA . GLY A 1 701 ? 31.905 -8.108 -18.165 1.00 32.09 701 GLY A CA 1
ATOM 5485 C C . GLY A 1 701 ? 31.665 -7.264 -19.428 1.00 32.09 701 GLY A C 1
ATOM 5486 O O . GLY A 1 701 ? 32.519 -7.209 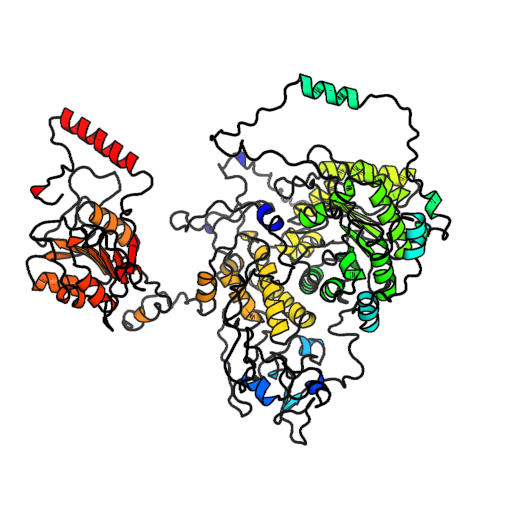-20.304 1.00 32.09 701 GLY A O 1
ATOM 5487 N N . GLU A 1 702 ? 30.522 -6.585 -19.521 1.00 34.12 702 GLU A N 1
ATOM 5488 C CA . GLU A 1 702 ? 30.232 -5.572 -20.549 1.00 34.12 702 GLU A CA 1
ATOM 5489 C C . GLU A 1 702 ? 30.756 -4.184 -20.119 1.00 34.12 702 GLU A C 1
ATOM 5491 O O . GLU A 1 702 ? 30.814 -3.263 -20.928 1.00 34.12 702 GLU A O 1
ATOM 5496 N N . LEU A 1 703 ? 31.185 -4.049 -18.854 1.00 32.44 703 LEU A N 1
ATOM 5497 C CA . LEU A 1 703 ? 31.865 -2.875 -18.292 1.00 32.44 703 LEU A CA 1
ATOM 5498 C C . LEU A 1 703 ? 33.397 -2.951 -18.406 1.00 32.44 703 LEU A C 1
ATOM 5500 O O . LEU A 1 703 ? 34.086 -1.973 -18.115 1.00 32.44 703 LEU A O 1
ATOM 5504 N N . THR A 1 704 ? 33.949 -4.086 -18.842 1.00 31.03 704 THR A N 1
ATOM 5505 C CA . THR A 1 704 ? 35.373 -4.195 -19.169 1.00 31.03 704 THR A CA 1
ATOM 5506 C C . THR A 1 704 ? 35.597 -3.850 -20.634 1.00 31.03 704 THR A C 1
ATOM 5508 O O . THR A 1 704 ? 35.119 -4.550 -21.524 1.00 31.03 704 THR A O 1
ATOM 5511 N N . LEU A 1 705 ? 36.334 -2.758 -20.857 1.00 33.84 705 LEU A N 1
ATOM 5512 C CA . LEU A 1 705 ? 36.806 -2.281 -22.156 1.00 33.84 705 LEU A CA 1
ATOM 5513 C C . LEU A 1 705 ? 37.430 -3.437 -22.950 1.00 33.84 705 LEU A C 1
ATOM 5515 O O . LEU A 1 705 ? 38.532 -3.885 -22.639 1.00 33.84 705 LEU A O 1
ATOM 5519 N N . ASN A 1 706 ? 36.723 -3.915 -23.973 1.00 31.20 706 ASN A N 1
ATOM 5520 C CA . ASN A 1 706 ? 37.313 -4.749 -25.007 1.00 31.20 706 ASN A CA 1
ATOM 5521 C C . ASN A 1 706 ? 37.962 -3.799 -26.034 1.00 31.20 706 ASN A C 1
ATOM 5523 O O . ASN A 1 706 ? 37.226 -3.072 -26.708 1.00 31.20 706 ASN A O 1
ATOM 5527 N N . PRO A 1 707 ? 39.302 -3.740 -26.131 1.00 36.47 707 PRO A N 1
ATOM 5528 C CA . PRO A 1 707 ? 40.004 -2.760 -26.964 1.00 36.47 707 PRO A CA 1
ATOM 5529 C C . PRO A 1 707 ? 39.742 -2.927 -28.470 1.00 36.47 707 PRO A C 1
ATOM 5531 O O . PRO A 1 707 ? 39.997 -2.001 -29.232 1.00 36.47 707 PRO A O 1
ATOM 5534 N N . ASP A 1 708 ? 39.164 -4.055 -28.897 1.00 35.19 708 ASP A N 1
ATOM 5535 C CA . ASP A 1 708 ? 38.973 -4.384 -30.314 1.00 35.19 708 ASP A CA 1
ATOM 5536 C C . ASP A 1 708 ? 37.586 -4.002 -30.876 1.00 35.19 708 ASP A C 1
ATOM 5538 O O . ASP A 1 708 ? 37.235 -4.382 -31.995 1.00 35.19 708 ASP A O 1
ATOM 5542 N N . ARG A 1 709 ? 36.761 -3.252 -30.128 1.00 36.41 709 ARG A N 1
ATOM 5543 C CA . ARG A 1 709 ? 35.434 -2.794 -30.588 1.00 36.41 709 ARG A CA 1
ATOM 5544 C C . ARG A 1 709 ? 35.236 -1.281 -30.468 1.00 36.41 709 ARG A C 1
ATOM 5546 O O . ARG A 1 709 ? 34.366 -0.805 -29.745 1.00 36.41 709 ARG A O 1
ATOM 5553 N N . GLU A 1 710 ? 35.964 -0.516 -31.279 1.00 34.28 710 GLU A N 1
ATOM 5554 C CA . GLU A 1 710 ? 35.732 0.930 -31.477 1.00 34.28 710 GLU A CA 1
ATOM 5555 C C . GLU A 1 710 ? 34.339 1.276 -32.062 1.00 34.28 710 GLU A C 1
ATOM 5557 O O . GLU A 1 710 ? 33.929 2.436 -32.048 1.00 34.28 710 GLU A O 1
ATOM 5562 N N . ALA A 1 711 ? 33.567 0.294 -32.546 1.00 35.88 711 ALA A N 1
ATOM 5563 C CA . ALA A 1 711 ? 32.238 0.526 -33.121 1.00 35.88 711 ALA A CA 1
ATOM 5564 C C . ALA A 1 711 ? 31.090 0.596 -32.086 1.00 35.88 711 ALA A C 1
ATOM 5566 O O . ALA A 1 711 ? 30.099 1.287 -32.333 1.00 35.88 711 ALA A O 1
ATOM 5567 N N . ASP A 1 712 ? 31.221 -0.049 -30.918 1.00 33.09 712 ASP A N 1
ATOM 5568 C CA . ASP A 1 712 ? 30.118 -0.190 -29.942 1.00 33.09 712 ASP A CA 1
ATOM 5569 C C . ASP A 1 712 ? 29.967 1.034 -29.010 1.00 33.09 712 ASP A C 1
ATOM 5571 O O . ASP A 1 712 ? 28.917 1.240 -28.397 1.00 33.09 712 ASP A O 1
ATOM 5575 N N . VAL A 1 713 ? 30.952 1.942 -28.975 1.00 35.06 713 VAL A N 1
ATOM 5576 C CA . VAL A 1 713 ? 30.902 3.185 -28.169 1.00 35.06 713 VAL A CA 1
ATOM 5577 C C . VAL A 1 713 ? 29.812 4.158 -28.662 1.00 35.06 713 VAL A C 1
ATOM 5579 O O . VAL A 1 713 ? 29.416 5.082 -27.952 1.00 35.06 713 VAL A O 1
ATOM 5582 N N . ARG A 1 714 ? 29.249 3.940 -29.859 1.00 36.91 714 ARG A N 1
ATOM 5583 C CA . ARG A 1 714 ? 28.158 4.765 -30.406 1.00 36.91 714 ARG A CA 1
ATOM 5584 C C . ARG A 1 714 ? 26.750 4.313 -29.992 1.00 36.91 714 ARG A C 1
ATOM 5586 O O . ARG A 1 714 ? 25.800 5.042 -30.269 1.00 36.91 714 ARG A O 1
ATOM 5593 N N . GLN A 1 715 ? 26.583 3.161 -29.334 1.00 35.47 715 GLN A N 1
ATOM 5594 C CA . GLN A 1 715 ? 25.255 2.547 -29.162 1.00 35.47 715 GLN A CA 1
ATOM 5595 C C . GLN A 1 715 ? 24.524 2.903 -27.851 1.00 35.47 715 GLN A C 1
ATOM 5597 O O . GLN A 1 715 ? 23.308 2.748 -27.779 1.00 35.47 715 GLN A O 1
ATOM 5602 N N . PHE A 1 716 ? 25.201 3.483 -26.852 1.00 32.72 716 PHE A N 1
ATOM 5603 C CA . PHE A 1 716 ? 24.566 3.934 -25.596 1.00 32.72 716 PHE A CA 1
ATOM 5604 C C . PHE A 1 716 ? 23.845 5.299 -25.690 1.00 32.72 716 PHE A C 1
ATOM 5606 O O . PHE A 1 716 ? 23.375 5.828 -24.687 1.00 32.72 716 PHE A O 1
ATOM 5613 N N . GLY A 1 717 ? 23.726 5.878 -26.889 1.00 33.78 717 GLY A N 1
ATOM 5614 C CA . GLY A 1 717 ? 23.229 7.242 -27.105 1.00 33.78 717 GLY A CA 1
ATOM 5615 C C . GLY A 1 717 ? 21.772 7.385 -27.563 1.00 33.78 717 GLY A C 1
ATOM 5616 O O . GLY A 1 717 ? 21.457 8.403 -28.178 1.00 33.78 717 GLY A O 1
ATOM 5617 N N . SER A 1 718 ? 20.876 6.419 -27.323 1.00 35.84 718 SER A N 1
ATOM 5618 C CA . SER A 1 718 ? 19.480 6.502 -27.811 1.00 35.84 718 SER A CA 1
ATOM 5619 C C . SER A 1 718 ? 18.589 7.501 -27.052 1.00 35.84 718 SER A C 1
ATOM 5621 O O . SER A 1 718 ? 17.482 7.785 -27.498 1.00 35.84 718 SER A O 1
ATOM 5623 N N . LEU A 1 719 ? 19.079 8.084 -25.951 1.00 35.53 719 LEU A N 1
ATOM 5624 C CA . LEU A 1 719 ? 18.355 9.058 -25.117 1.00 35.53 719 LEU A CA 1
ATOM 5625 C C . LEU A 1 719 ? 18.995 10.447 -25.071 1.00 35.53 719 LEU A C 1
ATOM 5627 O O . LEU A 1 719 ? 18.650 11.266 -24.226 1.00 35.53 719 LEU A O 1
ATOM 5631 N N . GLY A 1 720 ? 19.973 10.710 -25.939 1.00 40.75 720 GLY A N 1
ATOM 5632 C CA . GLY A 1 720 ? 20.710 11.975 -25.914 1.00 40.75 720 GLY A CA 1
ATOM 5633 C C . GLY A 1 720 ? 21.600 12.172 -24.677 1.00 40.75 720 GLY A C 1
ATOM 5634 O O . GLY A 1 720 ? 22.182 13.239 -24.515 1.00 40.75 720 GLY A O 1
ATOM 5635 N N . LEU A 1 721 ? 21.750 11.153 -23.824 1.00 47.97 721 LEU A N 1
ATOM 5636 C CA . LEU A 1 721 ? 22.716 11.145 -22.728 1.00 47.97 721 LEU A CA 1
ATOM 5637 C C . LEU A 1 721 ? 24.089 10.738 -23.274 1.00 47.97 721 LEU A C 1
ATOM 5639 O O . LEU A 1 721 ? 24.254 9.643 -23.811 1.00 47.97 721 LEU A O 1
ATOM 5643 N N . ILE A 1 722 ? 25.065 11.637 -23.156 1.00 57.88 722 ILE A N 1
ATOM 5644 C CA . ILE A 1 722 ? 26.456 11.401 -23.553 1.00 57.88 722 ILE A CA 1
ATOM 5645 C C . ILE A 1 722 ? 27.262 11.103 -22.288 1.00 57.88 722 ILE A C 1
ATOM 5647 O O . ILE A 1 722 ? 27.278 11.908 -21.359 1.00 57.88 722 ILE A O 1
ATOM 5651 N N . ASN A 1 723 ? 27.930 9.948 -22.245 1.00 70.00 723 ASN A N 1
ATOM 5652 C CA . ASN A 1 723 ? 28.914 9.665 -21.201 1.00 70.00 723 ASN A CA 1
ATOM 5653 C C . ASN A 1 723 ? 30.132 10.584 -21.388 1.00 70.00 723 ASN A C 1
ATOM 5655 O O . ASN A 1 723 ? 30.638 10.686 -22.504 1.00 70.00 723 ASN A O 1
ATOM 5659 N N . LEU A 1 724 ? 30.590 11.224 -20.310 1.00 76.44 724 LEU A N 1
ATOM 5660 C CA . LEU A 1 724 ? 31.779 12.082 -20.299 1.00 76.44 724 LEU A CA 1
ATOM 5661 C C . LEU A 1 724 ? 33.085 11.287 -20.136 1.00 76.44 724 LEU A C 1
ATOM 5663 O O . LEU A 1 724 ? 34.137 11.731 -20.585 1.00 76.44 724 LEU A O 1
ATOM 5667 N N . HIS A 1 725 ? 33.038 10.098 -19.534 1.00 80.81 725 HIS A N 1
ATOM 5668 C CA . HIS A 1 725 ? 34.238 9.301 -19.303 1.00 80.81 725 HIS A CA 1
ATOM 5669 C C . HIS A 1 725 ? 34.885 8.874 -20.629 1.00 80.81 725 HIS A C 1
ATOM 5671 O O . HIS A 1 725 ? 34.232 8.279 -21.489 1.00 80.81 725 HIS A O 1
ATOM 5677 N N . GLY A 1 726 ? 36.181 9.151 -20.784 1.00 80.44 726 GLY A N 1
ATOM 5678 C CA . GLY A 1 726 ? 36.949 8.881 -22.001 1.00 80.44 726 GLY A CA 1
ATOM 5679 C C . GLY A 1 726 ? 36.692 9.860 -23.150 1.00 80.44 726 GLY A C 1
ATOM 5680 O O . GLY A 1 726 ? 37.249 9.668 -24.227 1.00 80.44 726 GLY A O 1
ATOM 5681 N N . LYS A 1 727 ? 35.866 10.897 -22.952 1.00 87.44 727 LYS A N 1
ATOM 5682 C CA . LYS A 1 727 ? 35.646 11.949 -23.951 1.00 87.44 727 LYS A CA 1
ATOM 5683 C C . LYS A 1 727 ? 36.769 12.967 -23.951 1.00 87.44 727 LYS A C 1
ATOM 5685 O O . LYS A 1 727 ? 37.312 13.302 -22.898 1.00 87.44 727 LYS A O 1
ATOM 5690 N N . THR A 1 728 ? 37.074 13.483 -25.135 1.00 94.12 728 THR A N 1
ATOM 5691 C CA . THR A 1 728 ? 38.051 14.556 -25.298 1.00 94.12 728 THR A CA 1
ATOM 5692 C C . THR A 1 728 ? 37.354 15.906 -25.187 1.00 94.12 728 THR A C 1
ATOM 5694 O O . THR A 1 728 ? 36.527 16.255 -26.033 1.00 94.12 728 THR A O 1
ATOM 5697 N N . VAL A 1 729 ? 37.686 16.664 -24.141 1.00 94.50 729 VAL A N 1
ATOM 5698 C CA . VAL A 1 729 ? 37.223 18.042 -23.966 1.00 94.50 729 VAL A CA 1
ATOM 5699 C C . VAL A 1 729 ? 38.343 19.000 -24.322 1.00 94.50 729 VAL A C 1
ATOM 5701 O O . VAL A 1 729 ? 39.423 18.980 -23.727 1.00 94.50 729 VAL A O 1
ATOM 5704 N N . GLU A 1 730 ? 38.063 19.857 -25.286 1.00 92.62 730 GLU A N 1
ATOM 5705 C CA . GLU A 1 730 ? 38.998 20.836 -25.798 1.00 92.62 730 GLU A CA 1
ATOM 5706 C C . GLU A 1 730 ? 38.663 22.228 -25.280 1.00 92.62 730 GLU A C 1
ATOM 5708 O O . GLU A 1 730 ? 37.564 22.748 -25.476 1.00 92.62 730 GLU A O 1
ATOM 5713 N N . MET A 1 731 ? 39.642 22.833 -24.618 1.00 92.56 731 MET A N 1
ATOM 5714 C CA . MET A 1 731 ? 39.551 24.168 -24.048 1.00 92.56 731 MET A CA 1
ATOM 5715 C C . MET A 1 731 ? 40.199 25.163 -25.010 1.00 92.56 731 MET A C 1
ATOM 5717 O O . MET A 1 731 ? 41.412 25.122 -25.254 1.00 92.56 731 MET A O 1
ATOM 5721 N N . LEU A 1 732 ? 39.385 26.037 -25.603 1.00 89.56 732 LEU A N 1
ATOM 5722 C CA . LEU A 1 732 ? 39.864 27.114 -26.458 1.00 89.56 732 LEU A CA 1
ATOM 5723 C C . LEU A 1 732 ? 40.219 28.315 -25.573 1.00 89.56 732 LEU A C 1
ATOM 5725 O O . LEU A 1 732 ? 39.352 29.103 -25.202 1.00 89.56 732 LEU A O 1
ATOM 5729 N N . GLY A 1 733 ? 41.503 28.429 -25.236 1.00 85.50 733 GLY A N 1
ATOM 5730 C CA . GLY A 1 733 ? 41.972 29.207 -24.090 1.00 85.50 733 GLY A CA 1
ATOM 5731 C C . GLY A 1 733 ? 42.261 28.305 -22.889 1.00 85.50 733 GLY A C 1
ATOM 5732 O O . GLY A 1 733 ? 41.711 27.215 -22.766 1.00 85.50 733 GLY A O 1
ATOM 5733 N N . TYR A 1 734 ? 43.181 28.725 -22.017 1.00 87.75 734 TYR A N 1
ATOM 5734 C CA . TYR A 1 734 ? 43.458 28.001 -20.773 1.00 87.75 734 TYR A CA 1
ATOM 5735 C C . TYR A 1 734 ? 43.843 28.961 -19.642 1.00 87.75 734 TYR A C 1
ATOM 5737 O O . TYR A 1 734 ? 45.021 29.141 -19.329 1.00 87.75 734 TYR A O 1
ATOM 5745 N N . GLY A 1 735 ? 42.838 29.650 -19.097 1.00 82.12 735 GLY A N 1
ATOM 5746 C CA . GLY A 1 735 ? 42.944 30.569 -17.967 1.00 82.12 735 GLY A CA 1
ATOM 5747 C C . GLY A 1 735 ? 42.277 30.013 -16.705 1.00 82.12 735 GLY A C 1
ATOM 5748 O O . GLY A 1 735 ? 42.254 28.808 -16.466 1.00 82.12 735 GLY A O 1
ATOM 5749 N N . HIS A 1 736 ? 41.745 30.893 -15.852 1.00 80.62 736 HIS A N 1
ATOM 5750 C CA . HIS A 1 736 ? 41.122 30.487 -14.582 1.00 80.62 736 HIS A CA 1
ATOM 5751 C C . HIS A 1 736 ? 39.826 29.690 -14.760 1.00 80.62 736 HIS A C 1
ATOM 5753 O O . HIS A 1 736 ? 39.564 28.775 -13.977 1.00 80.62 736 HIS A O 1
ATOM 5759 N N . ILE A 1 737 ? 39.018 30.038 -15.768 1.00 83.00 737 ILE A N 1
ATOM 5760 C CA . ILE A 1 737 ? 37.737 29.372 -16.040 1.00 83.00 737 ILE A CA 1
ATOM 5761 C C . ILE A 1 737 ? 38.015 27.949 -16.526 1.00 83.00 737 ILE A C 1
ATOM 5763 O O . ILE A 1 737 ? 37.479 26.983 -15.988 1.00 83.00 737 ILE A O 1
ATOM 5767 N N . GLU A 1 738 ? 38.923 27.818 -17.484 1.00 86.81 738 GLU A N 1
ATOM 5768 C CA . GLU A 1 738 ? 39.279 26.564 -18.132 1.00 86.81 738 GLU A CA 1
ATOM 5769 C C . GLU A 1 738 ? 40.086 25.662 -17.212 1.00 86.81 738 GLU A C 1
ATOM 5771 O O . GLU A 1 738 ? 39.802 24.477 -17.171 1.00 86.81 738 GLU A O 1
ATOM 5776 N N . GLY A 1 739 ? 41.012 26.190 -16.405 1.00 87.81 739 GLY A N 1
ATOM 5777 C CA . GLY A 1 739 ? 41.705 25.390 -15.390 1.00 87.81 739 GLY A CA 1
ATOM 5778 C C . GLY A 1 739 ? 40.745 24.849 -14.323 1.00 87.81 739 GLY A C 1
ATOM 5779 O O . GLY A 1 739 ? 40.872 23.710 -13.872 1.00 87.81 739 GLY A O 1
ATOM 5780 N N . GLY A 1 740 ? 39.725 25.631 -13.947 1.00 86.81 740 GLY A N 1
ATOM 5781 C CA . GLY A 1 740 ? 38.648 25.178 -13.065 1.00 86.81 740 GLY A CA 1
ATOM 5782 C C . GLY A 1 740 ? 37.774 24.094 -13.704 1.00 86.81 740 GLY A C 1
ATOM 5783 O O . GLY A 1 740 ? 37.527 23.058 -13.080 1.00 86.81 740 GLY A O 1
ATOM 5784 N N . ALA A 1 741 ? 37.343 24.314 -14.949 1.00 88.31 741 ALA A N 1
ATOM 5785 C CA . ALA A 1 741 ? 36.530 23.374 -15.716 1.00 88.31 741 ALA A CA 1
ATOM 5786 C C . ALA A 1 741 ? 37.290 22.076 -16.026 1.00 88.31 741 ALA A C 1
ATOM 5788 O O . ALA A 1 741 ? 36.756 20.990 -15.817 1.00 88.31 741 ALA A O 1
ATOM 5789 N N . ALA A 1 742 ? 38.552 22.174 -16.444 1.00 91.38 742 ALA A N 1
ATOM 5790 C CA . ALA A 1 742 ? 39.439 21.055 -16.725 1.00 91.38 742 ALA A CA 1
ATOM 5791 C C . ALA A 1 742 ? 39.626 20.174 -15.494 1.00 91.38 742 ALA A C 1
ATOM 5793 O O . ALA A 1 742 ? 39.491 18.963 -15.606 1.00 91.38 742 ALA A O 1
ATOM 5794 N N . ARG A 1 743 ? 39.834 20.752 -14.304 1.00 90.19 743 ARG A N 1
ATOM 5795 C CA . ARG A 1 743 ? 39.909 19.985 -13.049 1.00 90.19 743 ARG A CA 1
ATOM 5796 C C . ARG A 1 743 ? 38.646 19.173 -12.776 1.00 90.19 743 ARG A C 1
ATOM 5798 O O . ARG A 1 743 ? 38.742 18.011 -12.388 1.00 90.19 743 ARG A O 1
ATOM 5805 N N . LEU A 1 744 ? 37.471 19.770 -12.978 1.00 89.69 744 LEU A N 1
ATOM 5806 C CA . LEU A 1 744 ? 36.194 19.080 -12.780 1.00 89.69 744 LEU A CA 1
ATOM 5807 C C . LEU A 1 744 ? 35.988 17.981 -13.828 1.00 89.69 744 LEU A C 1
ATOM 5809 O O . LEU A 1 744 ? 35.691 16.847 -13.475 1.00 89.69 744 LEU A O 1
ATOM 5813 N N . LEU A 1 745 ? 36.196 18.289 -15.107 1.00 90.62 745 LEU A N 1
ATOM 5814 C CA . LEU A 1 745 ? 36.009 17.350 -16.216 1.00 90.62 745 LEU A CA 1
ATOM 5815 C C . LEU A 1 745 ? 37.028 16.206 -16.197 1.00 90.62 745 LEU A C 1
ATOM 5817 O O . LEU A 1 745 ? 36.679 15.063 -16.490 1.00 90.62 745 LEU A O 1
ATOM 5821 N N . HIS A 1 746 ? 38.260 16.481 -15.779 1.00 89.19 746 HIS A N 1
ATOM 5822 C CA . HIS A 1 746 ? 39.286 15.466 -15.574 1.00 89.19 746 HIS A CA 1
ATOM 5823 C C . HIS A 1 746 ? 38.893 14.478 -14.469 1.00 89.19 746 HIS A C 1
ATOM 5825 O O . HIS A 1 746 ? 39.069 13.274 -14.639 1.00 89.19 746 HIS A O 1
ATOM 5831 N N . ALA A 1 747 ? 38.265 14.950 -13.383 1.00 87.12 747 ALA A N 1
ATOM 5832 C CA . ALA A 1 747 ? 37.729 14.073 -12.339 1.00 87.12 747 ALA A CA 1
ATOM 5833 C C . ALA A 1 747 ? 36.591 13.157 -12.843 1.00 87.12 747 ALA A C 1
ATOM 5835 O O . ALA A 1 747 ? 36.398 12.072 -12.301 1.00 87.12 747 ALA A O 1
ATOM 5836 N N . PHE A 1 748 ? 35.885 13.546 -13.914 1.00 80.56 748 PHE A N 1
ATOM 5837 C CA . PHE A 1 748 ? 34.911 12.696 -14.617 1.00 80.56 748 PHE A CA 1
ATOM 5838 C C . PHE A 1 748 ? 35.548 11.734 -15.641 1.00 80.56 748 PHE A C 1
ATOM 5840 O O . PHE A 1 748 ? 34.831 11.050 -16.371 1.00 80.56 748 PHE A O 1
ATOM 5847 N N . GLY A 1 749 ? 36.882 11.659 -15.707 1.00 83.75 749 GLY A N 1
ATOM 5848 C CA . GLY A 1 749 ? 37.611 10.789 -16.632 1.00 83.75 749 GLY A CA 1
ATOM 5849 C C . GLY A 1 749 ? 37.679 11.317 -18.066 1.00 83.75 749 GLY A C 1
ATOM 5850 O O . GLY A 1 749 ? 37.906 10.532 -18.986 1.00 83.75 749 GLY A O 1
ATOM 5851 N N . CYS A 1 750 ? 37.464 12.619 -18.283 1.00 91.56 750 CYS A N 1
ATOM 5852 C CA . CYS A 1 750 ? 37.675 13.238 -19.592 1.00 91.56 750 CYS A CA 1
ATOM 5853 C C . CYS A 1 750 ? 39.171 13.415 -19.882 1.00 91.56 750 CYS A C 1
ATOM 5855 O O . CYS A 1 750 ? 39.959 13.762 -18.994 1.00 91.56 750 CYS A O 1
ATOM 5857 N N . GLN A 1 751 ? 39.550 13.275 -21.150 1.00 94.62 751 GLN A N 1
ATOM 5858 C CA . GLN A 1 751 ? 40.844 13.728 -21.639 1.00 94.62 751 GLN A CA 1
ATOM 5859 C C . GLN A 1 751 ? 40.759 15.221 -21.963 1.00 94.62 751 GLN A C 1
ATOM 5861 O O . GLN A 1 751 ? 39.910 15.634 -22.747 1.00 94.62 751 GLN A O 1
ATOM 5866 N N . ILE A 1 752 ? 41.638 16.033 -21.377 1.00 94.56 752 ILE A N 1
ATOM 5867 C CA . ILE A 1 752 ? 41.656 17.479 -21.620 1.00 94.56 752 ILE A CA 1
ATOM 5868 C C . ILE A 1 752 ? 42.743 17.816 -22.642 1.00 94.56 752 ILE A C 1
ATOM 5870 O O . ILE A 1 752 ? 43.885 17.360 -22.511 1.00 94.56 752 ILE A O 1
ATOM 5874 N N . LEU A 1 753 ? 42.394 18.630 -23.638 1.00 94.19 753 LEU A N 1
ATOM 5875 C CA . LEU A 1 753 ? 43.327 19.280 -24.562 1.00 94.19 753 LEU A CA 1
ATOM 5876 C C . LEU A 1 753 ? 43.116 20.793 -24.495 1.00 94.19 753 LEU A C 1
ATOM 5878 O O . LEU A 1 753 ? 42.003 21.257 -24.257 1.00 94.19 753 LEU A O 1
ATOM 5882 N N . ALA A 1 754 ? 44.172 21.568 -24.716 1.00 93.25 754 ALA A N 1
ATOM 5883 C CA . ALA A 1 754 ? 44.096 23.024 -24.671 1.00 93.25 754 ALA A CA 1
ATO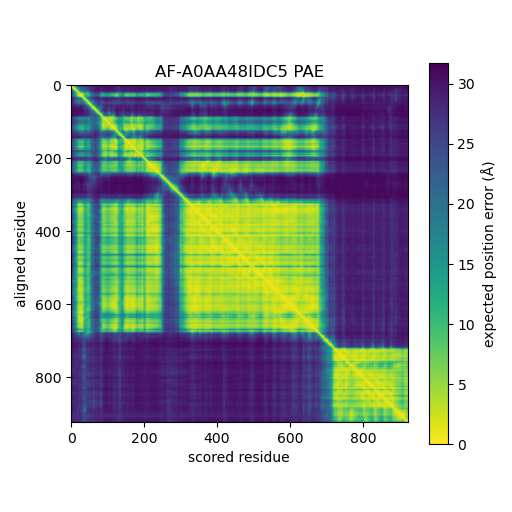M 5884 C C . ALA A 1 754 ? 44.713 23.655 -25.921 1.00 93.25 754 ALA A C 1
ATOM 5886 O O . ALA A 1 754 ? 45.735 23.188 -26.429 1.00 93.25 754 ALA A O 1
ATOM 5887 N N . ALA A 1 755 ? 44.124 24.749 -26.398 1.00 91.50 755 ALA A N 1
ATOM 5888 C CA . ALA A 1 755 ? 44.692 25.561 -27.466 1.00 91.50 755 ALA A CA 1
ATOM 5889 C C . ALA A 1 755 ? 44.972 26.984 -26.979 1.00 91.50 755 ALA A C 1
ATOM 5891 O O . ALA A 1 755 ? 44.130 27.632 -26.358 1.00 91.50 755 ALA A O 1
ATOM 5892 N N . ASN A 1 756 ? 46.163 27.490 -27.292 1.00 87.19 756 ASN A N 1
ATOM 5893 C CA . ASN A 1 756 ? 46.537 28.885 -27.076 1.00 87.19 756 ASN A CA 1
ATOM 5894 C C . ASN A 1 756 ? 47.410 29.388 -28.231 1.00 87.19 756 ASN A C 1
ATOM 5896 O O . ASN A 1 756 ? 47.722 28.651 -29.159 1.00 87.19 756 ASN A O 1
ATOM 5900 N N . THR A 1 757 ? 47.817 30.655 -28.213 1.00 83.62 757 THR A N 1
ATOM 5901 C CA . THR A 1 757 ? 48.597 31.230 -29.322 1.00 83.62 757 THR A CA 1
ATOM 5902 C C . THR A 1 757 ? 49.969 30.573 -29.495 1.00 83.62 757 THR A C 1
ATOM 5904 O O . THR A 1 757 ? 50.441 30.426 -30.620 1.00 83.62 757 THR A O 1
ATOM 5907 N N . ALA A 1 758 ? 50.600 30.135 -28.403 1.00 76.25 758 ALA A N 1
ATOM 5908 C CA . ALA A 1 758 ? 51.990 29.685 -28.391 1.00 76.25 758 ALA A CA 1
ATOM 5909 C C . ALA A 1 758 ? 52.176 28.155 -28.423 1.00 76.25 758 ALA A C 1
ATOM 5911 O O . ALA A 1 758 ? 53.321 27.708 -28.456 1.00 76.25 758 ALA A O 1
ATOM 5912 N N . SER A 1 759 ? 51.099 27.358 -28.387 1.00 82.88 759 SER A N 1
ATOM 5913 C CA . SER A 1 759 ? 51.142 25.895 -28.194 1.00 82.88 759 SER A CA 1
ATOM 5914 C C . SER A 1 759 ? 51.933 25.465 -26.951 1.00 82.88 759 SER A C 1
ATOM 5916 O O . SER A 1 759 ? 52.560 24.405 -26.935 1.00 82.88 759 SER A O 1
ATOM 5918 N N . LYS A 1 760 ? 51.967 26.314 -25.920 1.00 83.25 760 LYS A N 1
ATOM 5919 C CA . LYS A 1 760 ? 52.787 26.110 -24.718 1.00 83.25 760 LYS A CA 1
ATOM 5920 C C . LYS A 1 760 ? 51.919 25.827 -23.511 1.00 83.25 760 LYS A C 1
ATOM 5922 O O . LYS A 1 760 ? 50.868 26.442 -23.364 1.00 83.25 760 LYS A O 1
ATOM 5927 N N . LYS A 1 761 ? 52.429 24.978 -22.618 1.00 86.56 761 LYS A N 1
ATOM 5928 C CA . LYS A 1 761 ? 51.862 24.767 -21.289 1.00 86.56 761 LYS A CA 1
ATOM 5929 C C . LYS A 1 761 ? 51.663 26.108 -20.576 1.00 86.56 761 LYS A C 1
ATOM 5931 O O . LYS A 1 761 ? 52.597 26.907 -20.501 1.00 86.56 761 LYS A O 1
ATOM 5936 N N . SER A 1 762 ? 50.442 26.341 -20.108 1.00 81.12 762 SER A N 1
ATOM 5937 C CA . SER A 1 762 ? 50.017 27.549 -19.401 1.00 81.12 762 SER A CA 1
ATOM 5938 C C . SER A 1 762 ? 49.197 27.134 -18.188 1.00 81.12 762 SER A C 1
ATOM 5940 O O . SER A 1 762 ? 48.310 26.296 -18.315 1.00 81.12 762 SER A O 1
ATOM 5942 N N . GLY A 1 763 ? 49.493 27.707 -17.029 1.00 80.56 763 GLY A N 1
ATOM 5943 C CA . GLY A 1 763 ? 48.731 27.484 -15.804 1.00 80.56 763 GLY A CA 1
ATOM 5944 C C . GLY A 1 763 ? 47.850 28.681 -15.462 1.00 80.56 763 GLY A C 1
ATOM 5945 O O . GLY A 1 763 ? 47.905 29.725 -16.116 1.00 80.56 763 GLY A O 1
ATOM 5946 N N . CYS A 1 764 ? 47.041 28.550 -14.415 1.00 80.69 764 CYS A N 1
ATOM 5947 C CA . CYS A 1 764 ? 46.353 29.693 -13.826 1.00 80.69 764 CYS A CA 1
ATOM 5948 C C . CYS A 1 764 ? 47.369 30.588 -13.080 1.00 80.69 764 CYS A C 1
ATOM 5950 O O . CYS A 1 764 ? 48.210 30.095 -12.329 1.00 80.69 764 CYS A O 1
ATOM 5952 N N . HIS A 1 765 ? 47.287 31.912 -13.242 1.00 74.88 765 HIS A N 1
ATOM 5953 C CA . HIS A 1 765 ? 48.235 32.870 -12.652 1.00 74.88 765 HIS A CA 1
ATOM 5954 C C . HIS A 1 765 ? 47.502 33.966 -11.877 1.00 74.88 765 HIS A C 1
ATOM 5956 O O . HIS A 1 765 ? 46.491 34.463 -12.341 1.00 74.88 765 HIS A O 1
ATOM 5962 N N . GLY A 1 766 ? 48.030 34.413 -10.737 1.00 77.50 766 GLY A N 1
ATOM 5963 C CA . GLY A 1 766 ? 47.353 35.394 -9.880 1.00 77.50 766 GLY A CA 1
ATOM 5964 C C . GLY A 1 766 ? 46.657 34.725 -8.699 1.00 77.50 766 GLY A C 1
ATOM 5965 O O . GLY A 1 766 ? 47.128 33.697 -8.215 1.00 77.50 766 GLY A O 1
ATOM 5966 N N . TYR A 1 767 ? 45.565 35.308 -8.205 1.00 79.62 767 TYR A N 1
ATOM 5967 C CA . TYR A 1 767 ? 44.855 34.736 -7.062 1.00 79.62 767 TYR A CA 1
ATOM 5968 C C . TYR A 1 767 ? 43.951 33.591 -7.511 1.00 79.62 767 TYR A C 1
ATOM 5970 O O . TYR A 1 767 ? 43.113 33.748 -8.405 1.00 79.62 767 TYR A O 1
ATOM 5978 N N . ILE A 1 768 ? 44.126 32.442 -6.866 1.00 78.19 768 ILE A N 1
ATOM 5979 C CA . ILE A 1 768 ? 43.366 31.220 -7.097 1.00 78.19 768 ILE A CA 1
ATOM 5980 C C . ILE A 1 768 ? 42.885 30.734 -5.736 1.00 78.19 768 ILE A C 1
ATOM 5982 O O . ILE A 1 768 ? 43.666 30.655 -4.789 1.00 78.19 768 ILE A O 1
ATOM 5986 N N . ILE A 1 769 ? 41.601 30.397 -5.646 1.00 77.12 769 ILE A N 1
ATOM 5987 C CA . ILE A 1 769 ? 41.018 29.848 -4.421 1.00 77.12 769 ILE A CA 1
ATOM 5988 C C . ILE A 1 769 ? 41.735 28.526 -4.093 1.00 77.12 769 ILE A C 1
ATOM 5990 O O . ILE A 1 769 ? 41.819 27.663 -4.976 1.00 77.12 769 ILE A O 1
ATOM 5994 N N . PRO A 1 770 ? 42.230 28.329 -2.857 1.00 77.88 770 PRO A N 1
ATOM 5995 C CA . PRO A 1 770 ? 42.936 27.110 -2.474 1.00 77.88 770 PRO A CA 1
ATOM 5996 C C . PRO A 1 770 ? 42.171 25.833 -2.860 1.00 77.88 770 PRO A C 1
ATOM 5998 O O . PRO A 1 770 ? 40.980 25.695 -2.585 1.00 77.88 770 PRO A O 1
ATOM 6001 N N . GLY A 1 771 ? 42.856 24.897 -3.526 1.00 73.56 771 GLY A N 1
ATOM 6002 C CA . GLY A 1 771 ? 42.269 23.628 -3.982 1.00 73.56 771 GLY A CA 1
ATOM 6003 C C . GLY A 1 771 ? 41.406 23.713 -5.252 1.00 73.56 771 GLY A C 1
ATOM 6004 O O . GLY A 1 771 ? 40.807 22.708 -5.646 1.00 73.56 771 GLY A O 1
ATOM 6005 N N . LYS A 1 772 ? 41.332 24.878 -5.910 1.00 78.62 772 LYS A N 1
ATOM 6006 C CA . LYS A 1 772 ? 40.637 25.074 -7.193 1.00 78.62 772 LYS A CA 1
ATOM 6007 C C . LYS A 1 772 ? 41.619 25.466 -8.307 1.00 78.62 772 LYS A C 1
ATOM 6009 O O . LYS A 1 772 ? 42.715 25.939 -8.039 1.00 78.62 772 LYS A O 1
ATOM 6014 N N . GLY A 1 773 ? 41.192 25.291 -9.561 1.00 82.75 773 GLY A N 1
ATOM 6015 C CA . GLY A 1 773 ? 41.980 25.623 -10.754 1.00 82.75 773 GLY A CA 1
ATOM 6016 C C . GLY A 1 773 ? 43.071 24.605 -11.098 1.00 82.75 773 GLY A C 1
ATOM 6017 O O . GLY A 1 773 ? 43.128 23.520 -10.522 1.00 82.75 773 GLY A O 1
ATOM 6018 N N . ASP A 1 774 ? 43.926 24.986 -12.045 1.00 87.31 774 ASP A N 1
ATOM 6019 C CA . ASP A 1 774 ? 45.093 24.225 -12.501 1.00 87.31 774 ASP A CA 1
ATOM 6020 C C . ASP A 1 774 ? 46.306 25.166 -12.539 1.00 87.31 774 ASP A C 1
ATOM 6022 O O . ASP A 1 774 ? 46.598 25.803 -13.551 1.00 87.31 774 ASP A O 1
ATOM 6026 N N . VAL A 1 775 ? 46.947 25.338 -11.378 1.00 83.12 775 VAL A N 1
ATOM 6027 C CA . VAL A 1 775 ? 48.018 26.333 -11.162 1.00 83.12 775 VAL A CA 1
ATOM 6028 C C . VAL A 1 775 ? 49.198 26.094 -12.096 1.00 83.12 775 VAL A C 1
ATOM 6030 O O . VAL A 1 775 ? 49.740 27.036 -12.667 1.00 83.12 775 VAL A O 1
ATOM 6033 N N . GLU A 1 776 ? 49.570 24.830 -12.273 1.00 84.56 776 GLU A N 1
ATOM 6034 C CA . GLU A 1 776 ? 50.724 24.451 -13.077 1.00 84.56 776 GLU A CA 1
ATOM 6035 C C . GLU A 1 776 ? 50.352 24.230 -14.546 1.00 84.56 776 GLU A C 1
ATOM 6037 O O . GLU A 1 776 ? 51.224 24.337 -15.401 1.00 84.56 776 GLU A O 1
ATOM 6042 N N . GLY A 1 777 ? 49.082 23.977 -14.882 1.00 87.50 777 GLY A N 1
ATOM 6043 C CA . GLY A 1 777 ? 48.668 23.659 -16.253 1.00 87.50 777 GLY A CA 1
ATOM 6044 C C . GLY A 1 777 ? 48.955 22.204 -16.628 1.00 87.50 777 GLY A C 1
ATOM 6045 O O . GLY A 1 777 ? 49.331 21.932 -17.769 1.00 87.50 777 GLY A O 1
ATOM 6046 N N . ASP A 1 778 ? 48.900 21.289 -15.657 1.00 88.81 778 ASP A N 1
ATOM 6047 C CA . ASP A 1 778 ? 49.272 19.873 -15.820 1.00 88.81 778 ASP A CA 1
ATOM 6048 C C . ASP A 1 778 ? 48.125 18.990 -16.315 1.00 88.81 778 ASP A C 1
ATOM 6050 O O . ASP A 1 778 ? 48.356 17.867 -16.762 1.00 88.81 778 ASP A O 1
ATOM 6054 N N . ILE A 1 779 ? 46.889 19.479 -16.245 1.00 92.44 779 ILE A N 1
ATOM 6055 C CA . ILE A 1 779 ? 45.708 18.692 -16.603 1.00 92.44 779 ILE A CA 1
ATOM 6056 C C . ILE A 1 779 ? 45.589 18.473 -18.126 1.00 92.44 779 ILE A C 1
ATOM 6058 O O . ILE A 1 779 ? 45.214 17.367 -18.532 1.00 92.44 779 ILE A O 1
ATOM 6062 N N . PRO A 1 780 ? 45.905 19.447 -19.007 1.00 93.56 780 PRO A N 1
ATOM 6063 C CA . PRO A 1 780 ? 45.864 19.227 -20.445 1.00 93.56 780 PRO A CA 1
ATOM 6064 C C . PRO A 1 780 ? 46.959 18.262 -20.892 1.00 93.56 780 PRO A C 1
ATOM 6066 O O . PRO A 1 780 ? 48.154 18.503 -20.725 1.00 93.56 780 PRO A O 1
ATOM 6069 N N . THR A 1 781 ? 46.537 17.187 -21.548 1.00 90.81 781 THR A N 1
ATOM 6070 C CA . THR A 1 781 ? 47.432 16.138 -22.057 1.00 90.81 781 THR A CA 1
ATOM 6071 C C . THR A 1 781 ? 48.220 16.571 -23.296 1.00 90.81 781 THR A C 1
ATOM 6073 O O . THR A 1 781 ? 49.272 16.002 -23.585 1.00 90.81 781 THR A O 1
ATOM 6076 N N . ALA A 1 782 ? 47.742 17.586 -24.022 1.00 91.81 782 ALA A N 1
ATOM 6077 C CA . ALA A 1 782 ? 48.457 18.217 -25.125 1.00 91.81 782 ALA A CA 1
ATOM 6078 C C . ALA A 1 782 ? 47.997 19.664 -25.359 1.00 91.81 782 ALA A C 1
ATOM 6080 O O . ALA A 1 782 ? 46.889 20.063 -24.987 1.00 91.81 782 ALA A O 1
ATOM 6081 N N . TRP A 1 783 ? 48.887 20.427 -25.998 1.00 92.81 783 TRP A N 1
ATOM 6082 C CA . TRP A 1 783 ? 48.741 21.850 -26.281 1.00 92.81 783 TRP A CA 1
ATOM 6083 C C . TRP A 1 783 ? 48.848 22.110 -27.779 1.00 92.81 783 TRP A C 1
ATOM 6085 O O . TRP A 1 783 ? 49.763 21.596 -28.424 1.00 92.81 783 TRP A O 1
ATOM 6095 N N . TYR A 1 784 ? 47.944 22.932 -28.305 1.00 93.62 784 TYR A N 1
ATOM 6096 C CA . TYR A 1 784 ? 47.849 23.264 -29.727 1.00 93.62 784 TYR A CA 1
ATOM 6097 C C . TYR A 1 784 ? 47.964 24.773 -29.960 1.00 93.62 784 TYR A C 1
ATOM 6099 O O . TYR A 1 784 ? 47.630 25.575 -29.083 1.00 93.62 784 TYR A O 1
ATOM 6107 N N . SER A 1 785 ? 48.440 25.166 -31.145 1.00 90.44 785 SER A N 1
ATOM 6108 C CA . SER A 1 785 ? 48.507 26.574 -31.541 1.00 90.44 785 SER A CA 1
ATOM 6109 C C . SER A 1 785 ? 47.230 26.996 -32.257 1.00 90.44 785 SER A C 1
ATOM 6111 O O . SER A 1 785 ? 46.846 26.392 -33.255 1.00 90.44 785 SER A O 1
ATOM 6113 N N . THR A 1 786 ? 46.628 28.096 -31.810 1.00 87.69 786 THR A N 1
ATOM 6114 C CA . THR A 1 786 ? 45.538 28.767 -32.533 1.00 87.69 786 THR A CA 1
ATOM 6115 C C . THR A 1 786 ? 46.016 29.579 -33.743 1.00 87.69 786 THR A C 1
ATOM 6117 O O . THR A 1 786 ? 45.192 30.010 -34.543 1.00 87.69 786 THR A O 1
ATOM 6120 N N . GLN A 1 787 ? 47.330 29.801 -33.892 1.00 86.44 787 GLN A N 1
ATOM 6121 C CA . GLN A 1 787 ? 47.920 30.554 -35.010 1.00 86.44 787 GLN A CA 1
ATOM 6122 C C . GLN A 1 787 ? 48.399 29.663 -36.160 1.00 86.44 787 GLN A C 1
ATOM 6124 O O . GLN A 1 787 ? 48.591 30.157 -37.269 1.00 86.44 787 GLN A O 1
ATOM 6129 N N . ASP A 1 788 ? 48.598 28.368 -35.911 1.00 89.56 788 ASP A N 1
ATOM 6130 C CA . ASP A 1 788 ? 48.940 27.389 -36.941 1.00 89.56 788 ASP A CA 1
ATOM 6131 C C . ASP A 1 788 ? 47.667 26.664 -37.409 1.00 89.56 788 ASP A C 1
ATOM 6133 O O . ASP A 1 788 ? 47.114 25.863 -36.651 1.00 89.56 788 ASP A O 1
ATOM 6137 N N . PRO A 1 789 ? 47.206 26.880 -38.657 1.00 87.44 789 PRO A N 1
ATOM 6138 C CA . PRO A 1 789 ? 46.000 26.240 -39.178 1.00 87.44 789 PRO A CA 1
ATOM 6139 C C . PRO A 1 789 ? 46.040 24.709 -39.129 1.00 87.44 789 PRO A C 1
ATOM 6141 O O . PRO A 1 789 ? 44.998 24.071 -38.989 1.00 87.44 789 PRO A O 1
ATOM 6144 N N . SER A 1 790 ? 47.225 24.101 -39.243 1.00 88.62 790 SER A N 1
ATOM 6145 C CA . SER A 1 790 ? 47.369 22.643 -39.203 1.00 88.62 790 SER A CA 1
ATOM 6146 C C . SER A 1 790 ? 47.240 22.095 -37.776 1.00 88.62 790 SER A C 1
ATOM 6148 O O . SER A 1 790 ? 46.527 21.111 -37.551 1.00 88.62 790 SER A O 1
ATOM 6150 N N . SER A 1 791 ? 47.843 22.784 -36.801 1.00 90.38 791 SER A N 1
ATOM 6151 C CA . SER A 1 791 ? 47.683 22.514 -35.369 1.00 90.38 791 SER A CA 1
ATOM 6152 C C . SER A 1 791 ? 46.235 22.726 -34.922 1.00 90.38 791 SER A C 1
ATOM 6154 O O . SER A 1 791 ? 45.651 21.841 -34.298 1.00 90.38 791 SER A O 1
ATOM 6156 N N . PHE A 1 792 ? 45.617 23.838 -35.326 1.00 91.44 792 PHE A N 1
ATOM 6157 C CA . PHE A 1 792 ? 44.250 24.187 -34.950 1.00 91.44 792 PHE A CA 1
ATOM 6158 C C . PHE A 1 792 ? 43.203 23.245 -35.557 1.00 91.44 792 PHE A C 1
ATOM 6160 O O . PHE A 1 792 ? 42.260 22.840 -34.884 1.00 91.44 792 PHE A O 1
ATOM 6167 N N . LYS A 1 793 ? 43.402 22.802 -36.803 1.00 91.25 793 LYS A N 1
ATOM 6168 C CA . LYS A 1 793 ? 42.573 21.749 -37.402 1.00 91.25 793 LYS A CA 1
ATOM 6169 C C . LYS A 1 793 ? 42.707 20.419 -36.659 1.00 91.25 793 LYS A C 1
ATOM 6171 O O . LYS A 1 793 ? 41.719 19.711 -36.486 1.00 91.25 793 LYS A O 1
ATOM 6176 N N . THR A 1 794 ? 43.924 20.068 -36.237 1.00 91.44 794 THR A N 1
ATOM 6177 C CA . THR A 1 794 ? 44.174 18.825 -35.490 1.00 91.44 794 THR A CA 1
ATOM 6178 C C . THR A 1 794 ? 43.483 18.847 -34.134 1.00 91.44 794 THR A C 1
ATOM 6180 O O . THR A 1 794 ? 42.901 17.832 -33.765 1.00 91.44 794 THR A O 1
ATOM 6183 N N . PHE A 1 795 ? 43.519 19.993 -33.450 1.00 92.81 795 PHE A N 1
ATOM 6184 C CA . PHE A 1 795 ? 42.733 20.274 -32.251 1.00 92.81 795 PHE A CA 1
ATOM 6185 C C . PHE A 1 795 ? 41.247 20.020 -32.543 1.00 92.81 795 PHE A C 1
ATOM 6187 O O . PHE A 1 795 ? 40.743 18.956 -32.210 1.00 92.81 795 PHE A O 1
ATOM 6194 N N . LEU A 1 796 ? 40.600 20.840 -33.379 1.00 92.62 796 LEU A N 1
ATOM 6195 C CA . LEU A 1 796 ? 39.161 20.709 -33.662 1.00 92.62 796 LEU A CA 1
ATOM 6196 C C . LEU A 1 796 ? 38.725 19.288 -34.074 1.00 92.62 796 LEU A C 1
ATOM 6198 O O . LEU A 1 796 ? 37.682 18.811 -33.641 1.00 92.62 796 LEU A O 1
ATOM 6202 N N . SER A 1 797 ? 39.529 18.565 -34.859 1.00 91.12 797 SER A N 1
ATOM 6203 C CA . SER A 1 797 ? 39.199 17.195 -35.286 1.00 91.12 797 SER A CA 1
ATOM 6204 C C . SER A 1 797 ? 39.159 16.145 -34.164 1.00 91.12 797 SER A C 1
ATOM 6206 O O . SER A 1 797 ? 38.683 15.034 -34.396 1.00 91.12 797 SER A O 1
ATOM 6208 N N . ARG A 1 798 ? 39.667 16.465 -32.969 1.00 88.94 798 ARG A N 1
ATOM 6209 C CA . ARG A 1 798 ? 39.718 15.583 -31.792 1.00 88.94 798 ARG A CA 1
ATOM 6210 C C . ARG A 1 798 ? 38.693 15.951 -30.714 1.00 88.94 798 ARG A C 1
ATOM 6212 O O . ARG A 1 798 ? 38.520 15.181 -29.776 1.00 88.94 798 ARG A O 1
ATOM 6219 N N . SER A 1 799 ? 37.989 17.072 -30.864 1.00 88.19 799 SER A N 1
ATOM 6220 C CA . SER A 1 799 ? 36.959 17.556 -29.937 1.00 88.19 799 SER A CA 1
ATOM 6221 C C . SER A 1 799 ? 35.696 16.689 -29.908 1.00 88.19 799 SER A C 1
ATOM 6223 O O . SER A 1 799 ? 34.850 16.794 -30.793 1.00 88.19 799 SER A O 1
ATOM 6225 N N . ASP A 1 800 ? 35.463 15.926 -28.838 1.00 90.38 800 ASP A N 1
ATOM 6226 C CA . ASP A 1 800 ? 34.093 15.480 -28.534 1.00 90.38 800 ASP A CA 1
ATOM 6227 C C . ASP A 1 800 ? 33.262 16.641 -27.959 1.00 90.38 800 ASP A C 1
ATOM 6229 O O . ASP A 1 800 ? 32.059 16.746 -28.212 1.00 90.38 800 ASP A O 1
ATOM 6233 N N . ILE A 1 801 ? 33.908 17.513 -27.177 1.00 93.94 801 ILE A N 1
ATOM 6234 C CA . ILE A 1 801 ? 33.312 18.700 -26.561 1.00 93.94 801 ILE A CA 1
ATOM 6235 C C . ILE A 1 801 ? 34.280 19.872 -26.732 1.00 93.94 801 ILE A C 1
ATOM 6237 O O . ILE A 1 801 ? 35.397 19.816 -26.224 1.00 93.94 801 ILE A O 1
ATOM 6241 N N . LEU A 1 802 ? 33.844 20.939 -27.399 1.00 94.62 802 LEU A N 1
ATOM 6242 C CA . LEU A 1 802 ? 34.608 22.178 -27.550 1.00 94.62 802 LEU A CA 1
ATOM 6243 C C . LEU A 1 802 ? 34.056 23.249 -26.606 1.00 94.62 802 LEU A C 1
ATOM 6245 O O . LEU A 1 802 ? 32.876 23.595 -26.693 1.00 94.62 802 LEU A O 1
ATOM 6249 N N . VAL A 1 803 ? 34.911 23.802 -25.745 1.00 93.50 803 VAL A N 1
ATOM 6250 C CA . VAL A 1 803 ? 34.573 24.882 -24.807 1.00 93.50 803 VAL A CA 1
ATOM 6251 C C . VAL A 1 803 ? 35.252 26.183 -25.240 1.00 93.50 803 VAL A C 1
ATOM 6253 O O . VAL A 1 803 ? 36.476 26.251 -25.344 1.00 93.50 803 VAL A O 1
ATOM 6256 N N . GLY A 1 804 ? 34.446 27.214 -25.501 1.00 89.69 804 GLY A N 1
ATOM 6257 C CA . GLY A 1 804 ? 34.869 28.565 -25.864 1.00 89.69 804 GLY A CA 1
ATOM 6258 C C . GLY A 1 804 ? 34.809 29.536 -24.683 1.00 89.69 804 GLY A C 1
ATOM 6259 O O . GLY A 1 804 ? 33.739 29.766 -24.110 1.00 89.69 804 GLY A O 1
ATOM 6260 N N . SER A 1 805 ? 35.965 30.103 -24.335 1.00 84.44 805 SER A N 1
ATOM 6261 C CA . SER A 1 805 ? 36.130 31.012 -23.186 1.00 84.44 805 SER A CA 1
ATOM 6262 C C . SER A 1 805 ? 37.214 32.089 -23.389 1.00 84.44 805 SER A C 1
ATOM 6264 O O . SER A 1 805 ? 37.615 32.763 -22.439 1.00 84.44 805 SER A O 1
ATOM 6266 N N . LEU A 1 806 ? 37.694 32.277 -24.627 1.00 85.31 806 LEU A N 1
ATOM 6267 C CA . LEU A 1 806 ? 38.698 33.295 -24.975 1.00 85.31 806 LEU A CA 1
ATOM 6268 C C . LEU A 1 806 ? 38.207 34.718 -24.668 1.00 85.31 806 LEU A C 1
ATOM 6270 O O . LEU A 1 806 ? 37.018 34.953 -24.735 1.00 85.31 806 LEU A O 1
ATOM 6274 N N . PRO A 1 807 ? 39.068 35.715 -24.404 1.00 80.56 807 PRO A N 1
ATOM 6275 C CA . PRO A 1 807 ? 38.641 37.116 -24.293 1.00 80.56 807 PRO A CA 1
ATOM 6276 C C . PRO A 1 807 ? 38.153 37.683 -25.639 1.00 80.56 807 PRO A C 1
ATOM 6278 O O . PRO A 1 807 ? 38.588 37.221 -26.697 1.00 80.56 807 PRO A O 1
ATOM 6281 N N . SER A 1 808 ? 37.303 38.719 -25.621 1.00 82.69 808 SER A N 1
ATOM 6282 C CA . SER A 1 808 ? 36.855 39.407 -26.848 1.00 82.69 808 SER A CA 1
ATOM 6283 C C . SER A 1 808 ? 37.939 40.365 -27.339 1.00 82.69 808 SER A C 1
ATOM 6285 O O . SER A 1 808 ? 38.201 41.404 -26.738 1.00 82.69 808 SER A O 1
ATOM 6287 N N . THR A 1 809 ? 38.606 40.012 -28.432 1.00 83.31 809 THR A N 1
ATOM 6288 C CA . THR A 1 809 ? 39.669 40.811 -29.048 1.00 83.31 809 THR A CA 1
ATOM 6289 C C . THR A 1 809 ? 39.472 40.841 -30.561 1.00 83.31 809 THR A C 1
ATOM 6291 O O . THR A 1 809 ? 38.825 39.946 -31.111 1.00 83.31 809 THR A O 1
ATOM 6294 N N . PRO A 1 810 ? 40.096 41.788 -31.288 1.00 81.12 810 PRO A N 1
ATOM 6295 C CA . PRO A 1 810 ? 40.081 41.764 -32.751 1.00 81.12 810 PRO A CA 1
ATOM 6296 C C . PRO A 1 810 ? 40.575 40.444 -33.367 1.00 81.12 810 PRO A C 1
ATOM 6298 O O . PRO A 1 810 ? 40.213 40.138 -34.496 1.00 81.12 810 PRO A O 1
ATOM 6301 N N . ALA A 1 811 ? 41.393 39.669 -32.644 1.00 80.50 811 ALA A N 1
ATOM 6302 C CA . ALA A 1 811 ? 41.931 38.390 -33.104 1.00 80.50 811 ALA A CA 1
ATOM 6303 C C . ALA A 1 811 ? 41.023 37.181 -32.803 1.00 80.50 811 ALA A C 1
ATOM 6305 O O . ALA A 1 811 ? 41.174 36.143 -33.440 1.00 80.50 811 ALA A O 1
ATOM 6306 N N . THR A 1 812 ? 40.115 37.290 -31.830 1.00 86.50 812 THR A N 1
ATOM 6307 C CA . THR A 1 812 ? 39.244 36.190 -31.374 1.00 86.50 812 THR A CA 1
ATOM 6308 C C . THR A 1 812 ? 37.797 36.349 -31.841 1.00 86.50 812 THR A C 1
ATOM 6310 O O . THR A 1 812 ? 37.058 35.367 -31.893 1.00 86.50 812 THR A O 1
ATOM 6313 N N . ARG A 1 813 ? 37.399 37.560 -32.244 1.00 88.75 813 ARG A N 1
ATOM 6314 C CA . ARG A 1 813 ? 36.078 37.836 -32.811 1.00 88.75 813 ARG A CA 1
ATOM 6315 C C . ARG A 1 813 ? 35.865 37.083 -34.124 1.00 88.75 813 ARG A C 1
ATOM 6317 O O . ARG A 1 813 ? 36.604 37.277 -35.087 1.00 88.75 813 ARG A O 1
ATOM 6324 N N . GLY A 1 814 ? 34.828 36.252 -34.172 1.00 88.44 814 GLY A N 1
ATOM 6325 C CA . GLY A 1 814 ? 34.500 35.405 -35.318 1.00 88.44 814 GLY A CA 1
ATOM 6326 C C . GLY A 1 814 ? 35.576 34.364 -35.634 1.00 88.44 814 GLY A C 1
ATOM 6327 O O . GLY A 1 814 ? 35.643 33.886 -36.765 1.00 88.44 814 GLY A O 1
ATOM 6328 N N . MET A 1 815 ? 36.438 34.033 -34.665 1.00 89.75 815 MET A N 1
ATOM 6329 C CA . MET A 1 815 ? 37.526 33.072 -34.848 1.00 89.75 815 MET A CA 1
ATOM 6330 C C . MET A 1 815 ? 36.995 31.681 -35.211 1.00 89.75 815 MET A C 1
ATOM 6332 O O . MET A 1 815 ? 37.574 30.989 -36.050 1.00 89.75 815 MET A O 1
ATOM 6336 N N . LEU A 1 816 ? 35.877 31.265 -34.613 1.00 92.38 816 LEU A N 1
ATOM 6337 C CA . LEU A 1 816 ? 35.193 30.037 -34.997 1.00 92.38 816 LEU A CA 1
ATOM 6338 C C . LEU A 1 816 ? 34.203 30.349 -36.126 1.00 92.38 816 LEU A C 1
ATOM 6340 O O . LEU A 1 816 ? 33.180 31.001 -35.924 1.00 92.38 816 LEU A O 1
ATOM 6344 N N . THR A 1 817 ? 34.518 29.874 -37.332 1.00 92.94 817 THR A N 1
ATOM 6345 C CA . THR A 1 817 ? 33.668 30.014 -38.517 1.00 92.94 817 THR A CA 1
ATOM 6346 C C . THR A 1 817 ? 32.850 28.743 -38.736 1.00 92.94 817 THR A C 1
ATOM 6348 O O . THR A 1 817 ? 33.055 27.720 -38.076 1.00 92.94 817 THR A O 1
ATOM 6351 N N . ARG A 1 818 ? 31.939 28.771 -39.715 1.00 91.19 818 ARG A N 1
ATOM 6352 C CA . ARG A 1 818 ? 31.197 27.578 -40.147 1.00 91.19 818 ARG A CA 1
ATOM 6353 C C . ARG A 1 818 ? 32.141 26.439 -40.545 1.00 91.19 818 ARG A C 1
ATOM 6355 O O . ARG A 1 818 ? 31.888 25.288 -40.204 1.00 91.19 818 ARG A O 1
ATOM 6362 N N . GLU A 1 819 ? 33.235 26.758 -41.231 1.00 90.75 819 GLU A N 1
ATOM 6363 C CA . GLU A 1 819 ? 34.245 25.792 -41.665 1.00 90.75 819 GLU A CA 1
ATOM 6364 C C . GLU A 1 819 ? 34.996 25.181 -40.480 1.00 90.75 819 GLU A C 1
ATOM 6366 O O . GLU A 1 819 ? 35.369 24.013 -40.550 1.00 90.75 819 GLU A O 1
ATOM 6371 N N . HIS A 1 820 ? 35.212 25.937 -39.399 1.00 93.38 820 HIS A N 1
ATOM 6372 C CA . HIS A 1 820 ? 35.814 25.417 -38.168 1.00 93.38 820 HIS A CA 1
ATOM 6373 C C . HIS A 1 820 ? 34.854 24.481 -37.428 1.00 93.38 820 HIS A C 1
ATOM 6375 O O . HIS A 1 820 ? 35.246 23.376 -37.064 1.00 93.38 820 HIS A O 1
ATOM 6381 N N . LEU A 1 821 ? 33.581 24.859 -37.276 1.00 92.94 821 LEU A N 1
ATOM 6382 C CA . LEU A 1 821 ? 32.585 23.988 -36.638 1.00 92.94 821 LEU A CA 1
ATOM 6383 C C . LEU A 1 821 ? 32.339 22.697 -37.432 1.00 92.94 821 LEU A C 1
ATOM 6385 O O . LEU A 1 821 ? 32.113 21.649 -36.839 1.00 92.94 821 LEU A O 1
ATOM 6389 N N . ALA A 1 822 ? 32.441 22.743 -38.763 1.00 89.69 822 ALA A N 1
ATOM 6390 C CA . ALA A 1 822 ? 32.339 21.560 -39.619 1.00 89.69 822 ALA A CA 1
ATOM 6391 C C . ALA A 1 822 ? 33.553 20.611 -39.524 1.00 89.69 822 ALA A C 1
ATOM 6393 O O . ALA A 1 822 ? 33.481 19.487 -40.017 1.00 89.69 822 ALA A O 1
ATOM 6394 N N . GLN A 1 823 ? 34.669 21.051 -38.930 1.00 92.12 823 GLN A N 1
ATOM 6395 C CA . GLN A 1 823 ? 35.847 20.207 -38.682 1.00 92.12 823 GLN A CA 1
ATOM 6396 C C . GLN A 1 823 ? 35.741 19.407 -37.381 1.00 92.12 823 GLN A C 1
ATOM 6398 O O . GLN A 1 823 ? 36.558 18.510 -37.169 1.00 92.12 823 GLN A O 1
ATOM 6403 N N . LEU A 1 824 ? 34.753 19.710 -36.534 1.00 91.69 824 LEU A N 1
ATOM 6404 C CA . LEU A 1 824 ? 34.473 18.931 -35.337 1.00 91.69 824 LEU A CA 1
ATOM 6405 C C . LEU A 1 824 ? 33.969 17.526 -35.718 1.00 91.69 824 LEU A C 1
ATOM 6407 O O . LEU A 1 824 ? 33.259 17.371 -36.718 1.00 91.69 824 LEU A O 1
ATOM 6411 N N . PRO A 1 825 ? 34.295 16.494 -34.922 1.00 89.06 825 PRO A N 1
ATOM 6412 C CA . PRO A 1 825 ? 33.694 15.175 -35.033 1.00 89.06 825 PRO A CA 1
ATOM 6413 C C . PRO A 1 825 ? 32.161 15.227 -35.142 1.00 89.06 825 PRO A C 1
ATOM 6415 O O . PRO A 1 825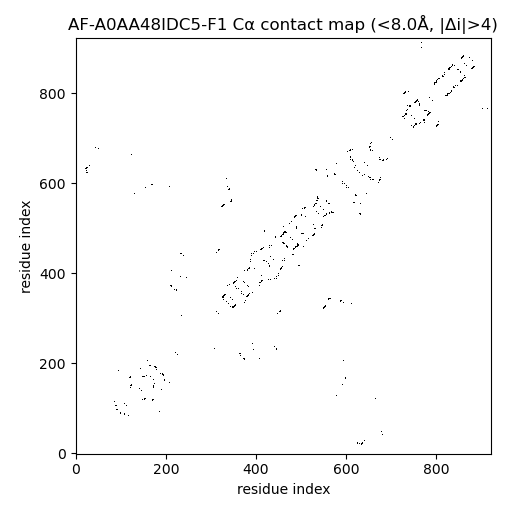 ? 31.517 16.038 -34.466 1.00 89.06 825 PRO A O 1
ATOM 6418 N N . PRO A 1 826 ? 31.540 14.335 -35.940 1.00 82.00 826 PRO A N 1
ATOM 6419 C CA . PRO A 1 826 ? 30.089 14.239 -35.996 1.00 82.00 826 PRO A CA 1
ATOM 6420 C C . PRO A 1 826 ? 29.515 14.053 -34.596 1.00 82.00 826 PRO A C 1
ATOM 6422 O O . PRO A 1 826 ? 29.973 13.182 -33.852 1.00 82.00 826 PRO A O 1
ATOM 6425 N N . ARG A 1 827 ? 28.477 14.827 -34.264 1.00 80.19 827 ARG A N 1
ATOM 6426 C CA . ARG A 1 827 ? 27.843 14.831 -32.938 1.00 80.19 827 ARG A CA 1
ATOM 6427 C C . ARG A 1 827 ? 28.722 15.389 -31.803 1.00 80.19 827 ARG A C 1
ATOM 6429 O O . ARG A 1 827 ? 28.469 15.063 -30.645 1.00 80.19 827 ARG A O 1
ATOM 6436 N N . ALA A 1 828 ? 29.698 16.245 -32.099 1.00 88.62 828 ALA A N 1
ATOM 6437 C CA . ALA A 1 828 ? 30.390 17.021 -31.069 1.00 88.62 828 ALA A CA 1
ATOM 6438 C C . ALA A 1 828 ? 29.437 18.000 -30.352 1.00 88.62 828 ALA A C 1
ATOM 6440 O O . ALA A 1 828 ? 28.426 18.436 -30.918 1.00 88.62 828 ALA A O 1
ATOM 6441 N N . LEU A 1 829 ? 29.763 18.347 -29.106 1.00 91.75 829 LEU A N 1
ATOM 6442 C CA . LEU A 1 829 ? 29.071 19.376 -28.327 1.00 91.75 829 LEU A CA 1
ATOM 6443 C C . LEU A 1 829 ? 29.877 20.677 -28.356 1.00 91.75 829 LEU A C 1
ATOM 6445 O O . LEU A 1 829 ? 31.079 20.664 -28.107 1.00 91.75 829 LEU A O 1
ATOM 6449 N N . PHE A 1 830 ? 29.214 21.802 -28.608 1.00 94.00 830 PHE A N 1
ATOM 6450 C CA . PHE A 1 830 ? 29.837 23.120 -28.504 1.00 94.00 830 PHE A CA 1
ATOM 6451 C C . PHE A 1 830 ? 29.297 23.874 -27.286 1.00 94.00 830 PHE A C 1
ATOM 6453 O O . PHE A 1 830 ? 28.085 23.967 -27.102 1.00 94.00 830 PHE A O 1
ATOM 6460 N N . ILE A 1 831 ? 30.179 24.412 -26.450 1.00 93.06 831 ILE A N 1
ATOM 6461 C CA . ILE A 1 831 ? 29.819 25.200 -25.271 1.00 93.06 831 ILE A CA 1
ATOM 6462 C C . ILE A 1 831 ? 30.492 26.564 -25.392 1.00 93.06 831 ILE A C 1
ATOM 6464 O O . ILE A 1 831 ? 31.717 26.632 -25.423 1.00 93.06 831 ILE A O 1
ATOM 6468 N N . ASN A 1 832 ? 29.714 27.646 -25.433 1.00 90.69 832 ASN A N 1
ATOM 6469 C CA . ASN A 1 832 ? 30.246 29.007 -25.423 1.00 90.69 832 ASN A CA 1
ATOM 6470 C C . ASN A 1 832 ? 29.859 29.713 -24.126 1.00 90.69 832 ASN A C 1
ATOM 6472 O O . ASN A 1 832 ? 28.675 29.948 -23.872 1.00 90.69 832 ASN A O 1
ATOM 6476 N N . VAL A 1 833 ? 30.863 30.034 -23.312 1.00 85.50 833 VAL A N 1
ATOM 6477 C CA . VAL A 1 833 ? 30.670 30.624 -21.979 1.00 85.50 833 VAL A CA 1
ATOM 6478 C C . VAL A 1 833 ? 31.101 32.090 -21.966 1.00 85.50 833 VAL A C 1
ATOM 6480 O O . VAL A 1 833 ? 30.533 32.883 -21.225 1.00 85.50 833 VAL A O 1
ATOM 6483 N N . ARG A 1 834 ? 32.078 32.482 -22.803 1.00 77.94 834 ARG A N 1
ATOM 6484 C CA . ARG A 1 834 ? 32.493 33.884 -22.990 1.00 77.94 834 ARG A CA 1
ATOM 6485 C C . ARG A 1 834 ? 33.425 34.038 -24.205 1.00 77.94 834 ARG A C 1
ATOM 6487 O O . ARG A 1 834 ? 34.307 33.201 -24.364 1.00 77.94 834 ARG A O 1
ATOM 6494 N N . PRO A 1 835 ? 33.360 35.144 -24.971 1.00 72.00 835 PRO A N 1
ATOM 6495 C CA . PRO A 1 835 ? 32.255 36.065 -25.229 1.00 72.00 835 PRO A CA 1
ATOM 6496 C C . PRO A 1 835 ? 31.360 35.560 -26.376 1.00 72.00 835 PRO A C 1
ATOM 6498 O O . PRO A 1 835 ? 31.722 34.658 -27.137 1.00 72.00 835 PRO A O 1
ATOM 6501 N N . GLY A 1 836 ? 30.193 36.185 -26.538 1.00 75.19 836 GLY A N 1
ATOM 6502 C CA . GLY A 1 836 ? 29.235 35.832 -27.586 1.00 75.19 836 GLY A CA 1
ATOM 6503 C C . GLY A 1 836 ? 29.795 35.959 -29.005 1.00 75.19 836 GLY A C 1
ATOM 6504 O O . GLY A 1 836 ? 29.406 35.189 -29.875 1.00 75.19 836 GLY A O 1
ATOM 6505 N N . ASP A 1 837 ? 30.759 36.858 -29.228 1.00 86.38 837 ASP A N 1
ATOM 6506 C CA . ASP A 1 837 ? 31.323 37.168 -30.545 1.00 86.38 837 ASP A CA 1
ATOM 6507 C C . ASP A 1 837 ? 32.496 36.272 -30.974 1.00 86.38 837 ASP A C 1
ATOM 6509 O O . ASP A 1 837 ? 33.070 36.491 -32.040 1.00 86.38 837 ASP A O 1
ATOM 6513 N N . LEU A 1 838 ? 32.822 35.224 -30.205 1.00 88.88 838 LEU A N 1
ATOM 6514 C CA . LEU A 1 838 ? 33.756 34.166 -30.619 1.00 88.88 838 LEU A CA 1
ATOM 6515 C C . LEU A 1 838 ? 33.259 33.422 -31.874 1.00 88.88 838 LEU A C 1
ATOM 6517 O O . LEU A 1 838 ? 34.055 33.013 -32.727 1.00 88.88 838 LEU A O 1
ATOM 6521 N N . VAL A 1 839 ? 31.938 33.258 -31.982 1.00 91.38 839 VAL A N 1
ATOM 6522 C CA . VAL A 1 839 ? 31.239 32.594 -33.083 1.00 91.38 839 VAL A CA 1
ATOM 6523 C C . VAL A 1 839 ? 29.899 33.279 -33.340 1.00 91.38 839 VAL A C 1
ATOM 6525 O O . VAL A 1 839 ? 29.131 33.543 -32.421 1.00 91.38 839 VAL A O 1
ATOM 6528 N N . PHE A 1 840 ? 29.582 33.542 -34.605 1.00 92.56 840 PHE A N 1
ATOM 6529 C CA . PHE A 1 840 ? 28.314 34.175 -34.965 1.00 92.56 840 PHE A CA 1
ATOM 6530 C C . PHE A 1 840 ? 27.163 33.164 -34.998 1.00 92.56 840 PHE A C 1
ATOM 6532 O O . PHE A 1 840 ? 27.342 32.018 -35.424 1.00 92.56 840 PHE A O 1
ATOM 6539 N N . SER A 1 841 ? 25.962 33.601 -34.606 1.00 92.25 841 SER A N 1
ATOM 6540 C CA . SER A 1 841 ? 24.767 32.746 -34.514 1.00 92.25 841 SER A CA 1
ATOM 6541 C C . SER A 1 841 ? 24.479 31.928 -35.782 1.00 92.25 841 SER A C 1
ATOM 6543 O O . SER A 1 841 ? 24.112 30.757 -35.685 1.00 92.25 841 SER A O 1
ATOM 6545 N N . ASP A 1 842 ? 24.717 32.490 -36.971 1.00 91.56 842 ASP A N 1
ATOM 6546 C CA . ASP A 1 842 ? 24.514 31.805 -38.259 1.00 91.56 842 ASP A CA 1
ATOM 6547 C C . ASP A 1 842 ? 25.464 30.618 -38.480 1.00 91.56 842 ASP A C 1
ATOM 6549 O O . ASP A 1 842 ? 25.130 29.664 -39.192 1.00 91.56 842 ASP A O 1
ATOM 6553 N N . ALA A 1 843 ? 26.665 30.664 -37.897 1.00 93.31 843 ALA A N 1
ATOM 6554 C CA . ALA A 1 843 ? 27.607 29.553 -37.942 1.00 93.31 843 ALA A CA 1
ATOM 6555 C C . ALA A 1 843 ? 27.156 28.425 -37.005 1.00 93.31 843 ALA A C 1
ATOM 6557 O O . ALA A 1 843 ? 27.192 27.263 -37.411 1.00 93.31 843 ALA A O 1
ATOM 6558 N N . ILE A 1 844 ? 26.658 28.764 -35.808 1.00 93.31 844 ILE A N 1
ATOM 6559 C CA . ILE A 1 844 ? 26.103 27.792 -34.853 1.00 93.31 844 ILE A CA 1
ATOM 6560 C C . ILE A 1 844 ? 24.868 27.108 -35.444 1.00 93.31 844 ILE A C 1
ATOM 6562 O O . ILE A 1 844 ? 24.804 25.883 -35.453 1.00 93.31 844 ILE A O 1
ATOM 6566 N N . LEU A 1 845 ? 23.911 27.875 -35.977 1.00 93.75 845 LEU A N 1
ATOM 6567 C CA . LEU A 1 845 ? 22.692 27.330 -36.587 1.00 93.75 845 LEU A CA 1
ATOM 6568 C C . LEU A 1 845 ? 23.020 26.389 -37.747 1.00 93.75 845 LEU A C 1
ATOM 6570 O O . LEU A 1 845 ? 22.531 25.267 -37.779 1.00 93.75 845 LEU A O 1
ATOM 6574 N N . ALA A 1 846 ? 23.925 26.792 -38.644 1.00 93.38 846 ALA A N 1
ATOM 6575 C CA . ALA A 1 846 ? 24.346 25.936 -39.749 1.00 93.38 846 ALA A CA 1
ATOM 6576 C C . ALA A 1 846 ? 25.037 24.645 -39.278 1.00 93.38 846 ALA A C 1
ATOM 6578 O O . ALA A 1 846 ? 24.844 23.590 -39.881 1.00 93.38 846 ALA A O 1
ATOM 6579 N N . ALA A 1 847 ? 25.839 24.720 -38.213 1.00 92.88 847 ALA A N 1
ATOM 6580 C CA . ALA A 1 847 ? 26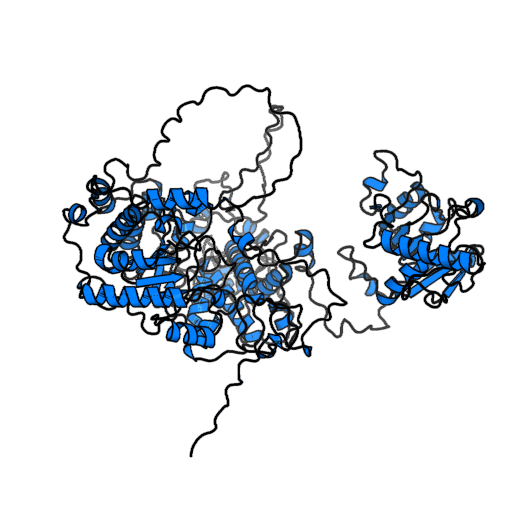.501 23.556 -37.638 1.00 92.88 847 ALA A CA 1
ATOM 6581 C C . ALA A 1 847 ? 25.521 22.636 -36.902 1.00 92.88 847 ALA A C 1
ATOM 6583 O O . ALA A 1 847 ? 25.701 21.422 -36.921 1.00 92.88 847 ALA A O 1
ATOM 6584 N N . LEU A 1 848 ? 24.476 23.188 -36.283 1.00 90.25 848 LEU A N 1
ATOM 6585 C CA . LEU A 1 848 ? 23.392 22.406 -35.709 1.00 90.25 848 LEU A CA 1
ATOM 6586 C C . LEU A 1 848 ? 22.598 21.733 -36.833 1.00 90.25 848 LEU A C 1
ATOM 6588 O O . LEU A 1 848 ? 22.548 20.512 -36.871 1.00 90.25 848 LEU A O 1
ATOM 6592 N N . ASP A 1 849 ? 22.054 22.473 -37.795 1.00 90.56 849 ASP A N 1
ATOM 6593 C CA . ASP A 1 849 ? 21.154 21.957 -38.840 1.00 90.56 849 ASP A CA 1
ATOM 6594 C C . ASP A 1 849 ? 21.780 20.933 -39.805 1.00 90.56 849 ASP A C 1
ATOM 6596 O O . ASP A 1 849 ? 21.055 20.204 -40.484 1.00 90.56 849 ASP A O 1
ATOM 6600 N N . ALA A 1 850 ? 23.109 20.824 -39.859 1.00 87.88 850 ALA A N 1
ATOM 6601 C CA . ALA A 1 850 ? 23.787 19.831 -40.686 1.00 87.88 850 ALA A CA 1
ATOM 6602 C C . ALA A 1 850 ? 23.483 18.377 -40.249 1.00 87.88 850 ALA A C 1
ATOM 6604 O O . ALA A 1 850 ? 23.464 18.051 -39.061 1.00 87.88 850 ALA A O 1
ATOM 6605 N N . GLU A 1 851 ? 23.312 17.474 -41.226 1.00 75.50 851 GLU A N 1
ATOM 6606 C CA . GLU A 1 851 ? 22.953 16.054 -41.023 1.00 75.50 851 GLU A CA 1
ATOM 6607 C C . GLU A 1 851 ? 23.969 15.291 -40.150 1.00 75.50 851 GLU A C 1
ATOM 6609 O O . GLU A 1 851 ? 23.589 14.497 -39.294 1.00 75.50 851 GLU A O 1
ATOM 6614 N N . ASN A 1 852 ? 25.259 15.603 -40.311 1.00 79.00 852 ASN A N 1
ATOM 6615 C CA . ASN A 1 852 ? 26.361 15.106 -39.476 1.00 79.00 852 ASN A CA 1
ATOM 6616 C C . ASN A 1 852 ? 26.968 16.216 -38.599 1.00 79.00 852 ASN A C 1
ATOM 6618 O O . ASN A 1 852 ? 28.158 16.189 -38.294 1.00 79.00 852 ASN A O 1
ATOM 6622 N N . GLY A 1 853 ? 26.157 17.219 -38.257 1.00 80.44 853 GLY A N 1
ATOM 6623 C CA . GLY A 1 853 ? 26.558 18.404 -37.510 1.00 80.44 853 GLY A CA 1
ATOM 6624 C C . GLY A 1 853 ? 26.699 18.190 -36.003 1.00 80.44 853 GLY A C 1
ATOM 6625 O O . GLY A 1 853 ? 26.835 17.068 -35.503 1.00 80.44 853 GLY A O 1
ATOM 6626 N N . LEU A 1 854 ? 26.644 19.296 -35.266 1.00 87.31 854 LEU A N 1
ATOM 6627 C CA . LEU A 1 854 ? 26.728 19.305 -33.811 1.00 87.31 854 LEU A CA 1
ATOM 6628 C C . LEU A 1 854 ? 25.585 18.500 -33.185 1.00 87.31 854 LEU A C 1
ATOM 6630 O O . LEU A 1 854 ? 24.425 18.553 -33.613 1.00 87.31 854 LEU A O 1
ATOM 6634 N N . PHE A 1 855 ? 25.915 17.787 -32.111 1.00 86.06 855 PHE A N 1
ATOM 6635 C CA . PHE A 1 855 ? 24.909 17.157 -31.265 1.00 86.06 855 PHE A CA 1
ATOM 6636 C C . PHE A 1 855 ? 24.075 18.210 -30.538 1.00 86.06 855 PHE A C 1
ATOM 6638 O O . PHE A 1 855 ? 22.854 18.082 -30.465 1.00 86.06 855 PHE A O 1
ATOM 6645 N N . GLY A 1 856 ? 24.730 19.268 -30.065 1.00 88.50 856 GLY A N 1
ATOM 6646 C CA . GLY A 1 856 ? 24.066 20.420 -29.482 1.00 88.50 856 GLY A CA 1
ATOM 6647 C C . GLY A 1 856 ? 25.011 21.580 -29.199 1.00 88.50 856 GLY A C 1
ATOM 6648 O O . GLY A 1 856 ? 26.230 21.461 -29.350 1.00 88.50 856 GLY A O 1
ATOM 6649 N N . ALA A 1 857 ? 24.419 22.700 -28.794 1.00 91.88 857 ALA A N 1
ATOM 6650 C CA . ALA A 1 857 ? 25.127 23.900 -28.375 1.00 91.88 857 ALA A CA 1
ATOM 6651 C C . ALA A 1 857 ? 24.606 24.390 -27.016 1.00 91.88 857 ALA A C 1
ATOM 6653 O O . ALA A 1 857 ? 23.402 24.589 -26.862 1.00 91.88 857 ALA A O 1
ATOM 6654 N N . GLY A 1 858 ? 25.501 24.587 -26.046 1.00 92.44 858 GLY A N 1
ATOM 6655 C CA . GLY A 1 858 ? 25.221 25.277 -24.784 1.00 92.44 858 GLY A CA 1
ATOM 6656 C C . GLY A 1 858 ? 25.783 26.695 -24.834 1.00 92.44 858 GLY A C 1
ATOM 6657 O O . GLY A 1 858 ? 26.981 26.864 -25.037 1.00 92.44 858 GLY A O 1
ATOM 6658 N N . LEU A 1 859 ? 24.935 27.709 -24.692 1.00 91.75 859 LEU A N 1
ATOM 6659 C CA . LEU A 1 859 ? 25.287 29.109 -24.919 1.00 91.75 859 LEU A CA 1
ATOM 6660 C C . LEU A 1 859 ? 24.906 29.944 -23.690 1.00 91.75 859 LEU A C 1
ATOM 6662 O O . LEU A 1 859 ? 23.723 30.158 -23.443 1.00 91.75 859 LEU A O 1
ATOM 6666 N N . ASP A 1 860 ? 25.893 30.426 -22.934 1.00 89.69 860 ASP A N 1
ATOM 6667 C CA . ASP A 1 860 ? 25.656 31.459 -21.905 1.00 89.69 860 ASP A CA 1
ATOM 6668 C C . ASP A 1 860 ? 25.771 32.875 -22.484 1.00 89.69 860 ASP A C 1
ATOM 6670 O O . ASP A 1 860 ? 25.198 33.824 -21.958 1.00 89.69 860 ASP A O 1
ATOM 6674 N N . VAL A 1 861 ? 26.459 32.979 -23.622 1.00 88.75 861 VAL A N 1
ATOM 6675 C CA . VAL A 1 861 ? 26.697 34.196 -24.399 1.00 88.75 861 VAL A CA 1
ATOM 6676 C C . VAL A 1 861 ? 26.387 33.953 -25.875 1.00 88.75 861 VAL A C 1
ATOM 6678 O O . VAL A 1 861 ? 26.517 32.833 -26.382 1.00 88.75 861 VAL A O 1
ATOM 6681 N N . THR A 1 862 ? 26.001 35.001 -26.598 1.00 90.81 862 THR A N 1
ATOM 6682 C CA . THR A 1 862 ? 25.537 34.902 -27.995 1.00 90.81 862 THR A CA 1
ATOM 6683 C C . THR A 1 862 ? 25.903 36.152 -28.782 1.00 90.81 862 THR A C 1
ATOM 6685 O O . THR A 1 862 ? 25.892 37.227 -28.209 1.00 90.81 862 THR A O 1
ATOM 6688 N N . ASP A 1 863 ? 26.135 36.066 -30.093 1.00 88.00 863 ASP A N 1
ATOM 6689 C CA . ASP A 1 863 ? 26.224 37.253 -30.958 1.00 88.00 863 ASP A CA 1
ATOM 6690 C C . ASP A 1 863 ? 25.063 37.282 -31.970 1.00 88.00 863 ASP A C 1
ATOM 6692 O O . ASP A 1 863 ? 24.884 36.302 -32.709 1.00 88.00 863 ASP A O 1
ATOM 6696 N N . PRO A 1 864 ? 24.264 38.368 -32.024 1.00 87.12 864 PRO A N 1
ATOM 6697 C CA . PRO A 1 864 ? 24.308 39.560 -31.158 1.00 87.12 864 PRO A CA 1
ATOM 6698 C C . PRO A 1 864 ? 23.837 39.285 -29.711 1.00 87.12 864 PRO A C 1
ATOM 6700 O O . PRO A 1 864 ? 22.983 38.426 -29.494 1.00 87.12 864 PRO A O 1
ATOM 6703 N N . GLU A 1 865 ? 24.341 40.048 -28.730 1.00 81.56 865 GLU A N 1
ATOM 6704 C CA . GLU A 1 865 ? 23.905 39.982 -27.320 1.00 81.56 865 GLU A CA 1
ATOM 6705 C C . GLU A 1 865 ? 23.205 41.287 -26.884 1.00 81.56 865 GLU A C 1
ATOM 6707 O O . GLU A 1 865 ? 23.810 42.357 -27.000 1.00 81.56 865 GLU A O 1
ATOM 6712 N N . PRO A 1 866 ? 21.958 41.247 -26.366 1.00 84.38 866 PRO A N 1
ATOM 6713 C CA . PRO A 1 866 ? 21.074 40.082 -26.281 1.00 84.38 866 PRO A CA 1
ATOM 6714 C C . PRO A 1 866 ? 20.510 39.679 -27.656 1.00 84.38 866 PRO A C 1
ATOM 6716 O O . PRO A 1 866 ? 20.347 40.518 -28.546 1.00 84.38 866 PRO A O 1
ATOM 6719 N N . LEU A 1 867 ? 20.140 38.403 -27.810 1.00 88.56 867 LEU A N 1
ATOM 6720 C CA . LEU A 1 867 ? 19.478 37.929 -29.029 1.00 88.56 867 LEU A CA 1
ATOM 6721 C C . LEU A 1 867 ? 18.136 38.656 -29.268 1.00 88.56 867 LEU A C 1
ATOM 6723 O O . LEU A 1 867 ? 17.351 38.829 -28.329 1.00 88.56 867 LEU A O 1
ATOM 6727 N N . PRO A 1 868 ? 17.807 39.021 -30.523 1.00 89.69 868 PRO A N 1
ATOM 6728 C CA . PRO A 1 868 ? 16.512 39.589 -30.875 1.00 89.69 868 PRO A CA 1
ATOM 6729 C C . PRO A 1 868 ? 15.340 38.667 -30.518 1.00 89.69 868 PRO A C 1
ATOM 6731 O O . PRO A 1 868 ? 15.440 37.440 -30.586 1.00 89.69 868 PRO A O 1
ATOM 6734 N N . ALA A 1 869 ? 14.183 39.254 -30.207 1.00 87.44 869 ALA A N 1
ATOM 6735 C CA . ALA A 1 869 ? 12.965 38.489 -29.959 1.00 87.44 869 ALA A CA 1
ATOM 6736 C C . ALA A 1 869 ? 12.621 37.587 -31.161 1.00 87.44 869 ALA A C 1
ATOM 6738 O O . ALA A 1 869 ? 12.575 38.047 -32.301 1.00 87.44 869 ALA A O 1
ATOM 6739 N N . GLY A 1 870 ? 12.364 36.303 -30.899 1.00 85.19 870 GLY A N 1
ATOM 6740 C CA . GLY A 1 870 ? 12.046 35.316 -31.937 1.00 85.19 870 GLY A CA 1
ATOM 6741 C C . GLY A 1 870 ? 13.256 34.755 -32.693 1.00 85.19 870 GLY A C 1
ATOM 6742 O O . GLY A 1 870 ? 13.064 34.058 -33.686 1.00 85.19 870 GLY A O 1
ATOM 6743 N N . HIS A 1 871 ? 14.486 35.031 -32.247 1.00 91.31 871 HIS A N 1
ATOM 6744 C CA . HIS A 1 871 ? 15.687 34.446 -32.841 1.00 91.31 871 HIS A CA 1
ATOM 6745 C C . HIS A 1 871 ? 15.664 32.906 -32.794 1.00 91.31 871 HIS A C 1
ATOM 6747 O O . HIS A 1 871 ? 15.295 32.313 -31.779 1.00 91.31 871 HIS A O 1
ATOM 6753 N N . ALA A 1 872 ? 16.099 32.251 -33.878 1.00 88.88 872 ALA A N 1
ATOM 6754 C CA . ALA A 1 872 ? 15.951 30.804 -34.071 1.00 88.88 872 ALA A CA 1
ATOM 6755 C C . ALA A 1 872 ? 16.589 29.966 -32.950 1.00 88.88 872 ALA A C 1
ATOM 6757 O O . ALA A 1 872 ? 16.010 28.961 -32.536 1.00 88.88 872 ALA A O 1
ATOM 6758 N N . LEU A 1 873 ? 17.726 30.416 -32.402 1.00 87.88 873 LEU A N 1
ATOM 6759 C CA . LEU A 1 873 ? 18.416 29.734 -31.301 1.00 87.88 873 LEU A CA 1
ATOM 6760 C C . LEU A 1 873 ? 17.545 29.556 -30.040 1.00 87.88 873 LEU A C 1
ATOM 6762 O O . LEU A 1 873 ? 17.728 28.562 -29.350 1.00 87.88 873 LEU A O 1
ATOM 6766 N N . PHE A 1 874 ? 16.562 30.430 -29.768 1.00 86.69 874 PHE A N 1
ATOM 6767 C CA . PHE A 1 874 ? 15.647 30.261 -28.621 1.00 86.69 874 PHE A CA 1
ATOM 6768 C C . PHE A 1 874 ? 14.747 29.028 -28.734 1.00 86.69 874 PHE A C 1
ATOM 6770 O O . PHE A 1 874 ? 14.262 28.516 -27.730 1.00 86.69 874 PHE A O 1
ATOM 6777 N N . THR A 1 875 ? 14.477 28.588 -29.961 1.00 84.50 875 THR A N 1
ATOM 6778 C CA . THR A 1 875 ? 13.520 27.510 -30.255 1.00 84.50 875 THR A CA 1
ATOM 6779 C C . THR A 1 875 ? 14.176 26.298 -30.903 1.00 84.50 875 THR A C 1
ATOM 6781 O O . THR A 1 875 ? 13.503 25.307 -31.182 1.00 84.50 875 THR A O 1
ATOM 6784 N N . HIS A 1 876 ? 15.483 26.367 -31.165 1.00 83.44 876 HIS A N 1
ATOM 6785 C CA . HIS A 1 876 ? 16.205 25.305 -31.838 1.00 83.44 876 HIS A CA 1
ATOM 6786 C C . HIS A 1 876 ? 16.346 24.090 -30.896 1.00 83.44 876 HIS A C 1
ATOM 6788 O O . HIS A 1 876 ? 16.919 24.223 -29.816 1.00 83.44 876 HIS A O 1
ATOM 6794 N N . PRO A 1 877 ? 15.898 22.880 -31.285 1.00 77.12 877 PRO A N 1
ATOM 6795 C CA . PRO A 1 877 ? 15.757 21.732 -30.374 1.00 77.12 877 PRO A CA 1
ATOM 6796 C C . PRO A 1 877 ? 17.082 21.170 -29.835 1.00 77.12 877 PRO A C 1
ATOM 6798 O O . PRO A 1 877 ? 17.080 20.352 -28.922 1.00 77.12 877 PRO A O 1
ATOM 6801 N N . ARG A 1 878 ? 18.213 21.583 -30.417 1.00 83.50 878 ARG A N 1
ATOM 6802 C CA . ARG A 1 878 ? 19.575 21.201 -30.003 1.00 83.50 878 ARG A CA 1
ATOM 6803 C C . ARG A 1 878 ? 20.392 22.365 -29.426 1.00 83.50 878 ARG A C 1
ATOM 6805 O O . ARG A 1 878 ? 21.608 22.252 -29.318 1.00 83.50 878 ARG A O 1
ATOM 6812 N N . ALA A 1 879 ? 19.756 23.490 -29.105 1.00 87.94 879 ALA A N 1
ATOM 6813 C CA . ALA A 1 879 ? 20.409 24.623 -28.457 1.00 87.94 879 ALA A CA 1
ATOM 6814 C C . ALA A 1 879 ? 19.842 24.825 -27.046 1.00 87.94 879 ALA A C 1
ATOM 6816 O O . ALA A 1 879 ? 18.631 24.782 -26.846 1.00 87.94 879 ALA A O 1
ATOM 6817 N N . VAL A 1 880 ? 20.722 25.059 -26.077 1.00 88.44 880 VAL A N 1
ATOM 6818 C CA . VAL A 1 880 ? 20.374 25.487 -24.721 1.00 88.44 880 VAL A CA 1
ATOM 6819 C C . VAL A 1 880 ? 21.000 26.853 -24.510 1.00 88.44 880 VAL A C 1
ATOM 6821 O O . VAL A 1 880 ? 22.214 26.989 -24.632 1.00 88.44 880 VAL A O 1
ATOM 6824 N N . ILE A 1 881 ? 20.173 27.852 -24.206 1.00 88.19 881 ILE A N 1
ATOM 6825 C CA . ILE A 1 881 ? 20.632 29.202 -23.878 1.00 88.19 881 ILE A CA 1
ATOM 6826 C C . ILE A 1 881 ? 20.346 29.469 -22.403 1.00 88.19 881 ILE A C 1
ATOM 6828 O O . ILE A 1 881 ? 19.208 29.302 -21.957 1.00 88.19 881 ILE A O 1
ATOM 6832 N N . THR A 1 882 ? 21.361 29.890 -21.656 1.00 86.06 882 THR A N 1
ATOM 6833 C CA . THR A 1 882 ? 21.231 30.353 -20.269 1.00 86.06 882 THR A CA 1
ATOM 6834 C C . THR A 1 882 ? 21.164 31.885 -20.221 1.00 86.06 882 THR A C 1
ATOM 6836 O O . THR A 1 882 ? 21.624 32.549 -21.149 1.00 86.06 882 THR A O 1
ATOM 6839 N N . PRO A 1 883 ? 20.541 32.492 -19.192 1.00 82.12 883 PRO A N 1
ATOM 6840 C CA . PRO A 1 883 ? 20.325 33.941 -19.123 1.00 82.12 883 PRO A CA 1
ATOM 6841 C C . PRO A 1 883 ? 21.588 34.726 -18.707 1.00 82.12 883 PRO A C 1
ATOM 6843 O O . PRO A 1 883 ? 21.475 35.674 -17.934 1.00 82.12 883 PRO A O 1
ATOM 6846 N N . HIS A 1 884 ? 22.770 34.339 -19.202 1.00 82.31 884 HIS A N 1
ATOM 6847 C CA . HIS A 1 884 ? 24.075 34.863 -18.779 1.00 82.31 884 HIS A CA 1
ATOM 6848 C C . HIS A 1 884 ? 24.313 34.669 -17.272 1.00 82.31 884 HIS A C 1
ATOM 6850 O O . HIS A 1 884 ? 24.607 35.606 -16.530 1.00 82.31 884 HIS A O 1
ATOM 6856 N N . SER A 1 885 ? 24.102 33.444 -16.793 1.00 78.94 885 SER A N 1
ATOM 6857 C CA . SER A 1 885 ? 24.137 33.111 -15.365 1.00 78.94 885 SER A CA 1
ATOM 6858 C C . SER A 1 885 ? 25.228 32.098 -15.027 1.00 78.94 885 SER A C 1
ATOM 6860 O O . SER A 1 885 ? 25.197 31.518 -13.943 1.00 78.94 885 SER A O 1
ATOM 6862 N N . SER A 1 886 ? 26.200 31.842 -15.916 1.00 74.81 886 SER A N 1
ATOM 6863 C CA . SER A 1 886 ? 27.263 30.866 -15.626 1.00 74.81 886 SER A CA 1
ATOM 6864 C C . SER A 1 886 ? 28.152 31.274 -14.446 1.00 74.81 886 SER A C 1
ATOM 6866 O O . SER A 1 886 ? 28.865 30.437 -13.895 1.00 74.81 886 SER A O 1
ATOM 6868 N N . ALA A 1 887 ? 28.133 32.556 -14.066 1.00 69.94 887 ALA A N 1
ATOM 6869 C CA . ALA A 1 887 ? 28.835 33.086 -12.900 1.00 69.94 887 ALA A CA 1
ATOM 6870 C C . ALA A 1 887 ? 28.015 33.009 -11.592 1.00 69.94 887 ALA A C 1
ATOM 6872 O O . ALA A 1 887 ? 28.600 33.117 -10.513 1.00 69.94 887 ALA A O 1
ATOM 6873 N N . ASP A 1 888 ? 26.696 32.789 -11.663 1.00 73.50 888 ASP A N 1
ATOM 6874 C CA . ASP A 1 888 ? 25.782 32.847 -10.513 1.00 73.50 888 ASP A CA 1
ATOM 6875 C C . ASP A 1 888 ? 25.779 31.530 -9.724 1.00 73.50 888 ASP A C 1
ATOM 6877 O O . ASP A 1 888 ? 24.864 30.707 -9.808 1.00 73.50 888 ASP A O 1
ATOM 6881 N N . VAL A 1 889 ? 26.834 31.324 -8.937 1.00 73.94 889 VAL A N 1
ATOM 6882 C CA . VAL A 1 889 ? 27.004 30.152 -8.067 1.00 73.94 889 VAL A CA 1
ATOM 6883 C C . VAL A 1 889 ? 26.947 30.527 -6.585 1.00 73.94 889 VAL A C 1
ATOM 6885 O O . VAL A 1 889 ? 27.308 31.636 -6.184 1.00 73.94 889 VAL A O 1
ATOM 6888 N N . GLU A 1 890 ? 26.514 29.586 -5.742 1.00 68.94 890 GLU A N 1
ATOM 6889 C CA . GLU A 1 890 ? 26.583 29.732 -4.284 1.00 68.94 890 GLU A CA 1
ATOM 6890 C C . GLU A 1 890 ? 28.032 30.024 -3.852 1.00 68.94 890 GLU A C 1
ATOM 6892 O O . GLU A 1 890 ? 28.973 29.355 -4.286 1.00 68.94 890 GLU A O 1
ATOM 6897 N N . GLY A 1 891 ? 28.221 31.067 -3.041 1.00 74.88 891 GLY A N 1
ATOM 6898 C CA . GLY A 1 891 ? 29.547 31.542 -2.634 1.00 74.88 891 GLY A CA 1
ATOM 6899 C C . GLY A 1 891 ? 30.273 32.437 -3.650 1.00 74.88 891 GLY A C 1
ATOM 6900 O O . GLY A 1 891 ? 31.439 32.760 -3.433 1.00 74.88 891 GLY A O 1
ATOM 6901 N N . TYR A 1 892 ? 29.626 32.883 -4.740 1.00 79.62 892 TYR A N 1
ATOM 6902 C CA . TYR A 1 892 ? 30.224 33.827 -5.704 1.00 79.62 892 TYR A CA 1
ATOM 6903 C C . TYR A 1 892 ? 30.715 35.124 -5.035 1.00 79.62 892 TYR A C 1
ATOM 6905 O O . TYR A 1 892 ? 31.852 35.556 -5.242 1.00 79.62 892 TYR A O 1
ATOM 6913 N N . TYR A 1 893 ? 29.881 35.727 -4.181 1.00 80.31 893 TYR A N 1
ATOM 6914 C CA . TYR A 1 893 ? 30.249 36.939 -3.444 1.00 80.31 893 TYR A CA 1
ATOM 6915 C C . TYR A 1 893 ? 31.320 36.685 -2.379 1.00 80.31 893 TYR A C 1
ATOM 6917 O O . TYR A 1 893 ? 32.153 37.563 -2.157 1.00 80.31 893 TYR A O 1
ATOM 6925 N N . ASP A 1 894 ? 31.342 35.494 -1.778 1.00 82.56 894 ASP A N 1
ATOM 6926 C CA . ASP A 1 894 ? 32.353 35.110 -0.789 1.00 82.56 894 ASP A CA 1
ATOM 6927 C C . ASP A 1 894 ? 33.729 34.978 -1.453 1.00 82.56 894 ASP A C 1
ATOM 6929 O O . ASP A 1 894 ? 34.687 35.609 -1.012 1.00 82.56 894 ASP A O 1
ATOM 6933 N N . ALA A 1 895 ? 33.806 34.287 -2.595 1.00 77.75 895 ALA A N 1
ATOM 6934 C CA . ALA A 1 895 ? 35.017 34.192 -3.411 1.00 77.75 895 ALA A CA 1
ATOM 6935 C C . ALA A 1 895 ? 35.515 35.569 -3.894 1.00 77.75 895 ALA A C 1
ATOM 6937 O O . ALA A 1 895 ? 36.715 35.856 -3.878 1.00 77.75 895 ALA A O 1
ATOM 6938 N N . GLY A 1 896 ? 34.594 36.454 -4.297 1.00 82.12 896 GLY A N 1
ATOM 6939 C CA . GLY A 1 896 ? 34.920 37.843 -4.628 1.00 82.12 896 GLY A CA 1
ATOM 6940 C C . GLY A 1 896 ? 35.414 38.648 -3.417 1.00 82.12 896 GLY A C 1
ATOM 6941 O O . GLY A 1 896 ? 36.293 39.504 -3.555 1.00 82.12 896 GLY A O 1
ATOM 6942 N N . GLY A 1 897 ? 34.880 38.362 -2.228 1.00 86.00 897 GLY A N 1
ATOM 6943 C CA . GLY A 1 897 ? 35.320 38.917 -0.951 1.00 86.00 897 GLY A CA 1
ATOM 6944 C C . GLY A 1 897 ? 36.737 38.481 -0.583 1.00 86.00 897 GLY A C 1
ATOM 6945 O O . GLY A 1 897 ? 37.563 39.333 -0.258 1.00 86.00 897 GLY A O 1
ATOM 6946 N N . GLU A 1 898 ? 37.048 37.193 -0.714 1.00 84.12 898 GLU A N 1
ATOM 6947 C CA . GLU A 1 898 ? 38.386 36.634 -0.483 1.00 84.12 898 GLU A CA 1
ATOM 6948 C C . GLU A 1 898 ? 39.433 37.253 -1.421 1.00 84.12 898 GLU A C 1
ATOM 6950 O O . GLU A 1 898 ? 40.463 37.748 -0.956 1.00 84.12 898 GLU A O 1
ATOM 6955 N N . LEU A 1 899 ? 39.136 37.340 -2.726 1.00 85.56 899 LEU A N 1
ATOM 6956 C CA . LEU A 1 899 ? 40.002 38.012 -3.703 1.00 85.56 899 LEU A CA 1
ATOM 6957 C C . LEU A 1 899 ? 40.230 39.488 -3.342 1.00 85.56 899 LEU A C 1
ATOM 6959 O O . LEU A 1 899 ? 41.343 40.003 -3.475 1.00 85.56 899 LEU A O 1
ATOM 6963 N N . ARG A 1 900 ? 39.184 40.191 -2.887 1.00 88.06 900 ARG A N 1
ATOM 6964 C CA . ARG A 1 900 ? 39.291 41.596 -2.466 1.00 88.06 900 ARG A CA 1
ATOM 6965 C C . ARG A 1 900 ? 40.214 41.745 -1.259 1.00 88.06 900 ARG A C 1
ATOM 6967 O O . ARG A 1 900 ? 41.035 42.661 -1.254 1.00 88.06 900 ARG A O 1
ATOM 6974 N N . VAL A 1 901 ? 40.081 40.875 -0.259 1.00 90.25 901 VAL A N 1
ATOM 6975 C CA . VAL A 1 901 ? 40.944 40.877 0.929 1.00 90.25 901 VAL A CA 1
ATOM 6976 C C . VAL A 1 901 ? 42.395 40.611 0.531 1.00 90.25 901 VAL A C 1
ATOM 6978 O O . VAL A 1 901 ? 43.265 41.401 0.896 1.00 90.25 901 VAL A O 1
ATOM 6981 N N . GLU A 1 902 ? 42.659 39.589 -0.287 1.00 88.75 902 GLU A N 1
ATOM 6982 C CA . GLU A 1 902 ? 44.029 39.275 -0.711 1.00 88.75 902 GLU A CA 1
ATOM 6983 C C . GLU A 1 902 ? 44.643 40.401 -1.555 1.00 88.75 902 GLU A C 1
ATOM 6985 O O . GLU A 1 902 ? 45.809 40.738 -1.377 1.00 88.75 902 GLU A O 1
ATOM 6990 N N . ASN A 1 903 ? 43.865 41.062 -2.419 1.00 92.12 903 ASN A N 1
ATOM 6991 C CA . ASN A 1 903 ? 44.347 42.217 -3.177 1.00 92.12 903 ASN A CA 1
ATOM 6992 C C . ASN A 1 903 ? 44.729 43.403 -2.283 1.00 92.12 903 ASN A C 1
ATOM 6994 O O . ASN A 1 903 ? 45.743 44.056 -2.536 1.00 92.12 903 ASN A O 1
ATOM 6998 N N . ILE A 1 904 ? 43.952 43.683 -1.231 1.00 92.56 904 ILE A N 1
ATOM 6999 C CA . ILE A 1 904 ? 44.283 44.727 -0.248 1.00 92.56 904 ILE A CA 1
ATOM 7000 C C . ILE A 1 904 ? 45.588 44.380 0.473 1.00 92.56 904 ILE A C 1
ATOM 7002 O O . ILE A 1 904 ? 46.466 45.236 0.602 1.00 92.56 904 ILE A O 1
ATOM 7006 N N . GLU A 1 905 ? 45.736 43.132 0.910 1.00 91.44 905 GLU A N 1
ATOM 7007 C CA . GLU A 1 905 ? 46.943 42.668 1.593 1.00 91.44 905 GLU A CA 1
ATOM 7008 C C . GLU A 1 905 ? 48.169 42.663 0.670 1.00 91.44 905 GLU A C 1
ATOM 7010 O O . GLU A 1 905 ? 49.241 43.124 1.065 1.00 91.44 905 GLU A O 1
ATOM 7015 N N . ASN A 1 906 ? 48.023 42.244 -0.587 1.00 90.25 906 ASN A N 1
ATOM 7016 C CA . ASN A 1 906 ? 49.112 42.267 -1.559 1.00 90.25 906 ASN A CA 1
ATOM 7017 C C . ASN A 1 906 ? 49.573 43.700 -1.870 1.00 90.25 906 ASN A C 1
ATOM 7019 O O . ASN A 1 906 ? 50.772 43.975 -1.887 1.00 90.25 906 ASN A O 1
ATOM 7023 N N . MET A 1 907 ? 48.635 44.643 -2.019 1.00 91.94 907 MET A N 1
ATOM 7024 C CA . MET A 1 907 ? 48.964 46.063 -2.190 1.00 91.94 907 MET A CA 1
ATOM 7025 C C . MET A 1 907 ? 49.672 46.650 -0.963 1.00 91.94 907 MET A C 1
ATOM 7027 O O . MET A 1 907 ? 50.619 47.420 -1.113 1.00 91.94 907 MET A O 1
ATOM 7031 N N . ARG A 1 908 ? 49.276 46.261 0.259 1.00 92.06 908 ARG A N 1
ATOM 7032 C CA . ARG A 1 908 ? 49.979 46.660 1.495 1.00 92.06 908 ARG A CA 1
ATOM 7033 C C . ARG A 1 908 ? 51.419 46.152 1.542 1.00 92.06 908 ARG A C 1
ATOM 7035 O O . ARG A 1 908 ? 52.284 46.847 2.067 1.00 92.06 908 ARG A O 1
ATOM 7042 N N . ARG A 1 909 ? 51.686 44.975 0.969 1.00 94.75 909 ARG A N 1
ATOM 7043 C CA . ARG A 1 909 ? 53.036 44.403 0.816 1.00 94.75 909 ARG A CA 1
ATOM 7044 C C . ARG A 1 909 ? 53.842 45.046 -0.329 1.00 94.75 909 ARG A C 1
ATOM 7046 O O . ARG A 1 909 ? 54.970 44.630 -0.572 1.00 94.75 909 ARG A O 1
ATOM 7053 N N . GLY A 1 910 ? 53.296 46.050 -1.024 1.00 90.81 910 GLY A N 1
ATOM 7054 C CA . GLY A 1 910 ? 53.931 46.717 -2.168 1.00 90.81 910 GLY A CA 1
ATOM 7055 C C . GLY A 1 910 ? 53.762 45.986 -3.506 1.00 90.81 910 GLY A C 1
ATOM 7056 O O . GLY A 1 910 ? 54.410 46.356 -4.485 1.00 90.81 910 GLY A O 1
ATOM 7057 N N . GLY A 1 911 ? 52.918 44.952 -3.558 1.00 88.50 911 GLY A N 1
ATOM 7058 C CA . GLY A 1 911 ? 52.566 44.223 -4.775 1.00 88.50 911 GLY A CA 1
ATOM 7059 C C . GLY A 1 911 ? 51.508 44.937 -5.624 1.00 88.50 911 GLY A C 1
ATOM 7060 O O . GLY A 1 911 ? 50.871 45.899 -5.197 1.00 88.50 911 GLY A O 1
ATOM 7061 N N . THR A 1 912 ? 51.303 44.452 -6.848 1.00 88.12 912 THR A N 1
ATOM 7062 C CA . THR A 1 912 ? 50.218 44.905 -7.736 1.00 88.12 912 THR A CA 1
ATOM 7063 C C . THR A 1 912 ? 48.968 44.041 -7.541 1.00 88.12 912 THR A C 1
ATOM 7065 O O . THR A 1 912 ? 49.104 42.869 -7.197 1.00 88.12 912 THR A O 1
ATOM 7068 N N . PRO A 1 913 ? 47.743 44.565 -7.737 1.00 86.75 913 PRO A N 1
ATOM 7069 C CA . PRO A 1 913 ? 46.536 43.751 -7.609 1.00 86.75 913 PRO A CA 1
ATOM 7070 C C . PRO A 1 913 ? 46.579 42.513 -8.517 1.00 86.75 913 PRO A C 1
ATOM 7072 O O . PRO A 1 913 ? 47.005 42.583 -9.670 1.00 86.75 913 PRO A O 1
ATOM 7075 N N . TYR A 1 914 ? 46.120 41.380 -8.001 1.00 84.94 914 TYR A N 1
ATOM 7076 C CA . TYR A 1 914 ? 45.852 40.176 -8.770 1.00 84.94 914 TYR A CA 1
ATOM 7077 C C . TYR A 1 914 ? 44.628 40.363 -9.669 1.00 84.94 914 TYR A C 1
ATOM 7079 O O . TYR A 1 914 ? 43.683 41.076 -9.320 1.00 84.94 914 TYR A O 1
ATOM 7087 N N . ASN A 1 915 ? 44.644 39.661 -10.805 1.00 79.25 915 ASN A N 1
ATOM 7088 C CA . ASN A 1 915 ? 43.537 39.551 -11.759 1.00 79.25 915 ASN A CA 1
ATOM 7089 C C . ASN A 1 915 ? 43.032 40.924 -12.256 1.00 79.25 915 ASN A C 1
ATOM 7091 O O . ASN A 1 915 ? 41.830 41.152 -12.370 1.00 79.25 915 ASN A O 1
ATOM 7095 N N . VAL A 1 916 ? 43.959 41.854 -12.530 1.00 79.25 916 VAL A N 1
ATOM 7096 C CA . VAL A 1 916 ? 43.647 43.189 -13.070 1.00 79.25 916 VAL A CA 1
ATOM 7097 C C . VAL A 1 916 ? 42.994 43.047 -14.443 1.00 79.25 916 VAL A C 1
ATOM 7099 O O . VAL A 1 916 ? 43.580 42.481 -15.365 1.00 79.25 916 VAL A O 1
ATOM 7102 N N . VAL A 1 917 ? 41.789 43.596 -14.565 1.00 72.69 917 VAL A N 1
ATOM 7103 C CA . VAL A 1 917 ? 41.030 43.653 -15.815 1.00 72.69 917 VAL A CA 1
ATOM 7104 C C . VAL A 1 917 ? 41.680 44.680 -16.746 1.00 72.69 917 VAL A C 1
ATOM 7106 O O . VAL A 1 917 ? 41.854 45.839 -16.367 1.00 72.69 917 VAL A O 1
ATOM 7109 N N . ASP A 1 918 ? 42.057 44.247 -17.949 1.00 74.12 918 ASP A N 1
ATOM 7110 C CA . ASP A 1 918 ? 42.662 45.080 -18.992 1.00 74.12 918 ASP A CA 1
ATOM 7111 C C . ASP A 1 918 ? 41.708 45.165 -20.199 1.00 74.12 918 ASP A C 1
ATOM 7113 O O . ASP A 1 918 ? 41.700 44.254 -21.039 1.00 74.12 918 ASP A O 1
ATOM 7117 N N . PRO A 1 919 ? 40.943 46.268 -20.324 1.00 66.50 919 PRO A N 1
ATOM 7118 C CA . PRO A 1 919 ? 39.986 46.451 -21.413 1.00 66.50 919 PRO A CA 1
ATOM 7119 C C . PRO A 1 919 ? 40.626 46.417 -22.807 1.00 66.50 919 PRO A C 1
ATOM 7121 O O . PRO A 1 919 ? 39.954 46.108 -23.787 1.00 66.50 919 PRO A O 1
ATOM 7124 N N . VAL A 1 920 ? 41.929 46.712 -22.924 1.00 66.94 920 VAL A N 1
ATOM 7125 C CA . VAL A 1 920 ? 42.658 46.681 -24.205 1.00 66.94 920 VAL A CA 1
ATOM 7126 C C . VAL A 1 920 ? 42.972 45.243 -24.625 1.00 66.94 920 VAL A C 1
ATOM 7128 O O . VAL A 1 920 ? 43.052 44.947 -25.817 1.00 66.94 920 VAL A O 1
ATOM 7131 N N . LYS A 1 921 ? 43.106 44.327 -23.660 1.00 63.81 921 LYS A N 1
ATOM 7132 C CA . LYS A 1 921 ? 43.298 42.886 -23.893 1.00 63.81 921 LYS A CA 1
ATOM 7133 C C . LYS A 1 921 ? 41.986 42.103 -23.985 1.00 63.81 921 LYS A C 1
ATOM 7135 O O . LYS A 1 921 ? 42.040 40.881 -24.113 1.00 63.81 921 LYS A O 1
ATOM 7140 N N . GLY A 1 922 ? 40.840 42.786 -23.948 1.00 58.44 922 GLY A N 1
ATOM 7141 C CA . GLY A 1 922 ? 39.523 42.162 -24.087 1.00 58.44 922 GLY A CA 1
ATOM 7142 C C . GLY A 1 922 ? 38.949 41.565 -22.802 1.00 58.44 922 GLY A C 1
ATOM 7143 O O . GLY A 1 922 ? 38.079 40.693 -22.889 1.00 58.44 922 GLY A O 1
ATOM 7144 N N . TYR A 1 923 ? 39.456 41.993 -21.639 1.00 56.38 923 TYR A N 1
ATOM 7145 C CA . TYR A 1 923 ? 38.977 41.580 -20.316 1.00 56.38 923 TYR A CA 1
ATOM 7146 C C . TYR A 1 923 ? 38.028 42.600 -19.704 1.00 56.38 923 TYR A C 1
ATOM 7148 O O . TYR A 1 923 ? 38.317 43.814 -19.827 1.00 56.38 923 TYR A O 1
#